Protein AF-A0A6Y5LE31-F1 (afdb_monomer_lite)

Foldseek 3Di:
DDWDDPPPQKIKDWDWAADPVRDIDIDIDIDHDDDDDDDDDDDDDDDDDDDPVQADPVRHGVVVVLQQDKDFCQPPALQLLLLQLAPDPDQDGIDGPVVSVVSVVVCVDCDAQCNLLVVLCPPPVNSVLSRPDGSRVSNVVNVLCCLLDPRVDRDHSVLSNQLSQLLSLEDPVCSVVSSVCSNVVNSDSYDDDDDDDDDDDDDDDDDDDDDDDDDPDQLDQQDLVNLLLLLLLLPDPDDADPPGDVVSSVSSVVSSVVVDPLSVLVSVLQVPAPPSSFFDSVLSSCLSNVQAPCLSPHDSLSVNLSSVLSCLQPTDGDPSNVVVDDDDDDDDPVRSVVSNVVSVVQNVCNNVVNHDDDDDDDDDDDDDDDDDDDDDDDDDDDDDDDDDDDDDDDDDDDDDPDPVVVVVLVVCVVVVHDDPPVDDPPPPVDDPPDDDDDDDDDDDDDDDDDDDDDDDDDDDDYDDDDDDDDDDDDDDDDDDDDDDDDDDDDDAQDAADDQPDDFAKAPNDDPVNLVVHFFAEPVLLVLLVLFLVSSVCVVPPDDPPVVVLDDDLFVLLLCVLQPVPVNVLAEDEDDDFDPVDPVSVVVVVVVVVVCVVSNHRYDYNVSVVLSVLLVVLQCVPVVSVCQSPAAWHAQMKGWDQDPPLRTIHIDGFRIAHPVAQETEHEEEDQDPVCVVVCCVVVVVLLVLLSVQVSVCRHPVDRGFYKYWYWHSDDDPNGIDTDIDTDDVVSNVVSNVSNVVSVVSNSVCVVVVNRDDSDDDDDDDSVPPD

Radius of gyration: 41.03 Å; chains: 1; bounding box: 129×105×128 Å

Sequence (769 aa):
MKAIDLGNNESVVYGVFPNNDGTFTAMTFTRSKTFKTEAGDNVTGDTAPLPAYAYNVNGELMSEVEKDMTQSVSGKSFAVRFRANWKQPQCVKDVATWQLQEINAELMDPTGYMADIELALSDKEIASRLDKLEMRDVHCYSRDIEKVFPENKRPGIQYVREFTKAWLDTDYIDRGLLVKEWQKGNRVSCIGKPEANDSPEPQKTSVTKADVAVSGVPATKTTYKAIDIRIGCALTKGEITYPITARVVEQGKAIVEADGEEFKRWSATYRITENIQFYDEKTHIEMIRQAPREVVTGSPELRRAYVDNYLSAYGTLDPDQMVFMPKRAPVEHAENLERVRKAGKNLRDMAAGRFKCEEKPQSEDVLADEPATAEAVEQGTTEHHPNPQPLDAQSSVESDKTSREQFSEQLAADRGDFVPGISDPDDPKWVRDDYSASNEGEKTEVAADDATDTADYVDHSEEFSSQPEPETSHSEPVADQNEPETPETEPEPQSHVPDDIQPGIYFGVTNEAYHAGPGVSKSQLDDIAVCPAFYQWRKSAPVDTEKTKALDMGTALHCRLLEPDEFKKRFIIAPEFNRRTTAGKEEEKAFLESCENSGKTVMTSEEGRKLELMYGSVMAHPGCRALLEAEGKTESSIYWTDTETGELCRIRPDKFLTNSPLILDVKKVADMSRFARHVEEFRYHVQAAMYCEGWKAYSGETPRFAFLAVSESIDCGKYPVHLYILEDEHHDIGYSLFRRDLNTYHKCKSSNKWGWGFEIIERPYWARG

Structure (mmCIF, N/CA/C/O backbone):
data_AF-A0A6Y5LE31-F1
#
_entry.id   AF-A0A6Y5LE31-F1
#
loop_
_atom_site.group_PDB
_atom_site.id
_atom_site.type_symbol
_atom_site.label_atom_id
_atom_site.label_alt_id
_atom_site.label_comp_id
_atom_site.label_asym_id
_atom_site.label_entity_id
_atom_site.label_seq_id
_atom_site.pdbx_PDB_ins_code
_atom_site.Cartn_x
_atom_site.Cartn_y
_atom_site.Cartn_z
_atom_site.occupancy
_atom_site.B_iso_or_equiv
_atom_site.auth_seq_id
_atom_site.auth_comp_id
_atom_site.auth_asym_id
_atom_site.auth_atom_id
_atom_site.pdbx_PDB_model_num
ATOM 1 N N . MET A 1 1 ? -33.963 -31.803 49.964 1.00 45.28 1 MET A N 1
ATOM 2 C CA . MET A 1 1 ? -34.453 -30.467 49.561 1.00 45.28 1 MET A CA 1
ATOM 3 C C . MET A 1 1 ? -35.373 -29.930 50.648 1.00 45.28 1 MET A C 1
ATOM 5 O O . MET A 1 1 ? -36.251 -30.666 51.078 1.00 45.28 1 MET A O 1
ATOM 9 N N . LYS A 1 2 ? -35.167 -28.688 51.102 1.00 37.69 2 LYS A N 1
ATOM 10 C CA . LYS A 1 2 ? -36.191 -27.906 51.816 1.00 37.69 2 LYS A CA 1
ATOM 11 C C . LYS A 1 2 ? -36.801 -26.938 50.802 1.00 37.69 2 LYS A C 1
ATOM 13 O O . LYS A 1 2 ? -36.047 -26.354 50.028 1.00 37.69 2 LYS A O 1
ATOM 18 N N . ALA A 1 3 ? -38.122 -26.804 50.803 1.00 42.25 3 ALA A N 1
ATOM 19 C CA . ALA A 1 3 ? -38.817 -25.776 50.038 1.00 42.25 3 ALA A CA 1
ATOM 20 C C . ALA A 1 3 ? -39.055 -24.564 50.945 1.00 42.25 3 ALA A C 1
ATOM 22 O O . ALA A 1 3 ? -39.419 -24.735 52.111 1.00 42.25 3 ALA A O 1
ATOM 23 N N . ILE A 1 4 ? -38.837 -23.366 50.410 1.00 44.62 4 ILE A N 1
ATOM 24 C CA . ILE A 1 4 ? -39.220 -22.100 51.036 1.00 44.62 4 ILE A CA 1
ATOM 25 C C . ILE A 1 4 ? -40.240 -21.459 50.095 1.00 44.62 4 ILE A C 1
ATOM 27 O O . ILE A 1 4 ? -39.997 -21.371 48.891 1.00 44.62 4 ILE A O 1
ATOM 31 N N . ASP A 1 5 ? -41.393 -21.091 50.648 1.00 45.88 5 ASP A N 1
ATOM 32 C CA . ASP A 1 5 ? -42.470 -20.404 49.938 1.00 45.88 5 ASP A CA 1
ATOM 33 C C . ASP A 1 5 ? -42.304 -18.896 50.154 1.00 45.88 5 ASP A C 1
ATOM 35 O O . ASP A 1 5 ? -42.153 -18.448 51.294 1.00 45.88 5 ASP A O 1
ATOM 39 N N . LEU A 1 6 ? -42.260 -18.135 49.061 1.00 49.31 6 LEU A N 1
ATOM 40 C CA . LEU A 1 6 ? -41.992 -16.694 49.064 1.00 49.31 6 LEU A CA 1
ATOM 41 C C . LEU A 1 6 ? -43.266 -15.855 48.852 1.00 49.31 6 LEU A C 1
ATOM 43 O O . LEU A 1 6 ? -43.192 -14.629 48.807 1.00 49.31 6 LEU A O 1
ATOM 47 N N . GLY A 1 7 ? -44.443 -16.489 48.754 1.00 45.31 7 GLY A N 1
ATOM 48 C CA . GLY A 1 7 ? -45.742 -15.802 48.695 1.00 45.31 7 GLY A CA 1
ATOM 49 C C . GLY A 1 7 ? -46.057 -15.092 47.370 1.00 45.31 7 GLY A C 1
ATOM 50 O O . GLY A 1 7 ? -47.131 -14.512 47.232 1.00 45.31 7 GLY A O 1
ATOM 51 N N . ASN A 1 8 ? -45.162 -15.165 46.384 1.00 44.44 8 ASN A N 1
ATOM 52 C CA . ASN A 1 8 ? -45.250 -14.522 45.069 1.00 44.44 8 ASN A CA 1
ATOM 53 C C . ASN A 1 8 ? -45.449 -15.537 43.918 1.00 44.44 8 ASN A C 1
ATOM 55 O O . ASN A 1 8 ? -44.992 -15.310 42.803 1.00 44.44 8 ASN A O 1
ATOM 59 N N . ASN A 1 9 ? -46.121 -16.666 44.184 1.00 48.09 9 ASN A N 1
ATOM 60 C CA . ASN A 1 9 ? -46.319 -17.803 43.261 1.00 48.09 9 ASN A CA 1
ATOM 61 C C . ASN A 1 9 ? -45.045 -18.545 42.797 1.00 48.09 9 ASN A C 1
ATOM 63 O O . ASN A 1 9 ? -45.147 -19.491 42.009 1.00 48.09 9 ASN A O 1
ATOM 67 N N . GLU A 1 10 ? -43.871 -18.210 43.333 1.00 43.72 10 GLU A N 1
ATOM 68 C CA . GLU A 1 10 ? -42.634 -18.955 43.105 1.00 43.72 10 GLU A CA 1
ATOM 69 C C . GLU A 1 10 ? -42.289 -19.871 44.284 1.00 43.72 10 GLU A C 1
ATOM 71 O O . GLU A 1 10 ? -42.478 -19.537 45.452 1.00 43.72 10 GLU A O 1
ATOM 76 N N . SER A 1 11 ? -41.731 -21.042 43.970 1.00 47.72 11 SER A N 1
ATOM 77 C CA . SER A 1 11 ? -41.154 -21.948 44.967 1.00 47.72 11 SER A CA 1
ATOM 78 C C . SER A 1 11 ? -39.707 -22.254 44.602 1.00 47.72 11 SER A C 1
ATOM 80 O O . SER A 1 11 ? -39.419 -22.636 43.462 1.00 47.72 11 SER A O 1
ATOM 82 N N . VAL A 1 12 ? -38.801 -22.071 45.567 1.00 44.09 12 VAL A N 1
ATOM 83 C CA . VAL A 1 12 ? -37.363 -22.294 45.373 1.00 44.09 12 VAL A CA 1
ATOM 84 C C . VAL A 1 12 ? -36.979 -23.676 45.886 1.00 44.09 12 VAL A C 1
ATOM 86 O O . VAL A 1 12 ? -37.251 -24.032 47.038 1.00 44.09 12 VAL A O 1
ATOM 89 N N . VAL A 1 13 ? -36.316 -24.456 45.033 1.00 47.00 13 VAL A N 1
ATOM 90 C CA . VAL A 1 13 ? -35.789 -25.781 45.369 1.00 47.00 13 VAL A CA 1
ATOM 91 C C . VAL A 1 13 ? -34.265 -25.759 45.281 1.00 47.00 13 VAL A C 1
ATOM 93 O O . VAL A 1 13 ? -33.689 -25.516 44.223 1.00 47.00 13 VAL A O 1
ATOM 96 N N . TYR A 1 14 ? -33.620 -26.042 46.415 1.00 46.03 14 TYR A N 1
ATOM 97 C CA . TYR A 1 14 ? -32.164 -26.082 46.564 1.00 46.03 14 TYR A CA 1
ATOM 98 C C . TYR A 1 14 ? -31.656 -27.529 46.491 1.00 46.03 14 TYR A C 1
ATOM 100 O O . TYR A 1 14 ? -32.012 -28.358 47.341 1.00 46.03 14 TYR A O 1
ATOM 108 N N . GLY A 1 15 ? -30.815 -27.828 45.499 1.00 46.53 15 GLY A N 1
ATOM 109 C CA . GLY A 1 15 ? -30.111 -29.105 45.346 1.00 46.53 15 GLY A CA 1
ATOM 110 C C . GLY A 1 15 ? -28.597 -28.914 45.432 1.00 46.53 15 GLY A C 1
ATOM 111 O O . GLY A 1 15 ? -28.069 -27.966 44.865 1.00 46.53 15 GLY A O 1
ATOM 112 N N . VAL A 1 16 ? -27.898 -29.807 46.133 1.00 46.09 16 VAL A N 1
ATOM 113 C CA . VAL A 1 16 ? -26.428 -29.830 46.191 1.00 46.09 16 VAL A CA 1
ATOM 114 C C . VAL A 1 16 ? -25.966 -31.164 45.627 1.00 46.09 16 VAL A C 1
ATOM 116 O O . VAL A 1 16 ? -26.419 -32.210 46.097 1.00 46.09 16 VAL A O 1
ATOM 119 N N . PHE A 1 17 ? -25.095 -31.125 44.623 1.00 45.91 17 PHE A N 1
ATOM 120 C CA . PHE A 1 17 ? -24.614 -32.302 43.904 1.00 45.91 17 PHE A CA 1
ATOM 121 C C . PHE A 1 17 ? -23.096 -32.449 44.088 1.00 45.91 17 PHE A C 1
ATOM 123 O O . PHE A 1 17 ? -22.388 -31.447 43.973 1.00 45.91 17 PHE A O 1
ATOM 130 N N . PRO A 1 18 ? -22.582 -33.657 44.390 1.00 43.22 18 PRO A N 1
ATOM 131 C CA . PRO A 1 18 ? -21.147 -33.921 44.388 1.00 43.22 18 PRO A CA 1
ATOM 132 C C . PRO A 1 18 ? -20.610 -33.963 42.954 1.00 43.22 18 PRO A C 1
ATOM 134 O O . PRO A 1 18 ? -21.205 -34.594 42.080 1.00 43.22 18 PRO A O 1
ATOM 137 N N . ASN A 1 19 ? -19.460 -33.336 42.741 1.00 60.19 19 ASN A N 1
ATOM 138 C CA . ASN A 1 19 ? -18.694 -33.400 41.504 1.00 60.19 19 ASN A CA 1
ATOM 139 C C . ASN A 1 19 ? -17.616 -34.494 41.605 1.00 60.19 19 ASN A C 1
ATOM 141 O O . ASN A 1 19 ? -17.171 -34.863 42.694 1.00 60.19 19 ASN A O 1
ATOM 145 N N . ASN A 1 20 ? -17.148 -34.992 40.457 1.00 48.12 20 ASN A N 1
ATOM 146 C CA . ASN A 1 20 ? -16.144 -36.067 40.393 1.00 48.12 20 ASN A CA 1
ATOM 147 C C . ASN A 1 20 ? -14.730 -35.650 40.859 1.00 48.12 20 ASN A C 1
ATOM 149 O O . ASN A 1 20 ? -13.848 -36.500 40.944 1.00 48.12 20 ASN A O 1
ATOM 153 N N . ASP A 1 21 ? -14.509 -34.368 41.159 1.00 60.84 21 ASP A N 1
ATOM 154 C CA . ASP A 1 21 ? -13.272 -33.813 41.726 1.00 60.84 21 ASP A CA 1
ATOM 155 C C . ASP A 1 21 ? -13.313 -33.672 43.265 1.00 60.84 21 ASP A C 1
ATOM 157 O O . ASP A 1 21 ? -12.356 -33.196 43.873 1.00 60.84 21 ASP A O 1
ATOM 161 N N . GLY A 1 22 ? -14.411 -34.089 43.908 1.00 46.34 22 GLY A N 1
ATOM 162 C CA . GLY A 1 22 ? -14.615 -33.972 45.356 1.00 46.34 22 GLY A CA 1
ATOM 163 C C . GLY A 1 22 ? -15.200 -32.632 45.816 1.00 46.34 22 GLY A C 1
ATOM 164 O O . GLY A 1 22 ? -15.404 -32.444 47.018 1.00 46.34 22 GLY A O 1
ATOM 165 N N . THR A 1 23 ? -15.503 -31.710 44.898 1.00 53.53 23 THR A N 1
ATOM 166 C CA . THR A 1 23 ? -16.249 -30.479 45.203 1.00 53.53 23 THR A CA 1
ATOM 167 C C . THR A 1 23 ? -17.765 -30.719 45.181 1.00 53.53 23 THR A C 1
ATOM 169 O O . THR A 1 23 ? -18.244 -31.775 44.767 1.00 53.53 23 THR A O 1
ATOM 172 N N . PHE A 1 24 ? -18.550 -29.741 45.645 1.00 42.72 24 PHE A N 1
ATOM 173 C CA . PHE A 1 24 ? -20.013 -29.797 45.614 1.00 42.72 24 PHE A CA 1
ATOM 174 C C . PHE A 1 24 ? -20.581 -28.536 44.963 1.00 42.72 24 PHE A C 1
ATOM 176 O O . PHE A 1 24 ? -20.327 -27.429 45.439 1.00 42.72 24 PHE A O 1
ATOM 183 N N . THR A 1 25 ? -21.408 -28.700 43.931 1.00 47.78 25 THR A N 1
ATOM 184 C CA . THR A 1 25 ? -22.131 -27.589 43.298 1.00 47.78 25 THR A CA 1
ATOM 185 C C . THR A 1 25 ? -23.529 -27.475 43.897 1.00 47.78 25 THR A C 1
ATOM 187 O O . THR A 1 25 ? -24.330 -28.412 43.829 1.00 47.78 25 THR A O 1
ATOM 190 N N . ALA A 1 26 ? -23.843 -26.313 44.468 1.00 39.75 26 ALA A N 1
ATOM 191 C CA . ALA A 1 26 ? -25.200 -25.954 44.866 1.00 39.75 26 ALA A CA 1
ATOM 192 C C . ALA A 1 26 ? -25.929 -25.288 43.689 1.00 39.75 26 ALA A C 1
ATOM 194 O O . ALA A 1 26 ? -25.434 -24.314 43.129 1.00 39.75 26 ALA A O 1
ATOM 195 N N . MET A 1 27 ? -27.110 -25.794 43.333 1.00 39.22 27 MET A N 1
ATOM 196 C CA . MET A 1 27 ? -27.992 -25.200 42.327 1.00 39.22 27 MET A CA 1
ATOM 197 C C . MET A 1 27 ? -29.348 -24.832 42.932 1.00 39.22 27 MET A C 1
ATOM 199 O O . MET A 1 27 ? -29.970 -25.613 43.663 1.00 39.22 27 MET A O 1
ATOM 203 N N . THR A 1 28 ? -29.809 -23.636 42.580 1.00 42.44 28 THR A N 1
ATOM 204 C CA . THR A 1 28 ? -31.136 -23.095 42.884 1.00 42.44 28 THR A CA 1
ATOM 205 C C . THR A 1 28 ? -32.009 -23.139 41.647 1.00 42.44 28 THR A C 1
ATOM 207 O O . THR A 1 28 ? -31.626 -22.605 40.610 1.00 42.44 28 THR A O 1
ATOM 210 N N . PHE A 1 29 ? -33.210 -23.698 41.780 1.00 42.88 29 PHE A N 1
ATOM 211 C CA . PHE A 1 29 ? -34.230 -23.654 40.736 1.00 42.88 29 PHE A CA 1
ATOM 212 C C . PHE A 1 29 ? -35.507 -23.015 41.283 1.00 42.88 29 PHE A C 1
ATOM 214 O O . PHE A 1 29 ? -36.052 -23.480 42.289 1.00 42.88 29 PHE A O 1
ATOM 221 N N . THR A 1 30 ? -35.997 -21.975 40.612 1.00 42.66 30 THR A N 1
ATOM 222 C CA . THR A 1 30 ? -37.362 -21.464 40.768 1.00 42.66 30 THR A CA 1
ATOM 223 C C . THR A 1 30 ? -38.289 -22.235 39.836 1.00 42.66 30 THR A C 1
ATOM 225 O O . THR A 1 30 ? -38.037 -22.363 38.638 1.00 42.66 30 THR A O 1
ATOM 228 N N . ARG A 1 31 ? -39.381 -22.780 40.379 1.00 40.47 31 ARG A N 1
ATOM 229 C CA . ARG A 1 31 ? -40.426 -23.430 39.578 1.00 40.47 31 ARG A CA 1
ATOM 230 C C . ARG A 1 31 ? -41.670 -22.550 39.541 1.00 40.47 31 ARG A C 1
ATOM 232 O O . ARG A 1 31 ? -42.466 -22.584 40.481 1.00 40.47 31 ARG A O 1
ATOM 239 N N . SER A 1 32 ? -41.867 -21.844 38.430 1.00 41.03 32 SER A N 1
ATOM 240 C CA . SER A 1 32 ? -43.159 -21.238 38.096 1.00 41.03 32 SER A CA 1
ATOM 241 C C . SER A 1 32 ? -44.160 -22.318 37.654 1.00 41.03 32 SER A C 1
ATOM 243 O O . SER A 1 32 ? -43.800 -23.292 36.982 1.00 41.03 32 SER A O 1
ATOM 245 N N . LYS A 1 33 ? -45.427 -22.191 38.062 1.00 38.16 33 LYS A N 1
ATOM 246 C CA . LYS A 1 33 ? -46.507 -23.110 37.666 1.00 38.16 33 LYS A CA 1
ATOM 247 C C . LYS A 1 33 ? -47.183 -22.613 36.386 1.00 38.16 33 LYS A C 1
ATOM 249 O O . LYS A 1 33 ? -48.102 -21.810 36.457 1.00 38.16 33 LYS A O 1
ATOM 254 N N . THR A 1 34 ? -46.737 -23.158 35.253 1.00 36.53 34 THR A N 1
ATOM 255 C CA . THR A 1 34 ? -47.463 -23.315 33.971 1.00 36.53 34 THR A CA 1
ATOM 256 C C . THR A 1 34 ? -48.794 -22.563 33.823 1.00 36.53 34 THR A C 1
ATOM 258 O O . THR A 1 34 ? -49.818 -23.005 34.356 1.00 36.53 34 THR A O 1
ATOM 261 N N . PHE A 1 35 ? -48.816 -21.545 32.959 1.00 29.48 35 PHE A N 1
ATOM 262 C CA . PHE A 1 35 ? -50.045 -21.167 32.260 1.00 29.48 35 PHE A CA 1
ATOM 263 C C . PHE A 1 35 ? -50.485 -22.327 31.353 1.00 29.48 35 PHE A C 1
ATOM 265 O O . PHE A 1 35 ? -49.672 -22.889 30.620 1.00 29.48 35 PHE A O 1
ATOM 272 N N . LYS A 1 36 ? -51.770 -22.689 31.406 1.00 30.97 36 LYS A N 1
ATOM 273 C CA . LYS A 1 36 ? -52.410 -23.560 30.414 1.00 30.97 36 LYS A CA 1
ATOM 274 C C . LYS A 1 36 ? -53.176 -22.689 29.424 1.00 30.97 36 LYS A C 1
ATOM 276 O O . LYS A 1 36 ? -54.025 -21.912 29.848 1.00 30.97 36 LYS A O 1
ATOM 281 N N . THR A 1 37 ? -52.948 -22.885 28.134 1.00 30.62 37 THR A N 1
ATOM 282 C CA . THR A 1 37 ? -53.888 -22.490 27.082 1.00 30.62 37 THR A CA 1
ATOM 283 C C . THR A 1 37 ? -54.795 -23.678 26.771 1.00 30.62 37 THR A C 1
ATOM 285 O O . THR A 1 37 ? -54.343 -24.689 26.236 1.00 30.62 37 THR A O 1
ATOM 288 N N . GLU A 1 38 ? -56.075 -23.576 27.131 1.00 30.72 38 GLU A N 1
ATOM 289 C CA . GLU A 1 38 ? -57.114 -24.451 26.575 1.00 30.72 38 GLU A CA 1
ATOM 290 C C . GLU A 1 38 ? -57.647 -23.840 25.273 1.00 30.72 38 GLU A C 1
ATOM 292 O O . GLU A 1 38 ? -57.627 -22.624 25.080 1.00 30.72 38 GLU A O 1
ATOM 297 N N . ALA A 1 39 ? -58.034 -24.703 24.337 1.00 32.78 39 ALA A N 1
ATOM 298 C CA . ALA A 1 39 ? -58.386 -24.303 22.984 1.00 32.78 39 ALA A CA 1
ATOM 299 C C . ALA A 1 39 ? -59.862 -23.907 22.868 1.00 32.78 39 ALA A C 1
ATOM 301 O O . ALA A 1 39 ? -60.731 -24.660 23.295 1.00 32.78 39 ALA A O 1
ATOM 302 N N . GLY A 1 40 ? -60.107 -22.801 22.161 1.00 35.69 40 GLY A N 1
ATOM 303 C CA . GLY A 1 40 ? -61.382 -22.490 21.517 1.00 35.69 40 GLY A CA 1
ATOM 304 C C . GLY A 1 40 ? -62.490 -21.955 22.423 1.00 35.69 40 GLY A C 1
ATOM 305 O O . GLY A 1 40 ? -63.177 -22.725 23.076 1.00 35.69 40 GLY A O 1
ATOM 306 N N . ASP A 1 41 ? -62.761 -20.653 22.311 1.00 27.19 41 ASP A N 1
ATOM 307 C CA . ASP A 1 41 ? -64.127 -20.197 22.035 1.00 27.19 41 ASP A CA 1
ATOM 308 C C . ASP A 1 41 ? -64.142 -18.783 21.433 1.00 27.19 41 ASP A C 1
ATOM 310 O O . ASP A 1 41 ? -63.352 -17.912 21.799 1.00 27.19 41 ASP A O 1
ATOM 314 N N . ASN A 1 42 ? -65.051 -18.557 20.480 1.00 39.44 42 ASN A N 1
ATOM 315 C CA . ASN A 1 42 ? -65.313 -17.237 19.900 1.00 39.44 42 ASN A CA 1
ATOM 316 C C . ASN A 1 42 ? -66.204 -16.432 20.855 1.00 39.44 42 ASN A C 1
ATOM 318 O O . ASN A 1 42 ? -67.411 -16.670 20.894 1.00 39.44 42 ASN A O 1
ATOM 322 N N . VAL A 1 43 ? -65.656 -15.432 21.553 1.00 30.41 43 VAL A N 1
ATOM 323 C CA . VAL A 1 43 ? -66.470 -14.431 22.264 1.00 30.41 43 VAL A CA 1
ATOM 324 C C . VAL A 1 43 ? -65.924 -13.023 22.037 1.00 30.41 43 VAL A C 1
ATOM 326 O O . VAL A 1 43 ? -64.831 -12.671 22.466 1.00 30.41 43 VAL A O 1
ATOM 329 N N . THR A 1 44 ? -66.736 -12.193 21.388 1.00 41.12 44 THR A N 1
ATOM 330 C CA . THR A 1 44 ? -66.602 -10.733 21.380 1.00 41.12 44 THR A CA 1
ATOM 331 C C . THR A 1 44 ? -67.049 -10.161 22.728 1.00 41.12 44 THR A C 1
ATOM 333 O O . THR A 1 44 ? -68.213 -10.347 23.089 1.00 41.12 44 THR A O 1
ATOM 336 N N . GLY A 1 45 ? -66.193 -9.420 23.437 1.00 34.34 45 GLY A N 1
ATOM 337 C CA . GLY A 1 45 ? -66.617 -8.637 24.605 1.00 34.34 45 GLY A CA 1
ATOM 338 C C . GLY A 1 45 ? -65.484 -8.177 25.526 1.00 34.34 45 GLY A C 1
ATOM 339 O O . GLY A 1 45 ? -64.754 -9.003 26.060 1.00 34.34 45 GLY A O 1
ATOM 340 N N . ASP A 1 46 ? -65.386 -6.858 25.704 1.00 43.31 46 ASP A N 1
ATOM 341 C CA . ASP A 1 46 ? -64.790 -6.107 26.820 1.00 43.31 46 ASP A CA 1
ATOM 342 C C . ASP A 1 46 ? -63.663 -6.770 27.638 1.00 43.31 46 ASP A C 1
ATOM 344 O O . ASP A 1 46 ? -63.883 -7.418 28.664 1.00 43.31 46 ASP A O 1
ATOM 348 N N . THR A 1 47 ? -62.414 -6.473 27.269 1.00 39.84 47 THR A N 1
ATOM 349 C CA . THR A 1 47 ? -61.266 -6.655 28.166 1.00 39.84 47 THR A CA 1
ATOM 350 C C . THR A 1 47 ? -61.363 -5.699 29.354 1.00 39.84 47 THR A C 1
ATOM 352 O O . THR A 1 47 ? -61.288 -4.480 29.184 1.00 39.84 47 THR A O 1
ATOM 355 N N . ALA A 1 48 ? -61.465 -6.249 30.566 1.00 49.56 48 ALA A N 1
ATOM 356 C CA . ALA A 1 48 ? -61.292 -5.484 31.798 1.00 49.56 48 ALA A CA 1
ATOM 357 C C . ALA A 1 48 ? -59.932 -4.749 31.792 1.00 49.56 48 ALA A C 1
ATOM 359 O O . ALA A 1 48 ? -58.946 -5.320 31.315 1.00 49.56 48 ALA A O 1
ATOM 360 N N . PRO A 1 49 ? -59.847 -3.509 32.315 1.00 57.19 49 PRO A N 1
ATOM 361 C CA . PRO A 1 49 ? -58.608 -2.742 32.290 1.00 57.19 49 PRO A CA 1
ATOM 362 C C . PRO A 1 49 ? -57.515 -3.472 33.073 1.00 57.19 49 PRO A C 1
ATOM 364 O O . PRO A 1 49 ? -57.699 -3.819 34.243 1.00 57.19 49 PRO A O 1
ATOM 367 N N . LEU A 1 50 ? -56.376 -3.703 32.416 1.00 63.47 50 LEU A N 1
ATOM 368 C CA . LEU A 1 50 ? -55.216 -4.319 33.049 1.00 63.47 50 LEU A CA 1
ATOM 369 C C . LEU A 1 50 ? -54.736 -3.428 34.212 1.00 63.47 50 LEU A C 1
ATOM 371 O O . LEU A 1 50 ? -54.791 -2.198 34.117 1.00 63.47 50 LEU A O 1
ATOM 375 N N . PRO A 1 51 ? -54.308 -4.019 35.341 1.00 69.31 51 PRO A N 1
ATOM 376 C CA . PRO A 1 51 ? -53.937 -3.257 36.528 1.00 69.31 51 PRO A CA 1
ATOM 377 C C . PRO A 1 51 ? -52.721 -2.365 36.256 1.00 69.31 51 PRO A C 1
ATOM 379 O O . PRO A 1 51 ? -51.857 -2.715 35.462 1.00 69.31 51 PRO A O 1
ATOM 382 N N . ALA A 1 52 ? -52.614 -1.235 36.961 1.00 58.44 52 ALA A N 1
ATOM 383 C CA . ALA A 1 52 ? -51.629 -0.187 36.662 1.00 58.44 52 ALA A CA 1
ATOM 384 C C . ALA A 1 52 ? -50.153 -0.644 36.646 1.00 58.44 52 ALA A C 1
ATOM 386 O O . ALA A 1 52 ? -49.341 -0.014 35.984 1.00 58.44 52 ALA A O 1
ATOM 387 N N . TYR A 1 53 ? -49.802 -1.745 37.324 1.00 62.97 53 TYR A N 1
ATOM 388 C CA . TYR A 1 53 ? -48.451 -2.327 37.278 1.00 62.97 53 TYR A CA 1
ATOM 389 C C . TYR A 1 53 ? -48.119 -3.045 35.956 1.00 62.97 53 TYR A C 1
ATOM 391 O O . TYR A 1 53 ? -46.967 -3.398 35.730 1.00 62.97 53 TYR A O 1
ATOM 399 N N . ALA A 1 54 ? -49.113 -3.297 35.099 1.00 59.75 54 ALA A N 1
ATOM 400 C CA . ALA A 1 54 ? -48.928 -3.886 33.775 1.00 59.75 54 ALA A CA 1
ATOM 401 C C . ALA A 1 54 ? -48.446 -2.866 32.730 1.00 59.75 54 ALA A C 1
ATOM 403 O O . ALA A 1 54 ? -48.184 -3.256 31.596 1.00 59.75 54 ALA A O 1
ATOM 404 N N . TYR A 1 55 ? -48.323 -1.587 33.097 1.00 70.00 55 TYR A N 1
ATOM 405 C CA . TYR A 1 55 ? -47.864 -0.508 32.228 1.00 70.00 55 TYR A CA 1
ATOM 406 C C . TYR A 1 55 ? -46.630 0.176 32.826 1.00 70.00 55 TYR A C 1
ATOM 408 O O . TYR A 1 55 ? -46.509 0.301 34.047 1.00 70.00 55 TYR A O 1
ATOM 416 N N . ASN A 1 56 ? -45.708 0.618 31.972 1.00 69.62 56 ASN A N 1
ATOM 417 C CA . ASN A 1 56 ? -44.529 1.368 32.396 1.00 69.62 56 ASN A CA 1
ATOM 418 C C . ASN A 1 56 ? -44.875 2.840 32.718 1.00 69.62 56 ASN A C 1
ATOM 420 O O . ASN A 1 56 ? -46.015 3.286 32.574 1.00 69.62 56 ASN A O 1
ATOM 424 N N . VAL A 1 57 ? -43.876 3.628 33.133 1.00 60.50 57 VAL A N 1
ATOM 425 C CA . VAL A 1 57 ? -44.054 5.058 33.469 1.00 60.50 57 VAL A CA 1
ATOM 426 C C . VAL A 1 57 ? -44.501 5.941 32.291 1.00 60.50 57 VAL A C 1
ATOM 428 O O . VAL A 1 57 ? -44.969 7.052 32.525 1.00 60.50 57 VAL A O 1
ATOM 431 N N . ASN A 1 58 ? -44.401 5.445 31.053 1.00 60.53 58 ASN A N 1
ATOM 432 C CA . ASN A 1 58 ? -44.854 6.113 29.830 1.00 60.53 58 ASN A CA 1
ATOM 433 C C . ASN A 1 58 ? -46.263 5.658 29.390 1.00 60.53 58 ASN A C 1
ATOM 435 O O . ASN A 1 58 ? -46.808 6.206 28.434 1.00 60.53 58 ASN A O 1
ATOM 439 N N . GLY A 1 59 ? -46.867 4.676 30.074 1.00 68.38 59 GLY A N 1
ATOM 440 C CA . GLY A 1 59 ? -48.175 4.105 29.733 1.00 68.38 59 GLY A CA 1
ATOM 441 C C . GLY A 1 59 ? -48.140 2.953 28.720 1.00 68.38 59 GLY A C 1
ATOM 442 O O . GLY A 1 59 ? -49.197 2.529 28.258 1.00 68.38 59 GLY A O 1
ATOM 443 N N . GLU A 1 60 ? -46.961 2.430 28.381 1.00 73.81 60 GLU A N 1
ATOM 444 C CA . GLU A 1 60 ? -46.780 1.308 27.447 1.00 73.81 60 GLU A CA 1
ATOM 445 C C . GLU A 1 60 ? -46.916 -0.029 28.187 1.00 73.81 60 GLU A C 1
ATOM 447 O O . GLU A 1 60 ? -46.505 -0.143 29.344 1.00 73.81 60 GLU A O 1
ATOM 452 N N . LEU A 1 61 ? -47.490 -1.051 27.546 1.00 74.12 61 LEU A N 1
ATOM 453 C CA . LEU A 1 61 ? -47.738 -2.340 28.192 1.00 74.12 61 LEU A CA 1
ATOM 454 C C . LEU A 1 61 ? -46.412 -3.079 28.446 1.00 74.12 61 LEU A C 1
ATOM 456 O O . LEU A 1 61 ? -45.658 -3.357 27.517 1.00 74.12 61 LEU A O 1
ATOM 460 N N . MET A 1 62 ? -46.137 -3.454 29.698 1.00 63.72 62 MET A N 1
ATOM 461 C CA . MET A 1 62 ? -44.884 -4.114 30.095 1.00 63.72 62 MET A CA 1
ATOM 462 C C . MET A 1 62 ? -44.610 -5.396 29.298 1.00 63.72 62 MET A C 1
ATOM 464 O O . MET A 1 62 ? -43.468 -5.647 28.941 1.00 63.72 62 MET A O 1
ATOM 468 N N . SER A 1 63 ? -45.641 -6.167 28.937 1.00 66.06 63 SER A N 1
ATOM 469 C CA . SER A 1 63 ? -45.500 -7.385 28.122 1.00 66.06 63 SER A CA 1
ATOM 470 C C . SER A 1 63 ? -45.276 -7.134 26.621 1.00 66.06 63 SER A C 1
ATOM 472 O O . SER A 1 63 ? -45.051 -8.084 25.866 1.00 66.06 63 SER A O 1
ATOM 474 N N . GLU A 1 64 ? -45.350 -5.883 26.167 1.00 66.38 64 GLU A N 1
ATOM 475 C CA . GLU A 1 64 ? -44.888 -5.451 24.842 1.00 66.38 64 GLU A CA 1
ATOM 476 C C . GLU A 1 64 ? -43.451 -4.932 24.943 1.00 66.38 64 GLU A C 1
ATOM 478 O O . GLU A 1 64 ? -42.592 -5.404 24.204 1.00 66.38 64 GLU A O 1
ATOM 483 N N . VAL A 1 65 ? -43.153 -4.111 25.957 1.00 65.62 65 VAL A N 1
ATOM 484 C CA . VAL A 1 65 ? -41.783 -3.671 26.285 1.00 65.62 65 VAL A CA 1
ATOM 485 C C . VAL A 1 65 ? -40.838 -4.870 26.485 1.00 65.62 65 VAL A C 1
ATOM 487 O O . VAL A 1 65 ? -39.734 -4.883 25.949 1.00 65.62 65 VAL A O 1
ATOM 490 N N . GLU A 1 66 ? -41.273 -5.923 27.184 1.00 64.00 66 GLU A N 1
ATOM 491 C CA . GLU A 1 66 ? -40.510 -7.165 27.403 1.00 64.00 66 GLU A CA 1
ATOM 492 C C . GLU A 1 66 ? -40.235 -7.973 26.121 1.00 64.00 66 GLU A C 1
ATOM 494 O O . GLU A 1 66 ? -39.294 -8.771 26.099 1.00 64.00 66 GLU A O 1
ATOM 499 N N . LYS A 1 67 ? -41.010 -7.787 25.041 1.00 63.72 67 LYS A N 1
ATOM 500 C CA . LYS A 1 67 ? -40.717 -8.432 23.746 1.00 63.72 67 LYS A CA 1
ATOM 501 C C . LYS A 1 67 ? -39.544 -7.751 23.053 1.00 63.72 67 LYS A C 1
ATOM 503 O O . LYS A 1 67 ? -38.686 -8.452 22.517 1.00 63.72 67 LYS A O 1
ATOM 508 N N . ASP A 1 68 ? -39.496 -6.424 23.122 1.00 63.69 68 ASP A N 1
ATOM 509 C CA . ASP A 1 68 ? -38.449 -5.606 22.505 1.00 63.69 68 ASP A CA 1
ATOM 510 C C . ASP A 1 68 ? -37.200 -5.464 23.395 1.00 63.69 68 ASP A C 1
ATOM 512 O O . ASP A 1 68 ? -36.149 -5.018 22.932 1.00 63.69 68 ASP A O 1
ATOM 516 N N . MET A 1 69 ? -37.256 -5.929 24.652 1.00 78.25 69 MET A N 1
ATOM 517 C CA . MET A 1 69 ? -36.067 -6.118 25.485 1.00 78.25 69 MET A CA 1
ATOM 518 C C . MET A 1 69 ? -35.086 -7.096 24.829 1.00 78.25 69 MET A C 1
ATOM 520 O O . MET A 1 69 ? -35.348 -8.301 24.698 1.00 78.25 69 MET A O 1
ATOM 524 N N . THR A 1 70 ? -33.916 -6.570 24.471 1.00 82.38 70 THR A N 1
ATOM 525 C CA . THR A 1 70 ? -32.808 -7.334 23.905 1.00 82.38 70 THR A CA 1
ATOM 526 C C . THR A 1 70 ? -31.981 -8.032 24.987 1.00 82.38 70 THR A C 1
ATOM 528 O O . THR A 1 70 ? -31.834 -7.560 26.114 1.00 82.38 70 THR A O 1
ATOM 531 N N . GLN A 1 71 ? -31.427 -9.192 24.640 1.00 83.44 71 GLN A N 1
ATOM 532 C CA . GLN A 1 71 ? -30.516 -9.969 25.473 1.00 83.44 71 GLN A CA 1
ATOM 533 C C . GLN A 1 71 ? -29.239 -10.284 24.705 1.00 83.44 71 GLN A C 1
ATOM 535 O O . GLN A 1 71 ? -29.292 -10.751 23.564 1.00 83.44 71 GLN A O 1
ATOM 540 N N . SER A 1 72 ? -28.090 -10.126 25.363 1.00 88.44 72 SER A N 1
ATOM 541 C CA . SER A 1 72 ? -26.809 -10.425 24.728 1.00 88.44 72 SER A CA 1
ATOM 542 C C . SER A 1 72 ? -26.615 -11.915 24.483 1.00 88.44 72 SER A C 1
ATOM 544 O O . SER A 1 72 ? -26.731 -12.737 25.400 1.00 88.44 72 SER A O 1
ATOM 546 N N . VAL A 1 73 ? -26.278 -12.266 23.242 1.00 90.88 73 VAL A N 1
ATOM 547 C CA . VAL A 1 73 ? -25.884 -13.627 22.849 1.00 90.88 73 VAL A CA 1
ATOM 548 C C . VAL A 1 73 ? -24.392 -13.873 23.052 1.00 90.88 73 VAL A C 1
ATOM 550 O O . VAL A 1 73 ? -23.986 -15.028 23.134 1.00 90.88 73 VAL A O 1
ATOM 553 N N . SER A 1 74 ? -23.589 -12.818 23.223 1.00 86.31 74 SER A N 1
ATOM 554 C CA . SER A 1 74 ? -22.121 -12.880 23.319 1.00 86.31 74 SER A CA 1
ATOM 555 C C . SER A 1 74 ? -21.595 -13.840 24.398 1.00 86.31 74 SER A C 1
ATOM 557 O O . SER A 1 74 ? -20.582 -14.498 24.190 1.00 86.31 74 SER A O 1
ATOM 559 N N . GLY A 1 75 ? -22.304 -13.968 25.526 1.00 84.62 75 GLY A N 1
ATOM 560 C CA . GLY A 1 75 ? -21.969 -14.893 26.620 1.00 84.62 75 GLY A CA 1
ATOM 561 C C . GLY A 1 75 ? -22.646 -16.271 26.552 1.00 84.62 75 GLY A C 1
ATOM 562 O O . GLY A 1 75 ? -22.639 -16.993 27.548 1.00 84.62 75 GLY A O 1
ATOM 563 N N . LYS A 1 76 ? -23.298 -16.624 25.437 1.00 89.94 76 LYS A N 1
ATOM 564 C CA . LYS A 1 76 ? -23.999 -17.908 25.245 1.00 89.94 76 LYS A CA 1
ATOM 565 C C . LYS A 1 76 ? -23.126 -18.897 24.454 1.00 89.94 76 LYS A C 1
ATOM 567 O O . LYS A 1 76 ? -22.081 -18.533 23.916 1.00 89.94 76 LYS A O 1
ATOM 572 N N . SER A 1 77 ? -23.543 -20.164 24.383 1.00 90.44 77 SER A N 1
ATOM 573 C CA . SER A 1 77 ? -22.813 -21.203 23.638 1.00 90.44 77 SER A CA 1
ATOM 574 C C . SER A 1 77 ? -22.615 -20.821 22.168 1.00 90.44 77 SER A C 1
ATOM 576 O O . SER A 1 77 ? -23.434 -20.093 21.594 1.00 90.44 77 SER A O 1
ATOM 578 N N . PHE A 1 78 ? -21.553 -21.330 21.535 1.00 93.38 78 PHE A N 1
ATOM 579 C CA . PHE A 1 78 ? -21.294 -21.071 20.117 1.00 93.38 78 PHE A CA 1
ATOM 580 C C . PHE A 1 78 ? -22.516 -21.352 19.227 1.00 93.38 78 PHE A C 1
ATOM 582 O O . PHE A 1 78 ? -22.811 -20.547 18.354 1.00 93.38 78 PHE A O 1
ATOM 589 N N . ALA A 1 79 ? -23.278 -22.424 19.476 1.00 90.75 79 ALA A N 1
ATOM 590 C CA . ALA A 1 79 ? -24.465 -22.759 18.683 1.00 90.75 79 ALA A CA 1
ATOM 591 C C . ALA A 1 79 ? -25.534 -21.642 18.686 1.00 90.75 79 ALA A C 1
ATOM 593 O O . ALA A 1 79 ? -26.071 -21.297 17.633 1.00 90.75 79 ALA A O 1
ATOM 594 N N . VAL A 1 80 ? -25.784 -21.011 19.841 1.00 91.56 80 VAL A N 1
ATOM 595 C CA . VAL A 1 80 ? -26.709 -19.867 19.950 1.00 91.56 80 VAL A CA 1
ATOM 596 C C . VAL A 1 80 ? -26.135 -18.632 19.252 1.00 91.56 80 VAL A C 1
ATOM 598 O O . VAL A 1 80 ? -26.860 -17.942 18.539 1.00 91.56 80 VAL A O 1
ATOM 601 N N . ARG A 1 81 ? -24.831 -18.367 19.409 1.00 94.62 81 ARG A N 1
ATOM 602 C CA . ARG A 1 81 ? -24.144 -17.237 18.754 1.00 94.62 81 ARG A CA 1
ATOM 603 C C . ARG A 1 81 ? -24.135 -17.370 17.227 1.00 94.62 81 ARG A C 1
ATOM 605 O O . ARG A 1 81 ? -24.367 -16.385 16.528 1.00 94.62 81 ARG A O 1
ATOM 612 N N . PHE A 1 82 ? -23.920 -18.586 16.732 1.00 94.50 82 PHE A N 1
ATOM 613 C CA . PHE A 1 82 ? -23.933 -18.963 15.321 1.00 94.50 82 PHE A CA 1
ATOM 614 C C . PHE A 1 82 ? -25.327 -18.800 14.711 1.00 94.50 82 PHE A C 1
ATOM 616 O O . PHE A 1 82 ? -25.459 -18.107 13.706 1.00 94.50 82 PHE A O 1
ATOM 623 N N . ARG A 1 83 ? -26.378 -19.337 15.353 1.00 92.31 83 ARG A N 1
ATOM 624 C CA . ARG A 1 83 ? -27.773 -19.145 14.916 1.00 92.31 83 ARG A CA 1
ATOM 625 C C . ARG A 1 83 ? -28.199 -17.681 14.923 1.00 92.31 83 ARG A C 1
ATOM 627 O O . ARG A 1 83 ? -28.747 -17.220 13.930 1.00 92.31 83 ARG A O 1
ATOM 634 N N . ALA A 1 84 ? -27.867 -16.932 15.975 1.00 92.44 84 ALA A N 1
ATOM 635 C CA . ALA A 1 84 ? -28.138 -15.495 16.049 1.00 92.44 84 ALA A CA 1
ATOM 636 C C . ALA A 1 84 ? -27.462 -14.682 14.927 1.00 92.44 84 ALA A C 1
ATOM 638 O O . ALA A 1 84 ? -27.911 -13.582 14.626 1.00 92.44 84 ALA A O 1
ATOM 639 N N . ASN A 1 85 ? -26.401 -15.212 14.306 1.00 93.19 85 ASN A N 1
ATOM 640 C CA . ASN A 1 85 ? -25.676 -14.587 13.199 1.00 93.19 85 ASN A CA 1
ATOM 641 C C . ASN A 1 85 ? -25.911 -15.272 11.841 1.00 93.19 85 ASN A C 1
ATOM 643 O O . ASN A 1 85 ? -25.293 -14.884 10.847 1.00 93.19 85 ASN A O 1
ATOM 647 N N . TRP A 1 86 ? -26.786 -16.278 11.767 1.00 92.56 86 TRP A N 1
ATOM 648 C CA . TRP A 1 86 ? -27.130 -16.946 10.514 1.00 92.56 86 TRP A CA 1
ATOM 649 C C . TRP A 1 86 ? -27.966 -16.007 9.639 1.00 92.56 86 TRP A C 1
ATOM 651 O O . TRP A 1 86 ? -28.936 -15.414 10.118 1.00 92.56 86 TRP A O 1
ATOM 661 N N . LYS A 1 87 ? -27.571 -15.845 8.367 1.00 88.62 87 LYS A N 1
ATOM 662 C CA . LYS A 1 87 ? -28.222 -14.958 7.380 1.00 88.62 87 LYS A CA 1
ATOM 663 C C . LYS A 1 87 ? -28.391 -13.491 7.801 1.00 88.62 87 LYS A C 1
ATOM 665 O O . LYS A 1 87 ? -29.186 -12.762 7.210 1.00 88.62 87 LYS A O 1
ATOM 670 N N . GLN A 1 88 ? -27.640 -13.031 8.799 1.00 88.12 88 GLN A N 1
ATOM 671 C CA . GLN A 1 88 ? -27.675 -11.631 9.212 1.00 88.12 88 GLN A CA 1
ATOM 672 C C . GLN A 1 88 ? -26.822 -10.767 8.270 1.00 88.12 88 GLN A C 1
ATOM 674 O O . GLN A 1 88 ? -25.763 -11.216 7.833 1.00 88.12 88 GLN A O 1
ATOM 679 N N . PRO A 1 89 ? -27.225 -9.516 7.977 1.00 81.31 89 PRO A N 1
ATOM 680 C CA . PRO A 1 89 ? -26.424 -8.600 7.162 1.00 81.31 89 PRO A CA 1
ATOM 681 C C . PRO A 1 89 ? -25.218 -8.016 7.919 1.00 81.31 89 PRO A C 1
ATOM 683 O O . PRO A 1 89 ? -24.321 -7.458 7.298 1.00 81.31 89 PRO A O 1
ATOM 686 N N . GLN A 1 90 ? -25.207 -8.123 9.251 1.00 85.62 90 GLN A N 1
ATOM 687 C CA . GLN A 1 90 ? -24.181 -7.587 10.145 1.00 85.62 90 GLN A CA 1
ATOM 688 C C . GLN A 1 90 ? -24.020 -8.479 11.383 1.00 85.62 90 GLN A C 1
ATOM 690 O O . GLN A 1 90 ? -24.885 -9.306 11.675 1.00 85.62 90 GLN A O 1
ATOM 695 N N . CYS A 1 91 ? -22.934 -8.290 12.136 1.00 91.75 91 CYS A N 1
ATOM 696 C CA . CYS A 1 91 ? -22.676 -9.021 13.377 1.00 91.75 91 CYS A CA 1
ATOM 697 C C . CYS A 1 91 ? -23.702 -8.661 14.469 1.00 91.75 91 CYS A C 1
ATOM 699 O O . CYS A 1 91 ? -23.694 -7.550 15.002 1.00 91.75 91 CYS A O 1
ATOM 701 N N . VAL A 1 92 ? -24.533 -9.625 14.864 1.00 89.44 92 VAL A N 1
ATOM 702 C CA . VAL A 1 92 ? -25.570 -9.480 15.894 1.00 89.44 92 VAL A CA 1
ATOM 703 C C . VAL A 1 92 ? -25.029 -9.931 17.249 1.00 89.44 92 VAL A C 1
ATOM 705 O O . VAL A 1 92 ? -24.695 -11.103 17.431 1.00 89.44 92 VAL A O 1
ATOM 708 N N . LYS A 1 93 ? -24.937 -8.995 18.204 1.00 90.12 93 LYS A N 1
ATOM 709 C CA . LYS A 1 93 ? -24.454 -9.228 19.583 1.00 90.12 93 LYS A CA 1
ATOM 710 C C . LYS A 1 93 ? -25.579 -9.398 20.603 1.00 90.12 93 LYS A C 1
ATOM 712 O O . LYS A 1 93 ? -25.392 -10.092 21.603 1.00 90.12 93 LYS A O 1
ATOM 717 N N . ASP A 1 94 ? -26.743 -8.824 20.317 1.00 90.75 94 ASP A N 1
ATOM 718 C CA . ASP A 1 94 ? -27.927 -8.817 21.170 1.00 90.75 94 ASP A CA 1
ATOM 719 C C . ASP A 1 94 ? -29.161 -9.095 20.299 1.00 90.75 94 ASP A C 1
ATOM 721 O O . ASP A 1 94 ? -29.253 -8.588 19.182 1.00 90.75 94 ASP A O 1
ATOM 725 N N . VAL A 1 95 ? -30.090 -9.918 20.788 1.00 88.38 95 VAL A N 1
ATOM 726 C CA . VAL A 1 95 ? -31.327 -10.302 20.075 1.00 88.38 95 VAL A CA 1
ATOM 727 C C . VAL A 1 95 ? -32.542 -10.041 20.956 1.00 88.38 95 VAL A C 1
ATOM 729 O O . VAL A 1 95 ? -32.420 -10.068 22.181 1.00 88.38 95 VAL A O 1
ATOM 732 N N . ALA A 1 96 ? -33.717 -9.824 20.368 1.00 86.81 96 ALA A N 1
ATOM 733 C CA . ALA A 1 96 ? -34.951 -9.684 21.138 1.00 86.81 96 ALA A CA 1
ATOM 734 C C . ALA A 1 96 ? -35.247 -10.962 21.950 1.00 86.81 96 ALA A C 1
ATOM 736 O O . ALA A 1 96 ? -34.907 -12.076 21.539 1.00 86.81 96 ALA A O 1
ATOM 737 N N . THR A 1 97 ? -35.905 -10.827 23.104 1.00 81.69 97 THR A N 1
ATOM 738 C CA . THR A 1 97 ? -36.158 -11.969 24.005 1.00 81.69 97 THR A CA 1
ATOM 739 C C . THR A 1 97 ? -36.948 -13.098 23.325 1.00 81.69 97 THR A C 1
ATOM 741 O O . THR A 1 97 ? -36.672 -14.272 23.580 1.00 81.69 97 THR A O 1
ATOM 744 N N . TRP A 1 98 ? -37.863 -12.773 22.405 1.00 82.00 98 TRP A N 1
ATOM 745 C CA . TRP A 1 98 ? -38.595 -13.769 21.612 1.00 82.00 98 TRP A CA 1
ATOM 746 C C . TRP A 1 98 ? -37.710 -14.475 20.568 1.00 82.00 98 TRP A C 1
ATOM 748 O O . TRP A 1 98 ? -37.777 -15.696 20.452 1.00 82.00 98 TRP A O 1
ATOM 758 N N . GLN A 1 99 ? -36.811 -13.753 19.886 1.00 86.19 99 GLN A N 1
ATOM 759 C CA . GLN A 1 99 ? -35.851 -14.339 18.934 1.00 86.19 99 GLN A CA 1
ATOM 760 C C . GLN A 1 99 ? -34.912 -15.324 19.633 1.00 86.19 99 GLN A C 1
ATOM 762 O O . GLN A 1 99 ? -34.594 -16.385 19.102 1.00 86.19 99 GLN A O 1
ATOM 767 N N . LEU A 1 100 ? -34.494 -15.012 20.864 1.00 88.38 100 LEU A N 1
ATOM 768 C CA . LEU A 1 100 ? -33.694 -15.936 21.661 1.00 88.38 100 LEU A CA 1
ATOM 769 C C . LEU A 1 100 ? -34.466 -17.222 21.998 1.00 88.38 100 LEU A C 1
ATOM 771 O O . LEU A 1 100 ? -33.869 -18.297 22.027 1.00 88.38 100 LEU A O 1
ATOM 775 N N . GLN A 1 101 ? -35.769 -17.136 22.276 1.00 83.94 101 GLN A N 1
ATOM 776 C CA . GLN A 1 101 ? -36.602 -18.319 22.522 1.00 83.94 101 GLN A CA 1
ATOM 777 C C . GLN A 1 101 ? -36.745 -19.172 21.257 1.00 83.94 101 GLN A C 1
ATOM 779 O O . GLN A 1 101 ? -36.603 -20.390 21.341 1.00 83.94 101 GLN A O 1
ATOM 784 N N . GLU A 1 102 ? -36.943 -18.537 20.100 1.00 89.06 102 GLU A N 1
ATOM 785 C CA . GLU A 1 102 ? -37.006 -19.192 18.789 1.00 89.06 102 GLU A CA 1
ATOM 786 C C . GLU A 1 102 ? -35.693 -19.917 18.456 1.00 89.06 102 GLU A C 1
ATOM 788 O O . GLU A 1 102 ? -35.709 -21.126 18.244 1.00 89.06 102 GLU A O 1
ATOM 793 N N . ILE A 1 103 ? -34.540 -19.244 18.570 1.00 90.44 103 ILE A N 1
ATOM 794 C CA . ILE A 1 103 ? -33.209 -19.854 18.377 1.00 90.44 103 ILE A CA 1
ATOM 795 C C . ILE A 1 103 ? -33.006 -21.078 19.286 1.00 90.44 103 ILE A C 1
ATOM 797 O O . ILE A 1 103 ? -32.501 -22.108 18.841 1.00 90.44 103 ILE A O 1
ATOM 801 N N . ASN A 1 104 ? -33.399 -20.999 20.562 1.00 88.06 104 ASN A N 1
ATOM 802 C CA . ASN A 1 104 ? -33.276 -22.138 21.478 1.00 88.06 104 ASN A CA 1
ATOM 803 C C . ASN A 1 104 ? -34.260 -23.277 21.157 1.00 88.06 104 ASN A C 1
ATOM 805 O O . ASN A 1 104 ? -33.958 -24.425 21.475 1.00 88.06 104 ASN A O 1
ATOM 809 N N . ALA A 1 105 ? -35.412 -22.992 20.546 1.00 86.44 105 ALA A N 1
ATOM 810 C CA . ALA A 1 105 ? -36.336 -24.018 20.072 1.00 86.44 105 ALA A CA 1
ATOM 811 C C . ALA A 1 105 ? -35.802 -24.708 18.805 1.00 86.44 105 ALA A C 1
ATOM 813 O O . ALA A 1 105 ? -35.818 -25.935 18.734 1.00 86.44 105 ALA A O 1
ATOM 814 N N . GLU A 1 106 ? -35.257 -23.944 17.852 1.00 86.56 106 GLU A N 1
ATOM 815 C CA . GLU A 1 106 ? -34.640 -24.473 16.628 1.00 86.56 106 GLU A CA 1
ATOM 816 C C . GLU A 1 106 ? -33.425 -25.366 16.914 1.00 86.56 106 GLU A C 1
ATOM 818 O O . GLU A 1 106 ? -33.271 -26.403 16.277 1.00 86.56 106 GLU A O 1
ATOM 823 N N . LEU A 1 107 ? -32.589 -25.008 17.896 1.00 85.00 107 LEU A N 1
ATOM 824 C CA . LEU A 1 107 ? -31.444 -25.825 18.336 1.00 85.00 107 LEU A CA 1
ATOM 825 C C . LEU A 1 107 ? -31.847 -27.162 18.987 1.00 85.00 107 LEU A C 1
ATOM 827 O O . LEU A 1 107 ? -30.993 -28.016 19.227 1.00 85.00 107 LEU A O 1
ATOM 831 N N . MET A 1 108 ? -33.130 -27.336 19.311 1.00 80.19 108 MET A N 1
ATOM 832 C CA . MET A 1 108 ? -33.686 -28.567 19.880 1.00 80.19 108 MET A CA 1
ATOM 833 C C . MET A 1 108 ? -34.454 -29.394 18.833 1.00 80.19 108 MET A C 1
ATOM 835 O O . MET A 1 108 ? -34.927 -30.485 19.162 1.00 80.19 108 MET A O 1
ATOM 839 N N . ASP A 1 109 ? -34.561 -28.916 17.587 1.00 80.75 109 ASP A N 1
ATOM 840 C CA . ASP A 1 109 ? -35.103 -29.672 16.458 1.00 80.75 109 ASP A CA 1
ATOM 841 C C . ASP A 1 109 ? -33.992 -30.527 15.808 1.00 80.75 109 ASP A C 1
ATOM 843 O O . ASP A 1 109 ? -33.057 -29.989 15.215 1.00 80.75 109 ASP A O 1
ATOM 847 N N . PRO A 1 110 ? -34.063 -31.872 15.870 1.00 71.94 110 PRO A N 1
ATOM 848 C CA . PRO A 1 110 ? -33.079 -32.748 15.234 1.00 71.94 110 PRO A CA 1
ATOM 849 C C . PRO A 1 110 ? -33.259 -32.859 13.705 1.00 71.94 110 PRO A C 1
ATOM 851 O O . PRO A 1 110 ? -32.629 -33.716 13.075 1.00 71.94 110 PRO A O 1
ATOM 854 N N . THR A 1 111 ? -34.150 -32.072 13.097 1.00 71.62 111 TH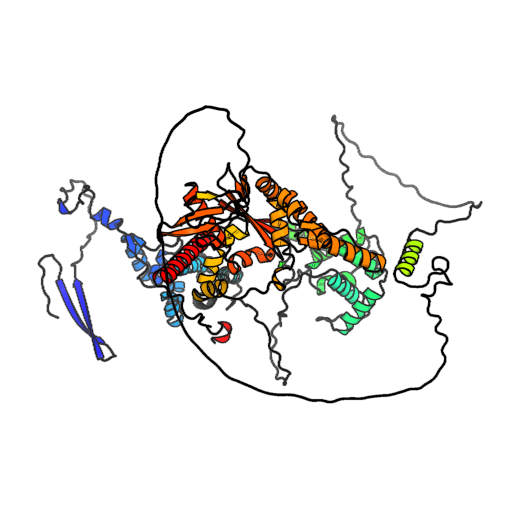R A N 1
ATOM 855 C CA . THR A 1 111 ? -34.508 -32.148 11.676 1.00 71.62 111 THR A CA 1
ATOM 856 C C . THR A 1 111 ? -34.061 -30.914 10.875 1.00 71.62 111 THR A C 1
ATOM 858 O O . THR A 1 111 ? -33.571 -29.922 11.403 1.00 71.62 111 THR A O 1
ATOM 861 N N . GLY A 1 112 ? -34.151 -30.997 9.543 1.00 75.94 112 GLY A N 1
ATOM 862 C CA . GLY A 1 112 ? -33.810 -29.885 8.648 1.00 75.94 112 GLY A CA 1
ATOM 863 C C . GLY A 1 112 ? -32.352 -29.845 8.170 1.00 75.94 112 GLY A C 1
ATOM 864 O O . GLY A 1 112 ? -31.644 -30.854 8.164 1.00 75.94 112 GLY A O 1
ATOM 865 N N . TYR A 1 113 ? -31.945 -28.680 7.663 1.00 83.44 113 TYR A N 1
ATOM 866 C CA . TYR A 1 113 ? -30.635 -28.427 7.047 1.00 83.44 113 TYR A CA 1
ATOM 867 C C . TYR A 1 113 ? -29.536 -28.163 8.090 1.00 83.44 113 TYR A C 1
ATOM 869 O O . TYR A 1 113 ? -28.452 -28.740 8.016 1.00 83.44 113 TYR A O 1
ATOM 877 N N . MET A 1 114 ? -29.847 -27.333 9.089 1.00 85.88 114 MET A N 1
ATOM 878 C CA . MET A 1 114 ? -28.891 -26.874 10.100 1.00 85.88 114 MET A CA 1
ATOM 879 C C . MET A 1 114 ? -28.468 -27.974 11.080 1.00 85.88 114 MET A C 1
ATOM 881 O O . MET A 1 114 ? -27.328 -27.954 11.528 1.00 85.88 114 MET A O 1
ATOM 885 N N . ALA A 1 115 ? -29.318 -28.972 11.347 1.00 84.19 115 ALA A N 1
ATOM 886 C CA . ALA A 1 115 ? -29.008 -30.067 12.271 1.00 84.19 115 ALA A CA 1
ATOM 887 C C . ALA A 1 115 ? -27.731 -30.851 11.887 1.00 84.19 115 ALA A C 1
ATOM 889 O O . ALA A 1 115 ? -26.940 -31.211 12.758 1.00 84.19 115 ALA A O 1
ATOM 890 N N . ASP A 1 116 ? -27.476 -31.073 10.588 1.00 85.62 116 ASP A N 1
ATOM 891 C CA . ASP A 1 116 ? -26.250 -31.746 10.121 1.00 85.62 116 ASP A CA 1
ATOM 892 C C . ASP A 1 116 ? -25.000 -30.855 10.306 1.00 85.62 116 ASP A C 1
ATOM 894 O O . ASP A 1 116 ? -23.904 -31.363 10.555 1.00 85.62 116 ASP A O 1
ATOM 898 N N . ILE A 1 117 ? -25.157 -29.527 10.215 1.00 89.81 117 ILE A N 1
ATOM 899 C CA . ILE A 1 117 ? -24.092 -28.552 10.494 1.00 89.81 117 ILE A CA 1
ATOM 900 C C . ILE A 1 117 ? -23.832 -28.512 11.999 1.00 89.81 117 ILE A C 1
ATOM 902 O O . ILE A 1 117 ? -22.713 -28.752 12.430 1.00 89.81 117 ILE A O 1
ATOM 906 N N . GLU A 1 118 ? -24.851 -28.298 12.821 1.00 89.56 118 GLU A N 1
ATOM 907 C CA . GLU A 1 118 ? -24.730 -28.226 14.282 1.00 89.56 118 GLU A CA 1
ATOM 908 C C . GLU A 1 118 ? -24.102 -29.503 14.870 1.00 89.56 118 GLU A C 1
ATOM 910 O O . GLU A 1 118 ? -23.213 -29.411 15.716 1.00 89.56 118 GLU A O 1
ATOM 915 N N . LEU A 1 119 ? -24.443 -30.684 14.338 1.00 88.69 119 LEU A N 1
ATOM 916 C CA . LEU A 1 119 ? -23.824 -31.972 14.688 1.00 88.69 119 LEU A CA 1
ATOM 917 C C . LEU A 1 119 ? -22.366 -32.126 14.198 1.00 88.69 119 LEU A C 1
ATOM 919 O O . LEU A 1 119 ? -21.567 -32.883 14.771 1.00 88.69 119 LEU A O 1
ATOM 923 N N . ALA A 1 120 ? -21.981 -31.427 13.128 1.00 88.50 120 ALA A N 1
ATOM 924 C CA . ALA A 1 120 ? -20.582 -31.319 12.728 1.00 88.50 120 ALA A CA 1
ATOM 925 C C . ALA A 1 120 ? -19.794 -30.460 13.730 1.00 88.50 120 ALA A C 1
ATOM 927 O O . ALA A 1 120 ? -18.693 -30.853 14.120 1.00 88.50 120 ALA A O 1
ATOM 928 N N . LEU A 1 121 ? -20.380 -29.341 14.169 1.00 90.62 121 LEU A N 1
ATOM 929 C CA . LEU A 1 121 ? -19.764 -28.334 15.043 1.00 90.62 121 LEU A CA 1
ATOM 930 C C . LEU A 1 121 ? -19.766 -28.721 16.526 1.00 90.62 121 LEU A C 1
ATOM 932 O O . LEU A 1 121 ? -18.906 -28.259 17.270 1.00 90.62 121 LEU A O 1
ATOM 936 N N . SER A 1 122 ? -20.656 -29.624 16.946 1.00 86.75 122 SER A N 1
ATOM 937 C CA . SER A 1 122 ? -20.665 -30.220 18.288 1.00 86.75 122 SER A CA 1
ATOM 938 C C . SER A 1 122 ? -19.547 -31.249 18.520 1.00 86.75 122 SER A C 1
ATOM 940 O O . SER A 1 122 ? -19.493 -31.867 19.585 1.00 86.75 122 SER A O 1
ATOM 942 N N . ASP A 1 123 ? -18.678 -31.495 17.533 1.00 89.75 123 ASP A N 1
ATOM 943 C CA . ASP A 1 123 ? -17.472 -32.298 17.729 1.00 89.75 123 ASP A CA 1
ATOM 944 C C . ASP A 1 123 ? -16.574 -31.654 18.797 1.00 89.75 123 ASP A C 1
ATOM 946 O O . ASP A 1 123 ? -16.312 -30.455 18.762 1.00 89.75 123 ASP A O 1
ATOM 950 N N . LYS A 1 124 ? -16.099 -32.450 19.761 1.00 86.38 124 LYS A N 1
ATOM 951 C CA . LYS A 1 124 ? -15.422 -31.942 20.964 1.00 86.38 124 LYS A CA 1
ATOM 952 C C . LYS A 1 124 ? -14.162 -31.124 20.655 1.00 86.38 124 LYS A C 1
ATOM 954 O O . LYS A 1 124 ? -13.859 -30.183 21.388 1.00 86.38 124 LYS A O 1
ATOM 959 N N . GLU A 1 125 ? -13.421 -31.485 19.611 1.00 87.81 125 GLU A N 1
ATOM 960 C CA . GLU A 1 125 ? -12.207 -30.772 19.210 1.00 87.81 125 GLU A CA 1
ATOM 961 C C . GLU A 1 125 ? -12.575 -29.411 18.606 1.00 87.81 125 GLU A C 1
ATOM 963 O O . GLU A 1 125 ? -12.081 -28.371 19.049 1.00 87.81 125 GLU A O 1
ATOM 968 N N . ILE A 1 126 ? -13.519 -29.423 17.662 1.00 90.69 126 ILE A N 1
ATOM 969 C CA . ILE A 1 126 ? -14.007 -28.246 16.937 1.00 90.69 126 ILE A CA 1
ATOM 970 C C . ILE A 1 126 ? -14.720 -27.267 17.881 1.00 90.69 126 ILE A C 1
ATOM 972 O O . ILE A 1 126 ? -14.344 -26.095 17.931 1.00 90.69 126 ILE A O 1
ATOM 976 N N . ALA A 1 127 ? -15.670 -27.738 18.692 1.00 89.44 127 ALA A N 1
ATOM 977 C CA . ALA A 1 127 ? -16.414 -26.927 19.655 1.00 89.44 127 ALA A CA 1
ATOM 978 C C . ALA A 1 127 ? -15.481 -26.168 20.614 1.00 89.44 127 ALA A C 1
ATOM 980 O O . ALA A 1 127 ? -15.663 -24.976 20.842 1.00 89.44 127 ALA A O 1
ATOM 981 N N . SER A 1 128 ? -14.412 -26.817 21.099 1.00 89.69 128 SER A N 1
ATOM 982 C CA . SER A 1 128 ? -13.440 -26.193 22.015 1.00 89.69 128 SER A CA 1
ATOM 983 C C . SER A 1 128 ? -12.632 -25.036 21.404 1.00 89.69 128 SER A C 1
ATOM 985 O O . SER A 1 128 ? -12.067 -24.220 22.141 1.00 89.69 128 SER A O 1
ATOM 987 N N . ARG A 1 129 ? -12.563 -24.970 20.066 1.00 93.38 129 ARG A N 1
ATOM 988 C CA . ARG A 1 129 ? -11.968 -23.867 19.297 1.00 93.38 129 ARG A CA 1
ATOM 989 C C . ARG A 1 129 ? -13.027 -22.815 18.958 1.00 93.38 129 ARG A C 1
ATOM 991 O O . ARG A 1 129 ? -12.783 -21.634 19.179 1.00 93.38 129 ARG A O 1
ATOM 998 N N . LEU A 1 130 ? -14.202 -23.246 18.493 1.00 92.50 130 LEU A N 1
ATOM 999 C CA . LEU A 1 130 ? -15.327 -22.377 18.130 1.00 92.50 130 LEU A CA 1
ATOM 1000 C C . LEU A 1 130 ? -15.857 -21.556 19.313 1.00 92.50 130 LEU A C 1
ATOM 1002 O O . LEU A 1 130 ? -16.131 -20.370 19.151 1.00 92.50 130 LEU A O 1
ATOM 1006 N N . ASP A 1 131 ? -15.946 -22.133 20.516 1.00 89.12 131 ASP A N 1
ATOM 1007 C CA . ASP A 1 131 ? -16.422 -21.396 21.695 1.00 89.12 131 ASP A CA 1
ATOM 1008 C C . ASP A 1 131 ? -15.508 -20.217 22.077 1.00 89.12 131 ASP A C 1
ATOM 1010 O O . ASP A 1 131 ? -15.978 -19.269 22.705 1.00 89.12 131 ASP A O 1
ATOM 1014 N N . LYS A 1 132 ? -14.237 -20.225 21.651 1.00 90.62 132 LYS A N 1
ATOM 1015 C CA . LYS A 1 132 ? -13.274 -19.133 21.876 1.00 90.62 132 LYS A CA 1
ATOM 1016 C C . LYS A 1 132 ? -13.331 -18.028 20.817 1.00 90.62 132 LYS A C 1
ATOM 1018 O O . LYS A 1 132 ? -12.606 -17.049 20.955 1.00 90.62 132 LYS A O 1
ATOM 1023 N N . LEU A 1 133 ? -14.126 -18.186 19.757 1.00 91.00 133 LEU A N 1
ATOM 1024 C CA . LEU A 1 133 ? -14.265 -17.155 18.731 1.00 91.00 133 LEU A CA 1
ATOM 1025 C C . LEU A 1 133 ? -15.026 -15.946 19.277 1.00 91.00 133 LEU A C 1
ATOM 1027 O O . LEU A 1 133 ? -16.059 -16.092 19.937 1.00 91.00 133 LEU A O 1
ATOM 1031 N N . GLU A 1 134 ? -14.536 -14.756 18.940 1.00 90.19 134 GLU A N 1
ATOM 1032 C CA . GLU A 1 134 ? -15.239 -13.496 19.162 1.00 90.19 134 GLU A CA 1
ATOM 1033 C C . GLU A 1 134 ? -16.481 -13.395 18.270 1.00 90.19 134 GLU A C 1
ATOM 1035 O O . GLU A 1 134 ? -16.551 -14.005 17.202 1.00 90.19 134 GLU A O 1
ATOM 1040 N N . MET A 1 135 ? -17.466 -12.580 18.664 1.00 89.19 135 MET A N 1
ATOM 1041 C CA . MET A 1 135 ? -18.730 -12.450 17.913 1.00 89.19 135 MET A CA 1
ATOM 1042 C C . MET A 1 135 ? -18.533 -12.092 16.429 1.00 89.19 135 MET A C 1
ATOM 1044 O O . MET A 1 135 ? -19.294 -12.560 15.582 1.00 89.19 135 MET A O 1
ATOM 1048 N N . ARG A 1 136 ? -17.482 -11.324 16.103 1.00 86.19 136 ARG A N 1
ATOM 1049 C CA . ARG A 1 136 ? -17.110 -10.987 14.719 1.00 86.19 136 ARG A CA 1
ATOM 1050 C C . ARG A 1 136 ? -16.691 -12.226 13.924 1.00 86.19 136 ARG A C 1
ATOM 1052 O O . ARG A 1 136 ? -17.177 -12.420 12.815 1.00 86.19 136 ARG A O 1
ATOM 1059 N N . ASP A 1 137 ? -15.839 -13.078 14.492 1.00 90.69 137 ASP A N 1
ATOM 1060 C CA . ASP A 1 137 ? -15.421 -14.332 13.861 1.00 90.69 137 ASP A CA 1
ATOM 1061 C C . ASP A 1 137 ? -16.589 -15.310 13.716 1.00 90.69 137 ASP A C 1
ATOM 1063 O O . ASP A 1 137 ? -16.703 -15.949 12.674 1.00 90.69 137 ASP A O 1
ATOM 1067 N N . VAL A 1 138 ? -17.494 -15.383 14.704 1.00 93.44 138 VAL A N 1
ATOM 1068 C CA . VAL A 1 138 ? -18.722 -16.196 14.608 1.00 93.44 138 VAL A CA 1
ATOM 1069 C C . VAL A 1 138 ? -19.594 -15.745 13.428 1.00 93.44 138 VAL A C 1
ATOM 1071 O O . VAL A 1 138 ? -20.086 -16.589 12.680 1.00 93.44 138 VAL A O 1
ATOM 1074 N N . HIS A 1 139 ? -19.749 -14.433 13.223 1.00 94.12 139 HIS A N 1
ATOM 1075 C CA . HIS A 1 139 ? -20.489 -13.871 12.090 1.00 94.12 139 HIS A CA 1
ATOM 1076 C C . HIS A 1 139 ? -19.797 -14.120 10.737 1.00 94.12 139 HIS A C 1
ATOM 1078 O O . HIS A 1 139 ? -20.430 -14.560 9.777 1.00 94.12 139 HIS A O 1
ATOM 1084 N N . CYS A 1 140 ? -18.483 -13.895 10.647 1.00 92.31 140 CYS A N 1
ATOM 1085 C CA . CYS A 1 140 ? -17.722 -14.220 9.438 1.00 92.31 140 CYS A CA 1
ATOM 1086 C C . CYS A 1 140 ? -17.843 -15.711 9.090 1.00 92.31 140 CYS A C 1
ATOM 1088 O O . CYS A 1 140 ? -18.095 -16.057 7.937 1.00 92.31 140 CYS A O 1
ATOM 1090 N N . TYR A 1 141 ? -17.730 -16.579 10.094 1.00 95.94 141 TYR A N 1
ATOM 1091 C CA . TYR A 1 141 ? -17.850 -18.022 9.950 1.00 95.94 141 TYR A CA 1
ATOM 1092 C C . TYR A 1 141 ? -19.255 -18.471 9.513 1.00 95.94 141 TYR A C 1
ATOM 1094 O O . TYR A 1 141 ? -19.356 -19.318 8.626 1.00 95.94 141 TYR A O 1
ATOM 1102 N N . SER A 1 142 ? -20.340 -17.903 10.063 1.00 94.44 142 SER A N 1
ATOM 1103 C CA . SER A 1 142 ? -21.714 -18.258 9.654 1.00 94.44 142 SER A CA 1
ATOM 1104 C C . SER A 1 142 ? -21.959 -17.960 8.173 1.00 94.44 142 SER A C 1
ATOM 1106 O O . SER A 1 142 ? -22.410 -18.833 7.427 1.00 94.44 142 SER A O 1
ATOM 1108 N N . ARG A 1 143 ? -21.553 -16.772 7.720 1.00 94.56 143 ARG A N 1
ATOM 1109 C CA . ARG A 1 143 ? -21.599 -16.342 6.314 1.00 94.56 143 ARG A CA 1
ATOM 1110 C C . ARG A 1 143 ? -20.720 -17.204 5.401 1.00 94.56 143 ARG A C 1
ATOM 1112 O O . ARG A 1 143 ? -21.077 -17.472 4.254 1.00 94.56 143 ARG A O 1
ATOM 1119 N N . ASP A 1 144 ? -19.545 -17.608 5.869 1.00 94.62 144 ASP A N 1
ATOM 1120 C CA . ASP A 1 144 ? -18.608 -18.406 5.077 1.00 94.62 144 ASP A CA 1
ATOM 1121 C C . ASP A 1 144 ? -19.064 -19.878 4.969 1.00 94.62 144 ASP A C 1
ATOM 1123 O O . ASP A 1 144 ? -18.927 -20.480 3.900 1.00 94.62 144 ASP A O 1
ATOM 1127 N N . ILE A 1 145 ? -19.708 -20.424 6.011 1.00 93.81 145 ILE A N 1
ATOM 1128 C CA . ILE A 1 145 ? -20.433 -21.705 5.961 1.00 93.81 145 ILE A CA 1
ATOM 1129 C C . ILE A 1 145 ? -21.577 -21.644 4.946 1.00 93.81 145 ILE A C 1
ATOM 1131 O O . ILE A 1 145 ? -21.649 -22.528 4.098 1.00 93.81 145 ILE A O 1
ATOM 1135 N N . GLU A 1 146 ? -22.424 -20.608 4.971 1.00 91.44 146 GLU A N 1
ATOM 1136 C CA . GLU A 1 146 ? -23.528 -20.432 4.007 1.00 91.44 146 GLU A CA 1
ATOM 1137 C C . GLU A 1 146 ? -23.034 -20.373 2.547 1.00 91.44 146 GLU A C 1
ATOM 1139 O O . GLU A 1 146 ? -23.656 -20.919 1.634 1.00 91.44 146 GLU A O 1
ATOM 1144 N N . LYS A 1 147 ? -21.872 -19.752 2.312 1.00 91.88 147 LYS A N 1
ATOM 1145 C CA . LYS A 1 147 ? -21.245 -19.678 0.983 1.00 91.88 147 LYS A CA 1
ATOM 1146 C C . LYS A 1 147 ? -20.740 -21.027 0.474 1.00 91.88 147 LYS A C 1
ATOM 1148 O O . LYS A 1 147 ? -20.854 -21.289 -0.725 1.00 91.88 147 LYS A O 1
ATOM 1153 N N . VAL A 1 148 ? -20.129 -21.841 1.336 1.00 92.62 148 VAL A N 1
ATOM 1154 C CA . VAL A 1 148 ? -19.548 -23.150 0.968 1.00 92.62 148 VAL A CA 1
ATOM 1155 C C . VAL A 1 148 ? -20.608 -24.252 0.937 1.00 92.62 148 VAL A C 1
ATOM 1157 O O . VAL A 1 148 ? -20.555 -25.150 0.091 1.00 92.62 148 VAL A O 1
ATOM 1160 N N . PHE A 1 149 ? -21.581 -24.164 1.837 1.00 92.25 149 PHE A N 1
ATOM 1161 C CA . PHE A 1 149 ? -22.706 -25.070 1.980 1.00 92.25 149 PHE A CA 1
ATOM 1162 C C . PHE A 1 149 ? -24.001 -24.254 1.803 1.00 92.25 149 PHE A C 1
ATOM 1164 O O . PHE A 1 149 ? -24.465 -23.617 2.746 1.00 92.25 149 PHE A O 1
ATOM 1171 N N . PRO A 1 150 ? -24.571 -24.224 0.585 1.00 85.25 150 PRO A N 1
ATOM 1172 C CA . PRO A 1 150 ? -25.873 -23.612 0.338 1.00 85.25 150 PRO A CA 1
ATOM 1173 C C . PRO A 1 150 ? -27.033 -24.561 0.690 1.00 85.25 150 PRO A C 1
ATOM 1175 O O . PRO A 1 150 ? -26.975 -25.767 0.446 1.00 85.25 150 PRO A O 1
ATOM 1178 N N . GLU A 1 151 ? -28.146 -24.002 1.177 1.00 81.62 151 GLU A N 1
ATOM 1179 C CA . GLU A 1 151 ? -29.339 -24.746 1.638 1.00 81.62 151 GLU A CA 1
ATOM 1180 C C . GLU A 1 151 ? -29.999 -25.650 0.584 1.00 81.62 151 GLU A C 1
ATOM 1182 O O . GLU A 1 151 ? -30.734 -26.576 0.929 1.00 81.62 151 GLU A O 1
ATOM 1187 N N . ASN A 1 152 ? -29.717 -25.438 -0.705 1.00 78.50 152 ASN A N 1
ATOM 1188 C CA . ASN A 1 152 ? -30.220 -26.287 -1.788 1.00 78.50 152 ASN A CA 1
ATOM 1189 C C . ASN A 1 152 ? -29.635 -27.716 -1.780 1.00 78.50 152 ASN A C 1
ATOM 1191 O O . ASN A 1 152 ? -30.106 -28.570 -2.537 1.00 78.50 152 ASN A O 1
ATOM 1195 N N . LYS A 1 153 ? -28.627 -27.997 -0.943 1.00 77.25 153 LYS A N 1
ATOM 1196 C CA . LYS A 1 153 ? -28.014 -29.319 -0.802 1.00 77.25 153 LYS A CA 1
ATOM 1197 C C . LYS A 1 153 ? -27.625 -29.591 0.650 1.00 77.25 153 LYS A C 1
ATOM 1199 O O . LYS A 1 153 ? -26.777 -28.907 1.211 1.00 77.25 153 LYS A O 1
ATOM 1204 N N . ARG A 1 154 ? -28.177 -30.661 1.235 1.00 78.75 154 ARG A N 1
ATOM 1205 C CA . ARG A 1 154 ? -27.811 -31.106 2.591 1.00 78.75 154 ARG A CA 1
ATOM 1206 C C . ARG A 1 154 ? -26.298 -31.406 2.655 1.00 78.75 154 ARG A C 1
ATOM 1208 O O . ARG A 1 154 ? -25.814 -32.185 1.821 1.00 78.75 154 ARG A O 1
ATOM 1215 N N . PRO A 1 155 ? -25.533 -30.781 3.567 1.00 84.81 155 PRO A N 1
ATOM 1216 C CA . PRO A 1 155 ? -24.084 -30.896 3.581 1.00 84.81 155 PRO A CA 1
ATOM 1217 C C . PRO A 1 155 ? -23.653 -32.210 4.237 1.00 84.81 155 PRO A C 1
ATOM 1219 O O . PRO A 1 155 ? -24.250 -32.678 5.201 1.00 84.81 155 PRO A O 1
ATOM 1222 N N . GLY A 1 156 ? -22.582 -32.818 3.728 1.00 86.56 156 GLY A N 1
ATOM 1223 C CA . GLY A 1 156 ? -21.987 -33.977 4.391 1.00 86.56 156 GLY A CA 1
ATOM 1224 C C . GLY A 1 156 ? -21.275 -33.539 5.669 1.00 86.56 156 GLY A C 1
ATOM 1225 O O . GLY A 1 156 ? -20.319 -32.773 5.580 1.00 86.56 156 GLY A O 1
ATOM 1226 N N . ILE A 1 157 ? -21.697 -34.061 6.826 1.00 89.25 157 ILE A N 1
ATOM 1227 C CA . ILE A 1 157 ? -21.162 -33.740 8.170 1.00 89.25 157 ILE A CA 1
ATOM 1228 C C . ILE A 1 157 ? -19.622 -33.727 8.188 1.00 89.25 157 ILE A C 1
ATOM 1230 O O . ILE A 1 157 ? -19.007 -32.807 8.723 1.00 89.25 157 ILE A O 1
ATOM 1234 N N . GLN A 1 158 ? -18.990 -34.716 7.546 1.00 88.81 158 GLN A N 1
ATOM 1235 C CA . GLN A 1 158 ? -17.533 -34.818 7.443 1.00 88.81 158 GLN A CA 1
ATOM 1236 C C . GLN A 1 158 ? -16.893 -33.616 6.722 1.00 88.81 158 GLN A C 1
ATOM 1238 O O . GLN A 1 158 ? -15.908 -33.071 7.211 1.00 88.81 158 GLN A O 1
ATOM 1243 N N . TYR A 1 159 ? -17.481 -33.148 5.617 1.00 91.31 159 TYR A N 1
ATOM 1244 C CA . TYR A 1 159 ? -16.985 -31.979 4.885 1.00 91.31 159 TYR A CA 1
ATOM 1245 C C . TYR A 1 159 ? -17.161 -30.682 5.675 1.00 91.31 159 TYR A C 1
ATOM 1247 O O . TYR A 1 159 ? -16.307 -29.806 5.588 1.00 91.31 159 TYR A O 1
ATOM 1255 N N . VAL A 1 160 ? -18.234 -30.558 6.466 1.00 93.44 160 VAL A N 1
ATOM 1256 C CA . VAL A 1 160 ? -18.406 -29.410 7.373 1.00 93.44 160 VAL A CA 1
ATOM 1257 C C . VAL A 1 160 ? -17.294 -29.410 8.424 1.00 93.44 160 VAL A C 1
ATOM 1259 O O . VAL A 1 160 ? -16.681 -28.370 8.652 1.00 93.44 160 VAL A O 1
ATOM 1262 N N . ARG A 1 161 ? -16.957 -30.569 9.012 1.00 93.56 161 ARG A N 1
ATOM 1263 C CA . ARG A 1 161 ? -15.837 -30.691 9.966 1.00 93.56 161 ARG A CA 1
ATOM 1264 C C . ARG A 1 161 ? -14.491 -30.340 9.341 1.00 93.56 161 ARG A C 1
ATOM 1266 O O . ARG A 1 161 ? -13.748 -29.556 9.924 1.00 93.56 161 ARG A O 1
ATOM 1273 N N . GLU A 1 162 ? -14.192 -30.883 8.166 1.00 93.00 162 GLU A N 1
ATOM 1274 C CA . GLU A 1 162 ? -12.953 -30.603 7.430 1.00 93.00 162 GLU A CA 1
ATOM 1275 C C . GLU A 1 162 ? -12.825 -29.115 7.074 1.00 93.00 162 GLU A C 1
ATOM 1277 O O . GLU A 1 162 ? -11.785 -28.519 7.348 1.00 93.00 162 GLU A O 1
ATOM 1282 N N . PHE A 1 163 ? -13.896 -28.489 6.568 1.00 95.38 163 PHE A N 1
ATOM 1283 C CA . PHE A 1 163 ? -13.924 -27.047 6.311 1.00 95.38 163 PHE A CA 1
ATOM 1284 C C . PHE A 1 163 ? -13.725 -26.236 7.590 1.00 95.38 163 PHE A C 1
ATOM 1286 O O . PHE A 1 163 ? -12.963 -25.279 7.597 1.00 95.38 163 PHE A O 1
ATOM 1293 N N . THR A 1 164 ? -14.386 -26.621 8.683 1.00 95.00 164 THR A N 1
ATOM 1294 C CA . THR A 1 164 ? -14.303 -25.893 9.956 1.00 95.00 164 THR A CA 1
ATOM 1295 C C . THR A 1 164 ? -12.896 -25.928 10.530 1.00 95.00 164 THR A C 1
ATOM 1297 O O . THR A 1 164 ? -12.408 -24.897 10.982 1.00 95.00 164 THR A O 1
ATOM 1300 N N . LYS A 1 165 ? -12.223 -27.085 10.478 1.00 93.56 165 LYS A N 1
ATOM 1301 C CA . LYS A 1 165 ? -10.812 -27.193 10.866 1.00 93.56 165 LYS A CA 1
ATOM 1302 C C . LYS A 1 165 ? -9.951 -26.296 9.977 1.00 93.56 165 LYS A C 1
ATOM 1304 O O . LYS A 1 165 ? -9.340 -25.371 10.496 1.00 93.56 165 LYS A O 1
ATOM 1309 N N . ALA A 1 166 ? -10.041 -26.453 8.654 1.00 92.94 166 ALA A N 1
ATOM 1310 C CA . ALA A 1 166 ? -9.304 -25.622 7.702 1.00 92.94 166 ALA A CA 1
ATOM 1311 C C . ALA A 1 166 ? -9.535 -24.111 7.911 1.00 92.94 166 ALA A C 1
ATOM 1313 O O . ALA A 1 166 ? -8.585 -23.338 7.869 1.00 92.94 166 ALA A O 1
ATOM 1314 N N . TRP A 1 167 ? -10.766 -23.671 8.188 1.00 94.94 167 TRP A N 1
ATOM 1315 C CA . TRP A 1 167 ? -11.113 -22.261 8.426 1.00 94.94 167 TRP A CA 1
ATOM 1316 C C . TRP A 1 167 ? -10.551 -21.734 9.753 1.00 94.94 167 TRP A C 1
ATOM 1318 O O . TRP A 1 167 ? -10.067 -20.605 9.810 1.00 94.94 167 TRP A O 1
ATOM 1328 N N . LEU A 1 168 ? -10.570 -22.558 10.807 1.00 91.50 168 LEU A N 1
ATOM 1329 C CA . LEU A 1 168 ? -9.972 -22.243 12.109 1.00 91.50 168 LEU A CA 1
ATOM 1330 C C . LEU A 1 168 ? -8.435 -22.272 12.094 1.00 91.50 168 LEU A C 1
ATOM 1332 O O . LEU A 1 168 ? -7.815 -21.665 12.966 1.00 91.50 168 LEU A O 1
ATOM 1336 N N . ASP A 1 169 ? -7.845 -23.012 11.157 1.00 89.06 169 ASP A N 1
ATOM 1337 C CA . ASP A 1 169 ? -6.403 -23.125 10.913 1.00 89.06 169 ASP A CA 1
ATOM 1338 C C . ASP A 1 169 ? -5.887 -22.082 9.901 1.00 89.06 169 ASP A C 1
ATOM 1340 O O . ASP A 1 169 ? -4.688 -21.820 9.834 1.00 89.06 169 ASP A O 1
ATOM 1344 N N . THR A 1 170 ? -6.784 -21.448 9.139 1.00 87.12 170 THR A N 1
ATOM 1345 C CA . THR A 1 170 ? -6.447 -20.433 8.133 1.00 87.12 170 THR A CA 1
ATOM 1346 C C . THR A 1 170 ? -6.500 -19.020 8.723 1.00 87.12 170 THR A C 1
ATOM 1348 O O . THR A 1 170 ? -7.462 -18.628 9.393 1.00 87.12 170 THR A O 1
ATOM 1351 N N . ASP A 1 171 ? -5.455 -18.247 8.420 1.00 81.12 171 ASP A N 1
ATOM 1352 C CA . ASP A 1 171 ? -5.312 -16.819 8.720 1.00 81.12 171 ASP A CA 1
ATOM 1353 C C . ASP A 1 171 ? -6.526 -16.015 8.214 1.00 81.12 171 ASP A C 1
ATOM 1355 O O . ASP A 1 171 ? -7.094 -16.331 7.166 1.00 81.12 171 ASP A O 1
ATOM 1359 N N . TYR A 1 172 ? -6.940 -14.968 8.932 1.00 77.62 172 TYR A N 1
ATOM 1360 C CA . TYR A 1 172 ? -8.164 -14.226 8.615 1.00 77.62 172 TYR A CA 1
ATOM 1361 C C . TYR A 1 172 ? -8.150 -13.635 7.195 1.00 77.62 172 TYR A C 1
ATOM 1363 O O . TYR A 1 172 ? -9.192 -13.610 6.537 1.00 77.62 172 TYR A O 1
ATOM 1371 N N . ILE A 1 173 ? -6.967 -13.242 6.710 1.00 79.44 173 ILE A N 1
ATOM 1372 C CA . ILE A 1 173 ? -6.729 -12.725 5.352 1.00 79.44 173 ILE A CA 1
ATOM 1373 C C . ILE A 1 173 ? -7.014 -13.811 4.299 1.00 79.44 173 ILE A C 1
ATOM 1375 O O . ILE A 1 173 ? -7.641 -13.560 3.268 1.00 79.44 173 ILE A O 1
ATOM 1379 N N . ASP A 1 174 ? -6.596 -15.044 4.585 1.00 83.38 174 ASP A N 1
ATOM 1380 C CA . ASP A 1 174 ? -6.609 -16.171 3.653 1.00 83.38 174 ASP A CA 1
ATOM 1381 C C . ASP A 1 174 ? -7.942 -16.954 3.671 1.00 83.38 174 ASP A C 1
ATOM 1383 O O . ASP A 1 174 ? -8.254 -17.683 2.722 1.00 83.38 174 ASP A O 1
ATOM 1387 N N . ARG A 1 175 ? -8.802 -16.758 4.686 1.00 85.62 175 ARG A N 1
ATOM 1388 C CA . ARG A 1 175 ? -10.148 -17.376 4.769 1.00 85.62 175 ARG A CA 1
ATOM 1389 C C . ARG A 1 175 ? -11.012 -17.080 3.539 1.00 85.62 175 ARG A C 1
ATOM 1391 O O . ARG A 1 175 ? -11.731 -17.956 3.059 1.00 85.62 175 ARG A O 1
ATOM 1398 N N . GLY A 1 176 ? -10.900 -15.877 2.970 1.00 85.88 176 GLY A N 1
ATOM 1399 C CA . GLY A 1 176 ? -11.606 -15.503 1.740 1.00 85.88 176 GLY A CA 1
ATOM 1400 C C . GLY A 1 176 ? -11.147 -16.277 0.493 1.00 85.88 176 GLY A C 1
ATOM 1401 O O . GLY A 1 176 ? -11.927 -16.431 -0.452 1.00 85.88 176 GLY A O 1
ATOM 1402 N N . LEU A 1 177 ? -9.909 -16.785 0.481 1.00 85.75 177 LEU A N 1
ATOM 1403 C CA . LEU A 1 177 ? -9.394 -17.685 -0.554 1.00 85.75 177 LEU A CA 1
ATOM 1404 C C . LEU A 1 177 ? -9.834 -19.130 -0.286 1.00 85.75 177 LEU A C 1
ATOM 1406 O O . LEU A 1 177 ? -10.334 -19.787 -1.200 1.00 85.75 177 LEU A O 1
ATOM 1410 N N . LEU A 1 178 ? -9.753 -19.582 0.972 1.00 90.31 178 LEU A N 1
ATOM 1411 C CA . LEU A 1 178 ? -10.245 -20.893 1.407 1.00 90.31 178 LEU A CA 1
ATOM 1412 C C . LEU A 1 178 ? -11.711 -21.115 1.000 1.00 90.31 178 LEU A C 1
ATOM 1414 O O . LEU A 1 178 ? -12.030 -22.129 0.380 1.00 90.31 178 LEU A O 1
ATOM 1418 N N . VAL A 1 179 ? -12.593 -20.147 1.276 1.00 92.25 179 VAL A N 1
ATOM 1419 C CA . VAL A 1 179 ? -14.013 -20.199 0.881 1.00 92.25 179 VAL A CA 1
ATOM 1420 C C . VAL A 1 179 ? -14.170 -20.378 -0.631 1.00 92.25 179 VAL A C 1
ATOM 1422 O O . VAL A 1 179 ? -14.955 -21.220 -1.060 1.00 92.25 179 VAL A O 1
ATOM 1425 N N . LYS A 1 180 ? -13.404 -19.646 -1.451 1.00 90.25 180 LYS A N 1
ATOM 1426 C CA . LYS A 1 180 ? -13.481 -19.741 -2.922 1.00 90.25 180 LYS A CA 1
ATOM 1427 C C . LYS A 1 180 ? -13.039 -21.110 -3.438 1.00 90.25 180 LYS A C 1
ATOM 1429 O O . LYS A 1 180 ? -13.680 -21.641 -4.342 1.00 90.25 180 LYS A O 1
ATOM 1434 N N . GLU A 1 181 ? -11.990 -21.699 -2.869 1.00 87.31 181 GLU A N 1
ATOM 1435 C CA . GLU A 1 181 ? -11.566 -23.057 -3.232 1.00 87.31 181 GLU A CA 1
ATOM 1436 C C . GLU A 1 181 ? -12.607 -24.100 -2.818 1.00 87.31 181 GLU A C 1
ATOM 1438 O O . GLU A 1 181 ? -13.022 -24.932 -3.632 1.00 87.31 181 GLU A O 1
ATOM 1443 N N . TRP A 1 182 ? -13.149 -23.987 -1.606 1.00 91.94 182 TRP A N 1
ATOM 1444 C CA . TRP A 1 182 ? -14.204 -24.881 -1.139 1.00 91.94 182 TRP A CA 1
ATOM 1445 C C . TRP A 1 182 ? -15.515 -24.737 -1.933 1.00 91.94 182 TRP A C 1
ATOM 1447 O O . TRP A 1 182 ? -16.187 -25.748 -2.165 1.00 91.94 182 TRP A O 1
ATOM 1457 N N . GLN A 1 183 ? -15.846 -23.546 -2.439 1.00 90.62 183 GLN A N 1
ATOM 1458 C CA . GLN A 1 183 ? -16.967 -23.329 -3.365 1.00 90.62 183 GLN A CA 1
ATOM 1459 C C . GLN A 1 183 ? -16.757 -23.998 -4.732 1.00 90.62 183 GLN A C 1
ATOM 1461 O O . GLN A 1 183 ? -17.704 -24.556 -5.286 1.00 90.62 183 GLN A O 1
ATOM 1466 N N . LYS A 1 184 ? -15.524 -24.017 -5.260 1.00 84.50 184 LYS A N 1
ATOM 1467 C CA . LYS A 1 184 ? -15.172 -24.761 -6.490 1.00 84.50 184 LYS A CA 1
ATOM 1468 C C . LYS A 1 184 ? -15.213 -26.285 -6.306 1.00 84.50 184 LYS A C 1
ATOM 1470 O O . LYS A 1 184 ? -15.181 -27.016 -7.290 1.00 84.50 184 LYS A O 1
ATOM 1475 N N . GLY A 1 185 ? -15.274 -26.764 -5.061 1.00 83.00 185 GLY A N 1
ATOM 1476 C CA . GLY A 1 185 ? -15.201 -28.183 -4.705 1.00 83.00 185 GLY A CA 1
ATOM 1477 C C . GLY A 1 185 ? -13.807 -28.655 -4.278 1.00 83.00 185 GLY A C 1
ATOM 1478 O O . GLY A 1 185 ? -13.665 -29.818 -3.903 1.00 83.00 185 GLY A O 1
ATOM 1479 N N . ASN A 1 186 ? -12.805 -27.772 -4.261 1.00 80.31 186 ASN A N 1
ATOM 1480 C CA . ASN A 1 186 ? -11.444 -28.083 -3.830 1.00 80.31 186 ASN A CA 1
ATOM 1481 C C . ASN A 1 186 ? -11.387 -28.114 -2.293 1.00 80.31 186 ASN A C 1
ATOM 1483 O O . ASN A 1 186 ? -11.434 -27.083 -1.624 1.00 80.31 186 ASN A O 1
ATOM 1487 N N . ARG A 1 187 ? -11.325 -29.321 -1.721 1.00 85.06 187 ARG A N 1
ATOM 1488 C CA . ARG A 1 187 ? -11.352 -29.587 -0.269 1.00 85.06 187 ARG A CA 1
ATOM 1489 C C . ARG A 1 187 ? -9.965 -29.402 0.369 1.00 85.06 187 ARG A C 1
ATOM 1491 O O . ARG A 1 187 ? -9.388 -30.351 0.889 1.00 85.06 187 ARG A O 1
ATOM 1498 N N . VAL A 1 188 ? -9.400 -28.199 0.267 1.00 83.31 188 VAL A N 1
ATOM 1499 C CA . VAL A 1 188 ? -8.047 -27.892 0.776 1.00 83.31 188 VAL A CA 1
ATOM 1500 C C . VAL A 1 188 ? -8.041 -27.695 2.297 1.00 83.31 188 VAL A C 1
ATOM 1502 O O . VAL A 1 188 ? -8.953 -27.080 2.847 1.00 83.31 188 VAL A O 1
ATOM 1505 N N . SER A 1 189 ? -7.016 -28.208 2.982 1.00 80.50 189 SER A N 1
ATOM 1506 C CA . SER A 1 189 ? -6.895 -28.152 4.449 1.00 80.50 189 SER A CA 1
ATOM 1507 C C . SER A 1 189 ? -6.215 -26.887 4.983 1.00 80.50 189 SER A C 1
ATOM 1509 O O . SER A 1 189 ? -6.398 -26.556 6.148 1.00 80.50 189 SER A O 1
ATOM 1511 N N . CYS A 1 190 ? -5.422 -26.193 4.164 1.00 68.94 190 CYS A N 1
ATOM 1512 C CA . CYS A 1 190 ? -4.708 -24.969 4.529 1.00 68.94 190 CYS A CA 1
ATOM 1513 C C . CYS A 1 190 ? -4.345 -24.146 3.279 1.00 68.94 190 CYS A C 1
ATOM 1515 O O . CYS A 1 190 ? -4.371 -24.659 2.157 1.00 68.94 190 CYS A O 1
ATOM 1517 N N . ILE A 1 191 ? -3.995 -22.873 3.482 1.00 72.19 191 ILE A N 1
ATOM 1518 C CA . ILE A 1 191 ? -3.447 -21.974 2.456 1.00 72.19 191 ILE A CA 1
ATOM 1519 C C . ILE A 1 191 ? -1.941 -21.805 2.720 1.00 72.19 191 ILE A C 1
ATOM 1521 O O . ILE A 1 191 ? -1.539 -21.443 3.824 1.00 72.19 191 ILE A O 1
ATOM 1525 N N . GLY A 1 192 ? -1.096 -22.122 1.735 1.00 47.59 192 GLY A N 1
ATOM 1526 C CA . GLY A 1 192 ? 0.359 -22.195 1.919 1.00 47.59 192 GLY A CA 1
ATOM 1527 C C . GLY A 1 192 ? 1.084 -20.851 1.779 1.00 47.59 192 GLY A C 1
ATOM 1528 O O . GLY A 1 192 ? 1.027 -20.228 0.721 1.00 47.59 192 GLY A O 1
ATOM 1529 N N . LYS A 1 193 ? 1.846 -20.459 2.810 1.00 33.09 193 LYS A N 1
ATOM 1530 C CA . LYS A 1 193 ? 2.865 -19.391 2.766 1.00 33.09 193 LYS A CA 1
ATOM 1531 C C . LYS A 1 193 ? 4.269 -20.033 2.692 1.00 33.09 193 LYS A C 1
ATOM 1533 O O . LYS A 1 193 ? 4.521 -20.941 3.483 1.00 33.09 193 LYS A O 1
ATOM 1538 N N . PRO A 1 194 ? 5.181 -19.609 1.794 1.00 32.28 194 PRO A N 1
ATOM 1539 C CA . PRO A 1 194 ? 6.551 -20.124 1.753 1.00 32.28 194 PRO A CA 1
ATOM 1540 C C . PRO A 1 194 ? 7.513 -19.272 2.603 1.00 32.28 194 PRO A C 1
ATOM 1542 O O . PRO A 1 194 ? 7.630 -18.066 2.389 1.00 32.28 194 PRO A O 1
ATOM 1545 N N . GLU A 1 195 ? 8.242 -19.910 3.522 1.00 26.36 195 GLU A N 1
ATOM 1546 C CA . GLU A 1 195 ? 9.410 -19.335 4.211 1.00 26.36 195 GLU A CA 1
ATOM 1547 C C . GLU A 1 195 ? 10.728 -19.890 3.638 1.00 26.36 195 GLU A C 1
ATOM 1549 O O . GLU A 1 195 ? 10.736 -20.873 2.894 1.00 26.36 195 GLU A O 1
ATOM 1554 N N . ALA A 1 196 ? 11.842 -19.209 3.920 1.00 27.52 196 ALA A N 1
ATOM 1555 C CA . ALA A 1 196 ? 13.112 -19.391 3.218 1.00 27.52 196 ALA A CA 1
ATOM 1556 C C . ALA A 1 196 ? 14.127 -20.282 3.958 1.00 27.52 196 ALA A C 1
ATOM 1558 O O . ALA A 1 196 ? 14.272 -20.188 5.170 1.00 27.52 196 ALA A O 1
ATOM 1559 N N . ASN A 1 197 ? 14.907 -21.020 3.157 1.00 29.55 197 ASN A N 1
ATOM 1560 C CA . ASN A 1 197 ? 16.169 -21.708 3.468 1.00 29.55 197 ASN A CA 1
ATOM 1561 C C . ASN A 1 197 ? 16.165 -22.794 4.564 1.00 29.55 197 ASN A C 1
ATOM 1563 O O . ASN A 1 197 ? 16.216 -22.497 5.750 1.00 29.55 197 ASN A O 1
ATOM 1567 N N . ASP A 1 198 ? 16.349 -24.050 4.141 1.00 25.16 198 ASP A N 1
ATOM 1568 C CA . ASP A 1 198 ? 17.648 -24.710 4.359 1.00 25.16 198 ASP A CA 1
ATOM 1569 C C . ASP A 1 198 ? 17.856 -25.900 3.400 1.00 25.16 198 ASP A C 1
ATOM 1571 O O . ASP A 1 198 ? 16.908 -26.600 3.042 1.00 25.16 198 ASP A O 1
ATOM 1575 N N . SER A 1 199 ? 19.102 -26.133 2.974 1.00 30.16 199 SER A N 1
ATOM 1576 C CA . SER A 1 199 ? 19.476 -27.241 2.074 1.00 30.16 199 SER A CA 1
ATOM 1577 C C . SER A 1 199 ? 20.125 -28.396 2.839 1.00 30.16 199 SER A C 1
ATOM 1579 O O . SER A 1 199 ? 21.129 -28.173 3.516 1.00 30.16 199 SER A O 1
ATOM 1581 N N . PRO A 1 200 ? 19.671 -29.647 2.635 1.00 26.58 200 PRO A N 1
ATOM 1582 C CA . PRO A 1 200 ? 20.518 -30.818 2.864 1.00 26.58 200 PRO A CA 1
ATOM 1583 C C . PRO A 1 200 ? 20.630 -31.752 1.642 1.00 26.58 200 PRO A C 1
ATOM 1585 O O . PRO A 1 200 ? 19.652 -32.072 0.966 1.00 26.58 200 PRO A O 1
ATOM 1588 N N . GLU A 1 201 ? 21.851 -32.238 1.403 1.00 24.50 201 GLU A N 1
ATOM 1589 C CA . GLU A 1 201 ? 22.196 -33.266 0.408 1.00 24.50 201 GLU A CA 1
ATOM 1590 C C . GLU A 1 201 ? 21.786 -34.709 0.846 1.00 24.50 201 GLU A C 1
ATOM 1592 O O . GLU A 1 201 ? 21.305 -34.905 1.965 1.00 24.50 201 GLU A O 1
ATOM 1597 N N . PRO A 1 202 ? 21.874 -35.744 -0.025 1.00 36.62 202 PRO A N 1
ATOM 1598 C CA . PRO A 1 202 ? 20.751 -36.678 -0.181 1.00 36.62 202 PRO A CA 1
ATOM 1599 C C . PRO A 1 202 ? 21.003 -38.129 0.271 1.00 36.62 202 PRO A C 1
ATOM 1601 O O . PRO A 1 202 ? 22.081 -38.681 0.046 1.00 36.62 202 PRO A O 1
ATOM 1604 N N . GLN A 1 203 ? 19.954 -38.835 0.736 1.00 24.86 203 GLN A N 1
ATOM 1605 C CA . GLN A 1 203 ? 19.946 -40.313 0.804 1.00 24.86 203 GLN A CA 1
ATOM 1606 C C . GLN A 1 203 ? 18.607 -40.991 0.414 1.00 24.86 203 GLN A C 1
ATOM 1608 O O . GLN A 1 203 ? 17.663 -41.073 1.187 1.00 24.86 203 GLN A O 1
ATOM 1613 N N . LYS A 1 204 ? 18.610 -41.569 -0.798 1.00 26.47 204 LYS A N 1
ATOM 1614 C CA . LYS A 1 204 ? 18.061 -42.886 -1.213 1.00 26.47 204 LYS A CA 1
ATOM 1615 C C . LYS A 1 204 ? 16.666 -43.366 -0.735 1.00 26.47 204 LYS A C 1
ATOM 1617 O O . LYS A 1 204 ? 16.542 -44.137 0.207 1.00 26.47 204 LYS A O 1
ATOM 1622 N N . THR A 1 205 ? 15.677 -43.116 -1.600 1.00 25.73 205 THR A N 1
ATOM 1623 C CA . THR A 1 205 ? 14.760 -44.110 -2.230 1.00 25.73 205 THR A CA 1
ATOM 1624 C C . THR A 1 205 ? 14.162 -45.283 -1.425 1.00 25.73 205 THR A C 1
ATOM 1626 O O . THR A 1 205 ? 14.850 -46.277 -1.184 1.00 25.73 205 THR A O 1
ATOM 1629 N N . SER A 1 206 ? 12.822 -45.334 -1.359 1.00 22.38 206 SER A N 1
ATOM 1630 C CA . SER A 1 206 ? 12.059 -46.531 -1.776 1.00 22.38 206 SER A CA 1
ATOM 1631 C C . SER A 1 206 ? 10.622 -46.223 -2.265 1.00 22.38 206 SER A C 1
ATOM 1633 O O . SER A 1 206 ? 9.857 -45.479 -1.668 1.00 22.38 206 SER A O 1
ATOM 1635 N N . VAL A 1 207 ? 10.307 -46.815 -3.420 1.00 24.72 207 VAL A N 1
ATOM 1636 C CA . VAL A 1 207 ? 9.069 -46.811 -4.236 1.00 24.72 207 VAL A CA 1
ATOM 1637 C C . VAL A 1 207 ? 7.858 -47.310 -3.395 1.00 24.72 207 VAL A C 1
ATOM 1639 O O . VAL A 1 207 ? 8.023 -48.256 -2.633 1.00 24.72 207 VAL A O 1
ATOM 1642 N N . THR A 1 208 ? 6.603 -46.821 -3.460 1.00 24.34 208 THR A N 1
ATOM 1643 C CA . THR A 1 208 ? 5.675 -46.863 -4.620 1.00 24.34 208 THR A CA 1
ATOM 1644 C C . THR A 1 208 ? 4.329 -46.141 -4.355 1.00 24.34 208 THR A C 1
ATOM 1646 O O . THR A 1 208 ? 3.577 -46.590 -3.493 1.00 24.34 208 THR A O 1
ATOM 1649 N N . LYS A 1 209 ? 3.953 -45.138 -5.167 1.00 25.41 209 LYS A N 1
ATOM 1650 C CA . LYS A 1 209 ? 2.644 -44.955 -5.862 1.00 25.41 209 LYS A CA 1
ATOM 1651 C C . LYS A 1 209 ? 2.582 -43.562 -6.506 1.00 25.41 209 LYS A C 1
ATOM 1653 O O . LYS A 1 209 ? 3.361 -42.689 -6.150 1.00 25.41 209 LYS A O 1
ATOM 1658 N N . ALA A 1 210 ? 1.748 -43.414 -7.535 1.00 28.17 210 ALA A N 1
ATOM 1659 C CA . ALA A 1 210 ? 1.784 -42.265 -8.434 1.00 28.17 210 ALA A CA 1
ATOM 1660 C C . ALA A 1 210 ? 0.867 -41.127 -7.966 1.00 28.17 210 ALA A C 1
ATOM 1662 O O . ALA A 1 210 ? -0.348 -41.234 -8.114 1.00 28.17 210 ALA A O 1
ATOM 1663 N N . ASP A 1 211 ? 1.476 -40.038 -7.501 1.00 24.27 211 ASP A N 1
ATOM 1664 C CA . ASP A 1 211 ? 0.840 -38.730 -7.344 1.00 24.27 211 ASP A CA 1
ATOM 1665 C C . ASP A 1 211 ? 1.433 -37.742 -8.358 1.00 24.27 211 ASP A C 1
ATOM 1667 O O . ASP A 1 211 ? 2.624 -37.785 -8.682 1.00 24.27 211 ASP A O 1
ATOM 1671 N N . VAL A 1 212 ? 0.585 -36.865 -8.899 1.00 28.39 212 VAL A N 1
ATOM 1672 C CA . VAL A 1 212 ? 0.977 -35.864 -9.900 1.00 28.39 212 VAL A CA 1
ATOM 1673 C C . VAL A 1 212 ? 1.707 -34.723 -9.197 1.00 28.39 212 VAL A C 1
ATOM 1675 O O . VAL A 1 212 ? 1.088 -33.877 -8.556 1.00 28.39 212 VAL A O 1
ATOM 1678 N N . ALA A 1 213 ? 3.033 -34.704 -9.319 1.00 22.36 213 ALA A N 1
ATOM 1679 C CA . ALA A 1 213 ? 3.871 -33.650 -8.765 1.00 22.36 213 ALA A CA 1
ATOM 1680 C C . ALA A 1 213 ? 3.641 -32.318 -9.502 1.00 22.36 213 ALA A C 1
ATOM 1682 O O . ALA A 1 213 ? 4.157 -32.109 -10.601 1.00 22.36 213 ALA A O 1
ATOM 1683 N N . VAL A 1 214 ? 2.886 -31.409 -8.881 1.00 30.33 214 VAL A N 1
ATOM 1684 C CA . VAL A 1 214 ? 2.821 -30.002 -9.294 1.00 30.33 214 VAL A CA 1
ATOM 1685 C C . VAL A 1 214 ? 4.050 -29.284 -8.737 1.00 30.33 214 VAL A C 1
ATOM 1687 O O . VAL A 1 214 ? 4.327 -29.320 -7.539 1.00 30.33 214 VAL A O 1
ATOM 1690 N N . SER A 1 215 ? 4.817 -28.669 -9.632 1.00 29.23 215 SER A N 1
ATOM 1691 C CA . SER A 1 215 ? 6.068 -27.978 -9.324 1.00 29.23 215 SER A CA 1
ATOM 1692 C C . SER A 1 215 ? 5.790 -26.688 -8.543 1.00 29.23 215 SER A C 1
ATOM 1694 O O . SER A 1 215 ? 5.267 -25.731 -9.106 1.00 29.23 215 SER A O 1
ATOM 1696 N N . GLY A 1 216 ? 6.182 -26.641 -7.266 1.00 34.12 216 GLY A N 1
ATOM 1697 C CA . GLY A 1 216 ? 6.030 -25.479 -6.378 1.00 34.12 216 GLY A CA 1
ATOM 1698 C C . GLY A 1 216 ? 6.990 -24.320 -6.675 1.00 34.12 216 GLY A C 1
ATOM 1699 O O . GLY A 1 216 ? 7.705 -23.867 -5.784 1.00 34.12 216 GLY A O 1
ATOM 1700 N N . VAL A 1 217 ? 7.026 -23.849 -7.920 1.00 35.31 217 VAL A N 1
ATOM 1701 C CA . VAL A 1 217 ? 7.728 -22.624 -8.325 1.00 35.31 217 VAL A CA 1
ATOM 1702 C C . VAL A 1 217 ? 6.695 -21.494 -8.370 1.00 35.31 217 VAL A C 1
ATOM 1704 O O . VAL A 1 217 ? 5.628 -21.699 -8.947 1.00 35.31 217 VAL A O 1
ATOM 1707 N N . PRO A 1 218 ? 6.963 -20.298 -7.809 1.00 34.59 218 PRO A N 1
ATOM 1708 C CA . PRO A 1 218 ? 6.084 -19.151 -8.004 1.00 34.59 218 PRO A CA 1
ATOM 1709 C C . PRO A 1 218 ? 5.917 -18.898 -9.501 1.00 34.59 218 PRO A C 1
ATOM 1711 O O . PRO A 1 218 ? 6.912 -18.698 -10.201 1.00 34.59 218 PRO A O 1
ATOM 1714 N N . ALA A 1 219 ? 4.676 -18.920 -9.987 1.00 43.19 219 ALA A N 1
ATOM 1715 C CA . ALA A 1 219 ? 4.372 -18.716 -11.393 1.00 43.19 219 ALA A CA 1
ATOM 1716 C C . ALA A 1 219 ? 4.964 -17.381 -11.865 1.00 43.19 219 ALA A C 1
ATOM 1718 O O . ALA A 1 219 ? 4.455 -16.307 -11.551 1.00 43.19 219 ALA A O 1
ATOM 1719 N N . THR A 1 220 ? 6.074 -17.427 -12.599 1.00 55.53 220 THR A N 1
ATOM 1720 C CA . THR A 1 220 ? 6.644 -16.228 -13.212 1.00 55.53 220 THR A CA 1
ATOM 1721 C C . THR A 1 220 ? 5.932 -15.997 -14.536 1.00 55.53 220 THR A C 1
ATOM 1723 O O . THR A 1 220 ? 5.710 -16.941 -15.297 1.00 55.53 220 THR A O 1
ATOM 1726 N N . LYS A 1 221 ? 5.549 -14.744 -14.816 1.00 68.38 221 LYS A N 1
ATOM 1727 C CA . LYS A 1 221 ? 4.911 -14.367 -16.084 1.00 68.38 221 LYS A CA 1
ATOM 1728 C C . LYS A 1 221 ? 5.805 -14.823 -17.238 1.00 68.38 221 LYS A C 1
ATOM 1730 O O . LYS A 1 221 ? 6.943 -14.364 -17.357 1.00 68.38 221 LYS A O 1
ATOM 1735 N N . THR A 1 222 ? 5.295 -15.728 -18.070 1.00 80.06 222 THR A N 1
ATOM 1736 C CA . THR A 1 222 ? 6.045 -16.342 -19.169 1.00 80.06 222 THR A CA 1
ATOM 1737 C C . THR A 1 222 ? 6.587 -15.251 -20.084 1.00 80.06 222 THR A C 1
ATOM 1739 O O . THR A 1 222 ? 5.845 -14.471 -20.682 1.00 80.06 222 THR A O 1
ATOM 1742 N N . THR A 1 223 ? 7.914 -15.169 -20.157 1.00 84.19 223 THR A N 1
ATOM 1743 C CA . THR A 1 223 ? 8.609 -14.145 -20.938 1.00 84.19 223 THR A CA 1
ATOM 1744 C C . THR A 1 223 ? 8.714 -14.559 -22.401 1.00 84.19 223 THR A C 1
ATOM 1746 O O . THR A 1 223 ? 8.794 -15.748 -22.716 1.00 84.19 223 THR A O 1
ATOM 1749 N N . TYR A 1 224 ? 8.835 -13.587 -23.310 1.00 84.69 224 TYR A N 1
ATOM 1750 C CA . TYR A 1 224 ? 9.129 -13.888 -24.715 1.00 84.69 224 TYR A CA 1
ATOM 1751 C C . TYR A 1 224 ? 10.434 -14.680 -24.898 1.00 84.69 224 TYR A C 1
ATOM 1753 O O . TYR A 1 224 ? 10.517 -15.481 -25.816 1.00 84.69 224 TYR A O 1
ATOM 1761 N N . LYS A 1 225 ? 11.405 -14.569 -23.978 1.00 85.56 225 LYS A N 1
ATOM 1762 C CA . LYS A 1 225 ? 12.614 -15.412 -23.974 1.00 85.56 225 LYS A CA 1
ATOM 1763 C C . LYS A 1 225 ? 12.301 -16.890 -23.696 1.00 85.56 225 LYS A C 1
ATOM 1765 O O . LYS A 1 225 ? 12.898 -17.761 -24.321 1.00 85.56 225 LYS A O 1
ATOM 1770 N N . ALA A 1 226 ? 11.370 -17.185 -22.786 1.00 87.69 226 ALA A N 1
ATOM 1771 C CA . ALA A 1 226 ? 10.901 -18.553 -22.555 1.00 87.69 226 ALA A CA 1
ATOM 1772 C C . ALA A 1 226 ? 10.105 -19.080 -23.762 1.00 87.69 226 ALA A C 1
ATOM 1774 O O . ALA A 1 226 ? 10.296 -20.221 -24.174 1.00 87.69 226 ALA A O 1
ATOM 1775 N N . ILE A 1 227 ? 9.278 -18.232 -24.379 1.00 90.81 227 ILE A N 1
ATOM 1776 C CA . ILE A 1 227 ? 8.545 -18.550 -25.613 1.00 90.81 227 ILE A CA 1
ATOM 1777 C C . ILE A 1 227 ? 9.501 -18.842 -26.774 1.00 90.81 227 ILE A C 1
ATOM 1779 O O . ILE A 1 227 ? 9.334 -19.858 -27.438 1.00 90.81 227 ILE A O 1
ATOM 1783 N N . ASP A 1 228 ? 10.521 -18.012 -26.992 1.00 93.12 228 ASP A N 1
ATOM 1784 C CA . ASP A 1 228 ? 11.520 -18.217 -28.044 1.00 93.12 228 ASP A CA 1
ATOM 1785 C C . ASP A 1 228 ? 12.237 -19.572 -27.851 1.00 93.12 228 ASP A C 1
ATOM 1787 O O . ASP A 1 228 ? 12.392 -20.325 -28.812 1.00 93.12 228 ASP A O 1
ATOM 1791 N N . ILE A 1 229 ? 12.549 -19.968 -26.606 1.00 91.56 229 ILE A N 1
ATOM 1792 C CA . ILE A 1 229 ? 13.066 -21.316 -26.293 1.00 91.56 229 ILE A CA 1
ATOM 1793 C C . ILE A 1 229 ? 12.034 -22.412 -26.621 1.00 91.56 229 ILE A C 1
ATOM 1795 O O . ILE A 1 229 ? 12.413 -23.411 -27.228 1.00 91.56 229 ILE A O 1
ATOM 1799 N N . ARG A 1 230 ? 10.742 -22.241 -26.293 1.00 93.31 230 ARG A N 1
ATOM 1800 C CA . ARG A 1 230 ? 9.671 -23.199 -26.661 1.00 93.31 230 ARG A CA 1
ATOM 1801 C C . ARG A 1 230 ? 9.541 -23.357 -28.186 1.00 93.31 230 ARG A C 1
ATOM 1803 O O . ARG A 1 230 ? 9.395 -24.483 -28.663 1.00 93.31 230 ARG A O 1
ATOM 1810 N N . ILE A 1 231 ? 9.655 -22.266 -28.953 1.00 93.94 231 ILE A N 1
ATOM 1811 C CA . ILE A 1 231 ? 9.704 -22.288 -30.428 1.00 93.94 231 ILE A CA 1
ATOM 1812 C C . ILE A 1 231 ? 10.934 -23.082 -30.894 1.00 93.94 231 ILE A C 1
ATOM 1814 O O . ILE A 1 231 ? 10.800 -23.996 -31.707 1.00 93.94 231 ILE A O 1
ATOM 1818 N N . GLY A 1 232 ? 12.115 -22.800 -30.335 1.00 91.81 232 GLY A N 1
ATOM 1819 C CA . GLY A 1 232 ? 13.341 -23.554 -30.612 1.00 91.81 232 GLY A CA 1
ATOM 1820 C C . GLY A 1 232 ? 13.187 -25.056 -30.344 1.00 91.81 232 GLY A C 1
ATOM 1821 O O . GLY A 1 232 ? 13.522 -25.867 -31.206 1.00 91.81 232 GLY A O 1
ATOM 1822 N N . CYS A 1 233 ? 12.621 -25.439 -29.193 1.00 91.75 233 CYS A N 1
ATOM 1823 C CA . CYS A 1 233 ? 12.322 -26.832 -28.843 1.00 91.75 233 CYS A CA 1
ATOM 1824 C C . CYS A 1 233 ? 11.409 -27.500 -29.882 1.00 91.75 233 CYS A C 1
ATOM 1826 O O . CYS A 1 233 ? 11.668 -28.634 -30.288 1.00 91.75 233 CYS A O 1
ATOM 1828 N N . ALA A 1 234 ? 10.371 -26.805 -30.355 1.00 92.56 234 ALA A N 1
ATOM 1829 C CA . ALA A 1 234 ? 9.438 -27.335 -31.348 1.00 92.56 234 ALA A CA 1
ATOM 1830 C C . ALA A 1 234 ? 10.117 -27.668 -32.689 1.00 92.56 234 ALA A C 1
ATOM 1832 O O . ALA A 1 234 ? 9.816 -28.707 -33.286 1.00 92.56 234 ALA A O 1
ATOM 1833 N N . LEU A 1 235 ? 11.071 -26.829 -33.108 1.00 91.88 235 LEU A N 1
ATOM 1834 C CA . LEU A 1 235 ? 11.859 -26.961 -34.340 1.00 91.88 235 LEU A CA 1
ATOM 1835 C C . LEU A 1 235 ? 12.978 -28.025 -34.260 1.00 91.88 235 LEU A C 1
ATOM 1837 O O . LEU A 1 235 ? 13.692 -28.252 -35.241 1.00 91.88 235 LEU A O 1
ATOM 1841 N N . THR A 1 236 ? 13.147 -28.711 -33.124 1.00 90.81 236 THR A N 1
ATOM 1842 C CA . THR A 1 236 ? 14.142 -29.789 -32.996 1.00 90.81 236 THR A CA 1
ATOM 1843 C C . THR A 1 236 ? 13.788 -31.024 -33.838 1.00 90.81 236 THR A C 1
ATOM 1845 O O . THR A 1 236 ? 12.630 -31.443 -33.967 1.00 90.81 236 THR A O 1
ATOM 1848 N N . LYS A 1 237 ? 14.824 -31.645 -34.421 1.00 82.44 237 LYS A N 1
ATOM 1849 C CA . LYS A 1 237 ? 14.708 -32.875 -35.217 1.00 82.44 237 LYS A CA 1
ATOM 1850 C C . LYS A 1 237 ? 14.651 -34.098 -34.302 1.00 82.44 237 LYS A C 1
ATOM 1852 O O . LYS A 1 237 ? 15.634 -34.419 -33.642 1.00 82.44 237 LYS A O 1
ATOM 1857 N N . GLY A 1 238 ? 13.529 -34.810 -34.331 1.00 81.25 238 GLY A N 1
ATOM 1858 C CA . GLY A 1 238 ? 13.278 -35.999 -33.515 1.00 81.25 238 GLY A CA 1
ATOM 1859 C C . GLY A 1 238 ? 11.846 -36.021 -32.991 1.00 81.25 238 GLY A C 1
ATOM 1860 O O . GLY A 1 238 ? 11.063 -35.124 -33.299 1.00 81.25 238 GLY A O 1
ATOM 1861 N N . GLU A 1 239 ? 11.499 -37.043 -32.216 1.00 77.44 239 GLU A N 1
ATOM 1862 C CA . GLU A 1 239 ? 10.243 -37.112 -31.462 1.00 77.44 239 GLU A CA 1
ATOM 1863 C C . GLU A 1 239 ? 10.426 -36.432 -30.094 1.00 77.44 239 GLU A C 1
ATOM 1865 O O . GLU A 1 239 ? 11.480 -36.572 -29.473 1.00 77.44 239 GLU A O 1
ATOM 1870 N N . ILE A 1 240 ? 9.425 -35.671 -29.638 1.00 84.19 240 ILE A N 1
ATOM 1871 C CA . ILE A 1 240 ? 9.467 -34.961 -28.352 1.00 84.19 240 ILE A CA 1
ATOM 1872 C C . ILE A 1 240 ? 8.595 -35.720 -27.356 1.00 84.19 240 ILE A C 1
ATOM 1874 O O . ILE A 1 240 ? 7.389 -35.852 -27.554 1.00 84.19 240 ILE A O 1
ATOM 1878 N N . THR A 1 241 ? 9.209 -36.194 -26.276 1.00 77.81 241 THR A N 1
ATOM 1879 C CA . THR A 1 241 ? 8.516 -36.775 -25.125 1.00 77.81 241 THR A CA 1
ATOM 1880 C C . THR A 1 241 ? 8.276 -35.709 -24.056 1.00 77.81 241 THR A C 1
ATOM 1882 O O . THR A 1 241 ? 9.106 -34.821 -23.860 1.00 77.81 241 THR A O 1
ATOM 1885 N N . TYR A 1 242 ? 7.148 -35.812 -23.348 1.00 81.00 242 TYR A N 1
ATOM 1886 C CA . TYR A 1 242 ? 6.819 -34.960 -22.202 1.00 81.00 242 TYR A CA 1
ATOM 1887 C C . TYR A 1 242 ? 7.013 -35.743 -20.888 1.00 81.00 242 TYR A C 1
ATOM 1889 O O . TYR A 1 242 ? 6.613 -36.910 -20.839 1.00 81.00 242 TYR A O 1
ATOM 1897 N N . PRO A 1 243 ? 7.583 -35.145 -19.821 1.00 82.25 243 PRO A N 1
ATOM 1898 C CA . PRO A 1 243 ? 8.141 -33.789 -19.753 1.00 82.25 243 PRO A CA 1
ATOM 1899 C C . PRO A 1 243 ? 9.397 -33.625 -20.624 1.00 82.25 243 PRO A C 1
ATOM 1901 O O . PRO A 1 243 ? 10.118 -34.591 -20.878 1.00 82.25 243 PRO A O 1
ATOM 1904 N N . ILE A 1 244 ? 9.651 -32.398 -21.088 1.00 84.75 244 ILE A N 1
ATOM 1905 C CA . ILE A 1 244 ? 10.735 -32.117 -22.037 1.00 84.75 244 ILE A CA 1
ATOM 1906 C C . ILE A 1 244 ? 12.094 -32.387 -21.391 1.00 84.75 244 ILE A C 1
ATOM 1908 O O . ILE A 1 244 ? 12.424 -31.869 -20.326 1.00 84.75 244 ILE A O 1
ATOM 1912 N N . THR A 1 245 ? 12.918 -33.189 -22.065 1.00 86.25 245 THR A N 1
ATOM 1913 C CA . THR A 1 245 ? 14.276 -33.485 -21.592 1.00 86.25 245 THR A CA 1
ATOM 1914 C C . THR A 1 245 ? 15.205 -32.276 -21.745 1.00 86.25 245 THR A C 1
ATOM 1916 O O . THR A 1 245 ? 15.126 -31.545 -22.733 1.00 86.25 245 THR A O 1
ATOM 1919 N N . ALA A 1 246 ? 16.159 -32.110 -20.821 1.00 85.00 246 ALA A N 1
ATOM 1920 C CA . ALA A 1 246 ? 17.150 -31.026 -20.868 1.00 85.00 246 ALA A CA 1
ATOM 1921 C C . ALA A 1 246 ? 17.889 -30.938 -22.220 1.00 85.00 246 ALA A C 1
ATOM 1923 O O . ALA A 1 246 ? 18.111 -29.845 -22.733 1.00 85.00 246 ALA A O 1
ATOM 1924 N N . ARG A 1 247 ? 18.158 -32.086 -22.859 1.00 86.56 247 ARG A N 1
ATOM 1925 C CA . ARG A 1 247 ? 18.754 -32.173 -24.202 1.00 86.56 247 ARG A CA 1
ATOM 1926 C C . ARG A 1 247 ? 17.929 -31.455 -25.279 1.00 86.56 247 ARG A C 1
ATOM 1928 O O . ARG A 1 247 ? 18.505 -30.812 -26.151 1.00 86.56 247 ARG A O 1
ATOM 1935 N N . VAL A 1 248 ? 16.598 -31.565 -25.244 1.00 87.31 248 VAL A N 1
ATOM 1936 C CA . VAL A 1 248 ? 15.714 -30.867 -26.198 1.00 87.31 248 VAL A CA 1
ATOM 1937 C C . VAL A 1 248 ? 15.721 -29.361 -25.922 1.00 87.31 248 VAL A C 1
ATOM 1939 O O . VAL A 1 248 ? 15.747 -28.577 -26.865 1.00 87.31 248 VAL A O 1
ATOM 1942 N N . VAL A 1 249 ? 15.801 -28.950 -24.650 1.00 88.56 249 VAL A N 1
ATOM 1943 C CA . VAL A 1 249 ? 15.936 -27.535 -24.258 1.00 88.56 249 VAL A CA 1
ATOM 1944 C C . VAL A 1 249 ? 17.271 -26.936 -24.722 1.00 88.56 249 VAL A C 1
ATOM 1946 O O . VAL A 1 249 ? 17.299 -25.809 -25.213 1.00 88.56 249 VAL A O 1
ATOM 1949 N N . GLU A 1 250 ? 18.377 -27.673 -24.614 1.00 89.19 250 GLU A N 1
ATOM 1950 C CA . GLU A 1 250 ? 19.691 -27.264 -25.137 1.00 89.19 250 GLU A CA 1
ATOM 1951 C C . GLU A 1 250 ? 19.685 -27.134 -26.665 1.00 89.19 250 GLU A C 1
ATOM 1953 O O . GLU A 1 250 ? 20.122 -26.116 -27.201 1.00 89.19 250 GLU A O 1
ATOM 1958 N N . GLN A 1 251 ? 19.118 -28.117 -27.372 1.00 88.31 251 GLN A N 1
ATOM 1959 C CA . GLN A 1 251 ? 18.947 -28.050 -28.827 1.00 88.31 251 GLN A CA 1
ATOM 1960 C C . GLN A 1 251 ? 18.038 -26.887 -29.248 1.00 88.31 251 GLN A C 1
ATOM 1962 O O . GLN A 1 251 ? 18.328 -26.215 -30.236 1.00 88.31 251 GLN A O 1
ATOM 1967 N N . GLY A 1 252 ? 16.977 -26.608 -28.487 1.00 90.12 252 GLY A N 1
ATOM 1968 C CA . GLY A 1 252 ? 16.095 -25.468 -28.718 1.00 90.12 252 GLY A CA 1
ATOM 1969 C C . GLY A 1 252 ? 16.812 -24.129 -28.553 1.00 90.12 252 GLY A C 1
ATOM 1970 O O . GLY A 1 252 ? 16.702 -23.273 -29.428 1.00 90.12 252 GLY A O 1
ATOM 1971 N N . LYS A 1 253 ? 17.619 -23.966 -27.496 1.00 91.19 253 LYS A N 1
ATOM 1972 C CA . LYS A 1 253 ? 18.469 -22.776 -27.298 1.00 91.19 253 LYS A CA 1
ATOM 1973 C C . LYS A 1 253 ? 19.439 -22.562 -28.464 1.00 91.19 253 LYS A C 1
ATOM 1975 O O . LYS A 1 253 ? 19.525 -21.445 -28.961 1.00 91.19 253 LYS A O 1
ATOM 1980 N N . ALA A 1 254 ? 20.088 -23.621 -28.951 1.00 89.50 254 ALA A N 1
ATOM 1981 C CA . ALA A 1 254 ? 20.985 -23.535 -30.105 1.00 89.50 254 ALA A CA 1
ATOM 1982 C C . ALA A 1 254 ? 20.260 -23.118 -31.405 1.00 89.50 254 ALA A C 1
ATOM 1984 O O . ALA A 1 254 ? 20.839 -22.422 -32.233 1.00 89.50 254 ALA A O 1
ATOM 1985 N N . ILE A 1 255 ? 18.986 -23.495 -31.588 1.00 89.25 255 ILE A N 1
ATOM 1986 C CA . ILE A 1 255 ? 18.165 -23.052 -32.734 1.00 89.25 255 ILE A CA 1
ATOM 1987 C C . ILE A 1 255 ? 17.792 -21.564 -32.622 1.00 89.25 255 ILE A C 1
ATOM 1989 O O . ILE A 1 255 ? 17.792 -20.866 -33.636 1.00 89.25 255 ILE A O 1
ATOM 1993 N N . VAL A 1 256 ? 17.506 -21.076 -31.410 1.00 90.44 256 VAL A N 1
ATOM 1994 C CA . VAL A 1 256 ? 17.266 -19.644 -31.138 1.00 90.44 256 VAL A CA 1
ATOM 1995 C C . VAL A 1 256 ? 18.528 -18.822 -31.410 1.00 90.44 256 VAL A C 1
ATOM 1997 O O . VAL A 1 256 ? 18.456 -17.786 -32.061 1.00 90.44 256 VAL A O 1
ATOM 2000 N N . GLU A 1 257 ? 19.687 -19.297 -30.951 1.00 89.25 257 GLU A N 1
ATOM 2001 C CA . GLU A 1 257 ? 20.986 -18.635 -31.130 1.00 89.25 257 GLU A CA 1
ATOM 2002 C C . GLU A 1 257 ? 21.464 -18.640 -32.591 1.00 89.25 257 GLU A C 1
ATOM 2004 O O . GLU A 1 257 ? 22.012 -17.648 -33.063 1.00 89.25 257 GLU A O 1
ATOM 2009 N N . ALA A 1 258 ? 21.177 -19.709 -33.343 1.00 87.38 258 ALA A N 1
ATOM 2010 C CA . ALA A 1 258 ? 21.409 -19.767 -34.787 1.00 87.38 258 ALA A CA 1
ATOM 2011 C C . ALA A 1 258 ? 20.483 -18.839 -35.607 1.00 87.38 258 ALA A C 1
ATOM 2013 O O . ALA A 1 258 ? 20.681 -18.705 -36.815 1.00 87.38 258 ALA A O 1
ATOM 2014 N N . ASP A 1 259 ? 19.469 -18.233 -34.973 1.00 83.81 259 ASP A N 1
ATOM 2015 C CA . ASP A 1 259 ? 18.621 -17.157 -35.506 1.00 83.81 259 ASP A CA 1
ATOM 2016 C C . ASP A 1 259 ? 18.054 -17.439 -36.921 1.00 83.81 259 ASP A C 1
ATOM 2018 O O . ASP A 1 259 ? 18.013 -16.585 -37.814 1.00 83.81 259 ASP A O 1
ATOM 2022 N N . GLY A 1 260 ? 17.640 -18.689 -37.154 1.00 86.00 260 GLY A N 1
ATOM 2023 C CA . GLY A 1 260 ? 17.197 -19.173 -38.464 1.00 86.00 260 GLY A CA 1
ATOM 2024 C C . GLY A 1 260 ? 15.873 -18.561 -38.942 1.00 86.00 260 GLY A C 1
ATOM 2025 O O . GLY A 1 260 ? 15.027 -18.153 -38.147 1.00 86.00 260 GLY A O 1
ATOM 2026 N N . GLU A 1 261 ? 15.644 -18.536 -40.261 1.00 85.56 261 GLU A N 1
ATOM 2027 C CA . GLU A 1 261 ? 14.440 -17.912 -40.839 1.00 85.56 261 GLU A CA 1
ATOM 2028 C C . GLU A 1 261 ? 13.118 -18.492 -40.320 1.00 85.56 261 GLU A C 1
ATOM 2030 O O . GLU A 1 261 ? 12.160 -17.749 -40.120 1.00 85.56 261 GLU A O 1
ATOM 2035 N N . GLU A 1 262 ? 13.040 -19.806 -40.112 1.00 88.75 262 GLU A N 1
ATOM 2036 C CA . GLU A 1 262 ? 11.826 -20.458 -39.610 1.00 88.75 262 GLU A CA 1
ATOM 2037 C C . GLU A 1 262 ? 11.519 -20.038 -38.165 1.00 88.75 262 GLU A C 1
ATOM 2039 O O . GLU A 1 262 ? 10.384 -19.680 -37.850 1.00 88.75 262 GLU A O 1
ATOM 2044 N N . PHE A 1 263 ? 12.551 -19.965 -37.317 1.00 93.00 263 PHE A N 1
ATOM 2045 C CA . PHE A 1 263 ? 12.452 -19.420 -35.964 1.00 93.00 263 PHE A CA 1
ATOM 2046 C C . PHE A 1 263 ? 11.997 -17.950 -35.984 1.00 93.00 263 PHE A C 1
ATOM 2048 O O . PHE A 1 263 ? 11.019 -17.604 -35.319 1.00 93.00 263 PHE A O 1
ATOM 2055 N N . LYS A 1 264 ? 12.620 -17.103 -36.817 1.00 90.81 264 LYS A N 1
ATOM 2056 C CA . LYS A 1 264 ? 12.233 -15.691 -37.005 1.00 90.81 264 LYS A CA 1
ATOM 2057 C C . LYS A 1 264 ? 10.766 -15.532 -37.404 1.00 90.81 264 LYS A C 1
ATOM 2059 O O . LYS A 1 264 ? 10.062 -14.695 -36.839 1.00 90.81 264 LYS A O 1
ATOM 2064 N N . ARG A 1 265 ? 10.293 -16.341 -38.359 1.00 90.81 265 ARG A N 1
ATOM 2065 C CA . ARG A 1 265 ? 8.900 -16.339 -38.842 1.00 90.81 265 ARG A CA 1
ATOM 2066 C C . ARG A 1 265 ? 7.909 -16.678 -37.728 1.00 90.81 265 ARG A C 1
ATOM 2068 O O . ARG A 1 265 ? 6.871 -16.025 -37.652 1.00 90.81 265 ARG A O 1
ATOM 2075 N N . TRP A 1 266 ? 8.232 -17.643 -36.865 1.00 93.88 266 TRP A N 1
ATOM 2076 C CA . TRP A 1 266 ? 7.401 -18.007 -35.714 1.00 93.88 266 TRP A CA 1
ATOM 2077 C C . TRP A 1 266 ? 7.463 -16.977 -34.581 1.00 93.88 266 TRP A C 1
ATOM 2079 O O . TRP A 1 266 ? 6.407 -16.551 -34.116 1.00 93.88 266 TRP A O 1
ATOM 2089 N N . SER A 1 267 ? 8.653 -16.515 -34.179 1.00 92.25 267 SER A N 1
ATOM 2090 C CA . SER A 1 267 ? 8.808 -15.504 -33.117 1.00 92.25 267 SER A CA 1
ATOM 2091 C C . SER A 1 267 ? 8.107 -14.191 -33.486 1.00 92.25 267 SER A C 1
ATOM 2093 O O . SER A 1 267 ? 7.374 -13.630 -32.671 1.00 92.25 267 SER A O 1
ATOM 2095 N N . ALA A 1 268 ? 8.220 -13.742 -34.744 1.00 89.56 268 ALA A N 1
ATOM 2096 C CA . ALA A 1 268 ? 7.494 -12.571 -35.237 1.00 89.56 268 ALA A CA 1
ATOM 2097 C C . ALA A 1 268 ? 5.965 -12.746 -35.166 1.00 89.56 268 ALA A C 1
ATOM 2099 O O . ALA A 1 268 ? 5.275 -11.822 -34.742 1.00 89.56 268 ALA A O 1
ATOM 2100 N N . THR A 1 269 ? 5.431 -13.921 -35.531 1.00 91.94 269 THR A N 1
ATOM 2101 C CA . THR A 1 269 ? 3.992 -14.215 -35.407 1.00 91.94 269 THR A CA 1
ATOM 2102 C C . THR A 1 269 ? 3.553 -14.277 -33.940 1.00 91.94 269 THR A C 1
ATOM 2104 O O . THR A 1 269 ? 2.528 -13.703 -33.600 1.00 91.94 269 THR A O 1
ATOM 2107 N N . TYR A 1 270 ? 4.333 -14.891 -33.046 1.00 92.69 270 TYR A N 1
ATOM 2108 C CA . TYR A 1 270 ? 3.984 -14.975 -31.623 1.00 92.69 270 TYR A CA 1
ATOM 2109 C C . TYR A 1 270 ? 3.998 -13.600 -30.937 1.00 92.69 270 TYR A C 1
ATOM 2111 O O . TYR A 1 270 ? 3.093 -13.300 -30.167 1.00 92.69 270 TYR A O 1
ATOM 2119 N N . ARG A 1 271 ? 4.967 -12.725 -31.244 1.00 88.69 271 ARG A N 1
ATOM 2120 C CA . ARG A 1 271 ? 5.065 -11.365 -30.663 1.00 88.69 271 ARG A CA 1
ATOM 2121 C C . ARG A 1 271 ? 3.866 -10.459 -30.974 1.00 88.69 271 ARG A C 1
ATOM 2123 O O . ARG A 1 271 ? 3.686 -9.456 -30.290 1.00 88.69 271 ARG A O 1
ATOM 2130 N N . ILE A 1 272 ? 3.072 -10.799 -31.991 1.00 86.94 272 ILE A N 1
ATOM 2131 C CA . ILE A 1 272 ? 1.863 -10.071 -32.413 1.00 86.94 272 ILE A CA 1
ATOM 2132 C C . ILE A 1 272 ? 0.570 -10.875 -32.190 1.00 86.94 272 ILE A C 1
ATOM 2134 O O . ILE A 1 272 ? -0.499 -10.413 -32.586 1.00 86.94 272 ILE A O 1
ATOM 2138 N N . THR A 1 273 ? 0.646 -12.063 -31.578 1.00 85.88 273 THR A N 1
ATOM 2139 C CA . THR A 1 273 ? -0.523 -12.848 -31.158 1.00 85.88 273 THR A CA 1
ATOM 2140 C C . THR A 1 273 ? -0.880 -12.473 -29.725 1.00 85.88 273 THR A C 1
ATOM 2142 O O . THR A 1 273 ? -0.109 -12.703 -28.791 1.00 85.88 273 THR A O 1
ATOM 2145 N N . GLU A 1 274 ? -2.072 -11.916 -29.525 1.00 80.69 274 GLU A N 1
ATOM 2146 C CA . GLU A 1 274 ? -2.525 -11.546 -28.188 1.00 80.69 274 GLU A CA 1
ATOM 2147 C C . GLU A 1 274 ? -2.619 -12.756 -27.255 1.00 80.69 274 GLU A C 1
ATOM 2149 O O . GLU A 1 274 ? -3.152 -13.806 -27.617 1.00 80.69 274 GLU A O 1
ATOM 2154 N N . ASN A 1 275 ? -2.213 -12.570 -25.996 1.00 84.62 275 ASN A N 1
ATOM 2155 C CA . ASN A 1 275 ? -2.394 -13.555 -24.927 1.00 84.62 275 ASN A CA 1
ATOM 2156 C C . ASN A 1 275 ? -1.674 -14.903 -25.168 1.00 84.62 275 ASN A C 1
ATOM 2158 O O . ASN A 1 275 ? -1.958 -15.876 -24.468 1.00 84.62 275 ASN A O 1
ATOM 2162 N N . ILE A 1 276 ? -0.734 -14.974 -26.120 1.00 87.06 276 ILE A N 1
ATOM 2163 C CA . ILE A 1 276 ? 0.008 -16.198 -26.456 1.00 87.06 276 ILE A CA 1
ATOM 2164 C C . ILE A 1 276 ? 0.768 -16.763 -25.246 1.00 87.06 276 ILE A C 1
ATOM 2166 O O . ILE A 1 276 ? 0.818 -17.974 -25.069 1.00 87.06 276 ILE A O 1
ATOM 2170 N N . GLN A 1 277 ? 1.296 -15.906 -24.367 1.00 87.50 277 GLN A N 1
ATOM 2171 C CA . GLN A 1 277 ? 2.116 -16.299 -23.216 1.00 87.50 277 GLN A CA 1
ATOM 2172 C C . GLN A 1 277 ? 1.383 -17.088 -22.120 1.00 87.50 277 GLN A C 1
ATOM 2174 O O . GLN A 1 277 ? 2.034 -17.576 -21.202 1.00 87.50 277 GLN A O 1
ATOM 2179 N N . PHE A 1 278 ? 0.052 -17.194 -22.185 1.00 87.62 278 PHE A N 1
ATOM 2180 C CA . PHE A 1 278 ? -0.754 -17.871 -21.165 1.00 87.62 278 PHE A CA 1
ATOM 2181 C C . PHE A 1 278 ? -1.147 -19.311 -21.536 1.00 87.62 278 PHE A C 1
ATOM 2183 O O . PHE A 1 278 ? -1.916 -19.937 -20.810 1.00 87.62 278 PHE A O 1
ATOM 2190 N N . TYR A 1 279 ? -0.654 -19.832 -22.662 1.00 89.81 279 TYR A N 1
ATOM 2191 C CA . TYR A 1 279 ? -0.840 -21.230 -23.054 1.00 89.81 279 TYR A CA 1
ATOM 2192 C C . TYR A 1 279 ? 0.313 -22.108 -22.556 1.00 89.81 279 TYR A C 1
ATOM 2194 O O . TYR A 1 279 ? 1.435 -21.637 -22.337 1.00 89.81 279 TYR A O 1
ATOM 2202 N N . ASP A 1 280 ? 0.022 -23.392 -22.360 1.00 90.56 280 ASP A N 1
ATOM 2203 C CA . ASP A 1 280 ? 0.992 -24.341 -21.824 1.00 90.56 280 ASP A CA 1
ATOM 2204 C C . ASP A 1 280 ? 2.114 -24.675 -22.824 1.00 90.56 280 ASP A C 1
ATOM 2206 O O . ASP A 1 280 ? 2.024 -24.474 -24.042 1.00 90.56 280 ASP A O 1
ATOM 2210 N N . GLU A 1 281 ? 3.226 -25.185 -22.293 1.00 88.69 281 GLU A N 1
ATOM 2211 C CA . GLU A 1 281 ? 4.399 -25.550 -23.094 1.00 88.69 281 GLU A CA 1
ATOM 2212 C C . GLU A 1 281 ? 4.062 -26.563 -24.201 1.00 88.69 281 GLU A C 1
ATOM 2214 O O . GLU A 1 281 ? 4.585 -26.470 -25.317 1.00 88.69 281 GLU A O 1
ATOM 2219 N N . LYS A 1 282 ? 3.128 -27.477 -23.918 1.00 91.00 282 LYS A N 1
ATOM 2220 C CA . LYS A 1 282 ? 2.646 -28.481 -24.863 1.00 91.00 282 LYS A CA 1
ATOM 2221 C C . LYS A 1 282 ? 1.904 -27.849 -26.044 1.00 91.00 282 LYS A C 1
ATOM 2223 O O . LYS A 1 282 ? 2.246 -28.154 -27.188 1.00 91.00 282 LYS A O 1
ATOM 2228 N N . THR A 1 283 ? 0.954 -26.941 -25.796 1.00 92.81 283 THR A N 1
ATOM 2229 C CA . THR A 1 283 ? 0.193 -26.227 -26.839 1.00 92.81 283 THR A CA 1
ATOM 2230 C C . THR A 1 283 ? 1.135 -25.550 -27.828 1.00 92.81 283 THR A C 1
ATOM 2232 O O . THR A 1 283 ? 0.971 -25.710 -29.038 1.00 92.81 283 THR A O 1
ATOM 2235 N N . HIS A 1 284 ? 2.153 -24.835 -27.340 1.00 93.19 284 HIS A N 1
ATOM 2236 C CA . HIS A 1 284 ? 3.106 -24.139 -28.208 1.00 93.19 284 HIS A CA 1
ATOM 2237 C C . HIS A 1 284 ? 3.891 -25.079 -29.127 1.00 93.19 284 HIS A C 1
ATOM 2239 O O . HIS A 1 284 ? 4.089 -24.765 -30.302 1.00 93.19 284 HIS A O 1
ATOM 2245 N N . ILE A 1 285 ? 4.355 -26.210 -28.596 1.00 91.94 285 ILE A N 1
ATOM 2246 C CA . ILE A 1 285 ? 5.208 -27.148 -29.329 1.00 91.94 285 ILE A CA 1
ATOM 2247 C C . ILE A 1 285 ? 4.391 -27.969 -30.323 1.00 91.94 285 ILE A C 1
ATOM 2249 O O . ILE A 1 285 ? 4.805 -28.132 -31.472 1.00 91.94 285 ILE A O 1
ATOM 2253 N N . GLU A 1 286 ? 3.217 -28.451 -29.919 1.00 91.88 286 GLU A N 1
ATOM 2254 C CA . GLU A 1 286 ? 2.325 -29.193 -30.809 1.00 91.88 286 GLU A CA 1
ATOM 2255 C C . GLU A 1 286 ? 1.796 -28.307 -31.944 1.00 91.88 286 GLU A C 1
ATOM 2257 O O . GLU A 1 286 ? 1.809 -28.747 -33.092 1.00 91.88 286 GLU A O 1
ATOM 2262 N N . MET A 1 287 ? 1.446 -27.043 -31.669 1.00 94.81 287 MET A N 1
ATOM 2263 C CA . MET A 1 287 ? 0.974 -26.093 -32.686 1.00 94.81 287 MET A CA 1
ATOM 2264 C C . MET A 1 287 ? 1.980 -25.896 -33.826 1.00 94.81 287 MET A C 1
ATOM 2266 O O . MET A 1 287 ? 1.594 -25.959 -34.995 1.00 94.81 287 MET A O 1
ATOM 2270 N N . ILE A 1 288 ? 3.259 -25.688 -33.500 1.00 94.00 288 ILE A N 1
ATOM 2271 C CA . ILE A 1 288 ? 4.327 -25.502 -34.495 1.00 94.00 288 ILE A CA 1
ATOM 2272 C C . ILE A 1 288 ? 4.591 -26.804 -35.258 1.00 94.00 288 ILE A C 1
ATOM 2274 O O . ILE A 1 288 ? 4.740 -26.785 -36.476 1.00 94.00 288 ILE A O 1
ATOM 2278 N N . ARG A 1 289 ? 4.617 -27.949 -34.568 1.00 91.56 289 ARG A N 1
ATOM 2279 C CA . ARG A 1 289 ? 4.955 -29.247 -35.181 1.00 91.56 289 ARG A CA 1
ATOM 2280 C C . ARG A 1 289 ? 3.838 -29.841 -36.035 1.00 91.56 289 ARG A C 1
ATOM 2282 O O . ARG A 1 289 ? 4.125 -30.639 -36.922 1.00 91.56 289 ARG A O 1
ATOM 2289 N N . GLN A 1 290 ? 2.588 -29.462 -35.780 1.00 90.75 290 GLN A N 1
ATOM 2290 C CA . GLN A 1 290 ? 1.431 -29.822 -36.604 1.00 90.75 290 GLN A CA 1
ATOM 2291 C C . GLN A 1 290 ? 1.170 -28.818 -37.740 1.00 90.75 290 GLN A C 1
ATOM 2293 O O . GLN A 1 290 ? 0.276 -29.050 -38.555 1.00 90.75 290 GLN A O 1
ATOM 2298 N N . ALA A 1 291 ? 1.931 -27.719 -37.819 1.00 91.38 291 ALA A N 1
ATOM 2299 C CA . ALA A 1 291 ? 1.730 -26.700 -38.840 1.00 91.38 291 ALA A CA 1
ATOM 2300 C C . ALA A 1 291 ? 1.995 -27.266 -40.251 1.00 91.38 291 ALA A C 1
ATOM 2302 O O . ALA A 1 291 ? 3.083 -27.789 -40.507 1.00 91.38 291 ALA A O 1
ATOM 2303 N N . PRO A 1 292 ? 1.042 -27.136 -41.196 1.00 90.25 292 PRO A N 1
ATOM 2304 C CA . PRO A 1 292 ? 1.281 -27.466 -42.596 1.00 90.25 292 PRO A CA 1
ATOM 2305 C C . PRO A 1 292 ? 2.469 -26.674 -43.148 1.00 90.25 292 PRO A C 1
ATOM 2307 O O . PRO A 1 292 ? 2.687 -25.516 -42.774 1.00 90.25 292 PRO A O 1
ATOM 2310 N N . ARG A 1 293 ? 3.226 -27.261 -44.079 1.00 84.62 293 ARG A N 1
ATOM 2311 C CA . ARG A 1 293 ? 4.412 -26.607 -44.658 1.00 84.62 293 ARG A CA 1
ATOM 2312 C C . ARG A 1 293 ? 4.045 -25.275 -45.316 1.00 84.62 293 ARG A C 1
ATOM 2314 O O . ARG A 1 293 ? 4.788 -24.307 -45.202 1.00 84.62 293 ARG A O 1
ATOM 2321 N N . GLU A 1 294 ? 2.868 -25.228 -45.925 1.00 85.06 294 GLU A N 1
ATOM 2322 C CA . GLU A 1 294 ? 2.238 -24.074 -46.563 1.00 85.06 294 GLU A CA 1
ATOM 2323 C C . GLU A 1 294 ? 1.989 -22.931 -45.571 1.00 85.06 294 GLU A C 1
ATOM 2325 O O . GLU A 1 294 ? 2.114 -21.768 -45.941 1.00 85.06 294 GLU A O 1
ATOM 2330 N N . VAL A 1 295 ? 1.695 -23.244 -44.303 1.00 88.75 295 VAL A N 1
ATOM 2331 C CA . VAL A 1 295 ? 1.578 -22.254 -43.223 1.00 88.75 295 VAL A CA 1
ATOM 2332 C C . VAL A 1 295 ? 2.967 -21.748 -42.833 1.00 88.75 295 VAL A C 1
ATOM 2334 O O . VAL A 1 295 ? 3.196 -20.540 -42.818 1.00 88.75 295 VAL A O 1
ATOM 2337 N N . VAL A 1 296 ? 3.926 -22.646 -42.588 1.00 85.62 296 VAL A N 1
ATOM 2338 C CA . VAL A 1 296 ? 5.302 -22.281 -42.195 1.00 85.62 296 VAL A CA 1
ATOM 2339 C C . VAL A 1 296 ? 5.960 -21.365 -43.235 1.00 85.62 296 VAL A C 1
ATOM 2341 O O . VAL A 1 296 ? 6.476 -20.293 -42.897 1.00 85.62 296 VAL A O 1
ATOM 2344 N N . THR A 1 297 ? 5.910 -21.747 -44.515 1.00 83.88 297 THR A N 1
ATOM 2345 C CA . THR A 1 297 ? 6.524 -20.981 -45.611 1.00 83.88 297 THR A CA 1
ATOM 2346 C C . THR A 1 297 ? 5.635 -19.874 -46.174 1.00 83.88 297 THR A C 1
ATOM 2348 O O . THR A 1 297 ? 6.135 -19.063 -46.950 1.00 83.88 297 THR A O 1
ATOM 2351 N N . GLY A 1 298 ? 4.353 -19.838 -45.807 1.00 82.50 298 GLY A N 1
ATOM 2352 C CA . GLY A 1 298 ? 3.357 -18.910 -46.337 1.00 82.50 298 GLY A CA 1
ATOM 2353 C C . GLY A 1 298 ? 3.420 -17.494 -45.767 1.00 82.50 298 GLY A C 1
ATOM 2354 O O . GLY A 1 298 ? 4.353 -17.101 -45.051 1.00 82.50 298 GLY A O 1
ATOM 2355 N N . SER A 1 299 ? 2.390 -16.719 -46.108 1.00 86.75 299 SER A N 1
ATOM 2356 C CA . SER A 1 299 ? 2.250 -15.323 -45.701 1.00 86.75 299 SER A CA 1
ATOM 2357 C C . SER A 1 299 ? 2.102 -15.172 -44.173 1.00 86.75 299 SER A C 1
ATOM 2359 O O . SER A 1 299 ? 1.594 -16.084 -43.504 1.00 86.75 299 SER A O 1
ATOM 2361 N N . PRO A 1 300 ? 2.544 -14.045 -43.578 1.00 87.06 300 PRO A N 1
ATOM 2362 C CA . PRO A 1 300 ? 2.366 -13.781 -42.146 1.00 87.06 300 PRO A CA 1
ATOM 2363 C C . PRO A 1 300 ? 0.906 -13.877 -41.679 1.00 87.06 300 PRO A C 1
ATOM 2365 O O . PRO A 1 300 ? 0.644 -14.334 -40.566 1.00 87.06 300 PRO A O 1
ATOM 2368 N N . GLU A 1 301 ? -0.038 -13.505 -42.540 1.00 86.12 301 GLU A N 1
ATOM 2369 C CA . GLU A 1 301 ? -1.482 -13.514 -42.300 1.00 86.12 301 GLU A CA 1
ATOM 2370 C C . GLU A 1 301 ? -1.993 -14.951 -42.172 1.00 86.12 301 GLU A C 1
ATOM 2372 O O . GLU A 1 301 ? -2.737 -15.258 -41.241 1.00 86.12 301 GLU A O 1
ATOM 2377 N N . LEU A 1 302 ? -1.525 -15.856 -43.043 1.00 87.56 302 LEU A N 1
ATOM 2378 C CA . LEU A 1 302 ? -1.849 -17.281 -42.976 1.00 87.56 302 LEU A CA 1
ATOM 2379 C C . LEU A 1 302 ? -1.283 -17.925 -41.700 1.00 87.56 302 LEU A C 1
ATOM 2381 O O . LEU A 1 302 ? -1.977 -18.722 -41.068 1.00 87.56 302 LEU A O 1
ATOM 2385 N N . ARG A 1 303 ? -0.064 -17.549 -41.272 1.00 92.38 303 ARG A N 1
ATOM 2386 C CA . ARG A 1 303 ? 0.495 -17.990 -39.978 1.00 92.38 303 ARG A CA 1
ATOM 2387 C C . ARG A 1 303 ? -0.311 -17.478 -38.790 1.00 92.38 303 ARG A C 1
ATOM 2389 O O . ARG A 1 303 ? -0.626 -18.274 -37.909 1.00 92.38 303 ARG A O 1
ATOM 2396 N N . ARG A 1 304 ? -0.673 -16.190 -38.767 1.00 90.50 304 ARG A N 1
ATOM 2397 C CA . ARG A 1 304 ? -1.507 -15.613 -37.698 1.00 90.50 304 ARG A CA 1
ATOM 2398 C C . ARG A 1 304 ? -2.860 -16.327 -37.629 1.00 90.50 304 ARG A C 1
ATOM 2400 O O . ARG A 1 304 ? -3.218 -16.839 -36.575 1.00 90.50 304 ARG A O 1
ATOM 2407 N N . ALA A 1 305 ? -3.546 -16.466 -38.766 1.00 89.62 305 ALA A N 1
ATOM 2408 C CA . ALA A 1 305 ? -4.817 -17.177 -38.843 1.00 89.62 305 ALA A CA 1
ATOM 2409 C C . ALA A 1 305 ? -4.696 -18.631 -38.357 1.00 89.62 305 ALA A C 1
ATOM 2411 O O . ALA A 1 305 ? -5.567 -19.096 -37.623 1.00 89.62 305 ALA A O 1
ATOM 2412 N N . TYR A 1 306 ? -3.632 -19.355 -38.718 1.00 93.62 306 TYR A N 1
ATOM 2413 C CA . TYR A 1 306 ? -3.396 -20.706 -38.202 1.00 93.62 306 TYR A CA 1
ATOM 2414 C C . TYR A 1 306 ? -3.252 -20.723 -36.674 1.00 93.62 306 TYR A C 1
ATOM 2416 O O . TYR A 1 306 ? -3.937 -21.511 -36.025 1.00 93.62 306 TYR A O 1
ATOM 2424 N N . VAL A 1 307 ? -2.439 -19.829 -36.100 1.00 93.25 307 VAL A N 1
ATOM 2425 C CA . VAL A 1 307 ? -2.255 -19.716 -34.642 1.00 93.25 307 VAL A CA 1
ATOM 2426 C C . VAL A 1 307 ? -3.584 -19.427 -33.940 1.00 93.25 307 VAL A C 1
ATOM 2428 O O . VAL A 1 307 ? -3.976 -20.183 -33.053 1.00 93.25 307 VAL A O 1
ATOM 2431 N N . ASP A 1 308 ? -4.332 -18.410 -34.374 1.00 91.12 308 ASP A N 1
ATOM 2432 C CA . ASP A 1 308 ? -5.595 -18.018 -33.732 1.00 91.12 308 ASP A CA 1
ATOM 2433 C C . ASP A 1 308 ? -6.637 -19.151 -33.755 1.00 91.12 308 ASP A C 1
ATOM 2435 O O . ASP A 1 308 ? -7.342 -19.394 -32.767 1.00 91.12 308 ASP A O 1
ATOM 2439 N N . ASN A 1 309 ? -6.718 -19.892 -34.867 1.00 90.62 309 ASN A N 1
ATOM 2440 C CA . ASN A 1 309 ? -7.614 -21.041 -34.984 1.00 90.62 309 ASN A CA 1
ATOM 2441 C C . ASN A 1 309 ? -7.107 -22.250 -34.176 1.00 90.62 309 ASN A C 1
ATOM 2443 O O . ASN A 1 309 ? -7.922 -22.938 -33.563 1.00 90.62 309 ASN A O 1
ATOM 2447 N N . TYR A 1 310 ? -5.796 -22.502 -34.110 1.00 93.44 310 TYR A N 1
ATOM 2448 C CA . TYR A 1 310 ? -5.235 -23.601 -33.316 1.00 93.44 310 TYR A CA 1
ATOM 2449 C C . TYR A 1 310 ? -5.474 -23.377 -31.822 1.00 93.44 310 TYR A C 1
ATOM 2451 O O . TYR A 1 310 ? -6.015 -24.256 -31.151 1.00 93.44 310 TYR A O 1
ATOM 2459 N N . LEU A 1 311 ? -5.178 -22.178 -31.314 1.00 92.31 311 LEU A N 1
ATOM 2460 C CA . LEU A 1 311 ? -5.452 -21.802 -29.925 1.00 92.31 311 LEU A CA 1
ATOM 2461 C C . LEU A 1 311 ? -6.951 -21.890 -29.600 1.00 92.31 311 LEU A C 1
ATOM 2463 O O . LEU A 1 311 ? -7.322 -22.389 -28.542 1.00 92.31 311 LEU A O 1
ATOM 2467 N N . SER A 1 312 ? -7.820 -21.481 -30.530 1.00 87.25 312 SER A N 1
ATOM 2468 C CA . SER A 1 312 ? -9.279 -21.557 -30.354 1.00 87.25 312 SER A CA 1
ATOM 2469 C C . SER A 1 312 ? -9.846 -22.982 -30.379 1.00 87.25 312 SER A C 1
ATOM 2471 O O . SER A 1 312 ? -10.928 -23.197 -29.838 1.00 87.25 312 SER A O 1
ATOM 2473 N N . ALA A 1 313 ? -9.175 -23.941 -31.028 1.00 85.12 313 ALA A N 1
ATOM 2474 C CA . ALA A 1 313 ? -9.654 -25.321 -31.171 1.00 85.12 313 ALA A CA 1
ATOM 2475 C C . ALA A 1 313 ? -9.010 -26.310 -30.184 1.00 85.12 313 ALA A C 1
ATOM 2477 O O . ALA A 1 313 ? -9.674 -27.248 -29.743 1.00 85.12 313 ALA A O 1
ATOM 2478 N N . TYR A 1 314 ? -7.728 -26.112 -29.867 1.00 86.81 314 TYR A N 1
ATOM 2479 C CA . TYR A 1 314 ? -6.875 -27.063 -29.144 1.00 86.81 314 TYR A CA 1
ATOM 2480 C C . TYR A 1 314 ? -6.026 -26.419 -28.035 1.00 86.81 314 TYR A C 1
ATOM 2482 O O . TYR A 1 314 ? -5.321 -27.133 -27.323 1.00 86.81 314 TYR A O 1
ATOM 2490 N N . GLY A 1 315 ? -6.056 -25.090 -27.886 1.00 88.19 315 GLY A N 1
ATOM 2491 C CA . GLY A 1 315 ? -5.210 -24.383 -26.930 1.00 88.19 315 GLY A CA 1
ATOM 2492 C C . GLY A 1 315 ? -5.583 -24.681 -25.480 1.00 88.19 315 GLY A C 1
ATOM 2493 O O . GLY A 1 315 ? -6.709 -24.422 -25.056 1.00 88.19 315 GLY A O 1
ATOM 2494 N N . THR A 1 316 ? -4.616 -25.176 -24.707 1.00 87.50 316 THR A N 1
ATOM 2495 C CA . THR A 1 316 ? -4.750 -25.369 -23.258 1.00 87.50 316 THR A CA 1
ATOM 2496 C C . THR A 1 316 ? -4.066 -24.213 -22.536 1.00 87.50 316 THR A C 1
ATOM 2498 O O . THR A 1 316 ? -2.886 -23.945 -22.762 1.00 87.50 316 THR A O 1
ATOM 2501 N N . LEU A 1 317 ? -4.817 -23.494 -21.698 1.00 86.31 317 LEU A N 1
ATOM 2502 C CA . LEU A 1 317 ? -4.255 -22.434 -20.863 1.00 86.31 317 LEU A CA 1
ATOM 2503 C C . LEU A 1 317 ? -3.433 -23.047 -19.729 1.00 86.31 317 LEU A C 1
ATOM 2505 O O . LEU A 1 317 ? -3.863 -24.009 -19.094 1.00 86.31 317 LEU A O 1
ATOM 2509 N N . ASP A 1 318 ? -2.270 -22.462 -19.480 1.00 84.00 318 ASP A N 1
ATOM 2510 C CA . ASP A 1 318 ? -1.383 -22.824 -18.382 1.00 84.00 318 ASP A CA 1
ATOM 2511 C C . ASP A 1 318 ? -1.976 -22.278 -17.065 1.00 84.00 318 ASP A C 1
ATOM 2513 O O . ASP A 1 318 ? -2.092 -21.052 -16.929 1.00 84.00 318 ASP A O 1
ATOM 2517 N N . PRO A 1 319 ? -2.389 -23.133 -16.104 1.00 75.25 319 PRO A N 1
ATOM 2518 C CA . PRO A 1 319 ? -3.041 -22.692 -14.867 1.00 75.25 319 PRO A CA 1
ATOM 2519 C C . PRO A 1 319 ? -2.206 -21.692 -14.063 1.00 75.25 319 PRO A C 1
ATOM 2521 O O . PRO A 1 319 ? -2.766 -20.767 -13.470 1.00 75.25 319 PRO A O 1
ATOM 2524 N N . ASP A 1 320 ? -0.880 -21.832 -14.106 1.00 78.56 320 ASP A N 1
ATOM 2525 C CA . ASP A 1 320 ? 0.063 -20.954 -13.415 1.00 78.56 320 ASP A CA 1
ATOM 2526 C C . ASP A 1 320 ? 0.099 -19.569 -14.083 1.00 78.56 320 ASP A C 1
ATOM 2528 O O . ASP A 1 320 ? 0.219 -18.535 -13.424 1.00 78.56 320 ASP A O 1
ATOM 2532 N N . GLN A 1 321 ? -0.085 -19.519 -15.405 1.00 76.88 321 GLN A N 1
ATOM 2533 C CA . GLN A 1 321 ? -0.108 -18.274 -16.177 1.00 76.88 321 GLN A CA 1
ATOM 2534 C C . GLN A 1 321 ? -1.487 -17.600 -16.198 1.00 76.88 321 GLN A C 1
ATOM 2536 O O . GLN A 1 321 ? -1.562 -16.379 -16.359 1.00 76.88 321 GLN A O 1
ATOM 2541 N N . MET A 1 322 ? -2.579 -18.349 -15.997 1.00 71.81 322 MET A N 1
ATOM 2542 C CA . MET A 1 322 ? -3.946 -17.808 -15.958 1.00 71.81 322 MET A CA 1
ATOM 2543 C C . MET A 1 322 ? -4.137 -16.716 -14.895 1.00 71.81 322 MET A C 1
ATOM 2545 O O . MET A 1 322 ? -4.960 -15.822 -15.088 1.00 71.81 322 MET A O 1
ATOM 2549 N N . VAL A 1 323 ? -3.350 -16.737 -13.814 1.00 70.69 323 VAL A N 1
ATOM 2550 C CA . VAL A 1 323 ? -3.342 -15.701 -12.761 1.00 70.69 323 VAL A CA 1
ATOM 2551 C C . VAL A 1 323 ? -3.017 -14.306 -13.324 1.00 70.69 323 VAL A C 1
ATOM 2553 O O . VAL A 1 323 ? -3.506 -13.301 -12.811 1.00 70.69 323 VAL A O 1
ATOM 2556 N N . PHE A 1 324 ? -2.246 -14.239 -14.413 1.00 73.25 324 PHE A N 1
ATOM 2557 C CA . PHE A 1 324 ? -1.817 -13.002 -15.071 1.00 73.25 324 PHE A CA 1
ATOM 2558 C C . PHE A 1 324 ? -2.683 -12.609 -16.282 1.00 73.25 324 PHE A C 1
ATOM 2560 O O . PHE A 1 324 ? -2.369 -11.626 -16.961 1.00 73.25 324 PHE A O 1
ATOM 2567 N N . MET A 1 325 ? -3.746 -13.361 -16.593 1.00 74.00 325 MET A N 1
ATOM 2568 C CA . MET A 1 325 ? -4.620 -13.056 -17.729 1.00 74.00 325 MET A CA 1
ATOM 2569 C C . MET A 1 325 ? -5.567 -11.884 -17.427 1.00 74.00 325 MET A C 1
ATOM 2571 O O . MET A 1 325 ? -6.241 -11.887 -16.393 1.00 74.00 325 MET A O 1
ATOM 2575 N N . PRO A 1 326 ? -5.728 -10.920 -18.356 1.00 70.38 326 PRO A N 1
ATOM 2576 C CA . PRO A 1 326 ? -6.799 -9.934 -18.271 1.00 70.38 326 PRO A CA 1
ATOM 2577 C C . PRO A 1 326 ? -8.172 -10.615 -18.211 1.00 70.38 326 PRO A C 1
ATOM 2579 O O . PRO A 1 326 ? -8.450 -11.544 -18.976 1.00 70.38 326 PRO A O 1
ATOM 2582 N N . LYS A 1 327 ? -9.057 -10.134 -17.327 1.00 52.16 327 LYS A N 1
ATOM 2583 C CA . LYS A 1 327 ? -10.436 -10.635 -17.224 1.00 52.16 327 LYS A CA 1
ATOM 2584 C C . LYS A 1 327 ? -11.166 -10.414 -18.552 1.00 52.16 327 LYS A C 1
ATOM 2586 O O . LYS A 1 327 ? -11.481 -9.283 -18.909 1.00 52.16 327 LYS A O 1
ATOM 2591 N N . ARG A 1 328 ? -11.452 -11.499 -19.272 1.00 55.50 328 ARG A N 1
ATOM 2592 C CA . ARG A 1 328 ? -12.309 -11.476 -20.465 1.00 55.50 328 ARG A CA 1
ATOM 2593 C C . ARG A 1 328 ? -13.778 -11.417 -20.043 1.00 55.50 328 ARG A C 1
ATOM 2595 O O . ARG A 1 328 ? -14.139 -11.960 -18.999 1.00 55.50 328 ARG A O 1
ATOM 2602 N N . ALA A 1 329 ? -14.617 -10.787 -20.863 1.00 49.06 329 ALA A N 1
ATOM 2603 C CA . ALA A 1 329 ? -16.064 -10.864 -20.690 1.00 49.06 329 ALA A CA 1
ATOM 2604 C C . ALA A 1 329 ? -16.521 -12.340 -20.731 1.00 49.06 329 ALA A C 1
ATOM 2606 O O . ALA A 1 329 ? -15.947 -13.121 -21.500 1.00 49.06 329 ALA A O 1
ATOM 2607 N N . PRO A 1 330 ? -17.515 -12.745 -19.919 1.00 52.34 330 PRO A N 1
ATOM 2608 C CA . PRO A 1 330 ? -18.084 -14.082 -20.013 1.00 52.34 330 PRO A CA 1
ATOM 2609 C C . PRO A 1 330 ? -18.709 -14.267 -21.401 1.00 52.34 330 PRO A C 1
ATOM 2611 O O . PRO A 1 330 ? -19.549 -13.477 -21.820 1.00 52.34 330 PRO A O 1
ATOM 2614 N N . VAL A 1 331 ? -18.264 -15.302 -22.113 1.00 63.84 331 VAL A N 1
ATOM 2615 C CA . VAL A 1 331 ? -18.796 -15.694 -23.425 1.00 63.84 331 VAL A CA 1
ATOM 2616 C C . VAL A 1 331 ? -19.787 -16.829 -23.210 1.00 63.84 331 VAL A C 1
ATOM 2618 O O . VAL A 1 331 ? -19.473 -17.792 -22.504 1.00 63.84 331 VAL A O 1
ATOM 2621 N N . GLU A 1 332 ? -20.961 -16.734 -23.828 1.00 71.12 332 GLU A N 1
ATOM 2622 C CA . GLU A 1 332 ? -21.997 -17.758 -23.713 1.00 71.12 332 GLU A CA 1
ATOM 2623 C C . GLU A 1 332 ? -21.512 -19.123 -24.220 1.00 71.12 332 GLU A C 1
ATOM 2625 O O . GLU A 1 332 ? -20.779 -19.230 -25.210 1.00 71.12 332 GLU A O 1
ATOM 2630 N N . HIS A 1 333 ? -21.944 -20.202 -23.560 1.00 62.97 333 HIS A N 1
ATOM 2631 C CA . HIS A 1 333 ? -21.449 -21.553 -23.859 1.00 62.97 333 HIS A CA 1
ATOM 2632 C C . HIS A 1 333 ? -21.689 -21.953 -25.328 1.00 62.97 333 HIS A C 1
ATOM 2634 O O . HIS A 1 333 ? -20.826 -22.570 -25.955 1.00 62.97 333 HIS A O 1
ATOM 2640 N N . ALA A 1 334 ? -22.834 -21.552 -25.890 1.00 69.56 334 ALA A N 1
ATOM 2641 C CA . ALA A 1 334 ? -23.187 -21.797 -27.287 1.00 69.56 334 ALA A CA 1
ATOM 2642 C C . ALA A 1 334 ? -22.281 -21.038 -28.277 1.00 69.56 334 ALA A C 1
ATOM 2644 O O . ALA A 1 334 ? -21.852 -21.611 -29.280 1.00 69.56 334 ALA A O 1
ATOM 2645 N N . GLU A 1 335 ? -21.941 -19.781 -27.980 1.00 73.50 335 GLU A N 1
ATOM 2646 C CA . GLU A 1 335 ? -21.049 -18.959 -28.807 1.00 73.50 335 GLU A CA 1
ATOM 2647 C C . GLU A 1 335 ? -19.622 -19.527 -28.803 1.00 73.50 335 GLU A C 1
ATOM 2649 O O . GLU A 1 335 ? -18.993 -19.675 -29.855 1.00 73.50 335 GLU A O 1
ATOM 2654 N N . ASN A 1 336 ? -19.132 -19.943 -27.630 1.00 75.12 336 ASN A N 1
ATOM 2655 C CA . ASN A 1 336 ? -17.831 -20.595 -27.518 1.00 75.12 336 ASN A CA 1
ATOM 2656 C C . ASN A 1 336 ? -17.781 -21.925 -28.296 1.00 75.12 336 ASN A C 1
ATOM 2658 O O . ASN A 1 336 ? -16.791 -22.198 -28.975 1.00 75.12 336 ASN A O 1
ATOM 2662 N N . LEU A 1 337 ? -18.844 -22.737 -28.244 1.00 72.62 337 LEU A N 1
ATOM 2663 C CA . LEU A 1 337 ? -18.909 -24.012 -28.964 1.00 72.62 337 LEU A CA 1
ATOM 2664 C C . LEU A 1 337 ? -18.857 -23.820 -30.490 1.00 72.62 337 LEU A C 1
ATOM 2666 O O . LEU A 1 337 ? -18.130 -24.546 -31.175 1.00 72.62 337 LEU A O 1
ATOM 2670 N N . GLU A 1 338 ? -19.568 -22.823 -31.027 1.00 76.44 338 GLU A N 1
ATOM 2671 C CA . GLU A 1 338 ? -19.524 -22.516 -32.462 1.00 76.44 338 GLU A CA 1
ATOM 2672 C C . GLU A 1 338 ? -18.163 -21.936 -32.880 1.00 76.44 338 GLU A C 1
ATOM 2674 O O . GLU A 1 338 ? -17.629 -22.307 -33.928 1.00 76.44 338 GLU A O 1
ATOM 2679 N N . ARG A 1 339 ? -17.524 -21.119 -32.029 1.00 80.75 339 ARG A N 1
ATOM 2680 C CA . ARG A 1 339 ? -16.149 -20.639 -32.250 1.00 80.75 339 ARG A CA 1
ATOM 2681 C C . ARG A 1 339 ? -15.151 -21.795 -32.377 1.00 80.75 339 ARG A C 1
ATOM 2683 O O . ARG A 1 339 ? -14.393 -21.829 -33.347 1.00 80.75 339 ARG A O 1
ATOM 2690 N N . VAL A 1 340 ? -15.185 -22.766 -31.458 1.00 79.19 340 VAL A N 1
ATOM 2691 C CA . VAL A 1 340 ? -14.344 -23.982 -31.503 1.00 79.19 340 VAL A CA 1
ATOM 2692 C C . VAL A 1 340 ? -14.632 -24.794 -32.776 1.00 79.19 340 VAL A C 1
ATOM 2694 O O . VAL A 1 340 ? -13.708 -25.234 -33.467 1.00 79.19 340 VAL A O 1
ATOM 2697 N N . ARG A 1 341 ? -15.912 -24.956 -33.143 1.00 78.12 341 ARG A N 1
ATOM 2698 C CA . ARG A 1 341 ? -16.340 -25.681 -34.353 1.00 78.12 341 ARG A CA 1
ATOM 2699 C C . ARG A 1 341 ? -15.821 -25.022 -35.637 1.00 78.12 341 ARG A C 1
ATOM 2701 O O . ARG A 1 341 ? -15.296 -25.726 -36.508 1.00 78.12 341 ARG A O 1
ATOM 2708 N N . LYS A 1 342 ? -15.935 -23.693 -35.747 1.00 87.19 342 LYS A N 1
ATOM 2709 C CA . LYS A 1 342 ? -15.409 -22.890 -36.864 1.00 87.19 342 LYS A CA 1
ATOM 2710 C C . LYS A 1 342 ? -13.886 -23.000 -36.940 1.00 87.19 342 LYS A C 1
ATOM 2712 O O . LYS A 1 342 ? -13.358 -23.292 -38.012 1.00 87.19 342 LYS A O 1
ATOM 2717 N N . ALA A 1 343 ? -13.195 -22.880 -35.809 1.00 87.56 343 ALA A N 1
ATOM 2718 C CA . ALA A 1 343 ? -11.742 -22.998 -35.739 1.00 87.56 343 ALA A CA 1
ATOM 2719 C C . ALA A 1 343 ? -11.235 -24.377 -36.200 1.00 87.56 343 ALA A C 1
ATOM 2721 O O . ALA A 1 343 ? -10.394 -24.469 -37.098 1.00 87.56 343 ALA A O 1
ATOM 2722 N N . GLY A 1 344 ? -11.833 -25.465 -35.704 1.00 82.31 344 GLY A N 1
ATOM 2723 C CA . GLY A 1 344 ? -11.508 -26.825 -36.149 1.00 82.31 344 GLY A CA 1
ATOM 2724 C C . GLY A 1 344 ? -11.853 -27.103 -37.622 1.00 82.31 344 GLY A C 1
ATOM 2725 O O . GLY A 1 344 ? -11.262 -27.987 -38.244 1.00 82.31 344 GLY A O 1
ATOM 2726 N N . LYS A 1 345 ? -12.802 -26.374 -38.228 1.00 83.69 345 LYS A N 1
ATOM 2727 C CA . LYS A 1 345 ? -13.018 -26.401 -39.688 1.00 83.69 345 LYS A CA 1
ATOM 2728 C C . LYS A 1 345 ? -11.869 -25.698 -40.418 1.00 83.69 345 LYS A C 1
ATOM 2730 O O . LYS A 1 345 ? -11.266 -26.316 -41.291 1.00 83.69 345 LYS A O 1
ATOM 2735 N N . ASN A 1 346 ? -11.532 -24.474 -40.014 1.00 86.88 346 ASN A N 1
ATOM 2736 C CA . ASN A 1 346 ? -10.480 -23.668 -40.635 1.00 86.88 346 ASN A CA 1
ATOM 2737 C C . ASN A 1 346 ? -9.128 -24.397 -40.661 1.00 86.88 346 ASN A C 1
ATOM 2739 O O . ASN A 1 346 ? -8.494 -24.444 -41.710 1.00 86.88 346 ASN A O 1
ATOM 2743 N N . LEU A 1 347 ? -8.734 -25.058 -39.567 1.00 88.31 347 LEU A N 1
ATOM 2744 C CA . LEU A 1 347 ? -7.489 -25.840 -39.504 1.00 88.31 347 LEU A CA 1
ATOM 2745 C C . LEU A 1 347 ? -7.460 -27.007 -40.505 1.00 88.31 347 LEU A C 1
ATOM 2747 O O . LEU A 1 347 ? -6.434 -27.254 -41.136 1.00 88.31 347 LEU A O 1
ATOM 2751 N N . ARG A 1 348 ? -8.591 -27.698 -40.711 1.00 86.06 348 ARG A N 1
ATOM 2752 C CA . ARG A 1 348 ? -8.702 -28.765 -41.725 1.00 86.06 348 ARG A CA 1
ATOM 2753 C C . ARG A 1 348 ? -8.639 -28.224 -43.150 1.00 86.06 348 ARG A C 1
ATOM 2755 O O . ARG A 1 348 ? -8.081 -28.889 -44.018 1.00 86.06 348 ARG A O 1
ATOM 2762 N N . ASP A 1 349 ? -9.190 -27.039 -43.400 1.00 85.81 349 ASP A N 1
ATOM 2763 C CA . ASP A 1 349 ? -9.094 -26.395 -44.711 1.00 85.81 349 ASP A CA 1
ATOM 2764 C C . ASP A 1 349 ? -7.696 -25.796 -44.960 1.00 85.81 349 ASP A C 1
ATOM 2766 O O . ASP A 1 349 ? -7.233 -25.832 -46.098 1.00 85.81 349 ASP A O 1
ATOM 2770 N N . MET A 1 350 ? -6.969 -25.351 -43.925 1.00 87.25 350 MET A N 1
ATOM 2771 C CA . MET A 1 350 ? -5.547 -24.970 -44.018 1.00 87.25 350 MET A CA 1
ATOM 2772 C C . MET A 1 350 ? -4.666 -26.183 -44.337 1.00 87.25 350 MET A C 1
ATOM 2774 O O . MET A 1 350 ? -3.905 -26.145 -45.299 1.00 87.25 350 MET A O 1
ATOM 2778 N N . ALA A 1 351 ? -4.826 -27.287 -43.598 1.00 83.81 351 ALA A N 1
ATOM 2779 C CA . ALA A 1 351 ? -4.101 -28.539 -43.839 1.00 83.81 351 ALA A CA 1
ATOM 2780 C C . ALA A 1 351 ? -4.406 -29.178 -45.208 1.00 83.81 351 ALA A C 1
ATOM 2782 O O . ALA A 1 351 ? -3.629 -29.991 -45.699 1.00 83.81 351 ALA A O 1
ATOM 2783 N N . ALA A 1 352 ? -5.527 -28.808 -45.834 1.00 83.25 352 ALA A N 1
ATOM 2784 C CA . ALA A 1 352 ? -5.897 -29.235 -47.179 1.00 83.25 352 ALA A CA 1
ATOM 2785 C C . ALA A 1 352 ? -5.631 -28.175 -48.271 1.00 83.25 352 ALA A C 1
ATOM 2787 O O . ALA A 1 352 ? -6.085 -28.360 -49.401 1.00 83.25 352 ALA A O 1
ATOM 2788 N N . GLY A 1 353 ? -4.962 -27.059 -47.950 1.00 79.06 353 GLY A N 1
ATOM 2789 C CA . GLY A 1 353 ? -4.627 -25.993 -48.906 1.00 79.06 353 GLY A CA 1
ATOM 2790 C C . GLY A 1 353 ? -5.827 -25.223 -49.483 1.00 79.06 353 GLY A C 1
ATOM 2791 O O . GLY A 1 353 ? -5.702 -24.596 -50.531 1.00 79.06 353 GLY A O 1
ATOM 2792 N N . ARG A 1 354 ? -7.001 -25.280 -48.838 1.00 80.69 354 ARG A N 1
ATOM 2793 C CA . ARG A 1 354 ? -8.256 -24.640 -49.291 1.00 80.69 354 ARG A CA 1
ATOM 2794 C C . ARG A 1 354 ? -8.665 -23.405 -48.487 1.00 80.69 354 ARG A C 1
ATOM 2796 O O . ARG A 1 354 ? -9.651 -22.759 -48.839 1.00 80.69 354 ARG A O 1
ATOM 2803 N N . PHE A 1 355 ? -7.961 -23.092 -47.402 1.00 82.94 355 PHE A N 1
ATOM 2804 C CA . PHE A 1 355 ? -8.263 -21.920 -46.585 1.00 82.94 355 PHE A CA 1
ATOM 2805 C C . PHE A 1 355 ? -7.993 -20.621 -47.356 1.00 82.94 355 PHE A C 1
ATOM 2807 O O . PHE A 1 355 ? -6.917 -20.441 -47.924 1.00 82.94 355 PHE A O 1
ATOM 2814 N N . LYS A 1 356 ? -8.963 -19.703 -47.345 1.00 75.50 356 LYS A N 1
ATOM 2815 C CA . LYS A 1 356 ? -8.820 -18.338 -47.861 1.00 75.50 356 LYS A CA 1
ATOM 2816 C C . LYS A 1 356 ? -8.852 -17.375 -46.681 1.00 75.50 356 LYS A C 1
ATOM 2818 O O . LYS A 1 356 ? -9.756 -17.461 -45.855 1.00 75.50 356 LYS A O 1
ATOM 2823 N N . CYS A 1 357 ? -7.876 -16.476 -46.607 1.00 65.25 357 CYS A N 1
ATOM 2824 C CA . CYS A 1 357 ? -7.885 -15.407 -45.618 1.00 65.25 357 CYS A CA 1
ATOM 2825 C C . CYS A 1 357 ? -8.855 -14.318 -46.096 1.00 65.25 357 CYS A C 1
ATOM 2827 O O . CYS A 1 357 ? -8.656 -13.758 -47.170 1.00 65.25 357 CYS A O 1
ATOM 2829 N N . GLU A 1 358 ? -9.920 -14.056 -45.339 1.00 53.03 358 GLU A N 1
ATOM 2830 C CA . GLU A 1 358 ? -10.832 -12.943 -45.617 1.00 53.03 358 GLU A CA 1
ATOM 2831 C C . GLU A 1 358 ? -10.153 -11.637 -45.181 1.00 53.03 358 GLU A C 1
ATOM 2833 O O . GLU A 1 358 ? -9.954 -11.403 -43.987 1.00 53.03 358 GLU A O 1
ATOM 2838 N N . GLU A 1 359 ? -9.766 -10.794 -46.140 1.00 36.22 359 GLU A N 1
ATOM 2839 C CA . GLU A 1 359 ? -9.269 -9.449 -45.849 1.00 36.22 359 GLU A CA 1
ATOM 2840 C C . GLU A 1 359 ? -10.411 -8.581 -45.306 1.00 36.22 359 GLU A C 1
ATOM 2842 O O . GLU A 1 359 ? -11.419 -8.356 -45.978 1.00 36.22 359 GLU A O 1
ATOM 2847 N N . LYS A 1 360 ? -10.245 -8.060 -44.086 1.00 29.92 360 LYS A N 1
ATOM 2848 C CA . LYS A 1 360 ? -11.021 -6.913 -43.606 1.00 29.92 360 LYS A CA 1
ATOM 2849 C C . LYS A 1 360 ? -10.229 -5.640 -43.917 1.00 29.92 360 LYS A C 1
ATOM 2851 O O . LYS A 1 360 ? -9.121 -5.519 -43.393 1.00 29.92 360 LYS A O 1
ATOM 2856 N N . PRO A 1 361 ? -10.764 -4.690 -44.705 1.00 31.69 361 PRO A N 1
ATOM 2857 C CA . PRO A 1 361 ? -10.102 -3.407 -44.898 1.00 31.69 361 PRO A CA 1
ATOM 2858 C C . PRO A 1 361 ? -10.048 -2.629 -43.575 1.00 31.69 361 PRO A C 1
ATOM 2860 O O . PRO A 1 361 ? -10.999 -2.653 -42.789 1.00 31.69 361 PRO A O 1
ATOM 2863 N N . GLN A 1 362 ? -8.930 -1.942 -43.329 1.00 26.59 362 GLN A N 1
ATOM 2864 C CA . GLN A 1 362 ? -8.843 -0.951 -42.257 1.00 26.59 362 GLN A CA 1
ATOM 2865 C C . GLN A 1 362 ? -9.741 0.242 -42.597 1.00 26.59 362 GLN A C 1
ATOM 2867 O O . GLN A 1 362 ? -9.762 0.707 -43.733 1.00 26.59 362 GLN A O 1
ATOM 2872 N N . SER A 1 363 ? -10.471 0.739 -41.603 1.00 26.58 363 SER A N 1
ATOM 2873 C CA . SER A 1 363 ? -11.263 1.959 -41.718 1.00 26.58 363 SER A CA 1
ATOM 2874 C C . SER A 1 363 ? -10.356 3.191 -41.673 1.00 26.58 363 SER A C 1
ATOM 2876 O O . SER A 1 363 ? -9.822 3.514 -40.610 1.00 26.58 363 SER A O 1
ATOM 2878 N N . GLU A 1 364 ? -10.212 3.884 -42.800 1.00 27.16 364 GLU A N 1
ATOM 2879 C CA . GLU A 1 364 ? -9.837 5.301 -42.805 1.00 27.16 364 GLU A CA 1
ATOM 2880 C C . GLU A 1 364 ? -11.069 6.145 -42.442 1.00 27.16 364 GLU A C 1
ATOM 2882 O O . GLU A 1 364 ? -12.174 5.875 -42.912 1.00 27.16 364 GLU A O 1
ATOM 2887 N N . ASP A 1 365 ? -10.878 7.146 -41.583 1.00 28.39 365 ASP A N 1
ATOM 2888 C CA . ASP A 1 365 ? -11.935 8.026 -41.077 1.00 28.39 365 ASP A CA 1
ATOM 2889 C C . ASP A 1 365 ? -11.727 9.451 -41.611 1.00 28.39 365 ASP A C 1
ATOM 2891 O O . ASP A 1 365 ? -10.831 10.163 -41.153 1.00 28.39 365 ASP A O 1
ATOM 2895 N N . VAL A 1 366 ? -12.534 9.856 -42.603 1.00 27.94 366 VAL A N 1
ATOM 2896 C CA . VAL A 1 366 ? -12.649 11.251 -43.068 1.00 27.94 366 VAL A CA 1
ATOM 2897 C C . VAL A 1 366 ? -14.100 11.574 -43.469 1.00 27.94 366 VAL A C 1
ATOM 2899 O O . VAL A 1 366 ? -14.538 11.270 -44.572 1.00 27.94 366 VAL A O 1
ATOM 2902 N N . LEU A 1 367 ? -14.811 12.217 -42.538 1.00 30.91 367 LEU A N 1
ATOM 2903 C CA . LEU A 1 367 ? -15.829 13.282 -42.686 1.00 30.91 367 LEU A CA 1
ATOM 2904 C C . LEU A 1 367 ? -16.747 13.353 -43.940 1.00 30.91 367 LEU A C 1
ATOM 2906 O O . LEU A 1 367 ? -16.282 13.682 -45.023 1.00 30.91 367 LEU A O 1
ATOM 2910 N N . ALA A 1 368 ? -18.066 13.265 -43.674 1.00 28.75 368 ALA A N 1
ATOM 2911 C CA . ALA A 1 368 ? -19.224 13.967 -44.291 1.00 28.75 368 ALA A CA 1
ATOM 2912 C C . ALA A 1 368 ? -19.289 14.123 -45.836 1.00 28.75 368 ALA A C 1
ATOM 2914 O O . ALA A 1 368 ? -18.445 14.763 -46.449 1.00 28.75 368 ALA A O 1
ATOM 2915 N N . ASP A 1 369 ? -20.336 13.656 -46.528 1.00 25.75 369 ASP A N 1
ATOM 2916 C CA . ASP A 1 369 ? -21.727 14.141 -46.394 1.00 25.75 369 ASP A CA 1
ATOM 2917 C C . ASP A 1 369 ? -22.758 13.134 -46.985 1.00 25.75 369 ASP A C 1
ATOM 2919 O O . ASP A 1 369 ? -22.410 12.279 -47.799 1.00 25.75 369 ASP A O 1
ATOM 2923 N N . GLU A 1 370 ? -24.038 13.253 -46.613 1.00 26.72 370 GLU A N 1
ATOM 2924 C CA . GLU A 1 370 ? -25.189 12.574 -47.268 1.00 26.72 370 GLU A CA 1
ATOM 2925 C C . GLU A 1 370 ? -25.685 13.400 -48.494 1.00 26.72 370 GLU A C 1
ATOM 2927 O O . GLU A 1 370 ? -25.323 14.577 -48.570 1.00 26.72 370 GLU A O 1
ATOM 2932 N N . PRO A 1 371 ? -26.524 12.895 -49.446 1.00 36.66 371 PRO A N 1
ATOM 2933 C CA . PRO A 1 371 ? -27.450 11.756 -49.314 1.00 36.66 371 PRO A CA 1
ATOM 2934 C C . PRO A 1 371 ? -27.645 10.833 -50.559 1.00 36.66 371 PRO A C 1
ATOM 2936 O O . PRO A 1 371 ? -27.091 11.040 -51.636 1.00 36.66 371 PRO A O 1
ATOM 2939 N N . ALA A 1 372 ? -28.614 9.913 -50.411 1.00 24.31 372 ALA A N 1
ATOM 2940 C CA . ALA A 1 372 ? -29.561 9.410 -51.430 1.00 24.31 372 ALA A CA 1
ATOM 2941 C C . ALA A 1 372 ? -29.288 8.083 -52.192 1.00 24.31 372 ALA A C 1
ATOM 2943 O O . ALA A 1 372 ? -28.562 7.995 -53.177 1.00 24.31 372 ALA A O 1
ATOM 2944 N N . THR A 1 373 ? -30.072 7.081 -51.777 1.00 24.67 373 THR A N 1
ATOM 2945 C CA . THR A 1 373 ? -30.577 5.878 -52.479 1.00 24.67 373 THR A CA 1
ATOM 2946 C C . THR A 1 373 ? -30.577 5.830 -54.017 1.00 24.67 373 THR A C 1
ATOM 2948 O O . THR A 1 373 ? -31.180 6.691 -54.659 1.00 24.67 373 THR A O 1
ATOM 2951 N N . ALA A 1 374 ? -30.184 4.667 -54.562 1.00 26.53 374 ALA A N 1
ATOM 2952 C CA . ALA A 1 374 ? -30.910 3.973 -55.640 1.00 26.53 374 ALA A CA 1
ATOM 2953 C C . ALA A 1 374 ? -30.648 2.445 -55.626 1.00 26.53 374 ALA A C 1
ATOM 2955 O O . ALA A 1 374 ? -29.668 1.977 -55.049 1.00 26.53 374 ALA A O 1
ATOM 2956 N N . GLU A 1 375 ? -31.554 1.673 -56.232 1.00 24.97 375 GLU A N 1
ATOM 2957 C CA . GLU A 1 375 ? -31.611 0.204 -56.190 1.00 24.97 375 GLU A CA 1
ATOM 2958 C C . GLU A 1 375 ? -30.728 -0.531 -57.228 1.00 24.97 375 GLU A C 1
ATOM 2960 O O . GLU A 1 375 ? -30.618 -0.108 -58.373 1.00 24.97 375 GLU A O 1
ATOM 2965 N N . ALA A 1 376 ? -30.293 -1.737 -56.833 1.00 26.55 376 ALA A N 1
ATOM 2966 C CA . ALA A 1 376 ? -30.318 -2.996 -57.601 1.00 26.55 376 ALA A CA 1
ATOM 2967 C C . ALA A 1 376 ? -29.411 -3.278 -58.832 1.00 26.55 376 ALA A C 1
ATOM 2969 O O . ALA A 1 376 ? -29.003 -2.424 -59.608 1.00 26.55 376 ALA A O 1
ATOM 2970 N N . VAL A 1 377 ? -29.298 -4.605 -59.034 1.00 28.42 377 VAL A N 1
ATOM 2971 C CA . VAL A 1 377 ? -28.995 -5.399 -60.248 1.00 28.42 377 VAL A CA 1
ATOM 2972 C C . VAL A 1 377 ? -27.588 -6.014 -60.336 1.00 28.42 377 VAL A C 1
ATOM 2974 O O . VAL A 1 377 ? -26.589 -5.349 -60.587 1.00 28.42 377 VAL A O 1
ATOM 2977 N N . GLU A 1 378 ? -27.551 -7.348 -60.212 1.00 29.44 378 GLU A N 1
ATOM 2978 C CA . GLU A 1 378 ? -26.421 -8.199 -60.600 1.00 29.44 378 GLU A CA 1
ATOM 2979 C C . GLU A 1 378 ? -26.226 -8.266 -62.124 1.00 29.44 378 GLU A C 1
ATOM 2981 O O . GLU A 1 378 ? -27.192 -8.422 -62.877 1.00 29.44 378 GLU A O 1
ATOM 2986 N N . GLN A 1 379 ? -24.958 -8.317 -62.544 1.00 27.34 379 GLN A N 1
ATOM 2987 C CA . GLN A 1 379 ? -24.416 -9.148 -63.635 1.00 27.34 379 GLN A CA 1
ATOM 2988 C C . GLN A 1 379 ? -22.874 -9.014 -63.619 1.00 27.34 379 GLN A C 1
ATOM 2990 O O . GLN A 1 379 ? -22.359 -7.952 -63.294 1.00 27.34 379 GLN A O 1
ATOM 2995 N N . GLY A 1 380 ? -22.049 -10.015 -63.937 1.00 21.81 380 GLY A N 1
ATOM 2996 C CA . GLY A 1 380 ? -22.344 -11.388 -64.346 1.00 21.81 380 GLY A CA 1
ATOM 2997 C C . GLY A 1 380 ? -21.437 -11.846 -65.496 1.00 21.81 380 GLY A C 1
ATOM 2998 O O . GLY A 1 380 ? -21.826 -11.693 -66.646 1.00 21.81 380 GLY A O 1
ATOM 2999 N N . THR A 1 381 ? -20.298 -12.492 -65.183 1.00 24.84 381 THR A N 1
ATOM 3000 C CA . THR A 1 381 ? -19.358 -13.186 -66.119 1.00 24.84 381 THR A CA 1
ATOM 3001 C C . THR A 1 381 ? -18.615 -12.271 -67.127 1.00 24.84 381 THR A C 1
ATOM 3003 O O . THR A 1 381 ? -19.141 -11.247 -67.529 1.00 24.84 381 THR A O 1
ATOM 3006 N N . THR A 1 382 ? -17.351 -12.485 -67.518 1.00 26.89 382 THR A N 1
ATOM 3007 C CA . THR A 1 382 ? -16.752 -13.675 -68.169 1.00 26.89 382 THR A CA 1
ATOM 3008 C C . THR A 1 382 ? -15.211 -13.716 -68.069 1.00 26.89 382 THR A C 1
ATOM 3010 O O . THR A 1 382 ? -14.562 -12.705 -67.821 1.00 26.89 382 THR A O 1
ATOM 3013 N N . GLU A 1 383 ? -14.625 -14.893 -68.313 1.00 29.64 383 GLU A N 1
ATOM 3014 C CA . GLU A 1 383 ? -13.179 -15.185 -68.280 1.00 29.64 383 GLU A CA 1
ATOM 3015 C C . GLU A 1 383 ? -12.422 -14.735 -69.551 1.00 29.64 383 GLU A C 1
ATOM 3017 O O . GLU A 1 383 ? -12.983 -14.802 -70.643 1.00 29.64 383 GLU A O 1
ATOM 3022 N N . HIS A 1 384 ? -11.120 -14.409 -69.440 1.00 24.50 384 HIS A N 1
ATOM 3023 C CA . HIS A 1 384 ? -10.126 -14.726 -70.487 1.00 24.50 384 HIS A CA 1
ATOM 3024 C C . HIS A 1 384 ? -8.651 -14.615 -70.021 1.00 24.50 384 HIS A C 1
ATOM 3026 O O . HIS A 1 384 ? -8.142 -13.540 -69.722 1.00 24.50 384 HIS A O 1
ATOM 3032 N N . HIS A 1 385 ? -7.938 -15.742 -70.074 1.00 31.33 385 HIS A N 1
ATOM 3033 C CA . HIS A 1 385 ? -6.478 -15.859 -70.277 1.00 31.33 385 HIS A CA 1
ATOM 3034 C C . HIS A 1 385 ? -6.254 -16.502 -71.686 1.00 31.33 385 HIS A C 1
ATOM 3036 O O . HIS A 1 385 ? -7.278 -16.798 -72.321 1.00 31.33 385 HIS A O 1
ATOM 3042 N N . PRO A 1 386 ? -5.027 -16.783 -72.218 1.00 40.53 386 PRO A N 1
ATOM 3043 C CA . PRO A 1 386 ? -3.649 -16.622 -71.680 1.00 40.53 386 PRO A CA 1
ATOM 3044 C C . PRO A 1 386 ? -2.553 -16.041 -72.651 1.00 40.53 386 PRO A C 1
ATOM 3046 O O . PRO A 1 386 ? -2.744 -16.088 -73.854 1.00 40.53 386 PRO A O 1
ATOM 3049 N N . ASN A 1 387 ? -1.397 -15.591 -72.095 1.00 26.28 387 ASN A N 1
ATOM 3050 C CA . ASN A 1 387 ? 0.054 -15.659 -72.521 1.00 26.28 387 ASN A CA 1
ATOM 3051 C C . ASN A 1 387 ? 0.533 -15.601 -74.021 1.00 26.28 387 ASN A C 1
ATOM 3053 O O . ASN A 1 387 ? -0.279 -15.805 -74.914 1.00 26.28 387 ASN A O 1
ATOM 3057 N N . PRO A 1 388 ? 1.861 -15.524 -74.365 1.00 39.88 388 PRO A N 1
ATOM 3058 C CA . PRO A 1 388 ? 3.090 -15.076 -73.644 1.00 39.88 388 PRO A CA 1
ATOM 3059 C C . PRO A 1 388 ? 4.121 -14.201 -74.460 1.00 39.88 388 PRO A C 1
ATOM 3061 O O . PRO A 1 388 ? 4.165 -14.301 -75.677 1.00 39.88 388 PRO A O 1
ATOM 3064 N N . GLN A 1 389 ? 5.061 -13.511 -73.764 1.00 27.03 389 GLN A N 1
ATOM 3065 C CA . GLN A 1 389 ? 6.493 -13.200 -74.128 1.00 27.03 389 GLN A CA 1
ATOM 3066 C C . GLN A 1 389 ? 6.888 -12.518 -75.492 1.00 27.03 389 GLN A C 1
ATOM 3068 O O . GLN A 1 389 ? 6.092 -12.452 -76.418 1.00 27.03 389 GLN A O 1
ATOM 3073 N N . PRO A 1 390 ? 8.167 -12.099 -75.707 1.00 44.44 390 PRO A N 1
ATOM 3074 C CA . PRO A 1 390 ? 8.994 -11.129 -74.953 1.00 44.44 390 PRO A CA 1
ATOM 3075 C C . PRO A 1 390 ? 9.691 -10.091 -75.896 1.00 44.44 390 PRO A C 1
ATOM 3077 O O . PRO A 1 390 ? 9.546 -10.189 -77.110 1.00 44.44 390 PRO A O 1
ATOM 3080 N N . LEU A 1 391 ? 10.510 -9.152 -75.383 1.00 27.73 391 LEU A N 1
ATOM 3081 C CA . LEU A 1 391 ? 11.675 -8.571 -76.103 1.00 27.73 391 LEU A CA 1
ATOM 3082 C C . LEU A 1 391 ? 12.589 -7.749 -75.159 1.00 27.73 391 LEU A C 1
ATOM 3084 O O . LEU A 1 391 ? 12.098 -7.107 -74.235 1.00 27.73 391 LEU A O 1
ATOM 3088 N N . ASP A 1 392 ? 13.904 -7.782 -75.404 1.00 26.73 392 ASP A N 1
ATOM 3089 C CA . ASP A 1 392 ? 14.977 -7.348 -74.486 1.00 26.73 392 ASP A CA 1
ATOM 3090 C C . ASP A 1 392 ? 15.689 -6.020 -74.850 1.00 26.73 392 ASP A C 1
ATOM 3092 O O . ASP A 1 392 ? 15.690 -5.600 -76.005 1.00 26.73 392 ASP A O 1
ATOM 3096 N N . ALA A 1 393 ? 16.433 -5.495 -73.855 1.00 27.16 393 ALA A N 1
ATOM 3097 C CA . ALA A 1 393 ? 17.587 -4.569 -73.921 1.00 27.16 393 ALA A CA 1
ATOM 3098 C C . ALA A 1 393 ? 17.326 -3.087 -74.318 1.00 27.16 393 ALA A C 1
ATOM 3100 O O . ALA A 1 393 ? 16.763 -2.793 -75.361 1.00 27.16 393 ALA A O 1
ATOM 3101 N N . GLN A 1 394 ? 17.791 -2.077 -73.562 1.00 27.41 394 GLN A N 1
ATOM 3102 C CA . GLN A 1 394 ? 19.171 -1.918 -73.069 1.00 27.41 394 GLN A CA 1
ATOM 3103 C C . GLN A 1 394 ? 19.333 -1.244 -71.683 1.00 27.41 394 GLN A C 1
ATOM 3105 O O . GLN A 1 394 ? 18.615 -0.323 -71.314 1.00 27.41 394 GLN A O 1
ATOM 3110 N N . SER A 1 395 ? 20.372 -1.719 -70.987 1.00 26.97 395 SER A N 1
ATOM 3111 C CA . SER A 1 395 ? 21.160 -1.170 -69.864 1.00 26.97 395 SER A CA 1
ATOM 3112 C C . SER A 1 395 ? 20.883 0.227 -69.271 1.00 26.97 395 SER A C 1
ATOM 3114 O O . SER A 1 395 ? 21.088 1.237 -69.940 1.00 26.97 395 SER A O 1
ATOM 3116 N N . SER A 1 396 ? 20.756 0.245 -67.937 1.00 25.41 396 SER A N 1
ATOM 3117 C CA . SER A 1 396 ? 21.596 1.055 -67.030 1.00 25.41 396 SER A CA 1
ATOM 3118 C C . SER A 1 396 ? 21.956 0.205 -65.804 1.00 25.41 396 SER A C 1
ATOM 3120 O O . SER A 1 396 ? 21.123 -0.569 -65.336 1.00 25.41 396 SER A O 1
ATOM 3122 N N . VAL A 1 397 ? 23.194 0.306 -65.312 1.00 27.55 397 VAL A N 1
ATOM 3123 C CA . VAL A 1 397 ? 23.706 -0.470 -64.168 1.00 27.55 397 VAL A CA 1
ATOM 3124 C C . VAL A 1 397 ? 23.964 0.475 -63.004 1.00 27.55 397 VAL A C 1
ATOM 3126 O O . VAL A 1 397 ? 24.804 1.351 -63.144 1.00 27.55 397 VAL A O 1
ATOM 3129 N N . GLU A 1 398 ? 23.254 0.272 -61.895 1.00 24.98 398 GLU A N 1
ATOM 3130 C CA . GLU A 1 398 ? 23.754 0.272 -60.507 1.00 24.98 398 GLU A CA 1
ATOM 3131 C C . GLU A 1 398 ? 22.542 0.121 -59.577 1.00 24.98 398 GLU A C 1
ATOM 3133 O O . GLU A 1 398 ? 21.682 0.991 -59.492 1.00 24.98 398 GLU A O 1
ATOM 3138 N N . SER A 1 399 ? 22.417 -1.052 -58.956 1.00 29.28 399 SER A N 1
ATOM 3139 C CA . SER A 1 399 ? 21.292 -1.405 -58.088 1.00 29.28 399 SER A CA 1
ATOM 3140 C C . SER A 1 399 ? 21.598 -1.063 -56.635 1.00 29.28 399 SER A C 1
ATOM 3142 O O . SER A 1 399 ? 22.632 -1.499 -56.123 1.00 29.28 399 SER A O 1
ATOM 3144 N N . ASP A 1 400 ? 20.663 -0.389 -55.965 1.00 31.73 400 ASP A N 1
ATOM 3145 C CA . ASP A 1 400 ? 20.712 -0.097 -54.532 1.00 31.73 400 ASP A CA 1
ATOM 3146 C C . ASP A 1 400 ? 21.084 -1.332 -53.697 1.00 31.73 400 ASP A C 1
ATOM 3148 O O . ASP A 1 400 ? 20.289 -2.262 -53.519 1.00 31.73 400 ASP A O 1
ATOM 3152 N N . LYS A 1 401 ? 22.282 -1.314 -53.102 1.00 31.27 401 LYS A N 1
ATOM 3153 C CA . LYS A 1 401 ? 22.563 -2.153 -51.937 1.00 31.27 401 LYS A CA 1
ATOM 3154 C C . LYS A 1 401 ? 21.752 -1.602 -50.774 1.00 31.27 401 LYS A C 1
ATOM 3156 O O . LYS A 1 401 ? 22.050 -0.544 -50.229 1.00 31.27 401 LYS A O 1
ATOM 3161 N N . THR A 1 402 ? 20.694 -2.331 -50.432 1.00 37.50 402 THR A N 1
ATOM 3162 C CA . THR A 1 402 ? 19.724 -1.957 -49.401 1.00 37.50 402 THR A CA 1
ATOM 3163 C C . THR A 1 402 ? 20.392 -1.533 -48.096 1.00 37.50 402 THR A C 1
ATOM 3165 O O . THR A 1 402 ? 21.315 -2.204 -47.628 1.00 37.50 402 THR A O 1
ATOM 3168 N N . SER A 1 403 ? 19.823 -0.511 -47.451 1.00 46.38 403 SER A N 1
ATOM 3169 C CA . SER A 1 403 ? 20.258 0.163 -46.210 1.00 46.38 403 SER A CA 1
ATOM 3170 C C . SER A 1 403 ? 20.442 -0.733 -44.972 1.00 46.38 403 SER A C 1
ATOM 3172 O O . SER A 1 403 ? 20.643 -0.238 -43.870 1.00 46.38 403 SER A O 1
ATOM 3174 N N . ARG A 1 404 ? 20.320 -2.053 -45.130 1.00 38.06 404 ARG A N 1
ATOM 3175 C CA . ARG A 1 404 ? 20.394 -3.077 -44.090 1.00 38.06 404 ARG A CA 1
ATOM 3176 C C . ARG A 1 404 ? 21.795 -3.682 -43.963 1.00 38.06 404 ARG A C 1
ATOM 3178 O O . ARG A 1 404 ? 22.188 -3.962 -42.839 1.00 38.06 404 ARG A O 1
ATOM 3185 N N . GLU A 1 405 ? 22.542 -3.820 -45.068 1.00 42.91 405 GLU A N 1
ATOM 3186 C CA . GLU A 1 405 ? 23.953 -4.258 -45.036 1.00 42.91 405 GLU A CA 1
ATOM 3187 C C . GLU A 1 405 ? 24.823 -3.196 -44.346 1.00 42.91 405 GLU A C 1
ATOM 3189 O O . GLU A 1 405 ? 25.504 -3.503 -43.369 1.00 42.91 405 GLU A O 1
ATOM 3194 N N . GLN A 1 406 ? 24.672 -1.927 -44.746 1.00 51.28 406 GLN A N 1
ATOM 3195 C CA . GLN A 1 406 ? 25.325 -0.780 -44.098 1.00 51.28 406 GLN A CA 1
ATOM 3196 C C . GLN A 1 406 ? 25.005 -0.698 -42.597 1.00 51.28 406 GLN A C 1
ATOM 3198 O O . GLN A 1 406 ? 25.892 -0.443 -41.791 1.00 51.28 406 GLN A O 1
ATOM 3203 N N . PHE A 1 407 ? 23.758 -0.974 -42.193 1.00 45.44 407 PHE A N 1
ATOM 3204 C CA . PHE A 1 407 ? 23.375 -0.969 -40.777 1.00 45.44 407 PHE A CA 1
ATOM 3205 C C . PHE A 1 407 ? 24.044 -2.103 -39.983 1.00 45.44 407 PHE A C 1
ATOM 3207 O O . PHE A 1 407 ? 24.420 -1.904 -38.831 1.00 45.44 407 PHE A O 1
ATOM 3214 N N . SER A 1 408 ? 24.223 -3.288 -40.581 1.00 46.00 408 SER A N 1
ATOM 3215 C CA . SER A 1 408 ? 24.966 -4.389 -39.948 1.00 46.00 408 SER A CA 1
ATOM 3216 C C . SER A 1 408 ? 26.478 -4.152 -39.894 1.00 46.00 408 SER A C 1
ATOM 3218 O O . SER A 1 408 ? 27.096 -4.517 -38.898 1.00 46.00 408 SER A O 1
ATOM 3220 N N . GLU A 1 409 ? 27.065 -3.514 -40.908 1.00 47.69 409 GLU A N 1
ATOM 3221 C CA . GLU A 1 409 ? 28.488 -3.141 -40.923 1.00 47.69 409 GLU A CA 1
ATOM 3222 C C . GLU A 1 409 ? 28.782 -2.046 -39.884 1.00 47.69 409 GLU A C 1
ATOM 3224 O O . GLU A 1 409 ? 29.742 -2.159 -39.121 1.00 47.69 409 GLU A O 1
ATOM 3229 N N . GLN A 1 410 ? 27.896 -1.051 -39.752 1.00 54.44 410 GLN A N 1
ATOM 3230 C CA . GLN A 1 410 ? 27.976 -0.034 -38.699 1.00 54.44 410 GLN A CA 1
ATOM 3231 C C . GLN A 1 410 ? 27.872 -0.660 -37.295 1.00 54.44 410 GLN A C 1
ATOM 3233 O O . GLN A 1 410 ? 28.666 -0.343 -36.413 1.00 54.44 410 GLN A O 1
ATOM 3238 N N . LEU A 1 411 ? 26.949 -1.613 -37.102 1.00 50.41 411 LEU A N 1
ATOM 3239 C CA . LEU A 1 411 ? 26.782 -2.336 -35.835 1.00 50.41 411 LEU A CA 1
ATOM 3240 C C . LEU A 1 411 ? 27.949 -3.277 -35.491 1.00 50.41 411 LEU A C 1
ATOM 3242 O O . LEU A 1 411 ? 28.110 -3.607 -34.317 1.00 50.41 411 LEU A O 1
ATOM 3246 N N . ALA A 1 412 ? 28.742 -3.724 -36.469 1.00 48.78 412 ALA A N 1
ATOM 3247 C CA . ALA A 1 412 ? 29.978 -4.470 -36.221 1.00 48.78 412 ALA A CA 1
ATOM 3248 C C . ALA A 1 412 ? 31.097 -3.530 -35.736 1.00 48.78 412 ALA A C 1
ATOM 3250 O O . ALA A 1 412 ? 31.732 -3.801 -34.716 1.00 48.78 412 ALA A O 1
ATOM 3251 N N . ALA A 1 413 ? 31.254 -2.369 -36.383 1.00 51.31 413 ALA A N 1
ATOM 3252 C CA . ALA A 1 413 ? 32.194 -1.336 -35.947 1.00 51.31 413 ALA A CA 1
ATOM 3253 C C . ALA A 1 413 ? 31.871 -0.808 -34.530 1.00 51.31 413 ALA A C 1
ATOM 3255 O O . ALA A 1 413 ? 32.769 -0.706 -33.694 1.00 51.31 413 ALA A O 1
ATOM 3256 N N . ASP A 1 414 ? 30.591 -0.573 -34.212 1.00 52.88 414 ASP A N 1
ATOM 3257 C CA . ASP A 1 414 ? 30.131 -0.154 -32.873 1.00 52.88 414 ASP A CA 1
ATOM 3258 C C . ASP A 1 414 ? 30.329 -1.231 -31.785 1.00 52.88 414 ASP A C 1
ATOM 3260 O O . ASP A 1 414 ? 30.324 -0.923 -30.589 1.00 52.88 414 ASP A O 1
ATOM 3264 N N . ARG A 1 415 ? 30.508 -2.500 -32.178 1.00 51.75 415 ARG A N 1
ATOM 3265 C CA . ARG A 1 415 ? 30.856 -3.616 -31.279 1.00 51.75 415 ARG A CA 1
ATOM 3266 C C . ARG A 1 415 ? 32.363 -3.814 -31.111 1.00 51.75 415 ARG A C 1
ATOM 3268 O O . ARG A 1 415 ? 32.760 -4.583 -30.240 1.00 51.75 415 ARG A O 1
ATOM 3275 N N . GLY A 1 416 ? 33.181 -3.087 -31.875 1.00 50.25 416 GLY A N 1
ATOM 3276 C CA . GLY A 1 416 ? 34.641 -3.135 -31.813 1.00 50.25 416 GLY A CA 1
ATOM 3277 C C . GLY A 1 416 ? 35.304 -4.065 -32.833 1.00 50.25 416 GLY A C 1
ATOM 3278 O O . GLY A 1 416 ? 36.521 -4.217 -32.776 1.00 50.25 416 GLY A O 1
ATOM 3279 N N . ASP A 1 417 ? 34.552 -4.652 -33.767 1.00 52.75 417 ASP A N 1
ATOM 3280 C CA . ASP A 1 417 ? 35.110 -5.491 -34.833 1.00 52.75 417 ASP A CA 1
ATOM 3281 C C . ASP A 1 417 ? 35.666 -4.626 -35.985 1.00 52.75 417 ASP A C 1
ATOM 3283 O O . ASP A 1 417 ? 35.093 -3.594 -36.343 1.00 52.75 417 ASP A O 1
ATOM 3287 N N . PHE A 1 418 ? 36.789 -5.033 -36.591 1.00 58.72 418 PHE A N 1
ATOM 3288 C CA . PHE A 1 418 ? 37.409 -4.285 -37.696 1.00 58.72 418 PHE A CA 1
ATOM 3289 C C . PHE A 1 418 ? 36.608 -4.426 -38.999 1.00 58.72 418 PHE A C 1
ATOM 3291 O O . PHE A 1 418 ? 36.455 -5.528 -39.529 1.00 58.72 418 PHE A O 1
ATOM 3298 N N . VAL A 1 419 ? 36.169 -3.296 -39.563 1.00 58.53 419 VAL A N 1
ATOM 3299 C CA . VAL A 1 419 ? 35.420 -3.242 -40.832 1.00 58.53 419 VAL A CA 1
ATOM 3300 C C . VAL A 1 419 ? 36.243 -2.509 -41.905 1.00 58.53 419 VAL A C 1
ATOM 3302 O O . VAL A 1 419 ? 36.455 -1.296 -41.776 1.00 58.53 419 VAL A O 1
ATOM 3305 N N . PRO A 1 420 ? 36.702 -3.193 -42.976 1.00 44.72 420 PRO A N 1
ATOM 3306 C CA . PRO A 1 420 ? 37.510 -2.581 -44.031 1.00 44.72 420 PRO A CA 1
ATOM 3307 C C . PRO A 1 420 ? 36.813 -1.385 -44.695 1.00 44.72 420 PRO A C 1
ATOM 3309 O O . PRO A 1 420 ? 35.701 -1.507 -45.197 1.00 44.72 420 PRO A O 1
ATOM 3312 N N . GLY A 1 421 ? 37.483 -0.230 -44.724 1.00 53.72 421 GLY A N 1
ATOM 3313 C CA . GLY A 1 421 ? 36.964 1.002 -45.338 1.00 53.72 421 GLY A CA 1
ATOM 3314 C C . GLY A 1 421 ? 36.103 1.884 -44.424 1.00 53.72 421 GLY A C 1
ATOM 3315 O O . GLY A 1 421 ? 35.813 3.014 -44.807 1.00 53.72 421 GLY A O 1
ATOM 3316 N N . ILE A 1 422 ? 35.744 1.413 -43.222 1.00 56.66 422 ILE A N 1
ATOM 3317 C CA . ILE A 1 422 ? 35.082 2.216 -42.171 1.00 56.66 422 ILE A CA 1
ATOM 3318 C C . ILE A 1 422 ? 36.006 2.389 -40.955 1.00 56.66 422 ILE A C 1
ATOM 3320 O O . ILE A 1 422 ? 36.050 3.457 -40.350 1.00 56.66 422 ILE A O 1
ATOM 3324 N N . SER A 1 423 ? 36.767 1.350 -40.602 1.00 59.34 423 SER A N 1
ATOM 3325 C CA . SER A 1 423 ? 37.790 1.401 -39.553 1.00 59.34 423 SER A CA 1
ATOM 3326 C C . SER A 1 423 ? 39.118 1.935 -40.092 1.00 59.34 423 SER A C 1
ATOM 3328 O O . SER A 1 423 ? 39.575 1.493 -41.146 1.00 59.34 423 SER A O 1
ATOM 3330 N N . ASP A 1 424 ? 39.761 2.838 -39.347 1.00 58.31 424 ASP A N 1
ATOM 3331 C CA . ASP A 1 424 ? 41.119 3.307 -39.643 1.00 58.31 424 ASP A CA 1
ATOM 3332 C C . ASP A 1 424 ? 42.122 2.138 -39.475 1.00 58.31 424 ASP A C 1
ATOM 3334 O O . ASP A 1 424 ? 42.165 1.537 -38.393 1.00 58.31 424 ASP A O 1
ATOM 3338 N N . PRO A 1 425 ? 42.880 1.755 -40.525 1.00 51.16 425 PRO A N 1
ATOM 3339 C CA . PRO A 1 425 ? 43.812 0.627 -40.479 1.00 51.16 425 PRO A CA 1
ATOM 3340 C C . PRO A 1 425 ? 45.109 0.893 -39.691 1.00 51.16 425 PRO A C 1
ATOM 3342 O O . PRO A 1 425 ? 45.840 -0.067 -39.415 1.00 51.16 425 PRO A O 1
ATOM 3345 N N . ASP A 1 426 ? 45.383 2.147 -39.316 1.00 52.16 426 ASP A N 1
ATOM 3346 C CA . ASP A 1 426 ? 46.570 2.558 -38.551 1.00 52.16 426 ASP A CA 1
ATOM 3347 C C . ASP A 1 426 ? 46.237 3.009 -37.103 1.00 52.16 426 ASP A C 1
ATOM 3349 O O . ASP A 1 426 ? 47.116 3.470 -36.371 1.00 52.16 426 ASP A O 1
ATOM 3353 N N . ASP A 1 427 ? 44.987 2.822 -36.650 1.00 58.47 427 ASP A N 1
ATOM 3354 C CA . ASP A 1 427 ? 44.542 3.077 -35.266 1.00 58.47 427 ASP A CA 1
ATOM 3355 C C . ASP A 1 427 ? 45.230 2.114 -34.261 1.00 58.47 427 ASP A C 1
ATOM 3357 O O . ASP A 1 427 ? 45.115 0.889 -34.397 1.00 58.47 427 ASP A O 1
ATOM 3361 N N . PRO A 1 428 ? 45.921 2.627 -33.219 1.00 51.81 428 PRO A N 1
ATOM 3362 C CA . PRO A 1 428 ? 46.684 1.814 -32.269 1.00 51.81 428 PRO A CA 1
ATOM 3363 C C . PRO A 1 428 ? 45.837 0.895 -31.373 1.00 51.81 428 PRO A C 1
ATOM 3365 O O . PRO A 1 428 ? 46.414 0.094 -30.636 1.00 51.81 428 PRO A O 1
ATOM 3368 N N . LYS A 1 429 ? 44.496 0.962 -31.412 1.00 57.34 429 LYS A N 1
ATOM 3369 C CA . LYS A 1 429 ? 43.639 -0.020 -30.720 1.00 57.34 429 LYS A CA 1
ATOM 3370 C C . LYS A 1 429 ? 43.667 -1.412 -31.367 1.00 57.34 429 LYS A C 1
ATOM 3372 O O . LYS A 1 429 ? 43.265 -2.384 -30.729 1.00 57.34 429 LYS A O 1
ATOM 3377 N N . TRP A 1 430 ? 44.106 -1.520 -32.623 1.00 51.94 430 TRP A N 1
ATOM 3378 C CA . TRP A 1 430 ? 44.193 -2.793 -33.335 1.00 51.94 430 TRP A CA 1
ATOM 3379 C C . TRP A 1 430 ? 45.486 -3.524 -32.967 1.00 51.94 430 TRP A C 1
ATOM 3381 O O . TRP A 1 430 ? 46.545 -3.301 -33.557 1.00 51.94 430 TRP A O 1
ATOM 3391 N N . VAL A 1 431 ? 45.394 -4.413 -31.977 1.00 42.72 431 VAL A N 1
ATOM 3392 C CA . VAL A 1 431 ? 46.520 -5.239 -31.528 1.00 42.72 431 VAL A CA 1
ATOM 3393 C C . VAL A 1 431 ? 46.997 -6.139 -32.674 1.00 42.72 431 VAL A C 1
ATOM 3395 O O . VAL A 1 431 ? 46.279 -7.028 -33.129 1.00 42.72 431 VAL A O 1
ATOM 3398 N N . ARG A 1 432 ? 48.227 -5.909 -33.147 1.00 36.50 432 ARG A N 1
ATOM 3399 C CA . ARG A 1 432 ? 48.932 -6.819 -34.059 1.00 36.50 432 ARG A CA 1
ATOM 3400 C C . ARG A 1 432 ? 49.694 -7.845 -33.216 1.00 36.50 432 ARG A C 1
ATOM 3402 O O . ARG A 1 432 ? 50.829 -7.595 -32.820 1.00 36.50 432 ARG A O 1
ATOM 3409 N N . ASP A 1 433 ? 49.048 -8.975 -32.928 1.00 30.55 433 ASP A N 1
ATOM 3410 C CA . ASP A 1 433 ? 49.640 -10.097 -32.185 1.00 30.55 433 ASP A CA 1
ATOM 3411 C C . ASP A 1 433 ? 50.660 -10.881 -33.039 1.00 30.55 433 ASP A C 1
ATOM 3413 O O . ASP A 1 433 ? 50.404 -11.995 -33.505 1.00 30.55 433 ASP A O 1
ATOM 3417 N N . ASP A 1 434 ? 51.853 -10.309 -33.215 1.00 28.14 434 ASP A N 1
ATOM 3418 C CA . ASP A 1 434 ? 53.032 -11.053 -33.662 1.00 28.14 434 ASP A CA 1
ATOM 3419 C C . ASP A 1 434 ? 53.628 -11.848 -32.480 1.00 28.14 434 ASP A C 1
ATOM 3421 O O . ASP A 1 434 ? 54.214 -11.306 -31.542 1.00 28.14 434 ASP A O 1
ATOM 3425 N N . TYR A 1 435 ? 53.480 -13.174 -32.523 1.00 26.52 435 TYR A N 1
ATOM 3426 C CA . TYR A 1 435 ? 53.974 -14.103 -31.498 1.00 26.52 435 TYR A CA 1
ATOM 3427 C C . TYR A 1 435 ? 55.517 -14.171 -31.429 1.00 26.52 435 TYR A C 1
ATOM 3429 O O . TYR A 1 435 ? 56.139 -14.787 -32.298 1.00 26.52 435 TYR A O 1
ATOM 3437 N N . SER A 1 436 ? 56.142 -13.717 -30.327 1.00 25.89 436 SER A N 1
ATOM 3438 C CA . SER A 1 436 ? 57.483 -14.204 -29.929 1.00 25.89 436 SER A CA 1
ATOM 3439 C C . SER A 1 436 ? 57.866 -14.032 -28.440 1.00 25.89 436 SER A C 1
ATOM 3441 O O . SER A 1 436 ? 58.260 -12.956 -28.013 1.00 25.89 436 SER A O 1
ATOM 3443 N N . ALA A 1 437 ? 57.852 -15.156 -27.712 1.00 24.88 437 ALA A N 1
ATOM 3444 C CA . ALA A 1 437 ? 58.842 -15.644 -26.727 1.00 24.88 437 ALA A CA 1
ATOM 3445 C C . ALA A 1 437 ? 59.400 -14.799 -25.533 1.00 24.88 437 ALA A C 1
ATOM 3447 O O . ALA A 1 437 ? 60.045 -13.776 -25.714 1.00 24.88 437 ALA A O 1
ATOM 3448 N N . SER A 1 438 ? 59.422 -15.473 -24.361 1.00 26.25 438 SER A N 1
ATOM 3449 C CA . SER A 1 438 ? 60.555 -15.596 -23.396 1.00 26.25 438 SER A CA 1
ATOM 3450 C C . SER A 1 438 ? 60.624 -14.751 -22.095 1.00 26.25 438 SER A C 1
ATOM 3452 O O . SER A 1 438 ? 61.029 -13.601 -22.127 1.00 26.25 438 SER A O 1
ATOM 3454 N N . ASN A 1 439 ? 60.396 -15.449 -20.963 1.00 25.81 439 ASN A N 1
ATOM 3455 C CA . ASN A 1 439 ? 61.119 -15.505 -19.661 1.00 25.81 439 ASN A CA 1
ATOM 3456 C C . ASN A 1 439 ? 61.623 -14.276 -18.847 1.00 25.81 439 ASN A C 1
ATOM 3458 O O . ASN A 1 439 ? 61.983 -13.233 -19.368 1.00 25.81 439 ASN A O 1
ATOM 3462 N N . GLU A 1 440 ? 61.817 -14.582 -17.544 1.00 25.69 440 GLU A N 1
ATOM 3463 C CA . GLU A 1 440 ? 62.471 -13.829 -16.441 1.00 25.69 440 GLU A CA 1
ATOM 3464 C C . GLU A 1 440 ? 61.578 -12.727 -15.831 1.00 25.69 440 GLU A C 1
ATOM 3466 O O . GLU A 1 440 ? 60.878 -12.023 -16.542 1.00 25.69 440 GLU A O 1
ATOM 3471 N N . GLY A 1 441 ? 61.353 -12.648 -14.512 1.00 24.22 441 GLY A N 1
ATOM 3472 C CA . GLY A 1 441 ? 62.302 -12.432 -13.402 1.00 24.22 441 GLY A CA 1
ATOM 3473 C C . GLY A 1 441 ? 61.958 -11.043 -12.809 1.00 24.22 441 GLY A C 1
ATOM 3474 O O . GLY A 1 441 ? 61.562 -10.165 -13.560 1.00 24.22 441 GLY A O 1
ATOM 3475 N N . GLU A 1 442 ? 61.980 -10.728 -11.513 1.00 26.67 442 GLU A N 1
ATOM 3476 C CA . GLU A 1 442 ? 62.578 -11.360 -10.335 1.00 26.67 442 GLU A CA 1
ATOM 3477 C C . GLU A 1 442 ? 61.818 -10.922 -9.047 1.00 26.67 442 GLU A C 1
ATOM 3479 O O . GLU A 1 442 ? 60.855 -10.158 -9.083 1.00 26.67 442 GLU A O 1
ATOM 3484 N N . LYS A 1 443 ? 62.243 -11.449 -7.897 1.00 25.25 443 LYS A N 1
ATOM 3485 C CA . LYS A 1 443 ? 61.693 -11.315 -6.538 1.00 25.25 443 LYS A CA 1
ATOM 3486 C C . LYS A 1 443 ? 62.404 -10.203 -5.741 1.00 25.25 443 LYS A C 1
ATOM 3488 O O . LYS A 1 443 ? 63.624 -10.115 -5.834 1.00 25.25 443 LYS A O 1
ATOM 3493 N N . THR A 1 444 ? 61.725 -9.497 -4.823 1.00 25.80 444 THR A N 1
ATOM 3494 C CA . THR A 1 444 ? 62.349 -9.102 -3.529 1.00 25.80 444 THR A CA 1
ATOM 3495 C C . THR A 1 444 ? 61.356 -8.693 -2.429 1.00 25.80 444 THR A C 1
ATOM 3497 O O . THR A 1 444 ? 60.322 -8.089 -2.689 1.00 25.80 444 THR A O 1
ATOM 3500 N N . GLU A 1 445 ? 61.712 -9.037 -1.188 1.00 26.47 445 GLU A N 1
ATOM 3501 C CA . GLU A 1 445 ? 61.014 -8.774 0.084 1.00 26.47 445 GLU A CA 1
ATOM 3502 C C . GLU A 1 445 ? 61.919 -7.913 0.989 1.00 26.47 445 GLU A C 1
ATOM 3504 O O . GLU A 1 445 ? 63.129 -8.110 0.917 1.00 26.47 445 GLU A O 1
ATOM 3509 N N . VAL A 1 446 ? 61.356 -7.061 1.864 1.00 25.84 446 VAL A N 1
ATOM 3510 C CA . VAL A 1 446 ? 61.746 -6.753 3.278 1.00 25.84 446 VAL A CA 1
ATOM 3511 C C . VAL A 1 446 ? 60.740 -5.699 3.820 1.00 25.84 446 VAL A C 1
ATOM 3513 O O . VAL A 1 446 ? 60.384 -4.800 3.066 1.00 25.84 446 VAL A O 1
ATOM 3516 N N . ALA A 1 447 ? 60.076 -5.783 4.989 1.00 23.31 447 ALA A N 1
ATOM 3517 C CA . ALA A 1 447 ? 60.493 -6.054 6.385 1.00 23.31 447 ALA A CA 1
ATOM 3518 C C . ALA A 1 447 ? 61.371 -4.922 6.982 1.00 23.31 447 ALA A C 1
ATOM 3520 O O . ALA A 1 447 ? 62.263 -4.451 6.292 1.00 23.31 447 ALA A O 1
ATOM 3521 N N . ALA A 1 448 ? 61.274 -4.446 8.230 1.00 24.00 448 ALA A N 1
ATOM 3522 C CA . ALA A 1 448 ? 60.377 -4.588 9.389 1.00 24.00 448 ALA A CA 1
ATOM 3523 C C . ALA A 1 448 ? 60.953 -3.695 10.539 1.00 24.00 448 ALA A C 1
ATOM 3525 O O . ALA A 1 448 ? 62.067 -3.193 10.382 1.00 24.00 448 ALA A O 1
ATOM 3526 N N . ASP A 1 449 ? 60.226 -3.601 11.672 1.00 24.97 449 ASP A N 1
ATOM 3527 C CA . ASP A 1 449 ? 60.677 -3.239 13.049 1.00 24.97 449 ASP A CA 1
ATOM 3528 C C . ASP A 1 449 ? 61.170 -1.784 13.334 1.00 24.97 449 ASP A C 1
ATOM 3530 O O . ASP A 1 449 ? 61.671 -1.112 12.438 1.00 24.97 449 ASP A O 1
ATOM 3534 N N . ASP A 1 450 ? 61.135 -1.201 14.554 1.00 26.42 450 ASP A N 1
ATOM 3535 C CA . ASP A 1 450 ? 60.278 -1.322 15.771 1.00 26.42 450 ASP A CA 1
ATOM 3536 C C . ASP A 1 450 ? 60.593 -0.138 16.761 1.00 26.42 450 ASP A C 1
ATOM 3538 O O . ASP A 1 450 ? 61.599 0.546 16.566 1.00 26.42 450 ASP A O 1
ATOM 3542 N N . ALA A 1 451 ? 59.798 0.042 17.840 1.00 25.31 451 ALA A N 1
ATOM 3543 C CA . ALA A 1 451 ? 60.136 0.675 19.147 1.00 25.31 451 ALA A CA 1
ATOM 3544 C C . ALA A 1 451 ? 60.362 2.220 19.239 1.00 25.31 451 ALA A C 1
ATOM 3546 O O . ALA A 1 451 ? 60.807 2.846 18.285 1.00 25.31 451 ALA A O 1
ATOM 3547 N N . THR A 1 452 ? 60.139 2.960 20.351 1.00 25.12 452 THR A N 1
ATOM 3548 C CA . THR A 1 452 ? 59.500 2.795 21.700 1.00 25.12 452 THR A CA 1
ATOM 3549 C C . THR A 1 452 ? 59.422 4.184 22.387 1.00 25.12 452 THR A C 1
ATOM 3551 O O . THR A 1 452 ? 60.319 4.979 22.132 1.00 25.12 452 THR A O 1
ATOM 3554 N N . ASP A 1 453 ? 58.461 4.460 23.296 1.00 26.08 453 ASP A N 1
ATOM 3555 C CA . ASP A 1 453 ? 58.731 4.826 24.724 1.00 26.08 453 ASP A CA 1
ATOM 3556 C C . ASP A 1 453 ? 57.467 5.114 25.590 1.00 26.08 453 ASP A C 1
ATOM 3558 O O . ASP A 1 453 ? 56.349 5.170 25.077 1.00 26.08 453 ASP A O 1
ATOM 3562 N N . THR A 1 454 ? 57.639 5.215 26.922 1.00 24.86 454 THR A N 1
ATOM 3563 C CA . THR A 1 454 ? 56.617 4.946 27.977 1.00 24.86 454 THR A CA 1
ATOM 3564 C C . THR A 1 454 ? 56.363 6.043 29.046 1.00 24.86 454 THR A C 1
ATOM 3566 O O . THR A 1 454 ? 57.263 6.830 29.315 1.00 24.86 454 THR A O 1
ATOM 3569 N N . ALA A 1 455 ? 55.228 5.916 29.781 1.00 25.80 455 ALA A N 1
ATOM 3570 C CA . ALA A 1 455 ? 54.919 6.428 31.155 1.00 25.80 455 ALA A CA 1
ATOM 3571 C C . ALA A 1 455 ? 54.727 7.967 31.340 1.00 25.80 455 ALA A C 1
ATOM 3573 O O . ALA A 1 455 ? 55.211 8.731 30.516 1.00 25.80 455 ALA A O 1
ATOM 3574 N N . ASP A 1 456 ? 54.016 8.555 32.329 1.00 23.91 456 ASP A N 1
ATOM 3575 C CA . ASP A 1 456 ? 53.241 8.170 33.551 1.00 23.91 456 ASP A CA 1
ATOM 3576 C C . ASP A 1 456 ? 52.063 9.205 33.725 1.00 23.91 456 ASP A C 1
ATOM 3578 O O . ASP A 1 456 ? 52.117 10.270 33.116 1.00 23.91 456 ASP A O 1
ATOM 3582 N N . TYR A 1 457 ? 50.886 8.948 34.334 1.00 24.25 457 TYR A N 1
ATOM 3583 C CA . TYR A 1 457 ? 50.508 9.086 35.774 1.00 24.25 457 TYR A CA 1
ATOM 3584 C C . TYR A 1 457 ? 50.882 10.441 36.467 1.00 24.25 457 TYR A C 1
ATOM 3586 O O . TYR A 1 457 ? 51.984 10.928 36.255 1.00 24.25 457 TYR A O 1
ATOM 3594 N N . VAL A 1 458 ? 50.079 11.139 37.313 1.00 27.22 458 VAL A N 1
ATOM 3595 C CA . VAL A 1 458 ? 48.830 10.878 38.103 1.00 27.22 458 VAL A CA 1
ATOM 3596 C C . VAL A 1 458 ? 48.000 12.191 38.355 1.00 27.22 458 VAL A C 1
ATOM 3598 O O . VAL A 1 458 ? 48.600 13.255 38.429 1.00 27.22 458 VAL A O 1
ATOM 3601 N N . ASP A 1 459 ? 46.660 12.074 38.508 1.00 23.92 459 ASP A N 1
ATOM 3602 C CA . ASP A 1 459 ? 45.616 12.840 39.286 1.00 23.92 459 ASP A CA 1
ATOM 3603 C C . ASP A 1 459 ? 45.815 14.287 39.852 1.00 23.92 459 ASP A C 1
ATOM 3605 O O . ASP A 1 459 ? 46.906 14.623 40.304 1.00 23.92 459 ASP A O 1
ATOM 3609 N N . HIS A 1 460 ? 44.721 15.082 39.958 1.00 25.77 460 HIS A N 1
ATOM 3610 C CA . HIS A 1 460 ? 44.201 15.748 41.196 1.00 25.77 460 HIS A CA 1
ATOM 3611 C C . HIS A 1 460 ? 42.903 16.579 40.964 1.00 25.77 460 HIS A C 1
ATOM 3613 O O . HIS A 1 460 ? 42.594 16.986 39.843 1.00 25.77 460 HIS A O 1
ATOM 3619 N N . SER A 1 461 ? 42.145 16.840 42.043 1.00 25.20 461 SER A N 1
ATOM 3620 C CA . SER A 1 461 ? 40.717 17.226 42.054 1.00 25.20 461 SER A CA 1
ATOM 3621 C C . SER A 1 461 ? 40.346 18.572 42.738 1.00 25.20 461 SER A C 1
ATOM 3623 O O . SER A 1 461 ? 41.107 19.092 43.545 1.00 25.20 461 SER A O 1
ATOM 3625 N N . GLU A 1 462 ? 39.095 19.012 42.488 1.00 28.30 462 GLU A N 1
ATOM 3626 C CA . GLU A 1 462 ? 38.157 19.792 43.354 1.00 28.30 462 GLU A CA 1
ATOM 3627 C C . GLU A 1 462 ? 38.111 21.353 43.457 1.00 28.30 462 GLU A C 1
ATOM 3629 O O . GLU A 1 462 ? 39.118 22.032 43.609 1.00 28.30 462 GLU A O 1
ATOM 3634 N N . GLU A 1 463 ? 36.845 21.846 43.462 1.00 25.16 463 GLU A N 1
ATOM 3635 C CA . GLU A 1 463 ? 36.230 23.055 44.096 1.00 25.16 463 GLU A CA 1
ATOM 3636 C C . GLU A 1 463 ? 36.723 24.505 43.758 1.00 25.16 463 GLU A C 1
ATOM 3638 O O . GLU A 1 463 ? 37.827 24.705 43.273 1.00 25.16 463 GLU A O 1
ATOM 3643 N N . PHE A 1 464 ? 35.958 25.615 43.911 1.00 22.36 464 PHE A N 1
ATOM 3644 C CA . PHE A 1 464 ? 34.644 25.888 44.550 1.00 22.36 464 PHE A CA 1
ATOM 3645 C C . PHE A 1 464 ? 33.826 27.041 43.875 1.00 22.36 464 PHE A C 1
ATOM 3647 O O . PHE A 1 464 ? 34.318 27.778 43.025 1.00 22.36 464 PHE A O 1
ATOM 3654 N N . SER A 1 465 ? 32.572 27.207 44.322 1.00 22.30 465 SER A N 1
ATOM 3655 C CA . SER A 1 465 ? 31.499 28.164 43.944 1.00 22.30 465 SER A CA 1
ATOM 3656 C C . SER A 1 465 ? 31.737 29.673 44.230 1.00 22.30 465 SER A C 1
ATOM 3658 O O . SER A 1 465 ? 32.412 29.987 45.210 1.00 22.30 465 SER A O 1
ATOM 3660 N N . SER A 1 466 ? 31.062 30.606 43.509 1.00 22.17 466 SER A N 1
ATOM 3661 C CA . SER A 1 466 ? 30.045 31.548 44.091 1.00 22.17 466 SER A CA 1
ATOM 3662 C C . SER A 1 466 ? 29.523 32.701 43.184 1.00 22.17 466 SER A C 1
ATOM 3664 O O . SER A 1 466 ? 30.246 33.306 42.404 1.00 22.17 466 SER A O 1
ATOM 3666 N N . GLN A 1 467 ? 28.229 32.990 43.385 1.00 21.03 467 GLN A N 1
ATOM 3667 C CA . GLN A 1 467 ? 27.255 33.982 42.850 1.00 21.03 467 GLN A CA 1
ATOM 3668 C C . GLN A 1 467 ? 27.433 35.450 43.391 1.00 21.03 467 GLN A C 1
ATOM 3670 O O . GLN A 1 467 ? 28.430 35.648 44.089 1.00 21.03 467 GLN A O 1
ATOM 3675 N N . PRO A 1 468 ? 26.496 36.454 43.266 1.00 38.69 468 PRO A N 1
ATOM 3676 C CA . PRO A 1 468 ? 25.304 36.681 42.382 1.00 38.69 468 PRO A CA 1
ATOM 3677 C C . PRO A 1 468 ? 24.998 38.164 41.900 1.00 38.69 468 PRO A C 1
ATOM 3679 O O . PRO A 1 468 ? 25.590 39.112 42.400 1.00 38.69 468 PRO A O 1
ATOM 3682 N N . GLU A 1 469 ? 23.965 38.329 41.032 1.00 22.64 469 GLU A N 1
ATOM 3683 C CA . GLU A 1 469 ? 22.879 39.385 40.994 1.00 22.64 469 GLU A CA 1
ATOM 3684 C C . GLU A 1 469 ? 23.143 40.924 40.852 1.00 22.64 469 GLU A C 1
ATOM 3686 O O . GLU A 1 469 ? 24.294 41.346 40.960 1.00 22.64 469 GLU A O 1
ATOM 3691 N N . PRO A 1 470 ? 22.109 41.812 40.653 1.00 35.53 470 PRO A N 1
ATOM 3692 C CA . PRO A 1 470 ? 20.646 41.617 40.410 1.00 35.53 470 PRO A CA 1
ATOM 3693 C C . PRO A 1 470 ? 20.003 42.428 39.233 1.00 35.53 470 PRO A C 1
ATOM 3695 O O . PRO A 1 470 ? 20.653 43.207 38.539 1.00 35.53 470 PRO A O 1
ATOM 3698 N N . GLU A 1 471 ? 18.678 42.273 39.059 1.00 26.67 471 GLU A N 1
ATOM 3699 C CA . GLU A 1 471 ? 17.765 43.016 38.153 1.00 26.67 471 GLU A CA 1
ATOM 3700 C C . GLU A 1 471 ? 17.305 44.409 38.662 1.00 26.67 471 GLU A C 1
ATOM 3702 O O . GLU A 1 471 ? 17.421 44.709 39.850 1.00 26.67 471 GLU A O 1
ATOM 3707 N N . THR A 1 472 ? 16.641 45.221 37.812 1.00 22.80 472 THR A N 1
ATOM 3708 C CA . THR A 1 472 ? 15.394 45.955 38.187 1.00 22.80 472 THR A CA 1
ATOM 3709 C C . THR A 1 472 ? 14.610 46.543 36.991 1.00 22.80 472 THR A C 1
ATOM 3711 O O . THR A 1 472 ? 15.177 46.891 35.960 1.00 22.80 472 THR A O 1
ATOM 3714 N N . SER A 1 473 ? 13.285 46.659 37.160 1.00 21.80 473 SER A N 1
ATOM 3715 C CA . SER A 1 473 ? 12.268 47.125 36.190 1.00 21.80 473 SER A CA 1
ATOM 3716 C C . SER A 1 473 ? 11.958 48.632 36.289 1.00 21.80 473 SER A C 1
ATOM 3718 O O . SER A 1 473 ? 12.085 49.172 37.382 1.00 21.80 473 SER A O 1
ATOM 3720 N N . HIS A 1 474 ? 11.473 49.275 35.207 1.00 24.77 474 HIS A N 1
ATOM 3721 C CA . HIS A 1 474 ? 10.507 50.401 35.235 1.00 24.77 474 HIS A CA 1
ATOM 3722 C C . HIS A 1 474 ? 9.816 50.627 33.861 1.00 24.77 474 HIS A C 1
ATOM 3724 O O . HIS A 1 474 ? 10.348 50.231 32.827 1.00 24.77 474 HIS A O 1
ATOM 3730 N N . SER A 1 475 ? 8.631 51.262 33.856 1.00 24.08 475 SER A N 1
ATOM 3731 C CA . SER A 1 475 ? 7.655 51.259 32.739 1.00 24.08 475 SER A CA 1
ATOM 3732 C C . SER A 1 475 ? 7.257 52.660 32.214 1.00 24.08 475 SER A C 1
ATOM 3734 O O . SER A 1 475 ? 7.386 53.634 32.950 1.00 24.08 475 SER A O 1
ATOM 3736 N N . GLU A 1 476 ? 6.619 52.691 31.023 1.00 22.52 476 GLU A N 1
ATOM 3737 C CA . GLU A 1 476 ? 5.631 53.700 30.526 1.00 22.52 476 GLU A CA 1
ATOM 3738 C C . GLU A 1 476 ? 6.103 55.109 30.030 1.00 22.52 476 GLU A C 1
ATOM 3740 O O . GLU A 1 476 ? 7.143 55.589 30.477 1.00 22.52 476 GLU A O 1
ATOM 3745 N N . PRO A 1 477 ? 5.315 55.870 29.202 1.00 35.19 477 PRO A N 1
ATOM 3746 C CA . PRO A 1 477 ? 4.339 55.459 28.153 1.00 35.19 477 PRO A CA 1
ATOM 3747 C C . PRO A 1 477 ? 4.150 56.420 26.908 1.00 35.19 477 PRO A C 1
ATOM 3749 O O . PRO A 1 477 ? 4.730 57.496 26.841 1.00 35.19 477 PRO A O 1
ATOM 3752 N N . VAL A 1 478 ? 3.224 56.046 25.991 1.00 25.22 478 VAL A N 1
ATOM 3753 C CA . VAL A 1 478 ? 2.391 56.837 25.009 1.00 25.22 478 VAL A CA 1
ATOM 3754 C C . VAL A 1 478 ? 3.034 57.757 23.930 1.00 25.22 478 VAL A C 1
ATOM 3756 O O . VAL A 1 478 ? 3.583 58.797 24.274 1.00 25.22 478 VAL A O 1
ATOM 3759 N N . ALA A 1 479 ? 2.750 57.495 22.628 1.00 24.11 479 ALA A N 1
ATOM 3760 C CA . ALA A 1 479 ? 2.104 58.447 21.673 1.00 24.11 479 ALA A CA 1
ATOM 3761 C C . ALA A 1 479 ? 1.887 57.914 20.219 1.00 24.11 479 ALA A C 1
ATOM 3763 O O . ALA A 1 479 ? 2.811 57.847 19.417 1.00 24.11 479 ALA A O 1
ATOM 3764 N N . ASP A 1 480 ? 0.620 57.612 19.917 1.00 25.78 480 ASP A N 1
ATOM 3765 C CA . ASP A 1 480 ? -0.144 57.613 18.642 1.00 25.78 480 ASP A CA 1
ATOM 3766 C C . ASP A 1 480 ? 0.439 58.285 17.359 1.00 25.78 480 ASP A C 1
ATOM 3768 O O . ASP A 1 480 ? 0.724 59.483 17.398 1.00 25.78 480 ASP A O 1
ATOM 3772 N N . GLN A 1 481 ? 0.492 57.553 16.218 1.00 27.25 481 GLN A N 1
ATOM 3773 C CA . GLN A 1 481 ? 0.292 58.029 14.816 1.00 27.25 481 GLN A CA 1
ATOM 3774 C C . GLN A 1 481 ? -0.196 56.883 13.883 1.00 27.25 481 GLN A C 1
ATOM 3776 O O . GLN A 1 481 ? 0.200 55.733 14.058 1.00 27.25 481 GLN A O 1
ATOM 3781 N N . ASN A 1 482 ? -1.031 57.206 12.878 1.00 25.77 482 ASN A N 1
ATOM 3782 C CA . ASN A 1 482 ? -1.750 56.265 11.990 1.00 25.77 482 ASN A CA 1
ATOM 3783 C C . ASN A 1 482 ? -1.098 56.000 10.610 1.00 25.77 482 ASN A C 1
ATOM 3785 O O . ASN A 1 482 ? -0.528 56.916 10.023 1.00 25.77 482 ASN A O 1
ATOM 3789 N N . GLU A 1 483 ? -1.403 54.807 10.062 1.00 26.22 483 GLU A N 1
ATOM 3790 C CA . GLU A 1 483 ? -1.438 54.403 8.629 1.00 26.22 483 GLU A CA 1
ATOM 3791 C C . GLU A 1 483 ? -0.120 54.363 7.805 1.00 26.22 483 GLU A C 1
ATOM 3793 O O . GLU A 1 483 ? 0.839 55.062 8.134 1.00 26.22 483 GLU A O 1
ATOM 3798 N N . PRO A 1 484 ? -0.043 53.563 6.705 1.00 27.98 484 PRO A N 1
ATOM 3799 C CA . PRO A 1 484 ? 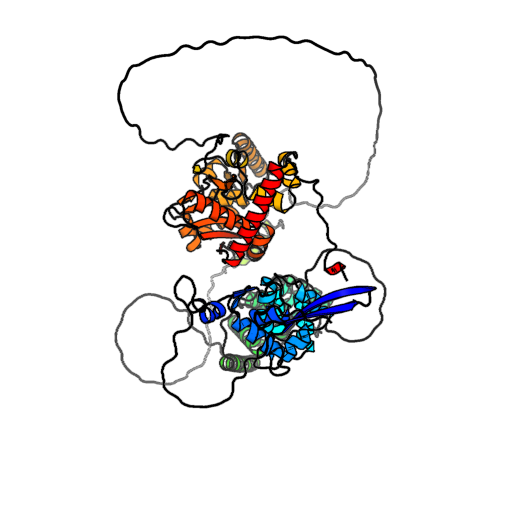-1.116 52.809 6.030 1.00 27.98 484 PRO A CA 1
ATOM 3800 C C . PRO A 1 484 ? -0.911 51.278 5.947 1.00 27.98 484 PRO A C 1
ATOM 3802 O O . PRO A 1 484 ? 0.152 50.748 6.262 1.00 27.98 484 PRO A O 1
ATOM 3805 N N . GLU A 1 485 ? -1.936 50.576 5.452 1.00 36.69 485 GLU A N 1
ATOM 3806 C CA . GLU A 1 485 ? -1.877 49.155 5.081 1.00 36.69 485 GLU A CA 1
ATOM 3807 C C . GLU A 1 485 ? -0.804 48.879 4.007 1.00 36.69 485 GLU A C 1
ATOM 3809 O O . GLU A 1 485 ? -0.772 49.513 2.949 1.00 36.69 485 GLU A O 1
ATOM 3814 N N . THR A 1 486 ? 0.033 47.867 4.245 1.00 25.38 486 THR A N 1
ATOM 3815 C CA . THR A 1 486 ? 0.843 47.196 3.214 1.00 25.38 486 THR A CA 1
ATOM 3816 C C . THR A 1 486 ? 0.321 45.776 3.001 1.00 25.38 486 THR A C 1
ATOM 3818 O O . THR A 1 486 ? -0.161 45.177 3.963 1.00 25.38 486 THR A O 1
ATOM 3821 N N . PRO A 1 487 ? 0.389 45.233 1.770 1.00 26.17 487 PRO A N 1
ATOM 3822 C CA . PRO A 1 487 ? -0.257 43.966 1.440 1.00 26.17 487 PRO A CA 1
ATOM 3823 C C . PRO A 1 487 ? 0.314 42.816 2.269 1.00 26.17 487 PRO A C 1
ATOM 3825 O O . PRO A 1 487 ? 1.506 42.814 2.572 1.00 26.17 487 PRO A O 1
ATOM 3828 N N . GLU A 1 488 ? -0.540 41.845 2.605 1.00 30.20 488 GLU A N 1
ATOM 3829 C CA . GLU A 1 488 ? -0.153 40.627 3.318 1.00 30.20 488 GLU A CA 1
ATOM 3830 C C . GLU A 1 488 ? 0.979 39.915 2.567 1.00 30.20 488 GLU A C 1
ATOM 3832 O O . GLU A 1 488 ? 0.772 39.257 1.546 1.00 30.20 488 GLU A O 1
ATOM 3837 N N . THR A 1 489 ? 2.200 40.077 3.070 1.00 30.08 489 THR A N 1
ATOM 3838 C CA . THR A 1 489 ? 3.354 39.295 2.643 1.00 30.08 489 THR A CA 1
ATOM 3839 C C . THR A 1 489 ? 3.133 37.861 3.108 1.00 30.08 489 THR A C 1
ATOM 3841 O O . THR A 1 489 ? 2.857 37.644 4.291 1.00 30.08 489 THR A O 1
ATOM 3844 N N . GLU A 1 490 ? 3.259 36.884 2.205 1.00 34.94 490 GLU A N 1
ATOM 3845 C CA . GLU A 1 490 ? 3.227 35.468 2.584 1.00 34.94 490 GLU A CA 1
ATOM 3846 C C . GLU A 1 490 ? 4.225 35.228 3.733 1.00 34.94 490 GLU A C 1
ATOM 3848 O O . GLU A 1 490 ? 5.368 35.689 3.643 1.00 34.94 490 GLU A O 1
ATOM 3853 N N . PRO A 1 491 ? 3.819 34.565 4.832 1.00 35.72 491 PRO A N 1
ATOM 3854 C CA . PRO A 1 491 ? 4.686 34.411 5.990 1.00 35.72 491 PRO A CA 1
ATOM 3855 C C . PRO A 1 491 ? 5.921 33.591 5.611 1.00 35.72 491 PRO A C 1
ATOM 3857 O O . PRO A 1 491 ? 5.798 32.495 5.060 1.00 35.72 491 PRO A O 1
ATOM 3860 N N . GLU A 1 492 ? 7.111 34.110 5.929 1.00 36.84 492 GLU A N 1
ATOM 3861 C CA . GLU A 1 492 ? 8.353 33.364 5.726 1.00 36.84 492 GLU A CA 1
ATOM 3862 C C . GLU A 1 492 ? 8.302 32.011 6.463 1.00 36.84 492 GLU A C 1
ATOM 3864 O O . GLU A 1 492 ? 7.729 31.924 7.558 1.00 36.84 492 GLU A O 1
ATOM 3869 N N . PRO A 1 493 ? 8.888 30.943 5.885 1.00 41.25 493 PRO A N 1
ATOM 3870 C CA . PRO A 1 493 ? 8.817 29.600 6.449 1.00 41.25 493 PRO A CA 1
ATOM 3871 C C . PRO A 1 493 ? 9.405 29.571 7.863 1.00 41.25 493 PRO A C 1
ATOM 3873 O O . PRO A 1 493 ? 10.594 29.823 8.073 1.00 41.25 493 PRO A O 1
ATOM 3876 N N . GLN A 1 494 ? 8.560 29.252 8.845 1.00 48.19 494 GLN A N 1
ATOM 3877 C CA . GLN A 1 494 ? 8.945 29.262 10.253 1.00 48.19 494 GLN A CA 1
ATOM 3878 C C . GLN A 1 494 ? 9.954 28.141 10.526 1.00 48.19 494 GLN A C 1
ATOM 3880 O O . GLN A 1 494 ? 9.634 26.953 10.461 1.00 48.19 494 GLN A O 1
ATOM 3885 N N . SER A 1 495 ? 11.186 28.532 10.854 1.00 50.44 495 SER A N 1
ATOM 3886 C CA . SER A 1 495 ? 12.315 27.626 11.101 1.00 50.44 495 SER A CA 1
ATOM 3887 C C . SER A 1 495 ? 12.234 26.865 12.430 1.00 50.44 495 SER A C 1
ATOM 3889 O O . SER A 1 495 ? 13.047 25.974 12.673 1.00 50.44 495 SER A O 1
ATOM 3891 N N . HIS A 1 496 ? 11.258 27.190 13.282 1.00 54.22 496 HIS A N 1
ATOM 3892 C CA . HIS A 1 496 ? 11.016 26.544 14.567 1.00 54.22 496 HIS A CA 1
ATOM 3893 C C . HIS A 1 496 ? 9.508 26.447 14.829 1.00 54.22 496 HIS A C 1
ATOM 3895 O O . HIS A 1 496 ? 8.798 27.446 14.736 1.00 54.22 496 HIS A O 1
ATOM 3901 N N . VAL A 1 497 ? 9.023 25.261 15.206 1.00 60.69 497 VAL A N 1
ATOM 3902 C CA . VAL A 1 497 ? 7.673 25.096 15.769 1.00 60.69 497 VAL A CA 1
ATOM 3903 C C . VAL A 1 497 ? 7.737 25.498 17.246 1.00 60.69 497 VAL A C 1
ATOM 3905 O O . VAL A 1 497 ? 8.547 24.911 17.958 1.00 60.69 497 VAL A O 1
ATOM 3908 N N . PRO A 1 498 ? 6.950 26.473 17.739 1.00 65.81 498 PRO A N 1
ATOM 3909 C CA . PRO A 1 498 ? 6.955 26.827 19.159 1.00 65.81 498 PRO A CA 1
ATOM 3910 C C . PRO A 1 498 ? 6.658 25.613 20.051 1.00 65.81 498 PRO A C 1
ATOM 3912 O O . PRO A 1 498 ? 5.776 24.817 19.725 1.00 65.81 498 PRO A O 1
ATOM 3915 N N . ASP A 1 499 ? 7.345 25.499 21.191 1.00 62.31 499 ASP A N 1
ATOM 3916 C CA . ASP A 1 499 ? 7.082 24.432 22.174 1.00 62.31 499 ASP A CA 1
ATOM 3917 C C . ASP A 1 499 ? 5.621 24.464 22.667 1.00 62.31 499 ASP A C 1
ATOM 3919 O O . ASP A 1 499 ? 5.011 23.424 22.917 1.00 62.31 499 ASP A O 1
ATOM 3923 N N . ASP A 1 500 ? 5.036 25.666 22.693 1.00 67.19 500 ASP A N 1
ATOM 3924 C CA . ASP A 1 500 ? 3.664 25.967 23.105 1.00 67.19 500 ASP A CA 1
ATOM 3925 C C . ASP A 1 500 ? 2.635 25.850 21.955 1.00 67.19 500 ASP A C 1
ATOM 3927 O O . ASP A 1 500 ? 1.633 26.576 21.947 1.00 67.19 500 ASP A O 1
ATOM 3931 N N . ILE A 1 501 ? 2.871 25.005 20.937 1.00 81.31 501 ILE A N 1
ATOM 3932 C CA . ILE A 1 501 ? 1.973 24.930 19.770 1.00 81.31 501 ILE A CA 1
ATOM 3933 C C . ILE A 1 501 ? 0.528 24.613 20.185 1.00 81.31 501 ILE A C 1
ATOM 3935 O O . ILE A 1 501 ? 0.259 23.725 20.998 1.00 81.31 501 ILE A O 1
ATOM 3939 N N . GLN A 1 502 ? -0.417 25.354 19.611 1.00 85.00 502 GLN A N 1
ATOM 3940 C CA . GLN A 1 502 ? -1.838 25.200 19.897 1.00 85.00 502 GLN A CA 1
ATOM 3941 C C . GLN A 1 502 ? -2.491 24.248 18.881 1.00 85.00 502 GLN A C 1
ATOM 3943 O O . GLN A 1 502 ? -1.987 24.089 17.769 1.00 85.00 502 GLN A O 1
ATOM 3948 N N . PRO A 1 503 ? -3.627 23.615 19.218 1.00 91.12 503 PRO A N 1
ATOM 3949 C CA . PRO A 1 503 ? -4.462 22.935 18.233 1.00 91.12 503 PRO A CA 1
ATOM 3950 C C . PRO A 1 503 ? -4.840 23.869 17.073 1.00 91.12 503 PRO A C 1
ATOM 3952 O O . PRO A 1 503 ? -5.313 24.984 17.297 1.00 91.12 503 PRO A O 1
ATOM 3955 N N . GLY A 1 504 ? -4.641 23.418 15.835 1.00 91.31 504 GLY A N 1
ATOM 3956 C CA . GLY A 1 504 ? -4.838 24.227 14.635 1.00 91.31 504 GLY A CA 1
ATOM 3957 C C . GLY A 1 504 ? -4.071 23.707 13.419 1.00 91.31 504 GLY A C 1
ATOM 3958 O O . GLY A 1 504 ? -3.399 22.675 13.473 1.00 91.31 504 GLY A O 1
ATOM 3959 N N . ILE A 1 505 ? -4.174 24.446 12.313 1.00 91.38 505 ILE A N 1
ATOM 3960 C CA . ILE A 1 505 ? -3.408 24.207 11.087 1.00 91.38 505 ILE A CA 1
ATOM 3961 C C . ILE A 1 505 ? -2.264 25.217 10.959 1.00 91.38 505 ILE A C 1
ATOM 3963 O O . ILE A 1 505 ? -2.437 26.404 11.228 1.00 91.38 505 ILE A O 1
ATOM 3967 N N . TYR A 1 506 ? -1.106 24.734 10.518 1.00 90.88 506 TYR A N 1
ATOM 3968 C CA . TYR A 1 506 ? 0.121 25.501 10.363 1.00 90.88 506 TYR A CA 1
ATOM 3969 C C . TYR A 1 506 ? 0.682 25.309 8.951 1.00 90.88 506 TYR A C 1
ATOM 3971 O O . TYR A 1 506 ? 0.949 24.188 8.506 1.00 90.88 506 TYR A O 1
ATOM 3979 N N . PHE A 1 507 ? 0.859 26.427 8.249 1.00 89.00 507 PHE A N 1
ATOM 3980 C CA . PHE A 1 507 ? 1.397 26.498 6.890 1.00 89.00 507 PHE A CA 1
ATOM 3981 C C . PHE A 1 507 ? 2.889 26.857 6.925 1.00 89.00 507 PHE A C 1
ATOM 3983 O O . PHE A 1 507 ? 3.341 27.516 7.858 1.00 89.00 507 PHE A O 1
ATOM 3990 N N . GLY A 1 508 ? 3.662 26.428 5.923 1.00 81.94 508 GLY A N 1
ATOM 3991 C CA . GLY A 1 508 ? 5.079 26.806 5.796 1.00 81.94 508 GLY A CA 1
ATOM 3992 C C . GLY A 1 508 ? 6.026 26.225 6.857 1.00 81.94 508 GLY A C 1
ATOM 3993 O O . GLY A 1 508 ? 7.180 26.640 6.932 1.00 81.94 508 GLY A O 1
ATOM 3994 N N . VAL A 1 509 ? 5.573 25.264 7.671 1.00 84.75 509 VAL A N 1
ATOM 3995 C CA . VAL A 1 509 ? 6.425 24.551 8.637 1.00 84.75 509 VAL A CA 1
ATOM 3996 C C . VAL A 1 509 ? 7.412 23.666 7.873 1.00 84.75 509 VAL A C 1
ATOM 3998 O O . VAL A 1 509 ? 6.994 22.805 7.089 1.00 84.75 509 VAL A O 1
ATOM 4001 N N . THR A 1 510 ? 8.715 23.838 8.108 1.00 83.38 510 THR A N 1
ATOM 4002 C CA . THR A 1 510 ? 9.747 23.003 7.467 1.00 83.38 510 THR A CA 1
ATOM 4003 C C . THR A 1 510 ? 9.587 21.531 7.859 1.00 83.38 510 THR A C 1
ATOM 4005 O O . THR A 1 510 ? 9.004 21.203 8.897 1.00 83.38 510 THR A O 1
ATOM 4008 N N . ASN A 1 511 ? 10.079 20.611 7.028 1.00 82.25 511 ASN A N 1
ATOM 4009 C CA . ASN A 1 511 ? 9.946 19.181 7.311 1.00 82.25 511 ASN A CA 1
ATOM 4010 C C . ASN A 1 511 ? 10.711 18.788 8.590 1.00 82.25 511 ASN A C 1
ATOM 4012 O O . ASN A 1 511 ? 10.246 17.994 9.408 1.00 82.25 511 ASN A O 1
ATOM 4016 N N . GLU A 1 512 ? 11.861 19.420 8.799 1.00 81.88 512 GLU A N 1
ATOM 4017 C CA . GLU A 1 512 ? 12.737 19.254 9.953 1.00 81.88 512 GLU A CA 1
ATOM 4018 C C . GLU A 1 512 ? 12.037 19.738 11.231 1.00 81.88 512 GLU A C 1
ATOM 4020 O O . GLU A 1 512 ? 11.992 19.003 12.219 1.00 81.88 512 GLU A O 1
ATOM 4025 N N . ALA A 1 513 ? 11.409 20.921 11.196 1.00 84.62 513 ALA A N 1
ATOM 4026 C CA . ALA A 1 513 ? 10.651 21.456 12.325 1.00 84.62 513 ALA A CA 1
ATOM 4027 C C . ALA A 1 513 ? 9.376 20.637 12.610 1.00 84.62 513 ALA A C 1
ATOM 4029 O O . ALA A 1 513 ? 9.048 20.403 13.774 1.00 84.62 513 ALA A O 1
ATOM 4030 N N . TYR A 1 514 ? 8.699 20.116 11.578 1.00 87.62 514 TYR A N 1
ATOM 4031 C CA . TYR A 1 514 ? 7.570 19.194 11.752 1.00 87.62 514 TYR A CA 1
ATOM 4032 C C . TYR A 1 514 ? 7.988 17.878 12.426 1.00 87.62 514 TYR A C 1
ATOM 4034 O O . TYR A 1 514 ? 7.279 17.382 13.301 1.00 87.62 514 TYR A O 1
ATOM 4042 N N . HIS A 1 515 ? 9.140 17.303 12.071 1.00 84.06 515 HIS A N 1
ATOM 4043 C CA . HIS A 1 515 ? 9.622 16.089 12.733 1.00 84.06 515 HIS A CA 1
ATOM 4044 C C . HIS A 1 515 ? 10.132 16.354 14.158 1.00 84.06 515 HIS A C 1
ATOM 4046 O O . HIS A 1 515 ? 9.878 15.531 15.045 1.00 84.06 515 HIS A O 1
ATOM 4052 N N . ALA A 1 516 ? 10.782 17.496 14.398 1.00 84.19 516 ALA A N 1
ATOM 4053 C CA . ALA A 1 516 ? 11.340 17.874 15.697 1.00 84.19 516 ALA A CA 1
ATOM 4054 C C . ALA A 1 516 ? 10.310 18.401 16.714 1.00 84.19 516 ALA A C 1
ATOM 4056 O O . ALA A 1 516 ? 10.556 18.291 17.912 1.00 84.19 516 ALA A O 1
ATOM 4057 N N . GLY A 1 517 ? 9.177 18.952 16.263 1.00 83.62 517 GLY A N 1
ATOM 4058 C CA . GLY A 1 517 ? 8.222 19.649 17.132 1.00 83.62 517 GLY A CA 1
ATOM 4059 C C . GLY A 1 517 ? 7.553 18.777 18.213 1.00 83.62 517 GLY A C 1
ATOM 4060 O O . GLY A 1 517 ? 7.782 17.562 18.289 1.00 83.62 517 GLY A O 1
ATOM 4061 N N . PRO A 1 518 ? 6.650 19.356 19.017 1.00 88.12 518 PRO A N 1
ATOM 4062 C CA . PRO A 1 518 ? 5.856 18.619 19.997 1.00 88.12 518 PRO A CA 1
ATOM 4063 C C . PRO A 1 518 ? 4.764 17.759 19.328 1.00 88.12 518 PRO A C 1
ATOM 4065 O O . PRO A 1 518 ? 4.527 17.835 18.120 1.00 88.12 518 PRO A O 1
ATOM 4068 N N . GLY A 1 519 ? 4.083 16.941 20.135 1.00 91.19 519 GLY A N 1
ATOM 4069 C CA . GLY A 1 519 ? 2.957 16.098 19.717 1.00 91.19 519 GLY A CA 1
ATOM 4070 C C . GLY A 1 519 ? 3.344 14.766 19.059 1.00 91.19 519 GLY A C 1
ATOM 4071 O O . GLY A 1 519 ? 4.433 14.613 18.504 1.00 91.19 519 GLY A O 1
ATOM 4072 N N . VAL A 1 520 ? 2.450 13.775 19.146 1.00 94.88 520 VAL A N 1
ATOM 4073 C CA . VAL A 1 520 ? 2.685 12.416 18.634 1.00 94.88 520 VAL A CA 1
ATOM 4074 C C . VAL A 1 520 ? 2.247 12.268 17.172 1.00 94.88 520 VAL A C 1
ATOM 4076 O O . VAL A 1 520 ? 1.136 12.650 16.805 1.00 94.88 520 VAL A O 1
ATOM 4079 N N . SER A 1 521 ? 3.126 11.724 16.324 1.00 95.69 521 SER A N 1
ATOM 4080 C CA . SER A 1 521 ? 2.858 11.459 14.897 1.00 95.69 521 SER A CA 1
ATOM 4081 C C . SER A 1 521 ? 2.540 9.989 14.611 1.00 95.69 521 SER A C 1
ATOM 4083 O O . SER A 1 521 ? 2.908 9.100 15.377 1.00 95.69 521 SER A O 1
ATOM 4085 N N . LYS A 1 522 ? 1.953 9.701 13.440 1.00 95.25 522 LYS A N 1
ATOM 4086 C CA . LYS A 1 522 ? 1.697 8.320 12.978 1.00 95.25 522 LYS A CA 1
ATOM 4087 C C . LYS A 1 522 ? 2.942 7.428 13.029 1.00 95.25 522 LYS A C 1
ATOM 4089 O O . LYS A 1 522 ? 2.880 6.322 13.549 1.00 95.25 522 LYS A O 1
ATOM 4094 N N . SER A 1 523 ? 4.082 7.930 12.551 1.00 92.75 523 SER A N 1
ATOM 4095 C CA . SER A 1 523 ? 5.365 7.208 12.575 1.00 92.75 523 SER A CA 1
ATOM 4096 C C . SER A 1 523 ? 5.852 6.866 13.986 1.00 92.75 523 SER A C 1
ATOM 4098 O O . SER A 1 523 ? 6.518 5.855 14.173 1.00 92.75 523 SER A O 1
ATOM 4100 N N . GLN A 1 524 ? 5.504 7.687 14.979 1.00 94.62 524 GLN A N 1
ATOM 4101 C CA . GLN A 1 524 ? 5.807 7.428 16.383 1.00 94.62 524 GLN A CA 1
ATOM 4102 C C . GLN A 1 524 ? 4.828 6.420 16.996 1.00 94.62 524 GLN A C 1
ATOM 4104 O O . GLN A 1 524 ? 5.248 5.593 17.798 1.00 94.62 524 GLN A O 1
ATOM 4109 N N . LEU A 1 525 ? 3.547 6.436 16.607 1.00 96.06 525 LEU A N 1
ATOM 4110 C CA . LEU A 1 525 ? 2.584 5.407 17.019 1.00 96.06 525 LEU A CA 1
ATOM 4111 C C . LEU A 1 525 ? 2.899 4.032 16.411 1.00 96.06 525 LEU A C 1
ATOM 4113 O O . LEU A 1 525 ? 2.670 3.024 17.073 1.00 96.06 525 LEU A O 1
ATOM 4117 N N . ASP A 1 526 ? 3.483 3.973 15.211 1.00 95.19 526 ASP A N 1
ATOM 4118 C CA . ASP A 1 526 ? 4.005 2.719 14.651 1.00 95.19 526 ASP A CA 1
ATOM 4119 C C . ASP A 1 526 ? 5.118 2.114 15.523 1.00 95.19 526 ASP A C 1
ATOM 4121 O O . ASP A 1 526 ? 5.137 0.902 15.722 1.00 95.19 526 ASP A O 1
ATOM 4125 N N . ASP A 1 527 ? 5.990 2.937 16.118 1.00 93.44 527 ASP A N 1
ATOM 4126 C CA . ASP A 1 527 ? 7.009 2.444 17.055 1.00 93.44 527 ASP A CA 1
ATOM 4127 C C . ASP A 1 527 ? 6.378 1.869 18.325 1.00 93.44 527 ASP A C 1
ATOM 4129 O O . ASP A 1 527 ? 6.765 0.793 18.774 1.00 93.44 527 ASP A O 1
ATOM 4133 N N . ILE A 1 528 ? 5.361 2.545 18.869 1.00 94.56 528 ILE A N 1
ATOM 4134 C CA . ILE A 1 528 ? 4.581 2.063 20.020 1.00 94.56 528 ILE A CA 1
ATOM 4135 C C . ILE A 1 528 ? 3.867 0.740 19.697 1.00 94.56 528 ILE A C 1
ATOM 4137 O O . ILE A 1 528 ? 3.767 -0.121 20.572 1.00 94.56 528 ILE A O 1
ATOM 4141 N N . ALA A 1 529 ? 3.399 0.569 18.456 1.00 93.31 529 ALA A N 1
ATOM 4142 C CA . ALA A 1 529 ? 2.709 -0.632 17.990 1.00 93.31 529 ALA A CA 1
ATOM 4143 C C . ALA A 1 529 ? 3.623 -1.860 17.858 1.00 93.31 529 ALA A C 1
ATOM 4145 O O . ALA A 1 529 ? 3.131 -2.976 18.024 1.00 93.31 529 ALA A O 1
ATOM 4146 N N . VAL A 1 530 ? 4.915 -1.655 17.571 1.00 89.50 530 VAL A N 1
ATOM 4147 C CA . VAL A 1 530 ? 5.952 -2.699 17.644 1.00 89.50 530 VAL A CA 1
ATOM 4148 C C . VAL A 1 530 ? 6.313 -2.948 19.109 1.00 89.50 530 VAL A C 1
ATOM 4150 O O . VAL A 1 530 ? 6.058 -4.024 19.647 1.00 89.50 530 VAL A O 1
ATOM 4153 N N . CYS A 1 531 ? 6.858 -1.936 19.788 1.00 89.75 531 CYS A N 1
ATOM 4154 C CA . CYS A 1 531 ? 7.154 -1.988 21.215 1.00 89.75 531 CYS A CA 1
ATOM 4155 C C . CYS A 1 531 ? 7.335 -0.567 21.783 1.00 89.75 531 CYS A C 1
ATOM 4157 O O . CYS A 1 531 ? 8.149 0.189 21.252 1.00 89.75 531 CYS A O 1
ATOM 4159 N N . PRO A 1 532 ? 6.716 -0.190 22.920 1.00 93.19 532 PRO A N 1
ATOM 4160 C CA . PRO A 1 532 ? 6.874 1.159 23.471 1.00 93.19 532 PRO A CA 1
ATOM 4161 C C . PRO A 1 532 ? 8.322 1.567 23.808 1.00 93.19 532 PRO A C 1
ATOM 4163 O O . PRO A 1 532 ? 8.642 2.754 23.794 1.00 93.19 532 PRO A O 1
ATOM 4166 N N . ALA A 1 533 ? 9.226 0.610 24.041 1.00 92.69 533 ALA A N 1
ATOM 4167 C CA . ALA A 1 533 ? 10.655 0.880 24.218 1.00 92.69 533 ALA A CA 1
ATOM 4168 C C . ALA A 1 533 ? 11.347 1.304 22.906 1.00 92.69 533 ALA A C 1
ATOM 4170 O O . ALA A 1 533 ? 12.316 2.063 22.935 1.00 92.69 533 ALA A O 1
ATOM 4171 N N . PHE A 1 534 ? 10.834 0.871 21.751 1.00 91.00 534 PHE A N 1
ATOM 4172 C CA . PHE A 1 534 ? 11.376 1.201 20.431 1.00 91.00 534 PHE A CA 1
ATOM 4173 C C . PHE A 1 534 ? 11.215 2.693 20.101 1.00 91.00 534 PHE A C 1
ATOM 4175 O O . PHE A 1 534 ? 12.109 3.296 19.510 1.00 91.00 534 PHE A O 1
ATOM 4182 N N . TYR A 1 535 ? 10.140 3.324 20.590 1.00 91.62 535 TYR A N 1
ATOM 4183 C CA . TYR A 1 535 ? 9.944 4.778 20.535 1.00 91.62 535 TYR A CA 1
ATOM 4184 C C . TYR A 1 535 ? 11.040 5.550 21.291 1.00 91.62 535 TYR A C 1
ATOM 4186 O O . TYR A 1 535 ? 11.524 6.573 20.806 1.00 91.62 535 TYR A O 1
ATOM 4194 N N . GLN A 1 536 ? 11.466 5.062 22.465 1.00 90.94 536 GLN A N 1
ATOM 4195 C CA . GLN A 1 536 ? 12.599 5.658 23.184 1.00 90.94 536 GLN A CA 1
ATOM 4196 C C . GLN A 1 536 ? 13.914 5.404 22.446 1.00 90.94 536 GLN A C 1
ATOM 4198 O O . GLN A 1 536 ? 14.687 6.336 22.231 1.00 90.94 536 GLN A O 1
ATOM 4203 N N . TRP A 1 537 ? 14.142 4.161 22.008 1.00 92.44 537 TRP A N 1
ATOM 4204 C CA . TRP A 1 537 ? 15.331 3.786 21.246 1.00 92.44 537 TRP A CA 1
ATOM 4205 C C . TRP A 1 537 ? 15.508 4.665 20.004 1.00 92.44 537 TRP A C 1
ATOM 4207 O O . TRP A 1 537 ? 16.574 5.248 19.845 1.00 92.44 537 TRP A O 1
ATOM 4217 N N . ARG A 1 538 ? 14.471 4.868 19.180 1.00 89.81 538 ARG A N 1
ATOM 4218 C CA . ARG A 1 538 ? 14.569 5.696 17.964 1.00 89.81 538 ARG A CA 1
ATOM 4219 C C . ARG A 1 538 ? 14.927 7.160 18.254 1.00 89.81 538 ARG A C 1
ATOM 4221 O O . ARG A 1 538 ? 15.560 7.792 17.416 1.00 89.81 538 ARG A O 1
ATOM 4228 N N . LYS A 1 539 ? 14.556 7.700 19.421 1.00 86.44 539 LYS A N 1
ATOM 4229 C CA . LYS A 1 539 ? 14.939 9.062 19.837 1.00 86.44 539 LYS A CA 1
ATOM 4230 C C . LYS A 1 539 ? 16.381 9.174 20.334 1.00 86.44 539 LYS A C 1
ATOM 4232 O O . LYS A 1 539 ? 16.963 10.247 20.227 1.00 86.44 539 LYS A O 1
ATOM 4237 N N . SER A 1 540 ? 16.924 8.113 20.929 1.00 87.62 540 SER A N 1
ATOM 4238 C CA . SER A 1 540 ? 18.245 8.129 21.578 1.00 87.62 540 SER A CA 1
ATOM 4239 C C . SER A 1 540 ? 19.343 7.416 20.785 1.00 87.62 540 SER A C 1
ATOM 4241 O O . SER A 1 540 ? 20.518 7.570 21.109 1.00 87.62 540 SER A O 1
ATOM 4243 N N . ALA A 1 541 ? 18.987 6.621 19.776 1.00 90.31 541 ALA A N 1
ATOM 4244 C CA . ALA A 1 541 ? 19.938 5.910 18.935 1.00 90.31 541 ALA A CA 1
ATOM 4245 C C . ALA A 1 541 ? 20.714 6.883 18.024 1.00 90.31 541 ALA A C 1
ATOM 4247 O O . ALA A 1 541 ? 20.122 7.813 17.472 1.00 90.31 541 ALA A O 1
ATOM 4248 N N . PRO A 1 542 ? 22.028 6.670 17.825 1.00 88.94 542 PRO A N 1
ATOM 4249 C CA . PRO A 1 542 ? 22.813 7.475 16.898 1.00 88.94 542 PRO A CA 1
ATOM 4250 C C . PRO A 1 542 ? 22.370 7.228 15.450 1.00 88.94 542 PRO A C 1
ATOM 4252 O O . PRO A 1 542 ? 22.116 6.090 15.050 1.00 88.94 542 PRO A O 1
ATOM 4255 N N . VAL A 1 543 ? 22.323 8.296 14.652 1.00 85.44 543 VAL A N 1
ATOM 4256 C CA . VAL A 1 543 ? 21.986 8.239 13.223 1.00 85.44 543 VAL A CA 1
ATOM 4257 C C . VAL A 1 543 ? 23.268 8.194 12.393 1.00 85.44 543 VAL A C 1
ATOM 4259 O O . VAL A 1 543 ? 24.136 9.053 12.529 1.00 85.44 543 VAL A O 1
ATOM 4262 N N . ASP A 1 544 ? 23.367 7.207 11.503 1.00 84.19 544 ASP A N 1
ATOM 4263 C CA . ASP A 1 544 ? 24.415 7.121 10.483 1.00 84.19 544 ASP A CA 1
ATOM 4264 C C . ASP A 1 544 ? 24.115 8.127 9.355 1.00 84.19 544 ASP A C 1
ATOM 4266 O O . ASP A 1 544 ? 23.306 7.866 8.456 1.00 84.19 544 ASP A O 1
ATOM 4270 N N . THR A 1 545 ? 24.745 9.301 9.443 1.00 77.62 545 THR A N 1
ATOM 4271 C CA . THR A 1 545 ? 24.549 10.436 8.525 1.00 77.62 545 THR A CA 1
ATOM 4272 C C . THR A 1 545 ? 25.179 10.235 7.147 1.00 77.62 545 THR A C 1
ATOM 4274 O O . THR A 1 545 ? 24.898 11.011 6.231 1.00 77.62 545 THR A O 1
ATOM 4277 N N . GLU A 1 546 ? 26.005 9.204 6.956 1.00 71.69 546 GLU A N 1
ATOM 4278 C CA . GLU A 1 546 ? 26.531 8.839 5.638 1.00 71.69 546 GLU A CA 1
ATOM 4279 C C . GLU A 1 546 ? 25.490 8.029 4.861 1.00 71.69 546 GLU A C 1
ATOM 4281 O O . GLU A 1 546 ? 25.244 8.299 3.684 1.00 71.69 546 GLU A O 1
ATOM 4286 N N . LYS A 1 547 ? 24.795 7.103 5.535 1.00 69.06 547 LYS A N 1
ATOM 4287 C CA . LYS A 1 547 ? 23.751 6.270 4.914 1.00 69.06 547 LYS A CA 1
ATOM 4288 C C . LYS A 1 547 ? 22.413 6.980 4.703 1.00 69.06 547 LYS A C 1
ATOM 4290 O O . LYS A 1 547 ? 21.623 6.521 3.882 1.00 69.06 547 LYS A O 1
ATOM 4295 N N . THR A 1 548 ? 22.157 8.108 5.370 1.00 63.78 548 THR A N 1
ATOM 4296 C CA . THR A 1 548 ? 20.934 8.909 5.137 1.00 63.78 548 THR A CA 1
ATOM 4297 C C . THR A 1 548 ? 20.960 9.716 3.832 1.00 63.78 548 THR A C 1
ATOM 4299 O O . THR A 1 548 ? 19.934 10.262 3.444 1.00 63.78 548 THR A O 1
ATOM 4302 N N . LYS A 1 549 ? 22.108 9.800 3.140 1.00 57.59 549 LYS A N 1
ATOM 4303 C CA . LYS A 1 549 ? 22.288 10.613 1.920 1.00 57.59 549 LYS A CA 1
ATOM 4304 C C . LYS A 1 549 ? 21.828 9.939 0.621 1.00 57.59 549 LYS A C 1
ATOM 4306 O O . LYS A 1 549 ? 21.947 10.544 -0.442 1.00 57.59 549 LYS A O 1
ATOM 4311 N N . ALA A 1 550 ? 21.341 8.699 0.674 1.00 58.88 550 ALA A N 1
ATOM 4312 C CA . ALA A 1 550 ? 20.801 8.029 -0.505 1.00 58.88 550 ALA A CA 1
ATOM 4313 C C . ALA A 1 550 ? 19.571 8.786 -1.041 1.00 58.88 550 ALA A C 1
ATOM 4315 O O . ALA A 1 550 ? 18.681 9.149 -0.274 1.00 58.88 550 ALA A O 1
ATOM 4316 N N . LEU A 1 551 ? 19.514 9.005 -2.358 1.00 61.84 551 LEU A N 1
ATOM 4317 C CA . LEU A 1 551 ? 18.381 9.661 -3.009 1.00 61.84 551 LEU A CA 1
ATOM 4318 C C . LEU A 1 551 ? 17.106 8.827 -2.823 1.00 61.84 551 LEU A C 1
ATOM 4320 O O . LEU A 1 551 ? 16.942 7.772 -3.438 1.00 61.84 551 LEU A O 1
ATOM 4324 N N . ASP A 1 552 ? 16.162 9.333 -2.032 1.00 78.06 552 ASP A N 1
ATOM 4325 C CA . ASP A 1 552 ? 14.818 8.773 -2.006 1.00 78.06 552 ASP A CA 1
ATOM 4326 C C . ASP A 1 552 ? 13.989 9.298 -3.190 1.00 78.06 552 ASP A C 1
ATOM 4328 O O . ASP A 1 552 ? 13.440 10.404 -3.176 1.00 78.06 552 ASP A O 1
ATOM 4332 N N . MET A 1 553 ? 13.857 8.450 -4.212 1.00 87.25 553 MET A N 1
ATOM 4333 C CA . MET A 1 553 ? 12.951 8.663 -5.347 1.00 87.25 553 MET A CA 1
ATOM 4334 C C . MET A 1 553 ? 11.487 8.887 -4.924 1.00 87.25 553 MET A C 1
ATOM 4336 O O . MET A 1 553 ? 10.736 9.496 -5.684 1.00 87.25 553 MET A O 1
ATOM 4340 N N . GLY A 1 554 ? 11.065 8.408 -3.745 1.00 87.69 554 GLY A N 1
ATOM 4341 C CA . GLY A 1 554 ? 9.756 8.715 -3.162 1.00 87.69 554 GLY A CA 1
ATOM 4342 C C . GLY A 1 554 ? 9.632 10.200 -2.822 1.00 87.69 554 GLY A C 1
ATOM 4343 O O . GLY A 1 554 ? 8.794 10.890 -3.396 1.00 87.69 554 GLY A O 1
ATOM 4344 N N . THR A 1 555 ? 10.521 10.712 -1.972 1.00 88.44 555 THR A N 1
ATOM 4345 C CA . THR A 1 555 ? 10.608 12.135 -1.602 1.00 88.44 555 THR A CA 1
ATOM 4346 C C . THR A 1 555 ? 10.714 13.051 -2.828 1.00 88.44 555 THR A C 1
ATOM 4348 O O . THR A 1 555 ? 10.007 14.057 -2.907 1.00 88.44 555 THR A O 1
ATOM 4351 N N . ALA A 1 556 ? 11.531 12.687 -3.825 1.00 91.62 556 ALA A N 1
ATOM 4352 C CA . ALA A 1 556 ? 11.630 13.441 -5.078 1.00 91.62 556 ALA A CA 1
ATOM 4353 C C . ALA A 1 556 ? 10.288 13.491 -5.839 1.00 91.62 556 ALA A C 1
ATOM 4355 O O . ALA A 1 556 ? 9.895 14.552 -6.324 1.00 91.62 556 ALA A O 1
ATOM 4356 N N . LEU A 1 557 ? 9.554 12.373 -5.905 1.00 94.19 557 LEU A N 1
ATOM 4357 C CA . LEU A 1 557 ? 8.242 12.286 -6.556 1.00 94.19 557 LEU A CA 1
ATOM 4358 C C . LEU A 1 557 ? 7.160 13.089 -5.823 1.00 94.19 557 LEU A C 1
ATOM 4360 O O . LEU A 1 557 ? 6.405 13.799 -6.485 1.00 94.19 557 LEU A O 1
ATOM 4364 N N . HIS A 1 558 ? 7.101 13.015 -4.489 1.00 93.12 558 HIS A N 1
ATOM 4365 C CA . HIS A 1 558 ? 6.175 13.821 -3.681 1.00 93.12 558 HIS A CA 1
ATOM 4366 C C . HIS A 1 558 ? 6.396 15.312 -3.940 1.00 93.12 558 HIS A C 1
ATOM 4368 O O . HIS A 1 558 ? 5.488 16.003 -4.399 1.00 93.12 558 HIS A O 1
ATOM 4374 N N . CYS A 1 559 ? 7.631 15.787 -3.752 1.00 93.00 559 CYS A N 1
ATOM 4375 C CA . CYS A 1 559 ? 7.979 17.192 -3.950 1.00 93.00 559 CYS A CA 1
ATOM 4376 C C . CYS A 1 559 ? 7.693 17.644 -5.397 1.00 93.00 559 CYS A C 1
ATOM 4378 O O . CYS A 1 559 ? 7.116 18.705 -5.617 1.00 93.00 559 CYS A O 1
ATOM 4380 N N . ARG A 1 560 ? 7.977 16.803 -6.402 1.00 94.69 560 ARG A N 1
ATOM 4381 C CA . ARG A 1 560 ? 7.701 17.111 -7.816 1.00 94.69 560 ARG A CA 1
ATOM 4382 C C . ARG A 1 560 ? 6.208 17.216 -8.165 1.00 94.69 560 ARG A C 1
ATOM 4384 O O . ARG A 1 560 ? 5.876 17.955 -9.098 1.00 94.69 560 ARG A O 1
ATOM 4391 N N . LEU A 1 561 ? 5.343 16.471 -7.469 1.00 95.25 561 LEU A N 1
ATOM 4392 C CA . LEU A 1 561 ? 3.884 16.455 -7.662 1.00 95.25 561 LEU A CA 1
ATOM 4393 C C . LEU A 1 561 ? 3.152 17.538 -6.856 1.00 95.25 561 LEU A C 1
ATOM 4395 O O . LEU A 1 561 ? 2.157 18.072 -7.340 1.00 95.25 561 LEU A O 1
ATOM 4399 N N . LEU A 1 562 ? 3.617 17.827 -5.639 1.00 93.69 562 LEU A N 1
ATOM 4400 C CA . LEU A 1 562 ? 2.909 18.647 -4.647 1.00 93.69 562 LEU A CA 1
ATOM 4401 C C . LEU A 1 562 ? 3.500 20.058 -4.510 1.00 93.69 562 LEU A C 1
ATOM 4403 O O . LEU A 1 562 ? 2.762 21.017 -4.300 1.00 93.69 562 LEU A O 1
ATOM 4407 N N . GLU A 1 563 ? 4.818 20.196 -4.658 1.00 91.50 563 GLU A N 1
ATOM 4408 C CA . GLU A 1 563 ? 5.566 21.435 -4.419 1.00 91.50 563 GLU A CA 1
ATOM 4409 C C . GLU A 1 563 ? 6.561 21.713 -5.572 1.00 91.50 563 GLU A C 1
ATOM 4411 O O . GLU A 1 563 ? 7.779 21.750 -5.370 1.00 91.50 563 GLU A O 1
ATOM 4416 N N . PRO A 1 564 ? 6.089 21.908 -6.820 1.00 89.19 564 PRO A N 1
ATOM 4417 C CA . PRO A 1 564 ? 6.953 21.966 -8.005 1.00 89.19 564 PRO A CA 1
ATOM 4418 C C . PRO A 1 564 ? 7.981 23.112 -7.994 1.00 89.19 564 PRO A C 1
ATOM 4420 O O . PRO A 1 564 ? 8.964 23.055 -8.738 1.00 89.19 564 PRO A O 1
ATOM 4423 N N . ASP A 1 565 ? 7.783 24.142 -7.169 1.00 88.94 565 ASP A N 1
ATOM 4424 C CA . ASP A 1 565 ? 8.749 25.224 -6.967 1.00 88.94 565 ASP A CA 1
ATOM 4425 C C . ASP A 1 565 ? 9.779 24.918 -5.868 1.00 88.94 565 ASP A C 1
ATOM 4427 O O . ASP A 1 565 ? 10.952 25.255 -6.044 1.00 88.94 565 ASP A O 1
ATOM 4431 N N . GLU A 1 566 ? 9.412 24.185 -4.810 1.00 87.38 566 GLU A N 1
ATOM 4432 C CA . GLU A 1 566 ? 10.385 23.625 -3.856 1.00 87.38 566 GLU A CA 1
ATOM 4433 C C . GLU A 1 566 ? 11.242 22.539 -4.502 1.00 87.38 566 GLU A C 1
ATOM 4435 O O . GLU A 1 566 ? 12.440 22.460 -4.233 1.00 87.38 566 GLU A O 1
ATOM 4440 N N . PHE A 1 567 ? 10.692 21.763 -5.441 1.00 89.69 567 PHE A N 1
ATOM 4441 C CA . PHE A 1 567 ? 11.464 20.763 -6.178 1.00 89.69 567 PHE A CA 1
ATOM 4442 C C . PHE A 1 567 ? 12.699 21.383 -6.861 1.00 89.69 567 PHE A C 1
ATOM 4444 O O . PHE A 1 567 ? 13.807 20.862 -6.739 1.00 89.69 567 PHE A O 1
ATOM 4451 N N . LYS A 1 568 ? 12.547 22.561 -7.485 1.00 87.19 568 LYS A N 1
ATOM 4452 C CA . LYS A 1 568 ? 13.648 23.324 -8.116 1.00 87.19 568 LYS A CA 1
ATOM 4453 C C . LYS A 1 568 ? 14.650 23.883 -7.094 1.00 87.19 568 LYS A C 1
ATOM 4455 O O . LYS A 1 568 ? 15.811 24.145 -7.429 1.00 87.19 568 LYS A O 1
ATOM 4460 N N . LYS A 1 569 ? 14.219 24.111 -5.850 1.00 87.94 569 LYS A N 1
ATOM 4461 C CA . LYS A 1 569 ? 15.076 24.566 -4.743 1.00 87.94 569 LYS A CA 1
ATOM 4462 C C . LYS A 1 569 ? 15.834 23.407 -4.096 1.00 87.94 569 LYS A C 1
ATOM 4464 O O . LYS A 1 569 ? 16.979 23.613 -3.718 1.00 87.94 569 LYS A O 1
ATOM 4469 N N . ARG A 1 570 ? 15.248 22.209 -4.021 1.00 85.44 570 ARG A N 1
ATOM 4470 C CA . ARG A 1 570 ? 15.798 21.046 -3.299 1.00 85.44 570 ARG A CA 1
ATOM 4471 C C . ARG A 1 570 ? 16.590 20.069 -4.172 1.00 85.44 570 ARG A C 1
ATOM 4473 O O . ARG A 1 570 ? 17.528 19.458 -3.667 1.00 85.44 570 ARG A O 1
ATOM 4480 N N . PHE A 1 571 ? 16.259 19.943 -5.458 1.00 88.50 571 PHE A N 1
ATOM 4481 C CA . PHE A 1 571 ? 16.849 18.950 -6.361 1.00 88.50 571 PHE A CA 1
ATOM 4482 C C . PHE A 1 571 ? 17.561 19.587 -7.562 1.00 88.50 571 PHE A C 1
ATOM 4484 O O . PHE A 1 571 ? 17.184 20.657 -8.045 1.00 88.50 571 PHE A O 1
ATOM 4491 N N . ILE A 1 572 ? 18.593 18.904 -8.062 1.00 87.38 572 ILE A N 1
ATOM 4492 C CA . ILE A 1 572 ? 19.266 19.196 -9.335 1.00 87.38 572 ILE A CA 1
ATOM 4493 C C . ILE A 1 572 ? 19.277 17.908 -10.158 1.00 87.38 572 ILE A C 1
ATOM 4495 O O . ILE A 1 572 ? 19.783 16.896 -9.686 1.00 87.38 572 ILE A O 1
ATOM 4499 N N . ILE A 1 573 ? 18.771 17.941 -11.391 1.00 87.75 573 ILE A N 1
ATOM 4500 C CA . ILE A 1 573 ? 18.939 16.831 -12.338 1.00 87.75 573 ILE A CA 1
ATOM 4501 C C . ILE A 1 573 ? 20.249 17.056 -13.096 1.00 87.75 573 ILE A C 1
ATOM 4503 O O . ILE A 1 573 ? 20.408 18.066 -13.783 1.00 87.75 573 ILE A O 1
ATOM 4507 N N . ALA A 1 574 ? 21.190 16.128 -12.948 1.00 86.75 574 ALA A N 1
ATOM 4508 C CA . ALA A 1 574 ? 22.458 16.138 -13.657 1.00 86.75 574 ALA A CA 1
ATOM 4509 C C . ALA A 1 574 ? 22.253 15.897 -15.165 1.00 86.75 574 ALA A C 1
ATOM 4511 O O . ALA A 1 574 ? 21.390 15.095 -15.538 1.00 86.75 574 ALA A O 1
ATOM 4512 N N . PRO A 1 575 ? 23.045 16.541 -16.043 1.00 87.00 575 PRO A N 1
ATOM 4513 C CA . PRO A 1 575 ? 23.034 16.230 -17.468 1.00 87.00 575 PRO A CA 1
ATOM 4514 C C . PRO A 1 575 ? 23.587 14.817 -17.734 1.00 87.00 575 PRO A C 1
ATOM 4516 O O . PRO A 1 575 ? 24.123 14.145 -16.851 1.00 87.00 575 PRO A O 1
ATOM 4519 N N . GLU A 1 576 ? 23.427 14.333 -18.964 1.00 86.88 576 GLU A N 1
ATOM 4520 C CA . GLU A 1 576 ? 23.950 13.027 -19.368 1.00 86.88 576 GLU A CA 1
ATOM 4521 C C . GLU A 1 576 ? 25.457 13.111 -19.659 1.00 86.88 576 GLU A C 1
ATOM 4523 O O . GLU A 1 576 ? 25.877 13.789 -20.595 1.00 86.88 576 GLU A O 1
ATOM 4528 N N . PHE A 1 577 ? 26.272 12.416 -18.859 1.00 86.56 577 PHE A N 1
ATOM 4529 C CA . PHE A 1 577 ? 27.731 12.387 -18.998 1.00 86.56 577 PHE A CA 1
ATOM 4530 C C . PHE A 1 577 ? 28.217 11.110 -19.688 1.00 86.56 577 PHE A C 1
ATOM 4532 O O . PHE A 1 577 ? 27.841 9.994 -19.315 1.00 86.56 577 PHE A O 1
ATOM 4539 N N . ASN A 1 578 ? 29.142 11.243 -20.642 1.00 84.81 578 ASN A N 1
ATOM 4540 C CA . ASN A 1 578 ? 29.753 10.083 -21.288 1.00 84.81 578 ASN A CA 1
ATOM 4541 C C . ASN A 1 578 ? 30.862 9.467 -20.416 1.00 84.81 578 ASN A C 1
ATOM 4543 O O . ASN A 1 578 ? 32.054 9.675 -20.640 1.00 84.81 578 ASN A O 1
ATOM 4547 N N . ARG A 1 579 ? 30.467 8.621 -19.460 1.00 81.75 579 ARG A N 1
ATOM 4548 C CA . ARG A 1 579 ? 31.371 7.897 -18.541 1.00 81.75 579 ARG A CA 1
ATOM 4549 C C . ARG A 1 579 ? 32.409 6.981 -19.217 1.00 81.75 579 ARG A C 1
ATOM 4551 O O . ARG A 1 579 ? 33.258 6.420 -18.521 1.00 81.75 579 ARG A O 1
ATOM 4558 N N . ARG A 1 580 ? 32.365 6.787 -20.544 1.00 78.50 580 ARG A N 1
ATOM 4559 C CA . ARG A 1 580 ? 33.372 6.010 -21.293 1.00 78.50 580 ARG A CA 1
ATOM 4560 C C . ARG A 1 580 ? 34.600 6.836 -21.686 1.00 78.50 580 ARG A C 1
ATOM 4562 O O . ARG A 1 580 ? 35.642 6.239 -21.936 1.00 78.50 580 ARG A O 1
ATOM 4569 N N . THR A 1 581 ? 34.514 8.167 -21.723 1.00 87.94 581 THR A N 1
ATOM 4570 C CA . THR A 1 581 ? 35.653 9.046 -22.043 1.00 87.94 581 THR A CA 1
ATOM 4571 C C . THR A 1 581 ? 36.267 9.641 -20.775 1.00 87.94 581 THR A C 1
ATOM 4573 O O . THR A 1 581 ? 35.606 9.754 -19.744 1.00 87.94 581 THR A O 1
ATOM 4576 N N . THR A 1 582 ? 37.544 10.031 -20.829 1.00 83.06 582 THR A N 1
ATOM 4577 C CA . THR A 1 582 ? 38.190 10.756 -19.719 1.00 83.06 582 THR A CA 1
ATOM 4578 C C . THR A 1 582 ? 37.519 12.113 -19.500 1.00 83.06 582 THR A C 1
ATOM 4580 O O . THR A 1 582 ? 37.145 12.423 -18.375 1.00 83.06 582 THR A O 1
ATOM 4583 N N . ALA A 1 583 ? 37.246 12.846 -20.588 1.00 83.12 583 ALA A N 1
ATOM 4584 C CA . ALA A 1 583 ? 36.548 14.130 -20.549 1.00 83.12 583 ALA A CA 1
ATOM 4585 C C . ALA A 1 583 ? 35.163 14.036 -19.884 1.00 83.12 583 ALA A C 1
ATOM 4587 O O . ALA A 1 583 ? 34.867 14.826 -19.001 1.00 83.12 583 ALA A O 1
ATOM 4588 N N . GLY A 1 584 ? 34.344 13.026 -20.206 1.00 81.69 584 GLY A N 1
ATOM 4589 C CA . GLY A 1 584 ? 33.018 12.875 -19.595 1.00 81.69 584 GLY A CA 1
ATOM 4590 C C . GLY A 1 584 ? 33.060 12.542 -18.097 1.00 81.69 584 GLY A C 1
ATOM 4591 O O . GLY A 1 584 ? 32.142 12.902 -17.364 1.00 81.69 584 GLY A O 1
ATOM 4592 N N . LYS A 1 585 ? 34.138 11.906 -17.613 1.00 83.94 585 LYS A N 1
ATOM 4593 C CA . LYS A 1 585 ? 34.382 11.710 -16.170 1.00 83.94 585 LYS A CA 1
ATOM 4594 C C . LYS A 1 585 ? 34.860 12.992 -15.486 1.00 83.94 585 LYS A C 1
ATOM 4596 O O . LYS A 1 585 ? 34.517 13.226 -14.332 1.00 83.94 585 LYS A O 1
ATOM 4601 N N . GLU A 1 586 ? 35.655 13.805 -16.178 1.00 85.06 586 GLU A N 1
ATOM 4602 C CA . GLU A 1 586 ? 36.095 15.121 -15.699 1.00 85.06 586 GLU A CA 1
ATOM 4603 C C . GLU A 1 586 ? 34.921 16.112 -15.645 1.00 85.06 586 GLU A C 1
ATOM 4605 O O . GLU A 1 586 ? 34.781 16.821 -14.654 1.00 85.06 586 GLU A O 1
ATOM 4610 N N . GLU A 1 587 ? 34.027 16.092 -16.637 1.00 85.50 587 GLU A N 1
ATOM 4611 C CA . GLU A 1 587 ? 32.766 16.847 -16.663 1.00 85.50 587 GLU A CA 1
ATOM 4612 C C . GLU A 1 587 ? 31.814 16.423 -15.536 1.00 85.50 587 GLU A C 1
ATOM 4614 O O . GLU A 1 587 ? 31.315 17.282 -14.809 1.00 85.50 587 GLU A O 1
ATOM 4619 N N . GLU A 1 588 ? 31.598 15.114 -15.340 1.00 84.31 588 GLU A N 1
ATOM 4620 C CA . GLU A 1 588 ? 30.778 14.592 -14.236 1.00 84.31 588 GLU A CA 1
ATOM 4621 C C . GLU A 1 588 ? 31.343 15.015 -12.873 1.00 84.31 588 GLU A C 1
ATOM 4623 O O . GLU A 1 588 ? 30.606 15.485 -12.004 1.00 84.31 588 GLU A O 1
ATOM 4628 N N . LYS A 1 589 ? 32.665 14.912 -12.697 1.00 83.31 589 LYS A N 1
ATOM 4629 C CA . LYS A 1 589 ? 33.345 15.329 -11.469 1.00 83.31 589 LYS A CA 1
ATOM 4630 C C . LYS A 1 589 ? 33.239 16.842 -11.239 1.00 83.31 589 LYS A C 1
ATOM 4632 O O . LYS A 1 589 ? 32.854 17.248 -10.147 1.00 83.31 589 LYS A O 1
ATOM 4637 N N . ALA A 1 590 ? 33.523 17.663 -12.249 1.00 85.31 590 ALA A N 1
ATOM 4638 C CA . ALA A 1 590 ? 33.424 19.121 -12.151 1.00 85.31 590 ALA A CA 1
ATOM 4639 C C . ALA A 1 590 ? 31.983 19.587 -11.873 1.00 85.31 590 ALA A C 1
ATOM 4641 O O . ALA A 1 590 ? 31.768 20.553 -11.139 1.00 85.31 590 ALA A O 1
ATOM 4642 N N . PHE A 1 591 ? 30.983 18.883 -12.412 1.00 87.19 591 PHE A N 1
ATOM 4643 C CA . PHE A 1 591 ? 29.581 19.136 -12.103 1.00 87.19 591 PHE A CA 1
ATOM 4644 C C . PHE A 1 591 ? 29.247 18.807 -10.645 1.00 87.19 591 PHE A C 1
ATOM 4646 O O . PHE A 1 591 ? 28.630 19.637 -9.974 1.00 87.19 591 PHE A O 1
ATOM 4653 N N . LEU A 1 592 ? 29.687 17.652 -10.133 1.00 83.88 592 LEU A N 1
ATOM 4654 C CA . LEU A 1 592 ? 29.493 17.283 -8.728 1.00 83.88 592 LEU A CA 1
ATOM 4655 C C . LEU A 1 592 ? 30.175 18.290 -7.787 1.00 83.88 592 LEU A C 1
ATOM 4657 O O . LEU A 1 592 ? 29.501 18.826 -6.912 1.00 83.88 592 LEU A O 1
ATOM 4661 N N . GLU A 1 593 ? 31.438 18.652 -8.037 1.00 83.81 593 GLU A N 1
ATOM 4662 C CA . GLU A 1 593 ? 32.168 19.694 -7.288 1.00 83.81 593 GLU A CA 1
ATOM 4663 C C . GLU A 1 593 ? 31.445 21.058 -7.334 1.00 83.81 593 GLU A C 1
ATOM 4665 O O . GLU A 1 593 ? 31.358 21.759 -6.323 1.00 83.81 593 GLU A O 1
ATOM 4670 N N . SER A 1 594 ? 30.847 21.433 -8.474 1.00 82.25 594 SER A N 1
ATOM 4671 C CA . SER A 1 594 ? 30.032 22.657 -8.566 1.00 82.25 594 SER A CA 1
ATOM 4672 C C . SER A 1 594 ? 28.724 22.582 -7.761 1.00 82.25 594 SER A C 1
ATOM 4674 O O . SER A 1 594 ? 28.214 23.612 -7.314 1.00 82.25 594 SER A O 1
ATOM 4676 N N . CYS A 1 595 ? 28.197 21.373 -7.542 1.00 81.81 595 CYS A N 1
ATOM 4677 C CA . CYS A 1 595 ? 26.956 21.125 -6.811 1.00 81.81 595 CYS A CA 1
ATOM 4678 C C . CYS A 1 595 ? 27.154 20.917 -5.300 1.00 81.81 595 CYS A C 1
ATOM 4680 O O . CYS A 1 595 ? 26.209 21.178 -4.554 1.00 81.81 595 CYS A O 1
ATOM 4682 N N . GLU A 1 596 ? 28.337 20.514 -4.822 1.00 73.69 596 GLU A N 1
ATOM 4683 C CA . GLU A 1 596 ? 28.623 20.318 -3.384 1.00 73.69 596 GLU A CA 1
ATOM 4684 C C . GLU A 1 596 ? 28.310 21.571 -2.548 1.00 73.69 596 GLU A C 1
ATOM 4686 O O . GLU A 1 596 ? 27.707 21.480 -1.480 1.00 73.69 596 GLU A O 1
ATOM 4691 N N . ASN A 1 597 ? 28.612 22.759 -3.082 1.00 72.31 597 ASN A N 1
ATOM 4692 C CA . ASN A 1 597 ? 28.330 24.043 -2.429 1.00 72.31 597 ASN A CA 1
ATOM 4693 C C . ASN A 1 597 ? 26.858 24.497 -2.525 1.00 72.31 597 ASN A C 1
ATOM 4695 O O . ASN A 1 597 ? 26.503 25.534 -1.967 1.00 72.31 597 ASN A O 1
ATOM 4699 N N . SER A 1 598 ? 25.995 23.769 -3.243 1.00 74.12 598 SER A N 1
ATOM 4700 C CA . SER A 1 598 ? 24.594 24.169 -3.458 1.00 74.12 598 SER A CA 1
ATOM 4701 C C . SER A 1 598 ? 23.640 23.742 -2.339 1.00 74.12 598 SER A C 1
ATOM 4703 O O . SER A 1 598 ? 22.535 24.274 -2.254 1.00 74.12 598 SER A O 1
ATOM 4705 N N . GLY A 1 599 ? 24.028 22.755 -1.521 1.00 75.75 599 GLY A N 1
ATOM 4706 C CA . GLY A 1 599 ? 23.158 22.137 -0.511 1.00 75.75 599 GLY A CA 1
ATOM 4707 C C . GLY A 1 599 ? 21.976 21.331 -1.075 1.00 75.75 599 GLY A C 1
ATOM 4708 O O . GLY A 1 599 ? 21.146 20.859 -0.300 1.00 75.75 599 GLY A O 1
ATOM 4709 N N . LYS A 1 600 ? 21.878 21.166 -2.402 1.00 83.75 600 LYS A N 1
ATOM 4710 C CA . LYS A 1 600 ? 20.786 20.451 -3.078 1.00 83.75 600 LYS A CA 1
ATOM 4711 C C . LYS A 1 600 ? 21.113 18.977 -3.295 1.00 83.75 600 LYS A C 1
ATOM 4713 O O . LYS A 1 600 ? 22.269 18.601 -3.477 1.00 83.75 600 LYS A O 1
ATOM 4718 N N . THR A 1 601 ? 20.083 18.138 -3.362 1.00 85.06 601 THR A N 1
ATOM 4719 C CA . THR A 1 601 ? 20.238 16.727 -3.728 1.00 85.06 601 THR A CA 1
ATOM 4720 C C . THR A 1 601 ? 20.407 16.594 -5.243 1.00 85.06 601 THR A C 1
ATOM 4722 O O . THR A 1 601 ? 19.512 16.945 -6.015 1.00 85.06 601 THR A O 1
ATOM 4725 N N . VAL A 1 602 ? 21.556 16.075 -5.677 1.00 86.00 602 VAL A N 1
ATOM 4726 C CA . VAL A 1 602 ? 21.825 15.788 -7.092 1.00 86.00 602 VAL A CA 1
ATOM 4727 C C . VAL A 1 602 ? 21.213 14.436 -7.468 1.00 86.00 602 VAL A C 1
ATOM 4729 O O . VAL A 1 602 ? 21.481 13.426 -6.823 1.00 86.00 602 VAL A O 1
ATOM 4732 N N . MET A 1 603 ? 20.405 14.425 -8.525 1.00 88.62 603 MET A N 1
ATOM 4733 C CA . MET A 1 603 ? 19.864 13.235 -9.182 1.00 88.62 603 MET A CA 1
ATOM 4734 C C . MET A 1 603 ? 20.628 12.994 -10.484 1.00 88.62 603 MET A C 1
ATOM 4736 O O . MET A 1 603 ? 20.965 13.948 -11.187 1.00 88.62 603 MET A O 1
ATOM 4740 N N . THR A 1 604 ? 20.861 11.742 -10.866 1.00 89.81 604 THR A N 1
ATOM 4741 C CA . THR A 1 604 ? 21.416 11.419 -12.191 1.00 89.81 604 THR A CA 1
ATOM 4742 C C . THR A 1 604 ? 20.415 11.714 -13.317 1.00 89.81 604 THR A C 1
ATOM 4744 O O . THR A 1 604 ? 19.202 11.773 -13.096 1.00 89.81 604 THR A O 1
ATOM 4747 N N . SER A 1 605 ? 20.907 11.840 -14.555 1.00 88.25 605 SER A N 1
ATOM 4748 C CA . SER A 1 605 ? 20.053 12.001 -15.745 1.00 88.25 605 SER A CA 1
ATOM 4749 C C . SER A 1 605 ? 19.031 10.857 -15.896 1.00 88.25 605 SER A C 1
ATOM 4751 O O . SER A 1 605 ? 17.864 11.091 -16.215 1.00 88.25 605 SER A O 1
ATOM 4753 N N . GLU A 1 606 ? 19.419 9.613 -15.579 1.00 89.19 606 GLU A N 1
ATOM 4754 C CA . GLU A 1 606 ? 18.510 8.458 -15.620 1.00 89.19 606 GLU A CA 1
ATOM 4755 C C . GLU A 1 606 ? 17.390 8.543 -14.570 1.00 89.19 606 GLU A C 1
ATOM 4757 O O . GLU A 1 606 ? 16.231 8.256 -14.886 1.00 89.19 606 GLU A O 1
ATOM 4762 N N . GLU A 1 607 ? 17.710 8.967 -13.345 1.00 91.19 607 GLU A N 1
ATOM 4763 C CA . GLU A 1 607 ? 16.740 9.164 -12.260 1.00 91.19 607 GLU A CA 1
ATOM 4764 C C . GLU A 1 607 ? 15.797 10.335 -12.553 1.00 91.19 607 GLU A C 1
ATOM 4766 O O . GLU A 1 607 ? 14.586 10.199 -12.375 1.00 91.19 607 GLU A O 1
ATOM 4771 N N . GLY A 1 608 ? 16.314 11.448 -13.084 1.00 91.44 608 GLY A N 1
ATOM 4772 C CA . GLY A 1 608 ? 15.501 12.580 -13.537 1.00 91.44 608 GLY A CA 1
ATOM 4773 C C . GLY A 1 608 ? 14.550 12.200 -14.677 1.00 91.44 608 GLY A C 1
ATOM 4774 O O . GLY A 1 608 ? 13.353 12.483 -14.615 1.00 91.44 608 GLY A O 1
ATOM 4775 N N . ARG A 1 609 ? 15.037 11.460 -15.684 1.00 93.62 609 ARG A N 1
ATOM 4776 C CA . ARG A 1 609 ? 14.205 10.925 -16.778 1.00 93.62 609 ARG A CA 1
ATOM 4777 C C . ARG A 1 609 ? 13.108 9.994 -16.252 1.00 93.62 609 ARG A C 1
ATOM 4779 O O . ARG A 1 609 ? 11.974 10.047 -16.727 1.00 93.62 609 ARG A O 1
ATOM 4786 N N . LYS A 1 610 ? 13.432 9.139 -15.279 1.00 94.19 610 LYS A N 1
ATOM 4787 C CA . LYS A 1 610 ? 12.476 8.242 -14.611 1.00 94.19 610 LYS A CA 1
ATOM 4788 C C . LYS A 1 610 ? 11.414 9.031 -13.839 1.00 94.19 610 LYS A C 1
ATOM 4790 O O . LYS A 1 610 ? 10.229 8.742 -13.991 1.00 94.19 610 LYS A O 1
ATOM 4795 N N . LEU A 1 611 ? 11.829 10.045 -13.078 1.00 94.81 611 LEU A N 1
ATOM 4796 C CA . LEU A 1 611 ? 10.947 10.926 -12.314 1.00 94.81 611 LEU A CA 1
ATOM 4797 C C . LEU A 1 611 ? 9.930 11.638 -13.217 1.00 94.81 611 LEU A C 1
ATOM 4799 O O . LEU A 1 611 ? 8.733 11.569 -12.950 1.00 94.81 611 LEU A O 1
ATOM 4803 N N . GLU A 1 612 ? 10.378 12.268 -14.306 1.00 95.00 612 GLU A N 1
ATOM 4804 C CA . GLU A 1 612 ? 9.482 12.988 -15.224 1.00 95.00 612 GLU A CA 1
ATOM 4805 C C . GLU A 1 612 ? 8.527 12.045 -15.978 1.00 95.00 612 GLU A C 1
ATOM 4807 O O . GLU A 1 612 ? 7.383 12.412 -16.244 1.00 95.00 612 GLU A O 1
ATOM 4812 N N . LEU A 1 613 ? 8.929 10.799 -16.264 1.00 96.44 613 LEU A N 1
ATOM 4813 C CA . LEU A 1 613 ? 8.021 9.788 -16.825 1.00 96.44 613 LEU A CA 1
ATOM 4814 C C . LEU A 1 613 ? 6.977 9.297 -15.807 1.00 96.44 613 LEU A C 1
ATOM 4816 O O . LEU A 1 613 ? 5.828 9.049 -16.185 1.00 96.44 613 LEU A O 1
ATOM 4820 N N . MET A 1 614 ? 7.342 9.170 -14.528 1.00 96.50 614 MET A N 1
ATOM 4821 C CA . MET A 1 614 ? 6.392 8.871 -13.449 1.00 96.50 614 MET A CA 1
ATOM 4822 C C . MET A 1 614 ? 5.414 10.041 -13.257 1.00 96.50 614 MET A C 1
ATOM 4824 O O . MET A 1 614 ? 4.204 9.829 -13.310 1.00 96.50 614 MET A O 1
ATOM 4828 N N . TYR A 1 615 ? 5.916 11.276 -13.158 1.00 96.19 615 TYR A N 1
ATOM 4829 C CA . TYR A 1 615 ? 5.114 12.506 -13.112 1.00 96.19 615 TYR A CA 1
ATOM 4830 C C . TYR A 1 615 ? 4.154 12.611 -14.310 1.00 96.19 615 TYR A C 1
ATOM 4832 O O . TYR A 1 615 ? 2.949 12.790 -14.133 1.00 96.19 615 TYR A O 1
ATOM 4840 N N . GLY A 1 616 ? 4.652 12.409 -15.534 1.00 97.19 616 GLY A N 1
ATOM 4841 C CA . GLY A 1 616 ? 3.839 12.405 -16.752 1.00 97.19 616 GLY A CA 1
ATOM 4842 C C . GLY A 1 616 ? 2.764 11.315 -16.754 1.00 97.19 616 GLY A C 1
ATOM 4843 O O . GLY A 1 616 ? 1.652 11.556 -17.221 1.00 97.19 616 GLY A O 1
ATOM 4844 N N . SER A 1 617 ? 3.046 10.144 -16.173 1.00 97.38 617 SER A N 1
ATOM 4845 C CA . SER A 1 617 ? 2.055 9.067 -16.015 1.00 97.38 617 SER A CA 1
ATOM 4846 C C . SER A 1 617 ? 0.951 9.445 -15.016 1.00 97.38 617 SER A C 1
ATOM 4848 O O . SER A 1 617 ? -0.217 9.139 -15.255 1.00 97.38 617 SER A O 1
ATOM 4850 N N . VAL A 1 618 ? 1.286 10.172 -13.942 1.00 97.81 618 VAL A N 1
ATOM 4851 C CA . VAL A 1 618 ? 0.304 10.705 -12.979 1.00 97.81 618 VAL A CA 1
ATOM 4852 C C . VAL A 1 618 ? -0.571 11.782 -13.622 1.00 97.81 618 VAL A C 1
ATOM 4854 O O . VAL A 1 618 ? -1.795 11.706 -13.525 1.00 97.81 618 VAL A O 1
ATOM 4857 N N . MET A 1 619 ? 0.029 12.736 -14.337 1.00 97.25 619 MET A N 1
ATOM 4858 C CA . MET A 1 619 ? -0.704 13.816 -15.014 1.00 97.25 619 MET A CA 1
ATOM 4859 C C . MET A 1 619 ? -1.528 13.330 -16.219 1.00 97.25 619 MET A C 1
ATOM 4861 O O . MET A 1 619 ? -2.477 14.001 -16.625 1.00 97.25 619 MET A O 1
ATOM 4865 N N . ALA A 1 620 ? -1.214 12.157 -16.777 1.00 96.88 620 ALA A N 1
ATOM 4866 C CA . ALA A 1 620 ? -2.039 11.490 -17.783 1.00 96.88 620 ALA A CA 1
ATOM 4867 C C . ALA A 1 620 ? -3.258 10.757 -17.186 1.00 96.88 620 ALA A C 1
ATOM 4869 O O . ALA A 1 620 ? -4.226 10.509 -17.907 1.00 96.88 620 ALA A O 1
ATOM 4870 N N . HIS A 1 621 ? -3.245 10.408 -15.893 1.00 97.31 621 HIS A N 1
ATOM 4871 C CA . HIS A 1 621 ? -4.379 9.755 -15.240 1.00 97.31 621 HIS A CA 1
ATOM 4872 C C . HIS A 1 621 ? -5.429 10.804 -14.817 1.00 97.31 621 HIS A C 1
ATOM 4874 O O . HIS A 1 621 ? -5.145 11.633 -13.947 1.00 97.31 621 HIS A O 1
ATOM 4880 N N . PRO A 1 622 ? -6.660 10.781 -15.372 1.00 95.25 622 PRO A N 1
ATOM 4881 C CA . PRO A 1 622 ? -7.597 11.903 -15.269 1.00 95.25 622 PRO A CA 1
ATOM 4882 C C . PRO A 1 622 ? -8.003 12.217 -13.826 1.00 95.25 622 PRO A C 1
ATOM 4884 O O . PRO A 1 622 ? -8.050 13.383 -13.444 1.00 95.25 622 PRO A O 1
ATOM 4887 N N . GLY A 1 623 ? -8.228 11.190 -13.000 1.00 95.00 623 GLY A N 1
ATOM 4888 C CA . GLY A 1 623 ? -8.548 11.381 -11.584 1.00 95.00 623 GLY A CA 1
ATOM 4889 C C . GLY A 1 623 ? -7.372 11.920 -10.766 1.00 95.00 623 GLY A C 1
ATOM 4890 O O . GLY A 1 623 ? -7.581 12.716 -9.861 1.00 95.00 623 GLY A O 1
ATOM 4891 N N . CYS A 1 624 ? -6.133 11.528 -11.087 1.00 96.56 624 CYS A N 1
ATOM 4892 C CA . CYS A 1 624 ? -4.958 12.002 -10.344 1.00 96.56 624 CYS A CA 1
ATOM 4893 C C . CYS A 1 624 ? -4.678 13.462 -10.669 1.00 96.56 624 CYS A C 1
ATOM 4895 O O . CYS A 1 624 ? -4.529 14.280 -9.767 1.00 96.56 624 CYS A O 1
ATOM 4897 N N . ARG A 1 625 ? -4.682 13.786 -11.966 1.00 96.62 625 ARG A N 1
ATOM 4898 C CA . ARG A 1 625 ? -4.577 15.152 -12.463 1.00 96.62 625 ARG A CA 1
ATOM 4899 C C . ARG A 1 625 ? -5.626 16.061 -11.819 1.00 96.62 625 ARG A C 1
ATOM 4901 O O . ARG A 1 625 ? -5.255 17.082 -11.257 1.00 96.62 625 ARG A O 1
ATOM 4908 N N . ALA A 1 626 ? -6.902 15.664 -11.838 1.00 95.38 626 ALA A N 1
ATOM 4909 C CA . ALA A 1 626 ? -7.980 16.457 -11.251 1.00 95.38 626 ALA A CA 1
ATOM 4910 C C . ALA A 1 626 ? -7.778 16.721 -9.747 1.00 95.38 626 ALA A C 1
ATOM 4912 O O . ALA A 1 626 ? -8.010 17.836 -9.298 1.00 95.38 626 ALA A O 1
ATOM 4913 N N . LEU A 1 627 ? -7.314 15.732 -8.972 1.00 95.56 627 LEU A N 1
ATOM 4914 C CA . LEU A 1 627 ? -7.054 15.896 -7.534 1.00 95.56 627 LEU A CA 1
ATOM 4915 C C . LEU A 1 627 ? -5.804 16.746 -7.236 1.00 95.56 627 LEU A C 1
ATOM 4917 O O . LEU A 1 627 ? -5.776 17.453 -6.231 1.00 95.56 627 LEU A O 1
ATOM 4921 N N . LEU A 1 628 ? -4.784 16.707 -8.098 1.00 95.44 628 LEU A N 1
ATOM 4922 C CA . LEU A 1 628 ? -3.570 17.522 -7.955 1.00 95.44 628 LEU A CA 1
ATOM 4923 C C . LEU A 1 628 ? -3.797 18.980 -8.381 1.00 95.44 628 LEU A C 1
ATOM 4925 O O . LEU A 1 628 ? -3.377 19.887 -7.663 1.00 95.44 628 LEU A O 1
ATOM 4929 N N . GLU A 1 629 ? -4.491 19.205 -9.501 1.00 94.69 629 GLU A N 1
ATOM 4930 C CA . GLU A 1 629 ? -4.844 20.538 -10.020 1.00 94.69 629 GLU A CA 1
ATOM 4931 C C . GLU A 1 629 ? -5.970 21.218 -9.215 1.00 94.69 629 GLU A C 1
ATOM 4933 O O . GLU A 1 629 ? -6.106 22.438 -9.276 1.00 94.69 629 GLU A O 1
ATOM 4938 N N . ALA A 1 630 ? -6.765 20.464 -8.444 1.00 94.75 630 ALA A N 1
ATOM 4939 C CA . ALA A 1 630 ? -7.818 21.021 -7.598 1.00 94.75 630 ALA A CA 1
ATOM 4940 C C . ALA A 1 630 ? -7.278 21.972 -6.517 1.00 94.75 630 ALA A C 1
ATOM 4942 O O . ALA A 1 630 ? -6.204 21.769 -5.941 1.00 94.75 630 ALA A O 1
ATOM 4943 N N . GLU A 1 631 ? -8.074 22.993 -6.198 1.00 94.19 631 GLU A N 1
ATOM 4944 C CA . GLU A 1 631 ? -7.775 23.946 -5.132 1.00 94.19 631 GLU A CA 1
ATOM 4945 C C . GLU A 1 631 ? -7.699 23.246 -3.768 1.00 94.19 631 GLU A C 1
ATOM 4947 O O . GLU A 1 631 ? -8.598 22.507 -3.357 1.00 94.19 631 GLU A O 1
ATOM 4952 N N . GLY A 1 632 ? -6.595 23.484 -3.071 1.00 91.94 632 GLY A N 1
ATOM 4953 C CA . GLY A 1 632 ? -6.236 22.798 -1.843 1.00 91.94 632 GLY A CA 1
ATOM 4954 C C . GLY A 1 632 ? -4.881 23.267 -1.335 1.00 91.94 632 GLY A C 1
ATOM 4955 O O . GLY A 1 632 ? -4.160 23.970 -2.047 1.00 91.94 632 GLY A O 1
ATOM 4956 N N . LYS A 1 633 ? -4.520 22.866 -0.118 1.00 92.75 633 LYS A N 1
ATOM 4957 C CA . LYS A 1 633 ? -3.190 23.120 0.450 1.00 92.75 633 LYS A CA 1
ATOM 4958 C C . LYS A 1 633 ? -2.406 21.816 0.509 1.00 92.75 633 LYS A C 1
ATOM 4960 O O . LYS A 1 633 ? -2.978 20.751 0.744 1.00 92.75 633 LYS A O 1
ATOM 4965 N N . THR A 1 634 ? -1.107 21.918 0.271 1.00 93.69 634 THR A N 1
ATOM 4966 C CA . THR A 1 634 ? -0.147 20.817 0.353 1.00 93.69 634 THR A CA 1
ATOM 4967 C C . THR A 1 634 ? 0.668 20.915 1.636 1.00 93.69 634 THR A C 1
ATOM 4969 O O . THR A 1 634 ? 0.755 21.994 2.230 1.00 93.69 634 THR A O 1
ATOM 4972 N N . GLU A 1 635 ? 1.226 19.788 2.083 1.00 91.06 635 GLU A N 1
ATOM 4973 C CA . GLU A 1 635 ? 2.310 19.716 3.081 1.00 91.06 635 GLU A CA 1
ATOM 4974 C C . GLU A 1 635 ? 2.074 20.518 4.383 1.00 91.06 635 GLU A C 1
ATOM 4976 O O . GLU A 1 635 ? 2.996 20.982 5.056 1.00 91.06 635 GLU A O 1
ATOM 4981 N N . SER A 1 636 ? 0.808 20.697 4.756 1.00 91.62 636 SER A N 1
ATOM 4982 C CA . SER A 1 636 ? 0.394 21.558 5.866 1.00 91.62 636 SER A CA 1
ATOM 4983 C C . SER A 1 636 ? 0.267 20.738 7.144 1.00 91.62 636 SER A C 1
ATOM 4985 O O . SER A 1 636 ? -0.298 19.646 7.136 1.00 91.62 636 SER A O 1
ATOM 4987 N N . SER A 1 637 ? 0.777 21.251 8.262 1.00 94.31 637 SER A N 1
ATOM 4988 C CA . SER A 1 637 ? 0.795 20.503 9.524 1.00 94.31 637 SER A CA 1
ATOM 4989 C C . SER A 1 637 ? -0.468 20.790 10.335 1.00 94.31 637 SER A C 1
ATOM 4991 O O . SER A 1 637 ? -0.785 21.950 10.586 1.00 94.31 637 SER A O 1
ATOM 4993 N N . ILE A 1 638 ? -1.186 19.751 10.761 1.00 94.31 638 ILE A N 1
ATOM 4994 C CA . ILE A 1 638 ? -2.382 19.868 11.607 1.00 94.31 638 ILE A CA 1
ATOM 4995 C C . ILE A 1 638 ? -2.070 19.266 12.973 1.00 94.31 638 ILE A C 1
ATOM 4997 O O . ILE A 1 638 ? -1.637 18.114 13.072 1.00 94.31 638 ILE A O 1
ATOM 5001 N N . TYR A 1 639 ? -2.323 20.050 14.015 1.00 95.62 639 TYR A N 1
ATOM 5002 C CA . TYR A 1 639 ? -2.159 19.687 15.415 1.00 95.62 639 TYR A CA 1
ATOM 5003 C C . TYR A 1 639 ? -3.525 19.671 16.097 1.00 95.62 639 TYR A C 1
ATOM 5005 O O . TYR A 1 639 ? -4.333 20.577 15.896 1.00 95.62 639 TYR A O 1
ATOM 5013 N N . TRP A 1 640 ? -3.788 18.667 16.929 1.00 96.12 640 TRP A N 1
ATOM 5014 C CA . TRP A 1 640 ? -5.002 18.618 17.744 1.00 96.12 640 TRP A CA 1
ATOM 5015 C C . TRP A 1 640 ? -4.749 17.911 19.069 1.00 96.12 640 TRP A C 1
ATOM 5017 O O . TRP A 1 640 ? -3.889 17.038 19.167 1.00 96.12 640 TRP A O 1
ATOM 5027 N N . THR A 1 641 ? -5.517 18.270 20.092 1.00 96.12 641 THR A N 1
ATOM 5028 C CA . THR A 1 641 ? -5.527 17.536 21.359 1.00 96.12 641 THR A CA 1
ATOM 5029 C C . THR A 1 641 ? -6.554 16.417 21.271 1.00 96.12 641 THR A C 1
ATOM 5031 O O . THR A 1 641 ? -7.725 16.664 20.979 1.00 96.12 641 THR A O 1
ATOM 5034 N N . ASP A 1 642 ? -6.128 15.185 21.531 1.00 96.12 642 ASP A N 1
ATOM 5035 C CA . ASP A 1 642 ? -7.023 14.036 21.592 1.00 96.12 642 ASP A CA 1
ATOM 5036 C C . ASP A 1 642 ? -7.993 14.137 22.780 1.00 96.12 642 ASP A C 1
ATOM 5038 O O . ASP A 1 642 ? -7.582 14.397 23.910 1.00 96.12 642 ASP A O 1
ATOM 5042 N N . THR A 1 643 ? -9.282 13.895 22.546 1.00 93.00 643 THR A N 1
ATOM 5043 C CA . THR A 1 643 ? -10.332 14.120 23.555 1.00 93.00 643 THR A CA 1
ATOM 5044 C C . THR A 1 643 ? -10.429 13.025 24.620 1.00 93.00 643 THR A C 1
ATOM 5046 O O . THR A 1 643 ? -10.947 13.293 25.702 1.00 93.00 643 THR A O 1
ATOM 5049 N N . GLU A 1 644 ? -9.936 11.811 24.350 1.00 93.88 644 GLU A N 1
ATOM 5050 C CA . GLU A 1 644 ? -9.928 10.697 25.315 1.00 93.88 644 GLU A CA 1
ATOM 5051 C C . GLU A 1 644 ? -8.656 10.704 26.181 1.00 93.88 644 GLU A C 1
ATOM 5053 O O . GLU A 1 644 ? -8.738 10.514 27.393 1.00 93.88 644 GLU A O 1
ATOM 5058 N N . THR A 1 645 ? -7.482 10.925 25.578 1.00 95.44 645 THR A N 1
ATOM 5059 C CA . THR A 1 645 ? -6.180 10.853 26.276 1.00 95.44 645 THR A CA 1
ATOM 5060 C C . THR A 1 645 ? -5.613 12.206 26.707 1.00 95.44 645 THR A C 1
ATOM 5062 O O . THR A 1 645 ? -4.724 12.249 27.557 1.00 95.44 645 THR A O 1
ATOM 5065 N N . GLY A 1 646 ? -6.077 13.316 26.125 1.00 94.94 646 GLY A N 1
ATOM 5066 C CA . GLY A 1 646 ? -5.473 14.640 26.306 1.00 94.94 646 GLY A CA 1
ATOM 5067 C C . GLY A 1 646 ? -4.103 14.802 25.633 1.00 94.94 646 GLY A C 1
ATOM 5068 O O . GLY A 1 646 ? -3.431 15.808 25.855 1.00 94.94 646 GLY A O 1
ATOM 5069 N N . GLU A 1 647 ? -3.654 13.832 24.830 1.00 95.56 647 GLU A N 1
ATOM 5070 C CA . GLU A 1 647 ? -2.373 13.906 24.127 1.00 95.56 647 GLU A CA 1
ATOM 5071 C C . GLU A 1 647 ? -2.452 14.826 22.905 1.00 95.56 647 GLU A C 1
ATOM 5073 O O . GLU A 1 647 ? -3.338 14.693 22.059 1.00 95.56 647 GLU A O 1
ATOM 5078 N N . LEU A 1 648 ? -1.469 15.719 22.769 1.00 96.19 648 LEU A N 1
ATOM 5079 C CA . LEU A 1 648 ? -1.263 16.474 21.537 1.00 96.19 648 LEU A CA 1
ATOM 5080 C C . LEU A 1 648 ? -0.823 15.509 20.428 1.00 96.19 648 LEU A C 1
ATOM 5082 O O . LEU A 1 648 ? 0.207 14.840 20.543 1.00 96.19 648 LEU A O 1
ATOM 5086 N N . CYS A 1 649 ? -1.590 15.459 19.350 1.00 96.81 649 CYS A N 1
ATOM 5087 C CA . CYS A 1 649 ? -1.357 14.653 18.160 1.00 96.81 649 CYS A CA 1
ATOM 5088 C C . CYS A 1 649 ? -1.052 15.561 16.962 1.00 96.81 649 CYS A C 1
ATOM 5090 O O . CYS A 1 649 ? -1.464 16.723 16.933 1.00 96.81 649 CYS A O 1
ATOM 5092 N N . ARG A 1 650 ? -0.328 15.031 15.968 1.00 95.75 650 ARG A N 1
ATOM 5093 C CA . ARG A 1 650 ? 0.010 15.763 14.740 1.00 95.75 650 ARG A CA 1
ATOM 5094 C C . ARG A 1 650 ? -0.005 14.894 13.486 1.00 95.75 650 ARG A C 1
ATOM 5096 O O . ARG A 1 650 ? 0.390 13.724 13.512 1.00 95.75 650 ARG A O 1
ATOM 5103 N N . ILE A 1 651 ? -0.402 15.508 12.380 1.00 95.88 651 ILE A N 1
ATOM 5104 C CA . ILE A 1 651 ? -0.367 14.953 11.023 1.00 95.88 651 ILE A CA 1
ATOM 5105 C C . ILE A 1 651 ? 0.137 16.016 10.045 1.00 95.88 651 ILE A C 1
ATOM 5107 O O . ILE A 1 651 ? 0.065 17.212 10.324 1.00 95.88 651 ILE A O 1
ATOM 5111 N N . ARG A 1 652 ? 0.605 15.574 8.880 1.00 95.19 652 ARG A N 1
ATOM 5112 C CA . ARG A 1 652 ? 0.965 16.429 7.746 1.00 95.19 652 ARG A CA 1
ATOM 5113 C C . ARG A 1 652 ? 0.427 15.762 6.479 1.00 95.19 652 ARG A C 1
ATOM 5115 O O . ARG A 1 652 ? 1.081 14.858 5.971 1.00 95.19 652 ARG A O 1
ATOM 5122 N N . PRO A 1 653 ? -0.806 16.081 6.049 1.00 94.75 653 PRO A N 1
ATOM 5123 C CA . PRO A 1 653 ? -1.358 15.554 4.809 1.00 94.75 653 PRO A CA 1
ATOM 5124 C C . PRO A 1 653 ? -0.629 16.133 3.594 1.00 94.75 653 PRO A C 1
ATOM 5126 O O . PRO A 1 653 ? -0.520 17.354 3.475 1.00 94.75 653 PRO A O 1
ATOM 5129 N N . ASP A 1 654 ? -0.199 15.263 2.678 1.00 95.56 654 ASP A N 1
ATOM 5130 C CA . ASP A 1 654 ? 0.427 15.622 1.399 1.00 95.56 654 ASP A CA 1
ATOM 5131 C C . ASP A 1 654 ? -0.378 16.689 0.643 1.00 95.56 654 ASP A C 1
ATOM 5133 O O . ASP A 1 654 ? 0.172 17.704 0.212 1.00 95.56 654 ASP A O 1
ATOM 5137 N N . LYS A 1 655 ? -1.698 16.481 0.511 1.00 95.62 655 LYS A N 1
ATOM 5138 C CA . LYS A 1 655 ? -2.658 17.487 0.039 1.00 95.62 655 LYS A CA 1
ATOM 5139 C C . LYS A 1 655 ? -4.038 17.265 0.652 1.00 95.62 655 LYS A C 1
ATOM 5141 O O . LYS A 1 655 ? -4.509 16.136 0.755 1.00 95.62 655 LYS A O 1
ATOM 5146 N N . PHE A 1 656 ? -4.743 18.343 0.968 1.00 94.38 656 PHE A N 1
ATOM 5147 C CA . PHE A 1 656 ? -6.194 18.321 1.172 1.00 94.38 656 PHE A CA 1
ATOM 5148 C C . PHE A 1 656 ? -6.862 19.359 0.273 1.00 94.38 656 PHE A C 1
ATOM 5150 O O . PHE A 1 656 ? -6.241 20.361 -0.092 1.00 94.38 656 PHE A O 1
ATOM 5157 N N . LEU A 1 657 ? -8.117 19.123 -0.105 1.00 93.69 657 LEU A N 1
ATOM 5158 C CA . LEU A 1 657 ? -8.868 20.036 -0.969 1.00 93.69 657 LEU A CA 1
ATOM 5159 C C . LEU A 1 657 ? -9.645 21.065 -0.139 1.00 93.69 657 LEU A C 1
ATOM 5161 O O . LEU A 1 657 ? -10.208 20.738 0.900 1.00 93.69 657 LEU A O 1
ATOM 5165 N N . THR A 1 658 ? -9.699 22.314 -0.605 1.00 88.38 658 THR A N 1
ATOM 5166 C CA . THR A 1 658 ? -10.416 23.396 0.100 1.00 88.38 658 THR A CA 1
ATOM 5167 C C . THR A 1 658 ? -11.931 23.266 -0.075 1.00 88.38 658 THR A C 1
ATOM 5169 O O . THR A 1 658 ? -12.696 23.502 0.852 1.00 88.38 658 THR A O 1
ATOM 5172 N N . ASN A 1 659 ? -12.365 22.852 -1.270 1.00 86.25 659 ASN A N 1
ATOM 5173 C CA . ASN A 1 659 ? -13.776 22.833 -1.678 1.00 86.25 659 ASN A CA 1
ATOM 5174 C C . ASN A 1 659 ? -14.422 21.434 -1.587 1.00 86.25 659 ASN A C 1
ATOM 5176 O O . ASN A 1 659 ? -15.506 21.207 -2.123 1.00 86.25 659 ASN A O 1
ATOM 5180 N N . SER A 1 660 ? -13.737 20.465 -0.974 1.00 87.62 660 SER A N 1
ATOM 5181 C CA . SER A 1 660 ? -14.216 19.092 -0.796 1.00 87.62 660 SER A CA 1
ATOM 5182 C C . SER A 1 660 ? -13.486 18.443 0.382 1.00 87.62 660 SER A C 1
ATOM 5184 O O . SER A 1 660 ? -12.260 18.537 0.422 1.00 87.62 660 SER A O 1
ATOM 5186 N N . PRO A 1 661 ? -14.173 17.748 1.308 1.00 89.06 661 PRO A N 1
ATOM 5187 C CA . PRO A 1 661 ? -13.529 17.073 2.432 1.00 89.06 661 PRO A CA 1
ATOM 5188 C C . PRO A 1 661 ? -12.836 15.787 1.947 1.00 89.06 661 PRO A C 1
ATOM 5190 O O . PRO A 1 661 ? -13.326 14.669 2.125 1.00 89.06 661 PRO A O 1
ATOM 5193 N N . LEU A 1 662 ? -11.691 15.954 1.284 1.00 94.88 662 LEU A N 1
ATOM 5194 C CA . LEU A 1 662 ? -10.841 14.883 0.778 1.00 94.88 662 LEU A CA 1
ATOM 5195 C C . LEU A 1 662 ? -9.374 15.178 1.092 1.00 94.88 662 LEU A C 1
ATOM 5197 O O . LEU A 1 662 ? -8.849 16.241 0.755 1.00 94.88 662 LEU A O 1
ATOM 5201 N N . ILE A 1 663 ? -8.719 14.184 1.688 1.00 96.75 663 ILE A N 1
ATOM 5202 C CA . ILE A 1 663 ? -7.273 14.115 1.869 1.00 96.75 663 ILE A CA 1
ATOM 5203 C C . ILE A 1 663 ? -6.704 13.186 0.799 1.00 96.75 663 ILE A C 1
ATOM 5205 O O . ILE A 1 663 ? -7.194 12.072 0.603 1.00 96.75 663 ILE A O 1
ATOM 5209 N N . LEU A 1 664 ? -5.665 13.659 0.124 1.00 97.56 664 LEU A N 1
ATOM 5210 C CA . LEU A 1 664 ? -4.840 12.905 -0.802 1.00 97.56 664 LEU A CA 1
ATOM 5211 C C . LEU A 1 664 ? -3.487 12.637 -0.141 1.00 97.56 664 LEU A C 1
ATOM 5213 O O . LEU A 1 664 ? -2.898 13.535 0.455 1.00 97.56 664 LEU A O 1
ATOM 5217 N N . ASP A 1 665 ? -2.995 11.417 -0.289 1.00 97.50 665 ASP A N 1
ATOM 5218 C CA . ASP A 1 665 ? -1.687 10.968 0.178 1.00 97.50 665 ASP A CA 1
ATOM 5219 C C . ASP A 1 665 ? -0.999 10.221 -0.974 1.00 97.50 665 ASP A C 1
ATOM 5221 O O . ASP A 1 665 ? -1.580 9.324 -1.589 1.00 97.50 665 ASP A O 1
ATOM 5225 N N . VAL A 1 666 ? 0.210 10.637 -1.340 1.00 96.94 666 VAL A N 1
ATOM 5226 C CA . VAL A 1 666 ? 0.976 10.038 -2.434 1.00 96.94 666 VAL A CA 1
ATOM 5227 C C . VAL A 1 666 ? 1.768 8.847 -1.887 1.00 96.94 666 VAL A C 1
ATOM 5229 O O . VAL A 1 666 ? 2.243 8.837 -0.749 1.00 96.94 666 VAL A O 1
ATOM 5232 N N . LYS A 1 667 ? 1.890 7.784 -2.690 1.00 95.25 667 LYS A N 1
ATOM 5233 C CA . LYS A 1 667 ? 2.692 6.601 -2.351 1.00 95.25 667 LYS A CA 1
ATOM 5234 C C . LYS A 1 667 ? 3.442 6.072 -3.565 1.00 95.25 667 LYS A C 1
ATOM 5236 O O . LYS A 1 667 ? 2.864 5.502 -4.489 1.00 95.25 667 LYS A O 1
ATOM 5241 N N . LYS A 1 668 ? 4.768 6.175 -3.529 1.00 94.56 668 LYS A N 1
ATOM 5242 C CA . LYS A 1 668 ? 5.654 5.463 -4.457 1.00 94.56 668 LYS A CA 1
ATOM 5243 C C . LYS A 1 668 ? 5.702 3.977 -4.080 1.00 94.56 668 LYS A C 1
ATOM 5245 O O . LYS A 1 668 ? 6.056 3.632 -2.955 1.00 94.56 668 LYS A O 1
ATOM 5250 N N . VAL A 1 669 ? 5.382 3.088 -5.018 1.00 93.50 669 VAL A N 1
ATOM 5251 C CA . VAL A 1 669 ? 5.394 1.625 -4.822 1.00 93.50 669 VAL A CA 1
ATOM 5252 C C . VAL A 1 669 ? 6.392 0.963 -5.766 1.00 93.50 669 VAL A C 1
ATOM 5254 O O . VAL A 1 669 ? 6.570 1.408 -6.891 1.00 93.50 669 VAL A O 1
ATOM 5257 N N . ALA A 1 670 ? 7.056 -0.110 -5.330 1.00 89.69 670 ALA A N 1
ATOM 5258 C CA . ALA A 1 670 ? 7.958 -0.861 -6.211 1.00 89.69 670 ALA A CA 1
ATOM 5259 C C . ALA A 1 670 ? 7.190 -1.565 -7.345 1.00 89.69 670 ALA A C 1
ATOM 5261 O O . ALA A 1 670 ? 7.636 -1.573 -8.487 1.00 89.69 670 ALA A O 1
ATOM 5262 N N . ASP A 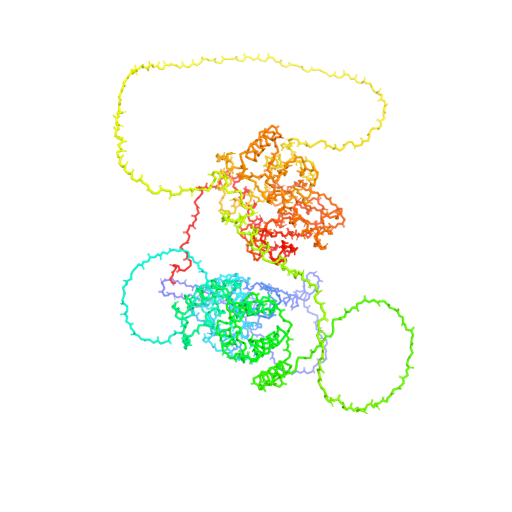1 671 ? 6.029 -2.131 -7.008 1.00 88.25 671 ASP A N 1
ATOM 5263 C CA . ASP A 1 671 ? 5.112 -2.802 -7.922 1.00 88.25 671 ASP A CA 1
ATOM 5264 C C . ASP A 1 671 ? 3.668 -2.552 -7.462 1.00 88.25 671 ASP A C 1
ATOM 5266 O O . ASP A 1 671 ? 3.375 -2.643 -6.265 1.00 88.25 671 ASP A O 1
ATOM 5270 N N . MET A 1 672 ? 2.768 -2.241 -8.397 1.00 91.19 672 MET A N 1
ATOM 5271 C CA . MET A 1 672 ? 1.371 -1.910 -8.099 1.00 91.19 672 MET A CA 1
ATOM 5272 C C . MET A 1 672 ? 0.603 -3.069 -7.438 1.00 91.19 672 MET A C 1
ATOM 5274 O O . MET A 1 672 ? -0.220 -2.839 -6.552 1.00 91.19 672 MET A O 1
ATOM 5278 N N . SER A 1 673 ? 0.913 -4.323 -7.786 1.00 86.88 673 SER A N 1
ATOM 5279 C CA . SER A 1 673 ? 0.272 -5.508 -7.190 1.00 86.88 673 SER A CA 1
ATOM 5280 C C . SER A 1 673 ? 0.542 -5.648 -5.689 1.00 86.88 673 SER A C 1
ATOM 5282 O O . SER A 1 673 ? -0.263 -6.234 -4.964 1.00 86.88 673 SER A O 1
ATOM 5284 N N . ARG A 1 674 ? 1.647 -5.072 -5.195 1.00 88.19 674 ARG A N 1
ATOM 5285 C CA . ARG A 1 674 ? 2.021 -5.115 -3.777 1.00 88.19 674 ARG A CA 1
ATOM 5286 C C . ARG A 1 674 ? 1.303 -4.076 -2.920 1.00 88.19 674 ARG A C 1
ATOM 5288 O O . ARG A 1 674 ? 1.343 -4.206 -1.699 1.00 88.19 674 ARG A O 1
ATOM 5295 N N . PHE A 1 675 ? 0.640 -3.074 -3.5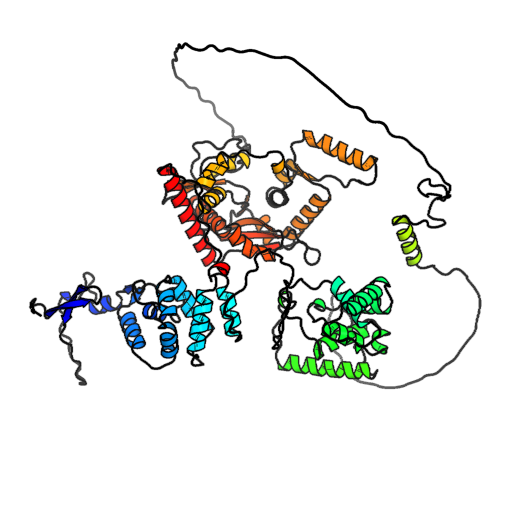05 1.00 90.56 675 PHE A N 1
ATOM 5296 C CA . PHE A 1 675 ? 0.095 -1.958 -2.724 1.00 90.56 675 PHE A CA 1
ATOM 5297 C C . PHE A 1 675 ? -0.940 -2.399 -1.676 1.00 90.56 675 PHE A C 1
ATOM 5299 O O . PHE A 1 675 ? -0.875 -1.953 -0.535 1.00 90.56 675 PHE A O 1
ATOM 5306 N N . ALA A 1 676 ? -1.816 -3.354 -2.004 1.00 87.06 676 ALA A N 1
ATOM 5307 C CA . ALA A 1 676 ? -2.781 -3.900 -1.043 1.00 87.06 676 ALA A CA 1
ATOM 5308 C C . ALA A 1 676 ? -2.107 -4.557 0.180 1.00 87.06 676 ALA A C 1
ATOM 5310 O O . ALA A 1 676 ? -2.589 -4.424 1.299 1.00 87.06 676 ALA A O 1
ATOM 5311 N N . ARG A 1 677 ? -0.956 -5.216 -0.014 1.00 87.94 677 ARG A N 1
ATOM 5312 C CA . ARG A 1 677 ? -0.151 -5.790 1.076 1.00 87.94 677 ARG A CA 1
ATOM 5313 C C . ARG A 1 677 ? 0.577 -4.698 1.871 1.00 87.94 677 ARG A C 1
ATOM 5315 O O . ARG A 1 677 ? 0.627 -4.764 3.094 1.00 87.94 677 ARG A O 1
ATOM 5322 N N . HIS A 1 678 ? 1.070 -3.663 1.191 1.00 90.62 678 HIS A N 1
ATOM 5323 C CA . HIS A 1 678 ? 1.704 -2.496 1.814 1.00 90.62 678 HIS A CA 1
ATOM 5324 C C . HIS A 1 678 ? 0.752 -1.705 2.731 1.00 90.62 678 HIS A C 1
ATOM 5326 O O . HIS A 1 678 ? 1.212 -1.138 3.720 1.00 90.62 678 HIS A O 1
ATOM 5332 N N . VAL A 1 679 ? -0.562 -1.697 2.457 1.00 89.81 679 VAL A N 1
ATOM 5333 C CA . VAL A 1 679 ? -1.570 -1.089 3.351 1.00 89.81 679 VAL A CA 1
ATOM 5334 C C . VAL A 1 679 ? -1.554 -1.720 4.745 1.00 89.81 679 VAL A C 1
ATOM 5336 O O . VAL A 1 679 ? -1.724 -0.995 5.728 1.00 89.81 679 VAL A O 1
ATOM 5339 N N . GLU A 1 680 ? -1.322 -3.030 4.834 1.00 88.56 680 GLU A N 1
ATOM 5340 C CA . GLU A 1 680 ? -1.165 -3.749 6.101 1.00 88.56 680 GLU A CA 1
ATOM 5341 C C . GLU A 1 680 ? 0.259 -3.582 6.652 1.00 88.56 680 GLU A C 1
ATOM 5343 O O . GLU A 1 680 ? 0.433 -3.038 7.741 1.00 88.56 680 GLU A O 1
ATOM 5348 N N . GLU A 1 681 ? 1.285 -3.942 5.865 1.00 89.56 681 GLU A N 1
ATOM 5349 C CA . GLU A 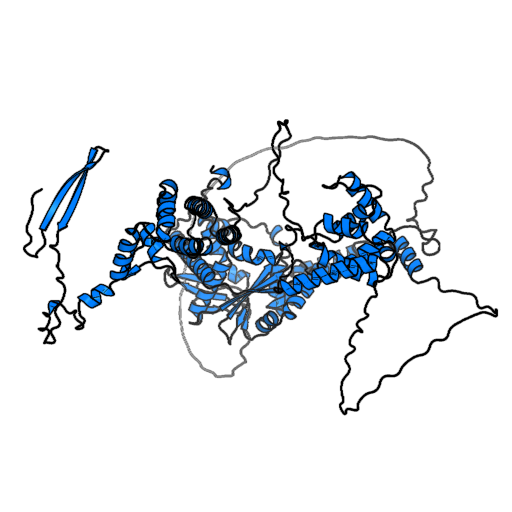1 681 ? 2.699 -3.954 6.294 1.00 89.56 681 GLU A CA 1
ATOM 5350 C C . GLU A 1 681 ? 3.202 -2.592 6.799 1.00 89.56 681 GLU A C 1
ATOM 5352 O O . GLU A 1 681 ? 3.937 -2.532 7.782 1.00 89.56 681 GLU A O 1
ATOM 5357 N N . PHE A 1 682 ? 2.794 -1.494 6.157 1.00 91.12 682 PHE A N 1
ATOM 5358 C CA . PHE A 1 682 ? 3.160 -0.130 6.556 1.00 91.12 682 PHE A CA 1
ATOM 5359 C C . PHE A 1 682 ? 2.025 0.608 7.274 1.00 91.12 682 PHE A C 1
ATOM 5361 O O . PHE A 1 682 ? 2.112 1.821 7.496 1.00 91.12 682 PHE A O 1
ATOM 5368 N N . ARG A 1 683 ? 0.957 -0.103 7.659 1.00 95.94 683 ARG A N 1
ATOM 5369 C CA . ARG A 1 683 ? -0.150 0.423 8.470 1.00 95.94 683 ARG A CA 1
ATOM 5370 C C . ARG A 1 683 ? -0.781 1.688 7.871 1.00 95.94 683 ARG A C 1
ATOM 5372 O O . ARG A 1 683 ? -1.087 2.645 8.584 1.00 95.94 683 ARG A O 1
ATOM 5379 N N . TYR A 1 684 ? -0.957 1.729 6.549 1.00 96.19 684 TYR A N 1
ATOM 5380 C CA . TYR A 1 684 ? -1.572 2.880 5.871 1.00 96.19 684 TYR A CA 1
ATOM 5381 C C . TYR A 1 684 ? -3.045 3.058 6.265 1.00 96.19 684 TYR A C 1
ATOM 5383 O O . TYR A 1 684 ? -3.545 4.176 6.286 1.00 96.19 684 TYR A O 1
ATOM 5391 N N . HIS A 1 685 ? -3.722 1.985 6.676 1.00 95.75 685 HIS A N 1
ATOM 5392 C CA . HIS A 1 685 ? -5.057 2.059 7.269 1.00 95.75 685 HIS A CA 1
ATOM 5393 C C . HIS A 1 685 ? -5.075 2.858 8.592 1.00 95.75 685 HIS A C 1
ATOM 5395 O O . HIS A 1 685 ? -5.971 3.671 8.810 1.00 95.75 685 HIS A O 1
ATOM 5401 N N . VAL A 1 686 ? -4.036 2.725 9.428 1.00 97.44 686 VAL A N 1
ATOM 5402 C CA . VAL A 1 686 ? -3.835 3.552 10.636 1.00 97.44 686 VAL A CA 1
ATOM 5403 C C . VAL A 1 686 ? -3.486 4.999 10.269 1.00 97.44 686 VAL A C 1
ATOM 5405 O O . VAL A 1 686 ? -3.947 5.925 10.932 1.00 97.44 686 VAL A O 1
ATOM 5408 N N . GLN A 1 687 ? -2.719 5.212 9.189 1.00 97.31 687 GLN A N 1
ATOM 5409 C CA . GLN A 1 687 ? -2.444 6.555 8.663 1.00 97.31 687 GLN A CA 1
ATOM 5410 C C . GLN A 1 687 ? -3.731 7.269 8.247 1.00 97.31 687 GLN A C 1
ATOM 5412 O O . GLN A 1 687 ? -3.985 8.367 8.734 1.00 97.31 687 GLN A O 1
ATOM 5417 N N . ALA A 1 688 ? -4.553 6.629 7.414 1.00 96.88 688 ALA A N 1
ATOM 5418 C CA . ALA A 1 688 ? -5.818 7.186 6.955 1.00 96.88 688 ALA A CA 1
ATOM 5419 C C . ALA A 1 688 ? -6.722 7.575 8.134 1.00 96.88 688 ALA A C 1
ATOM 5421 O O . ALA A 1 688 ? -7.150 8.722 8.215 1.00 96.88 688 ALA A O 1
ATOM 5422 N N . ALA A 1 689 ? -6.923 6.666 9.095 1.00 96.81 689 ALA A N 1
ATOM 5423 C CA . ALA A 1 689 ? -7.758 6.930 10.265 1.00 96.81 689 ALA A CA 1
ATOM 5424 C C . ALA A 1 689 ? -7.235 8.090 11.133 1.00 96.81 689 ALA A C 1
ATOM 5426 O O . ALA A 1 689 ? -7.999 8.986 11.492 1.00 96.81 689 ALA A O 1
ATOM 5427 N N . MET A 1 690 ? -5.930 8.126 11.432 1.00 97.44 690 MET A N 1
ATOM 5428 C CA . MET A 1 690 ? -5.331 9.222 12.205 1.00 97.44 690 MET A CA 1
ATOM 5429 C C . MET A 1 690 ? -5.426 10.569 11.468 1.00 97.44 690 MET A C 1
ATOM 5431 O O . MET A 1 690 ? -5.605 11.607 12.105 1.00 97.44 690 MET A O 1
ATOM 5435 N N . TYR A 1 691 ? -5.323 10.569 10.135 1.00 97.19 691 TYR A N 1
ATOM 5436 C CA . TYR A 1 691 ? -5.398 11.787 9.326 1.00 97.19 691 TYR A CA 1
ATOM 5437 C C . TYR A 1 691 ? -6.841 12.293 9.207 1.00 97.19 691 TYR A C 1
ATOM 5439 O O . TYR A 1 691 ? -7.077 13.494 9.344 1.00 97.19 691 TYR A O 1
ATOM 5447 N N . CYS A 1 692 ? -7.811 11.390 9.032 1.00 95.69 692 CYS A N 1
ATOM 5448 C CA . CYS A 1 692 ? -9.235 11.714 9.076 1.00 95.69 692 CYS A CA 1
ATOM 5449 C C . CYS A 1 692 ? -9.644 12.313 10.428 1.00 95.69 692 CYS A C 1
ATOM 5451 O O . CYS A 1 692 ? -10.355 13.315 10.451 1.00 95.69 692 CYS A O 1
ATOM 5453 N N . GLU A 1 693 ? -9.163 11.761 11.544 1.00 95.81 693 GLU A N 1
ATOM 5454 C CA . GLU A 1 693 ? -9.481 12.271 12.883 1.00 95.81 693 GLU A CA 1
ATOM 5455 C C . GLU A 1 693 ? -8.823 13.624 13.181 1.00 95.81 693 GLU A C 1
ATOM 5457 O O . GLU A 1 693 ? -9.499 14.516 13.693 1.00 95.81 693 GLU A O 1
ATOM 5462 N N . GLY A 1 694 ? -7.557 13.837 12.803 1.00 95.06 694 GLY A N 1
ATOM 5463 C CA . GLY A 1 694 ? -6.915 15.148 12.960 1.00 95.06 694 GLY A CA 1
ATOM 5464 C C . GLY A 1 694 ? -7.572 16.241 12.111 1.00 95.06 694 GLY A C 1
ATOM 5465 O O . GLY A 1 694 ? -7.797 17.353 12.589 1.00 95.06 694 GLY A O 1
ATOM 5466 N N . TRP A 1 695 ? -7.974 15.918 10.877 1.00 94.81 695 TRP A N 1
ATOM 5467 C CA . TRP A 1 695 ? -8.747 16.833 10.032 1.00 94.81 695 TRP A CA 1
ATOM 5468 C C . TRP A 1 695 ? -10.136 17.132 10.597 1.00 94.81 695 TRP A C 1
ATOM 5470 O O . TRP A 1 695 ? -10.579 18.278 10.567 1.00 94.81 695 TRP A O 1
ATOM 5480 N N . LYS A 1 696 ? -10.823 16.126 11.139 1.00 94.62 696 LYS A N 1
ATOM 5481 C CA . LYS A 1 696 ? -12.141 16.266 11.770 1.00 94.62 696 LYS A CA 1
ATOM 5482 C C . LYS A 1 696 ? -12.087 17.075 13.061 1.00 94.62 696 LYS A C 1
ATOM 5484 O O . LYS A 1 696 ? -12.989 17.869 13.306 1.00 94.62 696 LYS A O 1
ATOM 5489 N N . ALA A 1 697 ? -11.021 16.938 13.848 1.00 93.75 697 ALA A N 1
ATOM 5490 C CA . ALA A 1 697 ? -10.779 17.775 15.020 1.00 93.75 697 ALA A CA 1
ATOM 5491 C C . ALA A 1 697 ? -10.541 19.253 14.650 1.00 93.75 697 ALA A C 1
ATOM 5493 O O . ALA A 1 697 ? -10.944 20.136 15.402 1.00 93.75 697 ALA A O 1
ATOM 5494 N N . TYR A 1 698 ? -9.926 19.521 13.493 1.00 90.94 698 TYR A N 1
ATOM 5495 C CA . TYR A 1 698 ? -9.686 20.876 12.985 1.00 90.94 698 TYR A CA 1
ATOM 5496 C C . TYR A 1 698 ? -10.913 21.503 12.290 1.00 90.94 698 TYR A C 1
ATOM 5498 O O . TYR A 1 698 ? -11.277 22.638 12.585 1.00 90.94 698 TYR A O 1
ATOM 5506 N N . SER A 1 699 ? -11.548 20.778 11.365 1.00 90.19 699 SER A N 1
ATOM 5507 C CA . SER A 1 699 ? -12.601 21.296 10.472 1.00 90.19 699 SER A CA 1
ATOM 5508 C C . SER A 1 699 ? -14.033 21.026 10.945 1.00 90.19 699 SER A C 1
ATOM 5510 O O . SER A 1 699 ? -14.966 21.662 10.464 1.00 90.19 699 SER A O 1
ATOM 5512 N N . GLY A 1 700 ? -14.229 20.059 11.847 1.00 91.38 700 GLY A N 1
ATOM 5513 C CA . GLY A 1 700 ? -15.541 19.515 12.208 1.00 91.38 700 GLY A CA 1
ATOM 5514 C C . GLY A 1 700 ? -16.099 18.471 11.228 1.00 91.38 700 GLY A C 1
ATOM 5515 O O . GLY A 1 700 ? -17.056 17.775 11.572 1.00 91.38 700 GLY A O 1
ATOM 5516 N N . GLU A 1 701 ? -15.506 18.302 10.041 1.00 91.81 701 GLU A N 1
ATOM 5517 C CA . GLU A 1 701 ? -15.973 17.371 9.005 1.00 91.81 701 GLU A CA 1
ATOM 5518 C C . GLU A 1 701 ? -15.100 16.111 8.916 1.00 91.81 701 GLU A C 1
ATOM 5520 O O . GLU A 1 701 ? -13.886 16.157 9.092 1.00 91.81 701 GLU A O 1
ATOM 5525 N N . THR A 1 702 ? -15.699 14.958 8.605 1.00 91.12 702 THR A N 1
ATOM 5526 C CA . THR A 1 702 ? -14.934 13.716 8.377 1.00 91.12 702 THR A CA 1
ATOM 5527 C C . THR A 1 702 ? -14.550 13.621 6.897 1.00 91.12 702 THR A C 1
ATOM 5529 O O . THR A 1 702 ? -15.454 13.555 6.061 1.00 91.12 702 THR A O 1
ATOM 5532 N N . PRO A 1 703 ? -13.254 13.608 6.536 1.00 94.12 703 PRO A N 1
ATOM 5533 C CA . PRO A 1 703 ? -12.841 13.619 5.144 1.00 94.12 703 PRO A CA 1
ATOM 5534 C C . PRO A 1 703 ? -12.760 12.202 4.579 1.00 94.12 703 PRO A C 1
ATOM 5536 O O . PRO A 1 703 ? -12.512 11.233 5.301 1.00 94.12 703 PRO A O 1
ATOM 5539 N N . ARG A 1 704 ? -12.873 12.082 3.256 1.00 94.31 704 ARG A N 1
ATOM 5540 C CA . ARG A 1 704 ? -12.455 10.865 2.550 1.00 94.31 704 ARG A CA 1
ATOM 5541 C C . ARG A 1 704 ? -10.935 10.846 2.431 1.00 94.31 704 ARG A C 1
ATOM 5543 O O . ARG A 1 704 ? -10.342 11.849 2.047 1.00 94.31 704 ARG A O 1
ATOM 5550 N N . PHE A 1 705 ? -10.319 9.700 2.694 1.00 96.62 705 PHE A N 1
ATOM 5551 C CA . PHE A 1 705 ? -8.885 9.507 2.494 1.00 96.62 705 PHE A CA 1
ATOM 5552 C C . PHE A 1 705 ? -8.619 8.749 1.190 1.00 96.62 705 PHE A C 1
ATOM 5554 O O . PHE A 1 705 ? -9.181 7.671 0.975 1.00 96.62 705 PHE A O 1
ATOM 5561 N N . ALA A 1 706 ? -7.766 9.298 0.326 1.00 96.81 706 ALA A N 1
ATOM 5562 C CA . ALA A 1 706 ? -7.396 8.711 -0.956 1.00 96.81 706 ALA A CA 1
ATOM 5563 C C . ALA A 1 706 ? -5.873 8.573 -1.092 1.00 96.81 706 ALA A C 1
ATOM 5565 O O . ALA A 1 706 ? -5.132 9.533 -0.900 1.00 96.81 706 ALA A O 1
ATOM 5566 N N . PHE A 1 707 ? -5.416 7.391 -1.497 1.00 97.75 707 PHE A N 1
ATOM 5567 C CA . PHE A 1 707 ? -4.023 7.132 -1.850 1.00 97.75 707 PHE A CA 1
ATOM 5568 C C . PHE A 1 707 ? -3.812 7.291 -3.356 1.00 97.75 707 PHE A C 1
ATOM 5570 O O . PHE A 1 707 ? -4.526 6.674 -4.150 1.00 97.75 707 PHE A O 1
ATOM 5577 N N . LEU A 1 708 ? -2.790 8.049 -3.746 1.00 97.94 708 LEU A N 1
ATOM 5578 C CA . LEU A 1 708 ? -2.270 8.140 -5.107 1.00 97.94 708 LEU A CA 1
ATOM 5579 C C . LEU A 1 708 ? -1.020 7.262 -5.205 1.00 97.94 708 LEU A C 1
ATOM 5581 O O . LEU A 1 708 ? 0.096 7.693 -4.911 1.00 97.94 708 LEU A O 1
ATOM 5585 N N . ALA A 1 709 ? -1.215 6.010 -5.611 1.00 97.44 709 ALA A N 1
ATOM 5586 C CA . ALA A 1 709 ? -0.129 5.057 -5.781 1.00 97.44 709 ALA A CA 1
ATOM 5587 C C . ALA A 1 709 ? 0.535 5.225 -7.157 1.00 97.44 709 ALA A C 1
ATOM 5589 O O . ALA A 1 709 ? -0.147 5.225 -8.185 1.00 97.44 709 ALA A O 1
ATOM 5590 N N . VAL A 1 710 ? 1.867 5.307 -7.186 1.00 97.06 710 VAL A N 1
ATOM 5591 C CA . VAL A 1 710 ? 2.684 5.417 -8.409 1.00 97.06 710 VAL A CA 1
ATOM 5592 C C . VAL A 1 710 ? 3.723 4.304 -8.417 1.00 97.06 710 VAL A C 1
ATOM 5594 O O . VAL A 1 710 ? 4.556 4.230 -7.511 1.00 97.06 710 VAL A O 1
ATOM 5597 N N . SER A 1 711 ? 3.687 3.432 -9.425 1.00 94.81 711 SER A N 1
ATOM 5598 C CA . SER A 1 711 ? 4.640 2.327 -9.534 1.00 94.81 711 SER A CA 1
ATOM 5599 C C . SER A 1 711 ? 5.987 2.783 -10.082 1.00 94.81 711 SER A C 1
ATOM 5601 O O . SER A 1 711 ? 6.065 3.559 -11.031 1.00 94.81 711 SER A O 1
ATOM 5603 N N . GLU A 1 712 ? 7.053 2.242 -9.508 1.00 92.19 712 GLU A N 1
ATOM 5604 C CA . GLU A 1 712 ? 8.423 2.364 -9.996 1.00 92.19 712 GLU A CA 1
ATOM 5605 C C . GLU A 1 712 ? 8.771 1.309 -11.057 1.00 92.19 712 GLU A C 1
ATOM 5607 O O . GLU A 1 712 ? 9.698 1.509 -11.847 1.00 92.19 712 GLU A O 1
ATOM 5612 N N . SER A 1 713 ? 8.037 0.194 -11.103 1.00 90.25 713 SER A N 1
ATOM 5613 C CA . SER A 1 713 ? 8.122 -0.772 -12.193 1.00 90.25 713 SER A CA 1
ATOM 5614 C C . SER A 1 713 ? 7.351 -0.296 -13.426 1.00 90.25 713 SER A C 1
ATOM 5616 O O . SER A 1 713 ? 6.307 0.348 -13.322 1.00 90.25 713 SER A O 1
ATOM 5618 N N . ILE A 1 714 ? 7.881 -0.623 -14.607 1.00 88.81 714 ILE A N 1
ATOM 5619 C CA . ILE A 1 714 ? 7.232 -0.356 -15.894 1.00 88.81 714 ILE A CA 1
ATOM 5620 C C . ILE A 1 714 ? 6.271 -1.505 -16.213 1.00 88.81 714 ILE A C 1
ATOM 5622 O O . ILE A 1 714 ? 6.693 -2.662 -16.229 1.00 88.81 714 ILE A O 1
ATOM 5626 N N . ASP A 1 715 ? 5.031 -1.183 -16.578 1.00 86.25 715 ASP A N 1
ATOM 5627 C CA . ASP A 1 715 ? 4.121 -2.109 -17.260 1.00 86.25 715 ASP A CA 1
ATOM 5628 C C . ASP A 1 715 ? 3.717 -1.531 -18.621 1.00 86.25 715 ASP A C 1
ATOM 5630 O O . ASP A 1 715 ? 3.447 -0.336 -18.756 1.00 86.25 715 ASP A O 1
ATOM 5634 N N . CYS A 1 716 ? 3.743 -2.369 -19.658 1.00 85.06 716 CYS A N 1
ATOM 5635 C CA . CYS A 1 716 ? 3.452 -1.997 -21.049 1.00 85.06 716 CYS A CA 1
ATOM 5636 C C . CYS A 1 716 ? 4.093 -0.666 -21.528 1.00 85.06 716 CYS A C 1
ATOM 5638 O O . CYS A 1 716 ? 3.496 0.074 -22.310 1.00 85.06 716 CYS A O 1
ATOM 5640 N N . GLY A 1 717 ? 5.316 -0.361 -21.073 1.00 86.25 717 GLY A N 1
ATOM 5641 C CA . GLY A 1 717 ? 6.065 0.847 -21.455 1.00 86.25 717 GLY A CA 1
ATOM 5642 C C . GLY A 1 717 ? 5.687 2.131 -20.701 1.00 86.25 717 GLY A C 1
ATOM 5643 O O . GLY A 1 717 ? 6.160 3.202 -21.073 1.00 86.25 717 GLY A O 1
ATOM 5644 N N . LYS A 1 718 ? 4.855 2.045 -19.657 1.00 91.25 718 LYS A N 1
ATOM 5645 C CA . LYS A 1 718 ? 4.412 3.169 -18.812 1.00 91.25 718 LYS A CA 1
ATOM 5646 C C . LYS A 1 718 ? 4.661 2.860 -17.334 1.00 91.25 718 LYS A C 1
ATOM 5648 O O . LYS A 1 718 ? 4.904 1.708 -16.987 1.00 91.25 718 LYS A O 1
ATOM 5653 N N . TYR A 1 719 ? 4.561 3.864 -16.466 1.00 95.50 719 TYR A N 1
ATOM 5654 C CA . TYR A 1 719 ? 4.548 3.669 -15.013 1.00 95.50 719 TYR A CA 1
ATOM 5655 C C . TYR A 1 719 ? 3.089 3.626 -14.527 1.00 95.50 719 TYR A C 1
ATOM 5657 O O . TYR A 1 719 ? 2.398 4.638 -14.647 1.00 95.50 719 TYR A O 1
ATOM 5665 N N . PRO A 1 720 ? 2.569 2.482 -14.035 1.00 95.62 720 PRO A N 1
ATOM 5666 C CA . PRO A 1 720 ? 1.199 2.395 -13.535 1.00 95.62 720 PRO A CA 1
ATOM 5667 C C . PRO A 1 720 ? 0.906 3.380 -12.402 1.00 95.62 720 PRO A C 1
ATOM 5669 O O . PRO A 1 720 ? 1.686 3.508 -11.458 1.00 95.62 720 PRO A O 1
ATOM 5672 N N . VAL A 1 721 ? -0.260 4.021 -12.473 1.00 97.31 721 VAL A N 1
ATOM 5673 C CA . VAL A 1 721 ? -0.778 4.943 -11.456 1.00 97.31 721 VAL A CA 1
ATOM 5674 C C . VAL A 1 721 ? -2.201 4.534 -11.114 1.00 97.31 721 VAL A C 1
ATOM 5676 O O . VAL A 1 721 ? -3.000 4.292 -12.017 1.00 97.31 721 VAL A O 1
ATOM 5679 N N . HIS A 1 722 ? -2.514 4.452 -9.825 1.00 96.38 722 HIS A N 1
ATOM 5680 C CA . HIS A 1 722 ? -3.839 4.089 -9.330 1.00 96.38 722 HIS A CA 1
ATOM 5681 C C . HIS A 1 722 ? -4.260 5.011 -8.184 1.00 96.38 722 HIS A C 1
ATOM 5683 O O . HIS A 1 722 ? -3.444 5.393 -7.346 1.00 96.38 722 HIS A O 1
ATOM 5689 N N . LEU A 1 723 ? -5.557 5.320 -8.131 1.00 96.38 723 LEU A N 1
ATOM 5690 C CA . LEU A 1 723 ? -6.195 5.907 -6.957 1.00 96.38 723 LEU A CA 1
ATOM 5691 C C . LEU A 1 723 ? -6.879 4.806 -6.150 1.00 96.38 723 LEU A C 1
ATOM 5693 O O . LEU A 1 723 ? -7.614 3.994 -6.715 1.00 96.38 723 LEU A O 1
ATOM 5697 N N . TYR A 1 724 ? -6.677 4.819 -4.838 1.00 95.75 724 TYR A N 1
ATOM 5698 C CA . TYR A 1 724 ? -7.328 3.910 -3.901 1.00 95.75 724 TYR A CA 1
ATOM 5699 C C . TYR A 1 724 ? -8.017 4.693 -2.790 1.00 95.75 724 TYR A C 1
ATOM 5701 O O . TYR A 1 724 ? -7.483 5.677 -2.291 1.00 95.75 724 TYR A O 1
ATOM 5709 N N . ILE A 1 725 ? -9.183 4.221 -2.366 1.00 93.81 725 ILE A N 1
ATOM 5710 C CA . ILE A 1 725 ? -9.858 4.643 -1.136 1.00 93.81 725 ILE A CA 1
ATOM 5711 C C . ILE A 1 725 ? -10.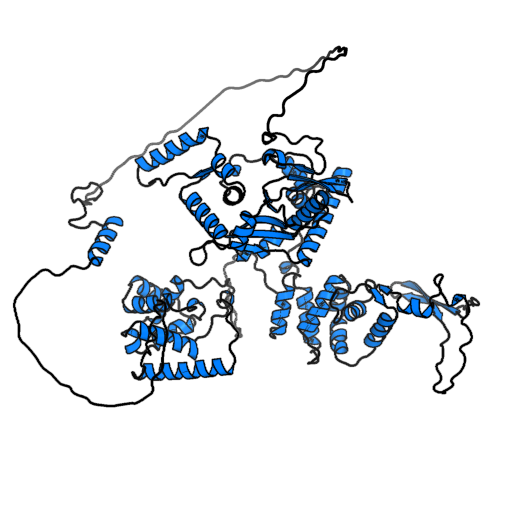036 3.366 -0.316 1.00 93.81 725 ILE A C 1
ATOM 5713 O O . ILE A 1 725 ? -10.337 2.317 -0.889 1.00 93.81 725 ILE A O 1
ATOM 5717 N N . LEU A 1 726 ? -9.804 3.430 0.994 1.00 90.69 726 LEU A N 1
ATOM 5718 C CA . LEU A 1 726 ? -10.040 2.281 1.869 1.00 90.69 726 LEU A CA 1
ATOM 5719 C C . LEU A 1 726 ? -11.541 2.038 2.022 1.00 90.69 726 LEU A C 1
ATOM 5721 O O . LEU A 1 726 ? -12.318 2.984 2.129 1.00 90.69 726 LEU A O 1
ATOM 5725 N N . GLU A 1 727 ? -11.932 0.767 2.050 1.00 87.19 727 GLU A N 1
ATOM 5726 C CA . GLU A 1 727 ? -13.278 0.375 2.464 1.00 87.19 727 GLU A CA 1
ATOM 5727 C C . GLU A 1 727 ? -13.460 0.656 3.963 1.00 87.19 727 GLU A C 1
ATOM 5729 O O . GLU A 1 727 ? -12.500 0.565 4.737 1.00 87.19 727 GLU A O 1
ATOM 5734 N N . ASP A 1 728 ? -14.689 0.969 4.376 1.00 83.62 728 ASP A N 1
ATOM 5735 C CA . ASP A 1 728 ? -15.000 1.428 5.736 1.00 83.62 728 ASP A CA 1
ATOM 5736 C C . ASP A 1 728 ? -14.524 0.431 6.817 1.00 83.62 728 ASP A C 1
ATOM 5738 O O . ASP A 1 728 ? -13.962 0.834 7.832 1.00 83.62 728 ASP A O 1
ATOM 5742 N N . GLU A 1 729 ? -14.609 -0.883 6.557 1.00 83.88 729 GLU A N 1
ATOM 5743 C CA . GLU A 1 729 ? -14.103 -1.923 7.471 1.00 83.88 729 GLU A CA 1
ATOM 5744 C C . GLU A 1 729 ? -12.583 -1.819 7.720 1.00 83.88 729 GLU A C 1
ATOM 5746 O O . GLU A 1 729 ? -12.121 -2.030 8.846 1.00 83.88 729 GLU A O 1
ATOM 5751 N N . HIS A 1 730 ? -11.792 -1.459 6.703 1.00 85.31 730 HIS A N 1
ATOM 5752 C CA . HIS A 1 730 ? -10.349 -1.245 6.854 1.00 85.31 730 HIS A CA 1
ATOM 5753 C C . HIS A 1 730 ? -10.037 0.075 7.568 1.00 85.31 730 HIS A C 1
ATOM 5755 O O . HIS A 1 730 ? -9.082 0.135 8.348 1.00 85.31 730 HIS A O 1
ATOM 5761 N N . HIS A 1 731 ? -10.846 1.114 7.346 1.00 88.56 731 HIS A N 1
ATOM 5762 C CA . HIS A 1 731 ? -10.744 2.369 8.090 1.00 88.56 731 HIS A CA 1
ATOM 5763 C C . HIS A 1 731 ? -11.026 2.155 9.589 1.00 88.56 731 HIS A C 1
ATOM 5765 O O . HIS A 1 731 ? -10.240 2.599 10.425 1.00 88.56 731 HIS A O 1
ATOM 5771 N N . ASP A 1 732 ? -12.067 1.397 9.943 1.00 90.25 732 ASP A N 1
ATOM 5772 C CA . ASP A 1 732 ? -12.433 1.098 11.337 1.00 90.25 732 ASP A CA 1
ATOM 5773 C C . ASP A 1 732 ? -11.378 0.253 12.070 1.00 90.25 732 ASP A C 1
ATOM 5775 O O . ASP A 1 732 ? -11.112 0.464 13.261 1.00 90.25 732 ASP A O 1
ATOM 5779 N N . ILE A 1 733 ? -10.725 -0.680 11.366 1.00 92.81 733 ILE A N 1
ATOM 5780 C CA . ILE A 1 733 ? -9.550 -1.403 11.883 1.00 92.81 733 ILE A CA 1
ATOM 5781 C C . ILE A 1 733 ? -8.399 -0.417 12.135 1.00 92.81 733 ILE A C 1
ATOM 5783 O O . ILE A 1 733 ? -7.805 -0.433 13.216 1.00 92.81 733 ILE A O 1
ATOM 5787 N N . GLY A 1 734 ? -8.132 0.487 11.185 1.00 94.06 734 GLY A N 1
ATOM 5788 C CA . GLY A 1 734 ? -7.146 1.563 11.321 1.00 94.06 734 GLY A CA 1
ATOM 5789 C C . GLY A 1 734 ? -7.396 2.463 12.522 1.00 94.06 734 GLY A C 1
ATOM 5790 O O . GLY A 1 734 ? -6.476 2.706 13.303 1.00 94.06 734 GLY A O 1
ATOM 5791 N N . TYR A 1 735 ? -8.643 2.883 12.722 1.00 95.44 735 TYR A N 1
ATOM 5792 C CA . TYR A 1 735 ? -9.061 3.692 13.861 1.00 95.44 735 TYR A CA 1
ATOM 5793 C C . TYR A 1 735 ? -8.897 2.936 15.184 1.00 95.44 735 TYR A C 1
ATOM 5795 O O . TYR A 1 735 ? -8.318 3.466 16.131 1.00 95.44 735 TYR A O 1
ATOM 5803 N N . SER A 1 736 ? -9.320 1.671 15.243 1.00 96.44 736 SER A N 1
ATOM 5804 C CA . SER A 1 736 ? -9.185 0.826 16.439 1.00 96.44 736 SER A CA 1
ATOM 5805 C C . SER A 1 736 ? -7.719 0.640 16.854 1.00 96.44 736 SER A C 1
ATOM 5807 O O . SER A 1 736 ? -7.383 0.723 18.038 1.00 96.44 736 SER A O 1
ATOM 5809 N N . LEU A 1 737 ? -6.829 0.431 15.879 1.00 96.44 737 LEU A N 1
ATOM 5810 C CA . LEU A 1 737 ? -5.386 0.329 16.095 1.00 96.44 737 LEU A CA 1
ATOM 5811 C C . LEU A 1 737 ? -4.768 1.676 16.503 1.00 96.44 737 LEU A C 1
ATOM 5813 O O . LEU A 1 737 ? -4.014 1.717 17.472 1.00 96.44 737 LEU A O 1
ATOM 5817 N N . PHE A 1 738 ? -5.150 2.778 15.850 1.00 97.50 738 PHE A N 1
ATOM 5818 C CA . PHE A 1 738 ? -4.771 4.139 16.247 1.00 97.50 738 PHE A CA 1
ATOM 5819 C C . PHE A 1 738 ? -5.145 4.426 17.713 1.00 97.50 738 PHE A C 1
ATOM 5821 O O . PHE A 1 738 ? -4.276 4.812 18.498 1.00 97.50 738 PHE A O 1
ATOM 5828 N N . ARG A 1 739 ? -6.398 4.155 18.120 1.00 97.38 739 ARG A N 1
ATOM 5829 C CA . ARG A 1 739 ? -6.847 4.311 19.516 1.00 97.38 739 ARG A CA 1
ATOM 5830 C C . ARG A 1 739 ? -6.031 3.455 20.478 1.00 97.38 739 ARG A C 1
ATOM 5832 O O . ARG A 1 739 ? -5.665 3.938 21.549 1.00 97.38 739 ARG A O 1
ATOM 5839 N N . ARG A 1 740 ? -5.747 2.195 20.127 1.00 97.06 740 ARG A N 1
ATOM 5840 C CA . ARG A 1 740 ? -4.938 1.273 20.945 1.00 97.06 740 ARG A CA 1
ATOM 5841 C C . ARG A 1 740 ? -3.529 1.821 21.170 1.00 97.06 740 ARG A C 1
ATOM 5843 O O . ARG A 1 740 ? -3.054 1.830 22.308 1.00 97.06 740 ARG A O 1
ATOM 5850 N N . ASP A 1 741 ? -2.874 2.271 20.106 1.00 97.31 741 ASP A N 1
ATOM 5851 C CA . ASP A 1 741 ? -1.487 2.731 20.151 1.00 97.31 741 ASP A CA 1
ATOM 5852 C C . ASP A 1 741 ? -1.379 4.066 20.895 1.00 97.31 741 ASP A C 1
ATOM 5854 O O . ASP A 1 741 ? -0.522 4.206 21.766 1.00 97.31 741 ASP A O 1
ATOM 5858 N N . LEU A 1 742 ? -2.297 5.009 20.649 1.00 97.69 742 LEU A N 1
ATOM 5859 C CA . LEU A 1 742 ? -2.340 6.295 21.350 1.00 97.69 742 LEU A CA 1
ATOM 5860 C C . LEU A 1 742 ? -2.622 6.124 22.852 1.00 97.69 742 LEU A C 1
ATOM 5862 O O . LEU A 1 742 ? -1.923 6.699 23.686 1.00 97.69 742 LEU A O 1
ATOM 5866 N N . ASN A 1 743 ? -3.574 5.260 23.221 1.00 97.00 743 ASN A N 1
ATOM 5867 C CA . ASN A 1 743 ? -3.823 4.911 24.623 1.00 97.00 743 ASN A CA 1
ATOM 5868 C C . ASN A 1 743 ? -2.620 4.209 25.280 1.00 97.00 743 ASN A C 1
ATOM 5870 O O . ASN A 1 743 ? -2.393 4.365 26.481 1.00 97.00 743 ASN A O 1
ATOM 5874 N N . THR A 1 744 ? -1.846 3.427 24.521 1.00 95.44 744 THR A N 1
ATOM 5875 C CA . THR A 1 744 ? -0.618 2.780 25.015 1.00 95.44 744 THR A CA 1
ATOM 5876 C C . THR A 1 744 ? 0.492 3.809 25.219 1.00 95.44 744 THR A C 1
ATOM 5878 O O . THR A 1 744 ? 1.083 3.854 26.297 1.00 95.44 744 THR A O 1
ATOM 5881 N N . TYR A 1 745 ? 0.704 4.695 24.244 1.00 96.44 745 TYR A N 1
ATOM 5882 C CA . TYR A 1 745 ? 1.614 5.836 24.329 1.00 96.44 745 TYR A CA 1
ATOM 5883 C C . TYR A 1 745 ? 1.319 6.703 25.558 1.00 96.44 745 TYR A C 1
ATOM 5885 O O . TYR A 1 745 ? 2.212 6.916 26.378 1.00 96.44 745 TYR A O 1
ATOM 5893 N N . HIS A 1 746 ? 0.061 7.116 25.745 1.00 96.75 746 HIS A N 1
ATOM 5894 C CA . HIS A 1 746 ? -0.370 7.901 26.900 1.00 96.75 746 HIS A CA 1
ATOM 5895 C C . HIS A 1 746 ? -0.063 7.186 28.227 1.00 96.75 746 HIS A C 1
ATOM 5897 O O . HIS A 1 746 ? 0.552 7.767 29.121 1.00 96.75 746 HIS A O 1
ATOM 5903 N N . LYS A 1 747 ? -0.404 5.895 28.358 1.00 95.81 747 LYS A N 1
ATOM 5904 C CA . LYS A 1 747 ? -0.091 5.101 29.564 1.00 95.81 747 LYS A CA 1
ATOM 5905 C C . LYS A 1 747 ? 1.414 5.024 29.833 1.00 95.81 747 LYS A C 1
ATOM 5907 O O . LYS A 1 747 ? 1.831 5.192 30.982 1.00 95.81 747 LYS A O 1
ATOM 5912 N N . CYS A 1 748 ? 2.230 4.792 28.805 1.00 94.69 748 CYS A N 1
ATOM 5913 C CA . CYS A 1 748 ? 3.688 4.740 28.926 1.00 94.69 748 CYS A CA 1
ATOM 5914 C C . CYS A 1 748 ? 4.277 6.096 29.331 1.00 94.69 748 CYS A C 1
ATOM 5916 O O . CYS A 1 748 ? 5.091 6.145 30.253 1.00 94.69 748 CYS A O 1
ATOM 5918 N N . LYS A 1 749 ? 3.805 7.189 28.722 1.00 94.06 749 LYS A N 1
ATOM 5919 C CA . LYS A 1 749 ? 4.203 8.571 29.020 1.00 94.06 749 LYS A CA 1
ATOM 5920 C C . LYS A 1 749 ? 3.830 8.979 30.449 1.00 94.06 749 LYS A C 1
ATOM 5922 O O . LYS A 1 749 ? 4.712 9.344 31.221 1.00 94.06 749 LYS A O 1
ATOM 5927 N N . SER A 1 750 ? 2.563 8.825 30.837 1.00 94.44 750 SER A N 1
ATOM 5928 C CA . SER A 1 750 ? 2.042 9.202 32.162 1.00 94.44 750 SER A CA 1
ATOM 5929 C C . SER A 1 750 ? 2.646 8.394 33.314 1.00 94.44 750 SER A C 1
ATOM 5931 O O . SER A 1 750 ? 2.799 8.910 34.417 1.00 94.44 750 SER A O 1
ATOM 5933 N N . SER A 1 751 ? 3.006 7.126 33.083 1.00 94.12 751 SER A N 1
ATOM 5934 C CA . SER A 1 751 ? 3.665 6.284 34.096 1.00 94.12 751 SER A CA 1
ATOM 5935 C C . SER A 1 751 ? 5.197 6.299 34.029 1.00 94.12 751 SER A C 1
ATOM 5937 O O . SER A 1 751 ? 5.841 5.704 34.896 1.00 94.12 751 SER A O 1
ATOM 5939 N N . ASN A 1 752 ? 5.767 6.938 33.002 1.00 92.50 752 ASN A N 1
ATOM 5940 C CA . ASN A 1 752 ? 7.162 6.837 32.570 1.00 92.50 752 ASN A CA 1
ATOM 5941 C C . ASN A 1 752 ? 7.690 5.385 32.478 1.00 92.50 752 ASN A C 1
ATOM 5943 O O . ASN A 1 752 ? 8.824 5.088 32.859 1.00 92.50 752 ASN A O 1
ATOM 5947 N N . LYS A 1 753 ? 6.852 4.453 32.002 1.00 91.81 753 LYS A N 1
ATOM 5948 C CA . LYS A 1 753 ? 7.183 3.025 31.846 1.00 91.81 753 LYS A CA 1
ATOM 5949 C C . LYS A 1 753 ? 6.980 2.585 30.404 1.00 91.81 753 LYS A C 1
ATOM 5951 O O . LYS A 1 753 ? 5.858 2.342 29.970 1.00 91.81 753 LYS A O 1
ATOM 5956 N N . TRP A 1 754 ? 8.090 2.415 29.698 1.00 91.31 754 TRP A N 1
ATOM 5957 C CA . TRP A 1 754 ? 8.127 2.083 28.270 1.00 91.31 754 TRP A CA 1
ATOM 5958 C C . TRP A 1 754 ? 8.446 0.600 28.005 1.00 91.31 754 TRP A C 1
ATOM 5960 O O . TRP A 1 754 ? 8.450 0.149 26.866 1.00 91.31 754 TRP A O 1
ATOM 5970 N N . GLY A 1 755 ? 8.661 -0.188 29.063 1.00 86.75 755 GLY A N 1
ATOM 5971 C CA . GLY A 1 755 ? 9.073 -1.589 28.959 1.00 86.75 755 GLY A CA 1
ATOM 5972 C C . GLY A 1 755 ? 10.563 -1.747 28.642 1.00 86.75 755 GLY A C 1
ATOM 5973 O O . GLY A 1 755 ? 11.314 -0.778 28.620 1.00 86.75 755 GLY A O 1
ATOM 5974 N N . TRP A 1 756 ? 10.990 -2.993 28.432 1.00 85.44 756 TRP A N 1
ATOM 5975 C CA . TRP A 1 756 ? 12.402 -3.365 28.246 1.00 85.44 756 TRP A CA 1
ATOM 5976 C C . TRP A 1 756 ? 12.770 -3.729 26.796 1.00 85.44 756 TRP A C 1
ATOM 5978 O O . TRP A 1 756 ? 13.881 -4.182 26.554 1.00 85.44 756 TRP A O 1
ATOM 5988 N N . GLY A 1 757 ? 11.846 -3.587 25.839 1.00 84.00 757 GLY A N 1
ATOM 5989 C CA . GLY A 1 757 ? 12.079 -3.982 24.442 1.00 84.00 757 GLY A CA 1
ATOM 5990 C C . GLY A 1 757 ? 11.975 -5.486 24.159 1.00 84.00 757 GLY A C 1
ATOM 5991 O O . GLY A 1 757 ? 12.339 -5.919 23.074 1.00 84.00 757 GLY A O 1
ATOM 5992 N N . PHE A 1 758 ? 11.492 -6.299 25.106 1.00 83.06 758 PHE A N 1
ATOM 5993 C CA . PHE A 1 758 ? 11.266 -7.726 24.862 1.00 83.06 758 PHE A CA 1
ATOM 5994 C C . PHE A 1 758 ? 9.997 -7.956 24.036 1.00 83.06 758 PHE A C 1
ATOM 5996 O O . PHE A 1 758 ? 8.885 -7.783 24.536 1.00 83.06 758 PHE A O 1
ATOM 6003 N N . GLU A 1 759 ? 10.177 -8.415 22.803 1.00 81.25 759 GLU A N 1
ATOM 6004 C CA . GLU A 1 759 ? 9.113 -8.978 21.974 1.00 81.25 759 GLU A CA 1
ATOM 6005 C C . GLU A 1 759 ? 8.962 -10.480 22.253 1.00 81.25 759 GLU A C 1
ATOM 6007 O O . GLU A 1 759 ? 9.946 -11.217 22.370 1.00 81.25 759 GLU A O 1
ATOM 6012 N N . ILE A 1 760 ? 7.720 -10.955 22.375 1.00 80.69 760 ILE A N 1
ATOM 6013 C CA . ILE A 1 760 ? 7.435 -12.381 22.560 1.00 80.69 760 ILE A CA 1
ATOM 6014 C C . ILE A 1 760 ? 7.484 -13.049 21.186 1.00 80.69 760 ILE A C 1
ATOM 6016 O O . ILE A 1 760 ? 6.502 -13.045 20.447 1.00 80.69 760 ILE A O 1
ATOM 6020 N N . ILE A 1 761 ? 8.634 -13.636 20.847 1.00 84.44 761 ILE A N 1
ATOM 6021 C CA . ILE A 1 761 ? 8.760 -14.451 19.636 1.00 84.44 761 ILE A CA 1
ATOM 6022 C C . ILE A 1 761 ? 8.017 -15.767 19.856 1.00 84.44 761 ILE A C 1
ATOM 6024 O O . ILE A 1 761 ? 8.429 -16.644 20.617 1.00 84.44 761 ILE A O 1
ATOM 6028 N N . GLU A 1 762 ? 6.897 -15.894 19.161 1.00 84.06 762 GLU A N 1
ATOM 6029 C CA . GLU A 1 762 ? 6.029 -17.056 19.202 1.00 84.06 762 GLU A CA 1
ATOM 6030 C C . GLU A 1 762 ? 6.416 -18.015 18.062 1.00 84.06 762 GLU A C 1
ATOM 6032 O O . GLU A 1 762 ? 6.506 -17.602 16.907 1.00 84.06 762 GLU A O 1
ATOM 6037 N N . ARG A 1 763 ? 6.660 -19.305 18.356 1.00 83.19 763 ARG A N 1
ATOM 6038 C CA . ARG A 1 763 ? 7.120 -20.294 17.350 1.00 83.19 763 ARG A CA 1
ATOM 6039 C C . ARG A 1 763 ? 6.199 -20.257 16.111 1.00 83.19 763 ARG A C 1
ATOM 6041 O O . ARG A 1 763 ? 4.989 -20.327 16.320 1.00 83.19 763 ARG A O 1
ATOM 6048 N N . PRO A 1 764 ? 6.688 -20.164 14.860 1.00 84.00 764 PRO A N 1
ATOM 6049 C CA . PRO A 1 764 ? 5.813 -19.993 13.693 1.00 84.00 764 PRO A CA 1
ATOM 6050 C C . PRO A 1 764 ? 4.754 -21.095 13.556 1.00 84.00 764 PRO A C 1
ATOM 6052 O O . PRO A 1 764 ? 5.003 -22.234 13.951 1.00 84.00 764 PRO A O 1
ATOM 6055 N N . TYR A 1 765 ? 3.577 -20.780 12.997 1.00 77.62 765 TYR A N 1
ATOM 6056 C CA . TYR A 1 765 ? 2.444 -21.721 12.908 1.00 77.62 765 TYR A CA 1
ATOM 6057 C C . TYR A 1 765 ? 2.820 -23.044 12.219 1.00 77.62 765 TYR A C 1
ATOM 6059 O O . TYR A 1 765 ? 2.534 -24.111 12.757 1.00 77.62 765 TYR A O 1
ATOM 6067 N N . TRP A 1 766 ? 3.562 -22.986 11.108 1.00 81.81 766 TRP A N 1
ATOM 6068 C CA . TRP A 1 766 ? 4.059 -24.164 10.378 1.00 81.81 766 TRP A CA 1
ATOM 6069 C C . TRP A 1 766 ? 4.998 -25.064 11.203 1.00 81.81 766 TRP A C 1
ATOM 6071 O O . TRP A 1 766 ? 5.245 -26.207 10.830 1.00 81.81 766 TRP A O 1
ATOM 6081 N N . ALA A 1 767 ? 5.506 -24.572 12.337 1.00 76.56 767 ALA A N 1
ATOM 6082 C CA . ALA A 1 767 ? 6.320 -25.320 13.285 1.00 76.56 767 ALA A CA 1
ATOM 6083 C C . ALA A 1 767 ? 5.555 -25.734 14.562 1.00 76.56 767 ALA A C 1
ATOM 6085 O O . ALA A 1 767 ? 6.165 -26.339 15.446 1.00 76.56 767 ALA A O 1
ATOM 6086 N N . ARG A 1 768 ? 4.257 -25.420 14.714 1.00 79.44 768 ARG A N 1
ATOM 6087 C CA . ARG A 1 768 ? 3.474 -25.766 15.925 1.00 79.44 768 ARG A CA 1
ATOM 6088 C C . ARG A 1 768 ? 2.989 -27.220 15.973 1.00 79.44 768 ARG A C 1
ATOM 6090 O O . ARG A 1 768 ? 2.757 -27.695 17.084 1.00 79.44 768 ARG A O 1
ATOM 6097 N N . GLY A 1 769 ? 2.985 -27.924 14.837 1.00 56.56 769 GLY A N 1
ATOM 6098 C CA . GLY A 1 769 ? 2.678 -29.360 14.726 1.00 56.56 769 GLY A CA 1
ATOM 6099 C C . GLY A 1 769 ? 1.291 -29.654 14.174 1.00 56.56 769 GLY A C 1
ATOM 6100 O O . GLY A 1 769 ? 0.352 -28.928 14.559 1.00 56.56 769 GLY A O 1
#

InterPro domains:
  IPR009821 Protein of unknown function DUF1391 [PF07151] (2-40)
  IPR011604 PD-(D/E)XK endonuclease-like domain superfamily [G3DSA:3.90.320.10] (508-769)
  IPR024432 Putative exodeoxyribonuclease 8, PDDEXK-like domain [PF12684] (521-754)

Secondary structure (DSSP, 8-state):
--EEE-SSS-EEEEEEEE-TTS-EEEEEEEE---------------PPPPPGGGB-TTS-BHHHHHHH-EEE-TTS-HHHHHHHTTT-SS---EEEHHHHHHHHHHTT---TTHHHHHHHHTSHHHHHHHTT--HHHHHHHHHHHHHHS-TTSPPPHHHHHHHHHHHHHS-TTTHHHHHHHHHHT---S--PPPPP-----------------------PPPPHHHHHHHHHHHT-SS---SSPPHHHHHHHHHHHHTT-HHHHHHHHHHHTSTTGGGB-HHHHHHHHHT--HHHHHS-HHHHHHHHHHHHHHHPPB-HHHHTTS--PPPPPHHHHHHHHHHHHHHHHHHHTT-----PPPP----------------------------------------HHHHHHHHHHHTTT---BTTB-TT-TTS----------------------------------------------------------PPPPP-SS--TTPPSEEESS--HHHHHHSSSEEHHHHHHHHH-HHHHHHHHHSPP-TTGGGS--HHHHHHHHHH-HHHHHHHEEEPP---TTSHHHHHHHHHHHHHHHTT-PEEEPHHHHHHHHHHHHHHHHSHHHHHHHHSSEEES-EEEEE-TTT--EEEE--SEEESSSSEEEEEEEES-GGGHHHHHHHTTHHHHHHHHHHHHHHHHSSPPEEEEEEEESS-BTTB--EEEEE--HHHHHHHHHHHHHHHHHHHHHHHHT---------PPPGGG--

pLDDT: mean 72.4, std 25.2, range [21.03, 97.94]

Organism: Salmonella diarizonae (NCBI:txid59204)